Protein 9R21 (pdb70)

Radius of gyration: 30.68 Å; Cα contacts (8 Å, |Δi|>4): 1633; chains: 5; bounding box: 79×78×61 Å

Structure (mmCIF, N/CA/C/O backbone):
data_9R21
#
_entry.id   9R21
#
_cell.length_a   1.00
_cell.length_b   1.00
_cell.length_c   1.00
_cell.angle_alpha   90.00
_cell.angle_beta   90.00
_cell.angle_gamma   90.00
#
_symmetry.space_group_name_H-M   'P 1'
#
loop_
_entity.id
_entity.type
_entity.pdbx_description
1 polymer 'flotillin-associated rhodopsin'
2 non-polymer EICOSANE
3 water water
#
loop_
_atom_site.group_PDB
_atom_site.id
_atom_site.type_symbol
_atom_site.label_atom_id
_atom_site.label_alt_id
_atom_site.label_comp_id
_atom_site.label_asym_id
_atom_site.label_entity_id
_atom_site.label_seq_id
_atom_site.pdbx_PDB_ins_code
_atom_site.Cartn_x
_atom_site.Cartn_y
_atom_site.Cartn_z
_atom_site.occupancy
_atom_site.B_iso_or_equiv
_atom_site.auth_seq_id
_atom_site.auth_comp_id
_atom_site.auth_asym_id
_atom_site.auth_atom_id
_atom_site.pdbx_PDB_model_num
ATOM 1 N N . ASN A 1 2 ? 127.548 150.072 146.047 1.00 84.32 2 ASN A N 1
ATOM 2 C CA . ASN A 1 2 ? 128.800 150.705 145.528 1.00 83.67 2 ASN A CA 1
ATOM 3 C C . ASN A 1 2 ? 129.545 149.689 144.655 1.00 93.50 2 ASN A C 1
ATOM 4 O O . ASN A 1 2 ? 129.047 148.582 144.421 1.00 103.76 2 ASN A O 1
ATOM 9 N N . SER A 1 3 ? 130.737 150.067 144.164 1.00 105.90 3 SER A N 1
ATOM 10 C CA . SER A 1 3 ? 131.605 149.166 143.411 1.00 95.73 3 SER A CA 1
ATOM 11 C C . SER A 1 3 ? 132.641 148.567 144.354 1.00 73.07 3 SER A C 1
ATOM 12 O O . SER A 1 3 ? 133.325 149.311 145.059 1.00 82.04 3 SER A O 1
ATOM 15 N N . THR A 1 4 ? 132.746 147.239 144.364 1.00 54.95 4 THR A N 1
ATOM 16 C CA . THR A 1 4 ? 133.482 146.572 145.421 1.00 55.75 4 THR A CA 1
ATOM 17 C C . THR A 1 4 ? 134.892 147.143 145.462 1.00 52.26 4 THR A C 1
ATOM 18 O O . THR A 1 4 ? 135.419 147.591 144.443 1.00 58.82 4 THR A O 1
ATOM 22 N N . LEU A 1 5 ? 135.456 147.217 146.665 1.00 47.51 5 LEU A N 1
ATOM 23 C CA . LEU A 1 5 ? 136.865 147.508 146.773 1.00 51.47 5 LEU A CA 1
ATOM 24 C C . LEU A 1 5 ? 137.618 146.295 146.222 1.00 62.00 5 LEU A C 1
ATOM 25 O O . LEU A 1 5 ? 137.151 145.163 146.349 1.00 74.09 5 LEU A O 1
ATOM 30 N N . LEU A 1 6 ? 138.773 146.536 145.596 1.00 60.44 6 LEU A N 1
ATOM 31 C CA . LEU A 1 6 ? 139.606 145.456 145.097 1.00 61.79 6 LEU A CA 1
ATOM 32 C C . LEU A 1 6 ? 140.539 144.977 146.202 1.00 59.08 6 LEU A C 1
ATOM 33 O O . LEU A 1 6 ? 140.923 145.753 147.073 1.00 58.72 6 LEU A O 1
ATOM 38 N N . PRO A 1 7 ? 140.991 143.704 146.174 1.00 57.48 7 PRO A N 1
ATOM 39 C CA . PRO A 1 7 ? 141.819 143.186 147.260 1.00 51.52 7 PRO A CA 1
ATOM 40 C C . PRO A 1 7 ? 143.133 143.945 147.339 1.00 46.78 7 PRO A C 1
ATOM 41 O O . PRO A 1 7 ? 143.694 144.091 148.413 1.00 60.28 7 PRO A O 1
ATOM 45 N N . THR A 1 8 ? 143.571 144.488 146.214 1.00 46.86 8 THR A N 1
ATOM 46 C CA . THR A 1 8 ? 144.727 145.359 146.181 1.00 51.48 8 THR A CA 1
ATOM 47 C C . THR A 1 8 ? 144.522 146.597 147.067 1.00 60.10 8 THR A C 1
ATOM 48 O O . THR A 1 8 ? 145.472 147.081 147.695 1.00 63.71 8 THR A O 1
ATOM 52 N N . ASP A 1 9 ? 143.283 147.115 147.106 1.00 54.77 9 ASP A N 1
ATOM 53 C CA . ASP A 1 9 ? 142.934 148.282 147.908 1.00 43.98 9 ASP A CA 1
ATOM 54 C C . ASP A 1 9 ? 142.894 147.889 149.375 1.00 37.27 9 ASP A C 1
ATOM 55 O O . ASP A 1 9 ? 143.346 148.648 150.227 1.00 40.17 9 ASP A O 1
ATOM 60 N N . ILE A 1 10 ? 142.415 146.673 149.647 1.00 30.28 10 ILE A N 1
ATOM 61 C CA . ILE A 1 10 ? 142.380 146.165 151.001 1.00 30.51 10 ILE A CA 1
ATOM 62 C C . ILE A 1 10 ? 143.788 145.850 151.496 1.00 29.71 10 ILE A C 1
ATOM 63 O O . ILE A 1 10 ? 144.117 146.198 152.624 1.00 33.25 10 ILE A O 1
ATOM 68 N N . VAL A 1 11 ? 144.636 145.274 150.649 1.00 25.77 11 VAL A N 1
ATOM 69 C CA . VAL A 1 11 ? 145.994 144.964 151.049 1.00 25.92 11 VAL A CA 1
ATOM 70 C C . VAL A 1 11 ? 146.732 146.201 151.556 1.00 26.51 11 VAL A C 1
ATOM 71 O O . VAL A 1 11 ? 147.445 146.145 152.567 1.00 24.87 11 VAL A O 1
ATOM 75 N N . GLY A 1 12 ? 146.538 147.320 150.870 1.00 24.86 12 GLY A N 1
ATOM 76 C CA . GLY A 1 12 ? 147.313 148.501 151.159 1.00 24.74 12 GLY A CA 1
ATOM 77 C C . GLY A 1 12 ? 146.820 149.191 152.409 1.00 27.83 12 GLY A C 1
ATOM 78 O O . GLY A 1 12 ? 147.659 149.796 153.094 1.00 35.07 12 GLY A O 1
ATOM 79 N N . GLY A 1 13 ? 145.482 149.134 152.628 1.00 23.89 13 GLY A N 1
ATOM 80 C CA . GLY A 1 13 ? 144.821 149.809 153.737 1.00 22.16 13 GLY A CA 1
ATOM 81 C C . GLY A 1 13 ? 145.072 149.086 155.055 1.00 22.82 13 GLY A C 1
ATOM 82 O O . GLY A 1 13 ? 145.267 149.721 156.091 1.00 29.03 13 GLY A O 1
ATOM 83 N N . THR A 1 14 ? 145.084 147.758 154.986 1.00 19.76 14 THR A N 1
ATOM 84 C CA . THR A 1 14 ? 145.413 146.930 156.117 1.00 19.32 14 THR A CA 1
ATOM 85 C C . THR A 1 14 ? 146.886 147.087 156.494 1.00 19.45 14 THR A C 1
ATOM 86 O O . THR A 1 14 ? 147.215 146.925 157.655 1.00 23.15 14 THR A O 1
ATOM 90 N N . PHE A 1 15 ? 147.769 147.446 155.577 1.00 18.11 15 PHE A N 1
ATOM 91 C CA . PHE A 1 15 ? 149.116 147.752 156.006 1.00 20.72 15 PHE A CA 1
ATOM 92 C C . PHE A 1 15 ? 149.085 149.040 156.825 1.00 21.15 15 PHE A C 1
ATOM 93 O O . PHE A 1 15 ? 149.786 149.178 157.823 1.00 25.52 15 PHE A O 1
ATOM 101 N N . TRP A 1 16 ? 148.310 150.015 156.400 1.00 21.73 16 TRP A N 1
ATOM 102 C CA . TRP A 1 16 ? 148.225 151.241 157.174 1.00 25.34 16 TRP A CA 1
ATOM 103 C C . TRP A 1 16 ? 147.546 150.991 158.522 1.00 19.82 16 TRP A C 1
ATOM 104 O O . TRP A 1 16 ? 147.947 151.534 159.546 1.00 18.91 16 TRP A O 1
ATOM 115 N N . LEU A 1 17 ? 146.475 150.205 158.496 1.00 17.47 17 LEU A N 1
ATOM 116 C CA . LEU A 1 17 ? 145.743 149.902 159.701 1.00 17.80 17 LEU A CA 1
ATOM 117 C C . LEU A 1 17 ? 146.685 149.282 160.712 1.00 19.47 17 LEU A C 1
ATOM 118 O O . LEU A 1 17 ? 146.771 149.765 161.841 1.00 22.99 17 LEU A O 1
ATOM 123 N N . LEU A 1 18 ? 147.452 148.287 160.252 1.00 17.19 18 LEU A N 1
ATOM 124 C CA . LEU A 1 18 ? 148.351 147.569 161.126 1.00 15.98 18 LEU A CA 1
ATOM 125 C C . LEU A 1 18 ? 149.401 148.502 161.679 1.00 13.56 18 LEU A C 1
ATOM 126 O O . LEU A 1 18 ? 149.627 148.530 162.868 1.00 14.13 18 LEU A O 1
ATOM 131 N N . SER A 1 19 ? 149.958 149.290 160.813 1.00 15.67 19 SER A N 1
ATOM 132 C CA . SER A 1 19 ? 150.975 150.251 161.164 1.00 18.99 19 SER A CA 1
ATOM 133 C C . SER A 1 19 ? 150.493 151.141 162.311 1.00 21.66 19 SER A C 1
ATOM 134 O O . SER A 1 19 ? 151.212 151.327 163.304 1.00 21.86 19 SER A O 1
ATOM 137 N N . MET A 1 20 ? 149.277 151.693 162.150 1.00 20.03 20 MET A N 1
ATOM 138 C CA . MET A 1 20 ? 148.688 152.597 163.116 1.00 20.08 20 MET A CA 1
ATOM 139 C C . MET A 1 20 ? 148.389 151.886 164.442 1.00 19.06 20 MET A C 1
ATOM 140 O O . MET A 1 20 ? 148.723 152.358 165.528 1.00 17.08 20 MET A O 1
ATOM 145 N N . ALA A 1 21 ? 147.709 150.750 164.359 1.00 18.16 21 ALA A N 1
ATOM 146 C CA . ALA A 1 21 ? 147.339 150.039 165.558 1.00 17.51 21 ALA A CA 1
ATOM 147 C C . ALA A 1 21 ? 148.601 149.679 166.345 1.00 19.74 21 ALA A C 1
ATOM 148 O O . ALA A 1 21 ? 148.627 149.755 167.573 1.00 24.59 21 ALA A O 1
ATOM 150 N N . LEU A 1 22 ? 149.674 149.336 165.650 1.00 17.06 22 LEU A N 1
ATOM 151 C CA . LEU A 1 22 ? 150.827 148.802 166.333 1.00 18.11 22 LEU A CA 1
ATOM 152 C C . LEU A 1 22 ? 151.632 149.924 166.968 1.00 16.79 22 LEU A C 1
ATOM 153 O O . LEU A 1 22 ? 152.108 149.762 168.096 1.00 14.78 22 LEU A O 1
ATOM 158 N N . ILE A 1 23 ? 151.812 151.034 166.264 1.00 17.66 23 ILE A N 1
ATOM 159 C CA . ILE A 1 23 ? 152.475 152.163 166.911 1.00 21.09 23 ILE A CA 1
ATOM 160 C C . ILE A 1 23 ? 151.656 152.641 168.115 1.00 17.81 23 ILE A C 1
ATOM 161 O O . ILE A 1 23 ? 152.206 152.978 169.165 1.00 15.72 23 ILE A O 1
ATOM 166 N N . GLY A 1 24 ? 150.325 152.534 168.006 1.00 17.22 24 GLY A N 1
ATOM 167 C CA . GLY A 1 24 ? 149.431 152.840 169.103 1.00 16.51 24 GLY A CA 1
ATOM 168 C C . GLY A 1 24 ? 149.681 151.961 170.310 1.00 15.13 24 GLY A C 1
ATOM 169 O O . GLY A 1 24 ? 149.993 152.441 171.396 1.00 16.36 24 GLY A O 1
ATOM 170 N N . ALA A 1 25 ? 149.603 150.660 170.074 1.00 15.62 25 ALA A N 1
ATOM 171 C CA . ALA A 1 25 ? 149.832 149.661 171.116 1.00 15.22 25 ALA A CA 1
ATOM 172 C C . ALA A 1 25 ? 151.200 149.833 171.770 1.00 13.76 25 ALA A C 1
ATOM 173 O O . ALA A 1 25 ? 151.347 149.744 172.975 1.00 15.32 25 ALA A O 1
ATOM 175 N N . SER A 1 26 ? 152.191 150.119 170.962 1.00 15.02 26 SER A N 1
ATOM 176 C CA . SER A 1 26 ? 153.537 150.256 171.450 1.00 17.26 26 SER A CA 1
ATOM 177 C C . SER A 1 26 ? 153.610 151.364 172.494 1.00 18.22 26 SER A C 1
ATOM 178 O O . SER A 1 26 ? 154.017 151.088 173.633 1.00 16.49 26 SER A O 1
ATOM 181 N N . ILE A 1 27 ? 153.185 152.577 172.072 1.00 17.85 27 ILE A N 1
ATOM 182 C CA . ILE A 1 27 ? 153.252 153.778 172.884 1.00 19.66 27 ILE A CA 1
ATOM 183 C C . ILE A 1 27 ? 152.423 153.594 174.152 1.00 18.44 27 ILE A C 1
ATOM 184 O O . ILE A 1 27 ? 152.878 153.968 175.231 1.00 22.80 27 ILE A O 1
ATOM 189 N N . PHE A 1 28 ? 151.254 152.985 174.040 1.00 14.52 28 PHE A N 1
ATOM 190 C CA . PHE A 1 28 ? 150.473 152.701 175.214 1.00 15.12 28 PHE A CA 1
ATOM 191 C C . PHE A 1 28 ? 151.175 151.788 176.214 1.00 15.70 28 PHE A C 1
ATOM 192 O O . PHE A 1 28 ? 151.165 152.062 177.417 1.00 15.50 28 PHE A O 1
ATOM 200 N N . PHE A 1 29 ? 151.726 150.682 175.715 1.00 15.72 29 PHE A N 1
ATOM 201 C CA . PHE A 1 29 ? 152.441 149.757 176.558 1.00 17.58 29 PHE A CA 1
ATOM 202 C C . PHE A 1 29 ? 153.674 150.427 177.160 1.00 18.51 29 PHE A C 1
ATOM 203 O O . PHE A 1 29 ? 154.000 150.159 178.323 1.00 23.13 29 PHE A O 1
ATOM 211 N N . LEU A 1 30 ? 154.299 151.348 176.447 1.00 16.77 30 LEU A N 1
ATOM 212 C CA . LEU A 1 30 ? 155.513 151.928 176.976 1.00 19.40 30 LEU A CA 1
ATOM 213 C C . LEU A 1 30 ? 155.228 153.051 177.953 1.00 20.42 30 LEU A C 1
ATOM 214 O O . LEU A 1 30 ? 156.083 153.336 178.780 1.00 29.32 30 LEU A O 1
ATOM 219 N N . LEU A 1 31 ? 154.060 153.679 177.879 1.00 21.91 31 LEU A N 1
ATOM 220 C CA . LEU A 1 31 ? 153.728 154.721 178.833 1.00 21.60 31 LEU A CA 1
ATOM 221 C C . LEU A 1 31 ? 153.073 154.133 180.070 1.00 24.24 31 LEU A C 1
ATOM 222 O O . LEU A 1 31 ? 153.254 154.663 181.158 1.00 32.06 31 LEU A O 1
ATOM 227 N N . GLU A 1 32 ? 152.508 152.946 179.948 1.00 23.65 32 GLU A N 1
ATOM 228 C CA . GLU A 1 32 ? 151.879 152.283 181.069 1.00 26.19 32 GLU A CA 1
ATOM 229 C C . GLU A 1 32 ? 152.903 151.425 181.816 1.00 27.14 32 GLU A C 1
ATOM 230 O O . GLU A 1 32 ? 152.570 150.785 182.813 1.00 27.24 32 GLU A O 1
ATOM 236 N N . ARG A 1 33 ? 154.159 151.471 181.360 1.00 30.15 33 ARG A N 1
ATOM 237 C CA . ARG A 1 33 ? 155.271 150.749 181.962 1.00 30.95 33 ARG A CA 1
ATOM 238 C C . ARG A 1 33 ? 155.596 151.305 183.344 1.00 31.17 33 ARG A C 1
ATOM 239 O O . ARG A 1 33 ? 156.197 150.618 184.165 1.00 35.66 33 ARG A O 1
ATOM 247 N N . ASN A 1 34 ? 155.153 152.528 183.614 1.00 36.22 34 ASN A N 1
ATOM 248 C CA . ASN A 1 34 ? 155.587 153.225 184.806 1.00 43.74 34 ASN A CA 1
ATOM 249 C C . ASN A 1 34 ? 154.543 153.072 185.901 1.00 41.78 34 ASN A C 1
ATOM 250 O O . ASN A 1 34 ? 154.853 153.323 187.060 1.00 54.98 34 ASN A O 1
ATOM 255 N N . ARG A 1 35 ? 153.369 152.562 185.541 1.00 37.96 35 ARG A N 1
ATOM 256 C CA . ARG A 1 35 ? 152.284 152.446 186.487 1.00 39.37 35 ARG A CA 1
ATOM 257 C C . ARG A 1 35 ? 152.146 151.020 187.006 1.00 33.66 35 ARG A C 1
ATOM 258 O O . ARG A 1 35 ? 151.330 150.781 187.890 1.00 45.05 35 ARG A O 1
ATOM 266 N N . VAL A 1 36 ? 152.889 150.076 186.446 1.00 27.78 36 VAL A N 1
ATOM 267 C CA . VAL A 1 36 ? 152.898 148.713 186.957 1.00 26.11 36 VAL A CA 1
ATOM 268 C C . VAL A 1 36 ? 154.024 148.626 187.984 1.00 27.71 36 VAL A C 1
ATOM 269 O O . VAL A 1 36 ? 154.923 149.463 187.963 1.00 31.51 36 VAL A O 1
ATOM 273 N N . ASP A 1 37 ? 153.988 147.613 188.856 1.00 27.79 37 ASP A N 1
ATOM 274 C CA . ASP A 1 37 ? 155.105 147.326 189.731 1.00 32.23 37 ASP A CA 1
ATOM 275 C C . ASP A 1 37 ? 156.404 147.251 188.938 1.00 29.71 37 ASP A C 1
ATOM 276 O O . ASP A 1 37 ? 156.388 147.090 187.730 1.00 39.14 37 ASP A O 1
ATOM 281 N N . GLY A 1 38 ? 157.538 147.330 189.626 1.00 27.05 38 GLY A N 1
ATOM 282 C CA . GLY A 1 38 ? 158.809 147.285 188.942 1.00 23.99 38 GLY A CA 1
ATOM 283 C C . GLY A 1 38 ? 159.097 145.877 188.485 1.00 24.08 38 GLY A C 1
ATOM 284 O O . GLY A 1 38 ? 159.859 145.730 187.537 1.00 27.90 38 GLY A O 1
ATOM 285 N N . ARG A 1 39 ? 158.443 144.879 189.112 1.00 21.58 39 ARG A N 1
ATOM 286 C CA . ARG A 1 39 ? 158.637 143.487 188.736 1.00 20.06 39 ARG A CA 1
ATOM 287 C C . ARG A 1 39 ? 158.099 143.270 187.334 1.00 17.31 39 ARG A C 1
ATOM 288 O O . ARG A 1 39 ? 158.442 142.280 186.707 1.00 20.09 39 ARG A O 1
ATOM 296 N N . TRP A 1 40 ? 157.359 144.245 186.807 1.00 16.13 40 TRP A N 1
ATOM 297 C CA . TRP A 1 40 ? 156.660 144.066 185.551 1.00 15.78 40 TRP A CA 1
ATOM 298 C C . TRP A 1 40 ? 157.274 144.897 184.449 1.00 13.63 40 TRP A C 1
ATOM 299 O O . TRP A 1 40 ? 156.862 144.759 183.317 1.00 17.85 40 TRP A O 1
ATOM 310 N N . HIS A 1 41 ? 158.295 145.664 184.765 1.00 13.62 41 HIS A N 1
ATOM 311 C CA . HIS A 1 41 ? 158.867 146.658 183.875 1.00 16.68 41 HIS A CA 1
ATOM 312 C C . HIS A 1 41 ? 159.535 146.084 182.622 1.00 17.50 41 HIS A C 1
ATOM 313 O O . HIS A 1 41 ? 159.406 146.685 181.550 1.00 19.06 41 HIS A O 1
ATOM 320 N N . THR A 1 42 ? 160.257 144.961 182.750 1.00 18.08 42 THR A N 1
ATOM 321 C CA . THR A 1 42 ? 160.844 144.296 181.603 1.00 19.73 42 THR A CA 1
ATOM 322 C C . THR A 1 42 ? 159.778 143.710 180.704 1.00 19.09 42 THR A C 1
ATOM 323 O O . THR A 1 42 ? 159.896 143.835 179.486 1.00 24.38 42 THR A O 1
ATOM 327 N N . THR A 1 43 ? 158.729 143.156 181.302 1.00 15.16 43 THR A N 1
ATOM 328 C CA . THR A 1 43 ? 157.617 142.619 180.554 1.00 14.78 43 THR A CA 1
ATOM 329 C C . THR A 1 43 ? 156.997 143.707 179.705 1.00 15.84 43 THR A C 1
ATOM 330 O O . THR A 1 43 ? 156.717 143.471 178.528 1.00 21.90 43 THR A O 1
ATOM 334 N N . MET A 1 44 ? 156.876 144.898 180.257 1.00 14.24 44 MET A N 1
ATOM 335 C CA . MET A 1 44 ? 156.167 145.950 179.578 1.00 15.62 44 MET A CA 1
ATOM 336 C C . MET A 1 44 ? 157.047 146.576 178.511 1.00 16.14 44 MET A C 1
ATOM 337 O O . MET A 1 44 ? 156.544 147.058 177.509 1.00 21.05 44 MET A O 1
ATOM 342 N N . THR A 1 45 ? 158.351 146.612 178.748 1.00 17.44 45 THR A N 1
ATOM 343 C CA . THR A 1 45 ? 159.289 147.162 177.793 1.00 18.94 45 THR A CA 1
ATOM 344 C C . THR A 1 45 ? 159.394 146.217 176.597 1.00 15.90 45 THR A C 1
ATOM 345 O O . THR A 1 45 ? 159.396 146.663 175.450 1.00 16.11 45 THR A O 1
ATOM 349 N N . LEU A 1 46 ? 159.462 144.930 176.891 1.00 13.86 46 LEU A N 1
ATOM 350 C CA . LEU A 1 46 ? 159.537 143.925 175.864 1.00 16.43 46 LEU A CA 1
ATOM 351 C C . LEU A 1 46 ? 158.244 143.936 175.039 1.00 15.89 46 LEU A C 1
ATOM 352 O O . LEU A 1 46 ? 158.271 143.852 173.816 1.00 19.12 46 LEU A O 1
ATOM 357 N N . LEU A 1 47 ? 157.117 144.033 175.708 1.00 14.81 47 LEU A N 1
ATOM 358 C CA . LEU A 1 47 ? 155.859 144.142 175.017 1.00 16.14 47 LEU A CA 1
ATOM 359 C C . LEU A 1 47 ? 155.852 145.302 174.027 1.00 14.87 47 LEU A C 1
ATOM 360 O O . LEU A 1 47 ? 155.554 145.080 172.852 1.00 14.95 47 LEU A O 1
ATOM 365 N N . GLY A 1 48 ? 156.161 146.509 174.522 1.00 14.09 48 GLY A N 1
ATOM 366 C CA . GLY A 1 48 ? 156.047 147.720 173.754 1.00 14.89 48 GLY A CA 1
ATOM 367 C C . GLY A 1 48 ? 157.069 147.769 172.629 1.00 16.37 48 GLY A C 1
ATOM 368 O O . GLY A 1 48 ? 156.842 148.437 171.616 1.00 18.66 48 GLY A O 1
ATOM 369 N N . VAL A 1 49 ? 158.184 147.075 172.822 1.00 16.11 49 VAL A N 1
ATOM 370 C CA . VAL A 1 49 ? 159.222 147.085 171.817 1.00 18.95 49 VAL A CA 1
ATOM 371 C C . VAL A 1 49 ? 158.831 146.098 170.735 1.00 16.48 49 VAL A C 1
ATOM 372 O O . VAL A 1 49 ? 159.009 146.415 169.568 1.00 20.46 49 VAL A O 1
ATOM 376 N N . THR A 1 50 ? 158.259 144.970 171.125 1.00 14.61 50 THR A N 1
ATOM 377 C CA . THR A 1 50 ? 157.694 144.028 170.177 1.00 15.89 50 THR A CA 1
ATOM 378 C C . THR A 1 50 ? 156.710 144.743 169.254 1.00 17.00 50 THR A C 1
ATOM 379 O O . THR A 1 50 ? 156.799 144.564 168.038 1.00 19.48 50 THR A O 1
ATOM 383 N N . MET A 1 51 ? 155.801 145.557 169.808 1.00 16.85 51 MET A N 1
ATOM 384 C CA . MET A 1 51 ? 154.817 146.259 168.992 1.00 18.35 51 MET A CA 1
ATOM 385 C C . MET A 1 51 ? 155.496 147.245 168.033 1.00 16.14 51 MET A C 1
ATOM 386 O O . MET A 1 51 ? 155.047 147.429 166.898 1.00 14.84 51 MET A O 1
ATOM 391 N N . LEU A 1 52 ? 156.588 147.854 168.483 1.00 15.78 52 LEU A N 1
ATOM 392 C CA . LEU A 1 52 ? 157.283 148.853 167.707 1.00 17.42 52 LEU A CA 1
ATOM 393 C C . LEU A 1 52 ? 158.022 148.209 166.538 1.00 17.29 52 LEU A C 1
ATOM 394 O O . LEU A 1 52 ? 158.047 148.769 165.442 1.00 16.85 52 LEU A O 1
ATOM 399 N N . ILE A 1 53 ? 158.636 147.049 166.765 1.00 17.81 53 ILE A N 1
ATOM 400 C CA . ILE A 1 53 ? 159.380 146.402 165.699 1.00 20.96 53 ILE A CA 1
ATOM 401 C C . ILE A 1 53 ? 158.378 146.092 164.607 1.00 19.12 53 ILE A C 1
ATOM 402 O O . ILE A 1 53 ? 158.582 146.349 163.433 1.00 23.22 53 ILE A O 1
ATOM 407 N N . SER A 1 54 ? 157.252 145.594 165.061 1.00 19.55 54 SER A N 1
ATOM 408 C CA . SER A 1 54 ? 156.186 145.162 164.196 1.00 18.38 54 SER A CA 1
ATOM 409 C C . SER A 1 54 ? 155.705 146.340 163.364 1.00 17.52 54 SER A C 1
ATOM 410 O O . SER A 1 54 ? 155.483 146.223 162.172 1.00 19.90 54 SER A O 1
ATOM 413 N N . ALA A 1 55 ? 155.617 147.490 163.998 1.00 17.30 55 ALA A N 1
ATOM 414 C CA . ALA A 1 55 ? 155.099 148.670 163.353 1.00 18.66 55 ALA A CA 1
ATOM 415 C C . ALA A 1 55 ? 156.059 149.140 162.283 1.00 17.81 55 ALA A C 1
ATOM 416 O O . ALA A 1 55 ? 155.619 149.625 161.248 1.00 24.22 55 ALA A O 1
ATOM 418 N N . ILE A 1 56 ? 157.347 149.030 162.568 1.00 18.22 56 ILE A N 1
ATOM 419 C CA . ILE A 1 56 ? 158.388 149.450 161.647 1.00 20.04 56 ILE A CA 1
ATOM 420 C C . ILE A 1 56 ? 158.418 148.519 160.436 1.00 18.72 56 ILE A C 1
ATOM 421 O O . ILE A 1 56 ? 158.578 148.977 159.326 1.00 22.16 56 ILE A O 1
ATOM 426 N N . PHE A 1 57 ? 158.207 147.240 160.645 1.00 15.52 57 PHE A N 1
ATOM 427 C CA . PHE A 1 57 ? 157.965 146.364 159.540 1.00 18.00 57 PHE A CA 1
ATOM 428 C C . PHE A 1 57 ? 156.848 146.901 158.659 1.00 19.62 57 PHE A C 1
ATOM 429 O O . PHE A 1 57 ? 157.030 147.066 157.459 1.00 22.84 57 PHE A O 1
ATOM 437 N N . TYR A 1 58 ? 155.673 147.126 159.233 1.00 21.74 58 TYR A N 1
ATOM 438 C CA . TYR A 1 58 ? 154.508 147.472 158.441 1.00 23.62 58 TYR A CA 1
ATOM 439 C C . TYR A 1 58 ? 154.756 148.781 157.706 1.00 23.25 58 TYR A C 1
ATOM 440 O O . TYR A 1 58 ? 154.206 148.980 156.625 1.00 27.20 58 TYR A O 1
ATOM 449 N N . TYR A 1 59 ? 155.583 149.648 158.274 1.00 20.95 59 TYR A N 1
ATOM 450 C CA . TYR A 1 59 ? 155.960 150.863 157.588 1.00 23.04 59 TYR A CA 1
ATOM 451 C C . TYR A 1 59 ? 156.840 150.566 156.377 1.00 20.58 59 TYR A C 1
ATOM 452 O O . TYR A 1 59 ? 156.638 151.130 155.312 1.00 21.59 59 TYR A O 1
ATOM 461 N N . TYR A 1 60 ? 157.832 149.704 156.554 1.00 21.34 60 TYR A N 1
ATOM 462 C CA . TYR A 1 60 ? 158.679 149.264 155.468 1.00 24.97 60 TYR A CA 1
ATOM 463 C C . TYR A 1 60 ? 157.831 148.601 154.394 1.00 24.01 60 TYR A C 1
ATOM 464 O O . TYR A 1 60 ? 158.055 148.850 153.215 1.00 32.77 60 TYR A O 1
ATOM 473 N N . VAL A 1 61 ? 156.847 147.806 154.785 1.00 22.75 61 VAL A N 1
ATOM 474 C CA . VAL A 1 61 ? 156.106 147.050 153.798 1.00 24.43 61 VAL A CA 1
ATOM 475 C C . VAL A 1 61 ? 155.162 147.975 153.042 1.00 25.25 61 VAL A C 1
ATOM 476 O O . VAL A 1 61 ? 154.989 147.824 151.848 1.00 29.65 61 VAL A O 1
ATOM 480 N N . GLN A 1 62 ? 154.582 148.958 153.711 1.00 28.30 62 GLN A N 1
ATOM 481 C CA . GLN A 1 62 ? 153.575 149.762 153.045 1.00 31.91 62 GLN A CA 1
ATOM 482 C C . GLN A 1 62 ? 154.282 150.602 151.990 1.00 33.93 62 GLN A C 1
ATOM 483 O O . GLN A 1 62 ? 153.704 150.887 150.950 1.00 45.49 62 GLN A O 1
ATOM 489 N N . GLY A 1 63 ? 155.530 150.972 152.225 1.00 31.24 63 GLY A N 1
ATOM 490 C CA . GLY A 1 63 ? 156.229 151.782 151.249 1.00 33.62 63 GLY A CA 1
ATOM 491 C C . GLY A 1 63 ? 156.578 150.956 150.022 1.00 33.47 63 GLY A C 1
ATOM 492 O O . GLY A 1 63 ? 156.499 151.450 148.908 1.00 42.00 63 GLY A O 1
ATOM 493 N N . MET A 1 64 ? 156.949 149.700 150.251 1.00 31.56 64 MET A N 1
ATOM 494 C CA . MET A 1 64 ? 157.272 148.784 149.183 1.00 30.37 64 MET A CA 1
ATOM 495 C C . MET A 1 64 ? 156.041 148.631 148.302 1.00 30.97 64 MET A C 1
ATOM 496 O O . MET A 1 64 ? 156.155 148.558 147.096 1.00 40.38 64 MET A O 1
ATOM 501 N N . TRP A 1 65 ? 154.872 148.593 148.932 1.00 33.34 65 TRP A N 1
ATOM 502 C CA . TRP A 1 65 ? 153.606 148.307 148.284 1.00 32.47 65 TRP A CA 1
ATOM 503 C C . TRP A 1 65 ? 153.172 149.514 147.489 1.00 38.10 65 TRP A C 1
ATOM 504 O O . TRP A 1 65 ? 152.728 149.392 146.347 1.00 43.23 65 TRP A O 1
ATOM 515 N N . VAL A 1 66 ? 153.250 150.668 148.148 1.00 40.91 66 VAL A N 1
ATOM 516 C CA . VAL A 1 66 ? 152.887 151.910 147.502 1.00 49.48 66 VAL A CA 1
ATOM 517 C C . VAL A 1 66 ? 153.761 152.109 146.267 1.00 54.38 66 VAL A C 1
ATOM 518 O O . VAL A 1 66 ? 153.259 152.516 145.218 1.00 68.77 66 VAL A O 1
ATOM 522 N N . ASP A 1 67 ? 155.048 151.792 146.378 1.00 52.54 67 ASP A N 1
ATOM 523 C CA . ASP A 1 67 ? 155.966 152.002 145.274 1.00 60.61 67 ASP A CA 1
ATOM 524 C C . ASP A 1 67 ? 155.745 150.971 144.176 1.00 55.41 67 ASP A C 1
ATOM 525 O O . ASP A 1 67 ? 155.765 151.318 143.002 1.00 74.66 67 ASP A O 1
ATOM 530 N N . THR A 1 68 ? 155.516 149.717 144.543 1.00 50.92 68 THR A N 1
ATOM 531 C CA . THR A 1 68 ? 155.681 148.615 143.614 1.00 47.84 68 THR A CA 1
ATOM 532 C C . THR A 1 68 ? 154.384 147.843 143.388 1.00 49.11 68 THR A C 1
ATOM 533 O O . THR A 1 68 ? 154.227 147.209 142.347 1.00 62.38 68 THR A O 1
ATOM 537 N N . GLY A 1 69 ? 153.491 147.823 144.376 1.00 45.73 69 GLY A N 1
ATOM 538 C CA . GLY A 1 69 ? 152.285 147.033 144.270 1.00 42.98 69 GLY A CA 1
ATOM 539 C C . GLY A 1 69 ? 152.566 145.559 144.517 1.00 42.15 69 GLY A C 1
ATOM 540 O O . GLY A 1 69 ? 151.741 144.692 144.236 1.00 46.45 69 GLY A O 1
ATOM 541 N N . LYS A 1 70 ? 153.744 145.283 145.054 1.00 50.24 70 LYS A N 1
ATOM 542 C CA . LYS A 1 70 ? 154.113 143.934 145.423 1.00 53.21 70 LYS A CA 1
ATOM 543 C C . LYS A 1 70 ? 154.516 143.958 146.892 1.00 46.79 70 LYS A C 1
ATOM 544 O O . LYS A 1 70 ? 155.120 144.927 147.366 1.00 43.76 70 LYS A O 1
ATOM 550 N N . ALA A 1 71 ? 154.079 142.919 147.603 1.00 38.85 71 ALA A N 1
ATOM 551 C CA . ALA A 1 71 ? 154.432 142.695 148.989 1.00 34.87 71 ALA A CA 1
ATOM 552 C C . ALA A 1 71 ? 154.591 141.204 149.149 1.00 31.41 71 ALA A C 1
ATOM 553 O O . ALA A 1 71 ? 153.679 140.519 149.581 1.00 30.47 71 ALA A O 1
ATOM 555 N N . PRO A 1 72 ? 155.746 140.644 148.783 1.00 33.87 72 PRO A N 1
ATOM 556 C CA . PRO A 1 72 ? 155.925 139.196 148.885 1.00 37.71 72 PRO A CA 1
ATOM 557 C C . PRO A 1 72 ? 155.562 138.705 150.289 1.00 35.67 72 PRO A C 1
ATOM 558 O O . PRO A 1 72 ? 155.702 139.422 151.276 1.00 35.48 72 PRO A O 1
ATOM 562 N N . ILE A 1 73 ? 155.174 137.444 150.371 1.00 33.16 73 ILE A N 1
ATOM 563 C CA . ILE A 1 73 ? 154.913 136.811 151.644 1.00 32.05 73 ILE A CA 1
ATOM 564 C C . ILE A 1 73 ? 156.204 136.500 152.398 1.00 29.48 73 ILE A C 1
ATOM 565 O O . ILE A 1 73 ? 156.222 136.557 153.612 1.00 31.79 73 ILE A O 1
ATOM 570 N N . VAL A 1 74 ? 157.284 136.166 151.688 1.00 36.94 74 VAL A N 1
ATOM 571 C CA . VAL A 1 74 ? 158.572 135.829 152.279 1.00 31.48 74 VAL A CA 1
ATOM 572 C C . VAL A 1 74 ? 159.087 136.989 153.133 1.00 29.80 74 VAL A C 1
ATOM 573 O O . VAL A 1 74 ? 159.910 136.786 154.002 1.00 33.98 74 VAL A O 1
ATOM 577 N N . LEU A 1 75 ? 158.629 138.210 152.875 1.00 28.37 75 LEU A N 1
ATOM 578 C CA . LEU A 1 75 ? 159.017 139.347 153.680 1.00 26.13 75 LEU A CA 1
ATOM 579 C C . LEU A 1 75 ? 158.529 139.195 155.110 1.00 24.32 75 LEU A C 1
ATOM 580 O O . LEU A 1 75 ? 158.989 139.903 155.992 1.00 25.53 75 LEU A O 1
ATOM 585 N N . ARG A 1 76 ? 157.568 138.306 155.357 1.00 26.23 76 ARG A N 1
ATOM 586 C CA . ARG A 1 76 ? 156.961 138.217 156.677 1.00 25.19 76 ARG A CA 1
ATOM 587 C C . ARG A 1 76 ? 157.948 137.618 157.667 1.00 23.58 76 ARG A C 1
ATOM 588 O O . ARG A 1 76 ? 157.832 137.858 158.852 1.00 30.84 76 ARG A O 1
ATOM 596 N N . TYR A 1 77 ? 158.951 136.901 157.176 1.00 25.23 77 TYR A N 1
ATOM 597 C CA . TYR A 1 77 ? 159.922 136.245 158.038 1.00 25.79 77 TYR A CA 1
ATOM 598 C C . TYR A 1 77 ? 160.880 137.230 158.692 1.00 22.17 77 TYR A C 1
ATOM 599 O O . TYR A 1 77 ? 161.458 136.914 159.717 1.00 22.58 77 TYR A O 1
ATOM 608 N N . LEU A 1 78 ? 160.997 138.419 158.139 1.00 24.59 78 LEU A N 1
ATOM 609 C CA . LEU A 1 78 ? 161.770 139.460 158.779 1.00 29.98 78 LEU A CA 1
ATOM 610 C C . LEU A 1 78 ? 161.146 139.865 160.101 1.00 32.55 78 LEU A C 1
ATOM 611 O O . LEU A 1 78 ? 161.876 140.134 161.056 1.00 35.48 78 LEU A O 1
ATOM 616 N N . ASP A 1 79 ? 159.820 140.071 160.081 1.00 30.69 79 ASP A N 1
ATOM 617 C CA . ASP A 1 79 ? 159.040 140.405 161.257 1.00 27.68 79 A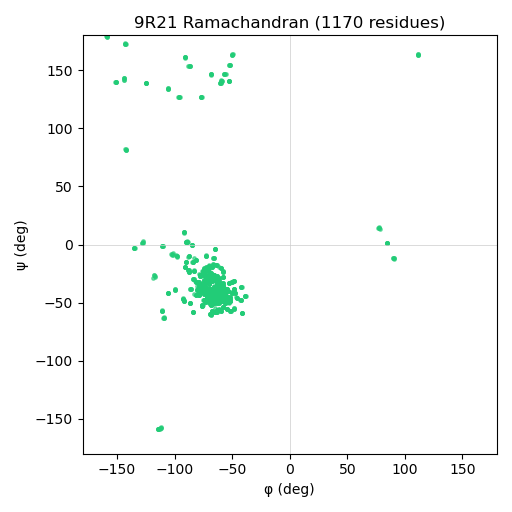SP A CA 1
ATOM 618 C C . ASP A 1 79 ? 159.099 139.212 162.212 1.00 22.21 79 ASP A C 1
ATOM 619 O O . ASP A 1 79 ? 159.552 139.339 163.335 1.00 24.51 79 ASP A O 1
ATOM 624 N N . TRP A 1 80 ? 158.670 138.046 161.756 1.00 19.04 80 TRP A N 1
ATOM 625 C CA . TRP A 1 80 ? 158.557 136.888 162.616 1.00 21.38 80 TRP A CA 1
ATOM 626 C C . TRP A 1 80 ? 159.874 136.418 163.222 1.00 21.28 80 TRP A C 1
ATOM 627 O O . TRP A 1 80 ? 159.877 135.874 164.319 1.00 20.38 80 TRP A O 1
ATOM 638 N N . ILE A 1 81 ? 161.002 136.600 162.536 1.00 21.65 81 ILE A N 1
ATOM 639 C CA . ILE A 1 81 ? 162.244 136.189 163.156 1.00 21.77 81 ILE A CA 1
ATOM 640 C C . ILE A 1 81 ? 162.447 136.989 164.448 1.00 20.69 81 ILE A C 1
ATOM 641 O O . ILE A 1 81 ? 162.897 136.457 165.468 1.00 18.24 81 ILE A O 1
ATOM 646 N N . LEU A 1 82 ? 162.070 138.264 164.420 1.00 20.26 82 LEU A N 1
ATOM 647 C CA . LEU A 1 82 ? 162.199 139.072 165.610 1.00 23.06 82 LEU A CA 1
ATOM 648 C C . LEU A 1 82 ? 161.011 138.904 166.544 1.00 23.43 82 LEU A C 1
ATOM 649 O O . LEU A 1 82 ? 161.203 138.537 167.696 1.00 32.65 82 LEU A O 1
ATOM 654 N N . THR A 1 83 ? 159.809 139.180 166.072 1.00 22.42 83 THR A N 1
ATOM 655 C CA . THR A 1 83 ? 158.669 139.314 166.966 1.00 24.80 83 THR A CA 1
ATOM 656 C C . THR A 1 83 ? 158.130 137.943 167.419 1.00 23.10 83 THR A C 1
ATOM 657 O O . THR A 1 83 ? 157.538 137.857 168.483 1.00 24.19 83 THR A O 1
ATOM 661 N N . HIS A 1 84 ? 158.301 136.856 166.680 1.00 21.07 84 HIS A N 1
ATOM 662 C CA . HIS A 1 84 ? 157.791 135.609 167.227 1.00 22.52 84 HIS A CA 1
ATOM 663 C C . HIS A 1 84 ? 158.673 135.090 168.347 1.00 22.49 84 HIS A C 1
ATOM 664 O O . HIS A 1 84 ? 158.192 134.353 169.203 1.00 23.21 84 HIS A O 1
ATOM 671 N N . SER A 1 85 ? 159.950 135.465 168.292 1.00 24.01 85 SER A N 1
ATOM 672 C CA . SER A 1 85 ? 160.944 135.138 169.301 1.00 24.44 85 SER A CA 1
ATOM 673 C C . SER A 1 85 ? 160.666 135.956 170.550 1.00 23.49 85 SER A C 1
ATOM 674 O O . SER A 1 85 ? 160.766 135.448 171.665 1.00 25.95 85 SER A O 1
ATOM 677 N N . MET A 1 86 ? 160.356 137.233 170.351 1.00 21.55 86 MET A N 1
ATOM 678 C CA . MET A 1 86 ? 160.044 138.087 171.475 1.00 22.92 86 MET A CA 1
ATOM 679 C C . MET A 1 86 ? 158.757 137.618 172.142 1.00 24.76 86 MET A C 1
ATOM 680 O O . MET A 1 86 ? 158.693 137.541 173.370 1.00 27.49 86 MET A O 1
ATOM 685 N N . GLN A 1 87 ? 157.787 137.143 171.369 1.00 24.02 87 GLN A N 1
ATOM 686 C CA . GLN A 1 87 ? 156.557 136.718 172.006 1.00 23.96 87 GLN A CA 1
ATOM 687 C C . GLN A 1 87 ? 156.725 135.406 172.740 1.00 21.97 87 GLN A C 1
ATOM 688 O O . GLN A 1 87 ? 155.954 135.176 173.649 1.00 28.79 87 GLN A O 1
ATOM 694 N N . VAL A 1 88 ? 157.655 134.536 172.354 1.00 22.40 88 VAL A N 1
ATOM 695 C CA . VAL A 1 88 ? 157.687 133.211 172.950 1.00 24.33 88 VAL A CA 1
ATOM 696 C C . VAL A 1 88 ? 158.415 133.350 174.274 1.00 20.87 88 VAL A C 1
ATOM 697 O O . VAL A 1 88 ? 158.132 132.707 175.270 1.00 23.01 88 VAL A O 1
ATOM 701 N N . VAL A 1 89 ? 159.338 134.266 174.286 1.00 24.57 89 VAL A N 1
ATOM 702 C CA . VAL A 1 89 ? 160.228 134.432 175.413 1.00 27.73 89 VAL A CA 1
ATOM 703 C C . VAL A 1 89 ? 159.503 135.240 176.480 1.00 25.97 89 VAL A C 1
ATOM 704 O O . VAL A 1 89 ? 159.970 135.342 177.594 1.00 39.33 89 VAL A O 1
ATOM 708 N N . MET A 1 90 ? 158.392 135.848 176.105 1.00 25.42 90 MET A N 1
ATOM 709 C CA . MET A 1 90 ? 157.516 136.523 177.036 1.00 27.14 90 MET A CA 1
ATOM 710 C C . MET A 1 90 ? 157.042 135.535 178.097 1.00 21.36 90 MET A C 1
ATOM 711 O O . MET A 1 90 ? 156.953 135.891 179.263 1.00 20.78 90 MET A O 1
ATOM 716 N N . PHE A 1 91 ? 156.800 134.294 177.723 1.00 20.84 91 PHE A N 1
ATOM 717 C CA . PHE A 1 91 ? 156.393 133.339 178.727 1.00 25.12 91 PHE A CA 1
ATOM 718 C C . PHE A 1 91 ? 157.426 133.336 179.842 1.00 23.84 91 PHE A C 1
ATOM 719 O O . PHE A 1 91 ? 157.104 133.465 181.009 1.00 34.12 91 PHE A O 1
ATOM 727 N N . TYR A 1 92 ? 158.690 133.263 179.494 1.00 25.61 92 TYR A N 1
ATOM 728 C CA . TYR A 1 92 ? 159.747 133.262 180.495 1.00 22.05 92 TYR A CA 1
ATOM 729 C C . TYR A 1 92 ? 159.755 134.579 181.260 1.00 18.95 92 TYR A C 1
ATOM 730 O O . TYR A 1 92 ? 159.741 134.563 182.486 1.00 19.44 92 TYR A O 1
ATOM 739 N N . VAL A 1 93 ? 159.743 135.713 180.554 1.00 16.71 93 VAL A N 1
ATOM 740 C CA . VAL A 1 93 ? 159.820 137.006 181.212 1.00 17.12 93 VAL A CA 1
ATOM 741 C C . VAL A 1 93 ? 158.733 137.175 182.283 1.00 19.64 93 VAL A C 1
ATOM 742 O O . VAL A 1 93 ? 159.027 137.542 183.413 1.00 22.41 93 VAL A O 1
ATOM 746 N N . ILE A 1 94 ? 157.492 136.819 181.965 1.00 20.66 94 ILE A N 1
ATOM 747 C CA . ILE A 1 94 ? 156.375 136.927 182.878 1.00 19.53 94 ILE A CA 1
ATOM 748 C C . ILE A 1 94 ? 156.556 135.984 184.057 1.00 21.79 94 ILE A C 1
ATOM 749 O O . ILE A 1 94 ? 156.034 136.254 185.136 1.00 26.48 94 ILE A O 1
ATOM 754 N N . LEU A 1 95 ? 157.222 134.844 183.863 1.00 23.69 95 LEU A N 1
ATOM 755 C CA . LEU A 1 95 ? 157.422 133.909 184.964 1.00 25.62 95 LEU A CA 1
ATOM 756 C C . LEU A 1 95 ? 158.538 134.428 185.868 1.00 25.91 95 LEU A C 1
ATOM 757 O O . LEU A 1 95 ? 158.503 134.350 187.090 1.00 23.85 95 LEU A O 1
ATOM 762 N N . THR A 1 96 ? 159.536 135.022 185.260 1.00 27.91 96 THR A N 1
ATOM 763 C CA . THR A 1 96 ? 160.579 135.544 186.093 1.00 30.88 96 THR A CA 1
ATOM 764 C C . THR A 1 96 ? 160.077 136.781 186.814 1.00 31.33 96 THR A C 1
ATOM 765 O O . THR A 1 96 ? 160.760 137.231 187.728 1.00 49.87 96 THR A O 1
ATOM 769 N N . ALA A 1 97 ? 158.909 137.313 186.465 1.00 28.16 97 ALA A N 1
ATOM 770 C CA . ALA A 1 97 ? 158.416 138.446 187.224 1.00 28.43 97 ALA A CA 1
ATOM 771 C C . ALA A 1 97 ? 157.884 137.991 188.575 1.00 31.97 97 ALA A C 1
ATOM 772 O O . ALA A 1 97 ? 157.866 138.798 189.494 1.00 43.17 97 ALA A O 1
ATOM 774 N N . VAL A 1 98 ? 157.489 136.725 188.729 1.00 34.50 98 VAL A N 1
ATOM 775 C CA . VAL A 1 98 ? 156.648 136.370 189.863 1.00 35.78 98 VAL A CA 1
ATOM 776 C C . VAL A 1 98 ? 157.089 135.104 190.570 1.00 39.96 98 VAL A C 1
ATOM 777 O O . VAL A 1 98 ? 156.429 134.711 191.528 1.00 49.80 98 VAL A O 1
ATOM 781 N N . THR A 1 99 ? 158.121 134.430 190.062 1.00 46.27 99 THR A N 1
ATOM 782 C CA . THR A 1 99 ? 158.506 133.122 190.568 1.00 47.80 99 THR A CA 1
ATOM 783 C C . THR A 1 99 ? 159.953 132.921 190.167 1.00 46.19 99 THR A C 1
ATOM 784 O O . THR A 1 99 ? 160.546 133.845 189.617 1.00 54.34 99 THR A O 1
ATOM 788 N N . LYS A 1 100 ? 160.538 131.780 190.547 1.00 54.07 100 LYS A N 1
ATOM 789 C CA . LYS A 1 100 ? 161.905 131.464 190.154 1.00 59.71 100 LYS A CA 1
ATOM 790 C C . LYS A 1 100 ? 161.839 130.389 189.072 1.00 62.33 100 LYS A C 1
ATOM 791 O O . LYS A 1 100 ? 161.083 129.404 189.192 1.00 54.09 100 LYS A O 1
ATOM 793 N N . VAL A 1 101 ? 162.612 130.604 187.998 1.00 50.78 101 VAL A N 1
ATOM 794 C CA . VAL A 1 101 ? 162.566 129.672 186.889 1.00 54.46 101 VAL A CA 1
ATOM 795 C C . VAL A 1 101 ? 163.966 129.522 186.293 1.00 60.22 101 VAL A C 1
ATOM 796 O O . VAL A 1 101 ? 164.739 130.483 186.251 1.00 68.59 101 VAL A O 1
ATOM 800 N N . SER A 1 102 ? 164.299 128.299 185.855 1.00 53.71 102 SER A N 1
ATOM 801 C CA . SER A 1 102 ? 165.614 128.035 185.290 1.00 54.36 102 SER A CA 1
ATOM 802 C C . SER A 1 102 ? 165.831 128.899 184.060 1.00 47.50 102 SER A C 1
ATOM 803 O O . SER A 1 102 ? 164.910 129.049 183.271 1.00 57.36 102 SER A O 1
ATOM 806 N N . SER A 1 103 ? 167.035 129.448 183.895 1.00 48.44 103 SER A N 1
ATOM 807 C CA . SER A 1 103 ? 167.323 130.308 182.759 1.00 50.31 103 SER A CA 1
ATOM 808 C C . SER A 1 103 ? 167.357 129.465 181.504 1.00 47.04 103 SER A C 1
ATOM 809 O O . SER A 1 103 ? 167.290 130.002 180.406 1.00 50.27 103 SER A O 1
ATOM 812 N N . ALA A 1 104 ? 167.511 128.145 181.691 1.00 43.35 104 ALA A N 1
ATOM 813 C CA . ALA A 1 104 ? 167.454 127.201 180.591 1.00 34.84 104 ALA A CA 1
ATOM 814 C C . ALA A 1 104 ? 166.166 127.389 179.822 1.00 32.12 104 ALA A C 1
ATOM 815 O O . ALA A 1 104 ? 166.154 127.312 178.608 1.00 47.32 104 ALA A O 1
ATOM 817 N N . LEU A 1 105 ? 165.086 127.625 180.541 1.00 28.68 105 LEU A N 1
ATOM 818 C CA . LEU A 1 105 ? 163.808 127.762 179.896 1.00 28.78 105 LEU A CA 1
ATOM 819 C C . LEU A 1 105 ? 163.883 128.878 178.855 1.00 26.22 105 LEU A C 1
ATOM 820 O O . LEU A 1 105 ? 163.468 128.689 177.720 1.00 31.95 105 LEU A O 1
ATOM 825 N N . PHE A 1 106 ? 164.492 130.000 179.176 1.00 22.67 106 PHE A N 1
ATOM 826 C CA . PHE A 1 106 ? 164.585 131.052 178.184 1.00 23.09 106 PHE A CA 1
ATOM 827 C C . PHE A 1 106 ? 165.082 130.545 176.840 1.00 24.06 106 PHE A C 1
ATOM 828 O O . PHE A 1 106 ? 164.740 131.127 175.818 1.00 26.72 106 PHE A O 1
ATOM 836 N N . TRP A 1 107 ? 165.933 129.516 176.850 1.00 27.31 107 TRP A N 1
ATOM 837 C CA . TRP A 1 107 ? 166.701 129.132 175.676 1.00 27.60 107 TRP A CA 1
ATOM 838 C C . TRP A 1 107 ? 165.924 128.074 174.932 1.00 27.20 107 TRP A C 1
ATOM 839 O O . TRP A 1 107 ? 165.825 128.130 173.725 1.00 37.41 107 TRP A O 1
ATOM 850 N N . ARG A 1 108 ? 165.422 127.087 175.661 1.00 25.66 108 ARG A N 1
ATOM 851 C CA . ARG A 1 108 ? 164.434 126.197 175.106 1.00 27.98 108 ARG A CA 1
ATOM 852 C C . ARG A 1 108 ? 163.435 127.016 174.275 1.00 29.41 108 ARG A C 1
ATOM 853 O O . ARG A 1 108 ? 163.266 126.819 173.065 1.00 27.72 108 ARG A O 1
ATOM 861 N N . LEU A 1 109 ? 162.790 127.962 174.940 1.00 24.05 109 LEU A N 1
ATOM 862 C CA . LEU A 1 109 ? 161.763 128.718 174.288 1.00 23.91 109 LEU A CA 1
ATOM 863 C C . LEU A 1 109 ? 162.296 129.408 173.049 1.00 24.87 109 LEU A C 1
ATOM 864 O O . LEU A 1 109 ? 161.595 129.418 172.045 1.00 35.74 109 LEU A O 1
ATOM 869 N N . LEU A 1 110 ? 163.449 130.054 173.120 1.00 24.62 110 LEU A N 1
ATOM 870 C CA . LEU A 1 110 ? 163.901 130.905 172.028 1.00 26.25 110 LEU A CA 1
ATOM 871 C C . LEU A 1 110 ? 164.345 130.046 170.848 1.00 27.36 110 LEU A C 1
ATOM 872 O O . LEU A 1 110 ? 164.143 130.428 169.704 1.00 34.79 110 LEU A O 1
ATOM 877 N N . ILE A 1 111 ? 164.884 128.866 171.124 1.00 26.91 111 ILE A N 1
ATOM 878 C CA . ILE A 1 111 ? 165.324 127.978 170.072 1.00 29.45 111 ILE A CA 1
ATOM 879 C C . ILE A 1 111 ? 164.096 127.501 169.319 1.00 26.63 111 ILE A C 1
ATOM 880 O O . ILE A 1 111 ? 164.047 127.561 168.095 1.00 33.52 111 ILE A O 1
ATOM 885 N N . GLY A 1 112 ? 163.087 127.039 170.031 1.00 27.70 112 GLY A N 1
ATOM 886 C CA . GLY A 1 112 ? 161.868 126.626 169.352 1.00 28.19 112 GLY A CA 1
ATOM 887 C C . GLY A 1 112 ? 161.374 127.736 168.425 1.00 27.87 112 GLY A C 1
ATOM 888 O O . GLY A 1 112 ? 161.064 127.489 167.263 1.00 32.45 112 GLY A O 1
ATOM 889 N N . ALA A 1 113 ? 161.307 128.961 168.928 1.00 23.22 113 ALA A N 1
ATOM 890 C CA . ALA A 1 113 ? 160.837 130.025 168.078 1.00 23.67 113 ALA A CA 1
ATOM 891 C C . ALA A 1 113 ? 161.728 130.127 166.848 1.00 29.00 113 ALA A C 1
ATOM 892 O O . ALA A 1 113 ? 161.198 130.179 165.731 1.00 34.00 113 ALA A O 1
ATOM 894 N N . LEU A 1 114 ? 163.065 130.152 167.023 1.00 27.49 114 LEU A N 1
ATOM 895 C CA . LEU A 1 114 ? 163.958 130.320 165.876 1.00 25.08 114 LEU A CA 1
ATOM 896 C C . LEU A 1 114 ? 163.851 129.139 164.912 1.00 27.59 114 LEU A C 1
ATOM 897 O O . LEU A 1 114 ? 163.835 129.326 163.705 1.00 33.55 114 LEU A O 1
ATOM 902 N N . VAL A 1 115 ? 163.736 127.924 165.421 1.00 27.14 115 VAL A N 1
ATOM 903 C CA . VAL A 1 115 ? 163.570 126.795 164.538 1.00 30.90 115 VAL A CA 1
ATOM 904 C C . VAL A 1 115 ? 162.297 126.951 163.724 1.00 35.55 115 VAL A C 1
ATOM 905 O O . VAL A 1 115 ? 162.267 126.640 162.542 1.00 47.64 115 VAL A O 1
ATOM 909 N N . MET A 1 116 ? 161.231 127.384 164.376 1.00 34.50 116 MET A N 1
ATOM 910 C CA . MET A 1 116 ? 159.941 127.443 163.734 1.00 34.01 116 MET A CA 1
ATOM 911 C C . MET A 1 116 ? 159.951 128.521 162.642 1.00 33.51 116 MET A C 1
ATOM 912 O O . MET A 1 116 ? 159.371 128.322 161.575 1.00 39.15 116 MET A O 1
ATOM 917 N N . VAL A 1 117 ? 160.597 129.664 162.874 1.00 28.13 117 VAL A N 1
ATOM 918 C CA . VAL A 1 117 ? 160.647 130.684 161.839 1.00 25.85 117 VAL A CA 1
ATOM 919 C C . VAL A 1 117 ? 161.686 130.358 160.780 1.00 27.68 117 VAL A C 1
ATOM 920 O O . VAL A 1 117 ? 161.436 130.596 159.607 1.00 33.47 117 VAL A O 1
ATOM 924 N N . ILE A 1 118 ? 162.869 129.904 161.177 1.00 32.20 118 ILE A N 1
ATOM 925 C CA . ILE A 1 118 ? 163.970 129.764 160.232 1.00 37.17 118 ILE A CA 1
ATOM 926 C C . ILE A 1 118 ? 163.720 128.574 159.322 1.00 31.69 118 ILE A C 1
ATOM 927 O O . ILE A 1 118 ? 164.106 128.619 158.165 1.00 38.58 118 ILE A O 1
ATOM 932 N N . GLY A 1 119 ? 163.059 127.547 159.828 1.00 30.89 119 GLY A N 1
ATOM 933 C CA . GLY A 1 119 ? 162.782 126.375 159.021 1.00 35.16 119 GLY A CA 1
ATOM 934 C C . GLY A 1 119 ? 161.782 126.714 157.922 1.00 34.15 119 GLY A C 1
ATOM 935 O O . GLY A 1 119 ? 161.981 126.387 156.762 1.00 40.15 119 GLY A O 1
ATOM 936 N N . GLU A 1 120 ? 160.731 127.421 158.293 1.00 36.91 120 GLU A N 1
ATOM 937 C CA . GLU A 1 120 ? 159.700 127.801 157.344 1.00 40.64 120 GLU A CA 1
ATOM 938 C C . GLU A 1 120 ? 160.252 128.834 156.352 1.00 34.06 120 GLU A C 1
ATOM 939 O O . GLU A 1 120 ? 159.891 128.778 155.185 1.00 38.05 120 GLU A O 1
ATOM 945 N N . PHE A 1 121 ? 161.223 129.659 156.761 1.00 31.09 121 PHE A N 1
ATOM 946 C CA . PHE A 1 121 ? 161.896 130.592 155.864 1.00 27.01 121 PHE A CA 1
ATOM 947 C C . PHE A 1 121 ? 162.796 129.880 154.864 1.00 27.13 121 PHE A C 1
ATOM 948 O O . PHE A 1 121 ? 162.916 130.318 153.733 1.00 34.28 121 PHE A O 1
ATOM 956 N N . LEU A 1 122 ? 163.417 128.780 155.233 1.00 28.14 122 LEU A N 1
ATOM 957 C CA . LEU A 1 122 ? 164.219 128.069 154.256 1.00 32.42 122 LEU A CA 1
ATOM 958 C C . LEU A 1 122 ? 163.334 127.448 153.168 1.00 33.65 122 LEU A C 1
ATOM 959 O O . LEU A 1 122 ? 163.570 127.673 151.984 1.00 38.92 122 LEU A O 1
ATOM 964 N N . GLY A 1 123 ? 162.279 126.721 153.538 1.00 31.41 123 GLY A N 1
ATOM 965 C CA . GLY A 1 123 ? 161.343 126.222 152.543 1.00 31.14 123 GLY A CA 1
ATOM 966 C C . GLY A 1 123 ? 160.693 127.330 151.694 1.00 30.51 123 GLY A C 1
ATOM 967 O O . GLY A 1 123 ? 160.351 127.117 150.534 1.00 33.37 123 GLY A O 1
ATOM 968 N N . ALA A 1 124 ? 160.458 128.495 152.277 1.00 25.57 124 ALA A N 1
ATOM 969 C CA . ALA A 1 124 ? 159.773 129.539 151.552 1.00 30.96 124 ALA A CA 1
ATOM 970 C C . ALA A 1 124 ? 160.674 130.181 150.504 1.00 37.27 124 ALA A C 1
ATOM 971 O O . ALA A 1 124 ? 160.208 130.547 149.423 1.00 50.18 124 ALA A O 1
ATOM 973 N N . ALA A 1 125 ? 161.947 130.361 150.854 1.00 35.38 125 ALA A N 1
ATOM 974 C CA . ALA A 1 125 ? 162.916 131.038 150.016 1.00 33.83 125 ALA A CA 1
ATOM 975 C C . ALA A 1 125 ? 163.673 130.052 149.119 1.00 32.53 125 ALA A C 1
ATOM 976 O O . ALA A 1 125 ? 164.691 130.410 148.560 1.00 36.54 125 ALA A O 1
ATOM 978 N N . GLY A 1 126 ? 163.251 128.793 149.023 1.00 31.52 126 GLY A N 1
ATOM 979 C CA . GLY A 1 126 ? 163.835 127.904 148.045 1.00 33.04 126 GLY A CA 1
ATOM 980 C C . GLY A 1 126 ? 165.131 127.217 148.490 1.00 38.39 126 GLY A C 1
ATOM 981 O O . GLY A 1 126 ? 165.674 126.426 147.727 1.00 56.73 126 GLY A O 1
ATOM 982 N N . TYR A 1 127 ? 165.611 127.437 149.712 1.00 37.04 127 TYR A N 1
ATOM 983 C CA . TYR A 1 127 ? 166.867 126.829 150.126 1.00 35.65 127 TYR A CA 1
ATOM 984 C C . TYR A 1 127 ? 166.687 125.361 150.483 1.00 41.10 127 TYR A C 1
ATOM 985 O O . TYR A 1 127 ? 167.644 124.613 150.374 1.00 58.11 127 TYR A O 1
ATOM 994 N N . MET A 1 128 ? 165.503 124.927 150.917 1.00 45.58 128 MET A N 1
ATOM 995 C CA . MET A 1 128 ? 165.275 123.503 151.121 1.00 46.52 128 MET A CA 1
ATOM 996 C C . MET A 1 128 ? 163.849 123.185 150.711 1.00 39.39 128 MET A C 1
ATOM 997 O O . MET A 1 128 ? 163.112 124.097 150.359 1.00 45.31 128 MET A O 1
ATOM 1002 N N . SER A 1 129 ? 163.488 121.904 150.688 1.00 35.78 129 SER A N 1
ATOM 1003 C CA . SER A 1 129 ? 162.193 121.533 150.162 1.00 37.07 129 SER A CA 1
ATOM 1004 C C . SER A 1 129 ? 161.145 122.247 150.989 1.00 43.44 129 SER A C 1
ATOM 1005 O O . SER A 1 129 ? 161.317 122.335 152.205 1.00 51.11 129 SER A O 1
ATOM 1008 N N . ALA A 1 130 ? 160.086 122.739 150.326 1.00 36.83 130 ALA A N 1
ATOM 1009 C CA . ALA A 1 130 ? 158.954 123.314 151.017 1.00 33.15 130 ALA A CA 1
ATOM 1010 C C . ALA A 1 130 ? 158.349 122.286 151.967 1.00 35.49 130 ALA A C 1
ATOM 1011 O O . ALA A 1 130 ? 157.944 122.624 153.082 1.00 37.92 130 ALA A O 1
ATOM 1013 N N . THR A 1 131 ? 158.345 121.015 151.576 1.00 29.92 131 THR A N 1
ATOM 1014 C CA . THR A 1 131 ? 157.860 120.038 152.520 1.00 31.05 131 THR A CA 1
ATOM 1015 C C . THR A 1 131 ? 158.643 120.107 153.804 1.00 35.86 131 THR A C 1
ATOM 1016 O O . THR A 1 131 ? 158.064 119.926 154.864 1.00 51.19 131 THR A O 1
ATOM 1020 N N . LEU A 1 132 ? 159.957 120.261 153.705 1.00 38.65 132 LEU A N 1
ATOM 1021 C CA . LEU A 1 132 ? 160.783 120.021 154.869 1.00 41.65 132 LEU A CA 1
ATOM 1022 C C . LEU A 1 132 ? 160.693 121.247 155.764 1.00 37.66 132 LEU A C 1
ATOM 1023 O O . LEU A 1 132 ? 160.605 121.134 156.984 1.00 46.98 132 LEU A O 1
ATOM 1028 N N . GLY A 1 133 ? 160.601 122.408 155.150 1.00 31.91 133 GLY A N 1
ATOM 1029 C CA . GLY A 1 133 ? 160.464 123.615 155.931 1.00 33.32 133 GLY A CA 1
ATOM 1030 C C . GLY A 1 133 ? 159.141 123.671 156.684 1.00 32.31 133 GLY A C 1
ATOM 1031 O O . GLY A 1 133 ? 159.042 124.411 157.654 1.00 41.36 133 GLY A O 1
ATOM 1032 N N . PHE A 1 134 ? 158.114 122.987 156.177 1.00 31.38 134 PHE A N 1
ATOM 1033 C CA . PHE A 1 134 ? 156.837 122.875 156.866 1.00 31.94 134 PHE A CA 1
ATOM 1034 C C . PHE A 1 134 ? 157.010 122.017 158.117 1.00 31.96 134 PHE A C 1
ATOM 1035 O O . PHE A 1 134 ? 156.821 122.469 159.233 1.00 34.34 134 PHE A O 1
ATOM 1043 N N . ILE A 1 135 ? 157.430 120.777 157.907 1.00 30.30 135 ILE A N 1
ATOM 1044 C CA . ILE A 1 135 ? 157.728 119.873 158.983 1.00 29.93 135 ILE A CA 1
ATOM 1045 C C . ILE A 1 135 ? 158.575 120.530 160.066 1.00 32.86 135 ILE A C 1
ATOM 1046 O O . ILE A 1 135 ? 158.358 120.256 161.244 1.00 36.56 135 ILE A O 1
ATOM 1051 N N . ILE A 1 136 ? 159.623 121.255 159.688 1.00 30.40 136 ILE A N 1
ATOM 1052 C CA . ILE A 1 136 ? 160.490 121.833 160.697 1.00 30.30 136 ILE A CA 1
ATOM 1053 C C . ILE A 1 136 ? 159.728 122.952 161.393 1.00 26.80 136 ILE A C 1
ATOM 1054 O O . ILE A 1 136 ? 159.742 123.039 162.609 1.00 38.68 136 ILE A O 1
ATOM 1059 N N . GLY A 1 137 ? 159.045 123.793 160.650 1.00 24.23 137 GLY A N 1
ATOM 1060 C CA . GLY A 1 137 ? 158.281 124.864 161.265 1.00 27.49 137 GLY A CA 1
ATOM 1061 C C . GLY A 1 137 ? 157.214 124.345 162.233 1.00 28.03 137 GLY A C 1
ATOM 1062 O O . GLY A 1 137 ? 156.962 124.960 163.261 1.00 31.77 137 GLY A O 1
ATOM 1063 N N . VAL A 1 138 ? 156.552 123.251 161.855 1.00 28.13 138 VAL A N 1
ATOM 1064 C CA . VAL A 1 138 ? 155.524 122.623 162.653 1.00 27.87 138 VAL A CA 1
ATOM 1065 C C . VAL A 1 138 ? 156.170 121.938 163.850 1.00 33.39 138 VAL A C 1
ATOM 1066 O O . VAL A 1 138 ? 155.517 121.674 164.845 1.00 43.42 138 VAL A O 1
ATOM 1070 N N . VAL A 1 139 ? 157.438 121.569 163.750 1.00 37.06 139 VAL A N 1
ATOM 1071 C CA . VAL A 1 139 ? 158.055 120.878 164.862 1.00 37.11 139 VAL A CA 1
ATOM 1072 C C . VAL A 1 139 ? 158.467 121.923 165.874 1.00 34.12 139 VAL A C 1
ATOM 1073 O O . VAL A 1 139 ? 158.280 121.760 167.071 1.00 39.49 139 VAL A O 1
ATOM 1077 N N . GLY A 1 140 ? 159.039 122.991 165.367 1.00 31.13 140 GLY A N 1
ATOM 1078 C CA . GLY A 1 140 ? 159.434 124.078 166.231 1.00 31.64 140 GLY A CA 1
ATOM 1079 C C . GLY A 1 140 ? 158.259 124.671 166.990 1.00 28.63 140 GLY A C 1
ATOM 1080 O O . GLY A 1 140 ? 158.502 125.331 167.978 1.00 31.54 140 GLY A O 1
ATOM 1081 N N . TRP A 1 141 ? 157.023 124.454 166.517 1.00 29.63 141 TRP A N 1
ATOM 1082 C CA . TRP A 1 141 ? 155.818 125.028 167.112 1.00 31.00 141 TRP A CA 1
ATOM 1083 C C . TRP A 1 141 ? 155.220 124.069 168.146 1.00 29.42 141 TRP A C 1
ATOM 1084 O O . TRP A 1 141 ? 154.993 124.451 169.278 1.00 29.05 141 TRP A O 1
ATOM 1095 N N . LEU A 1 142 ? 155.065 122.800 167.777 1.00 29.00 142 LEU A N 1
ATOM 1096 C CA . LEU A 1 142 ? 154.671 121.769 168.712 1.00 30.89 142 LEU A CA 1
ATOM 1097 C C . LEU A 1 142 ? 155.645 121.670 169.873 1.00 32.51 142 LEU A C 1
ATOM 1098 O O . LEU A 1 142 ? 155.254 121.230 170.952 1.00 42.98 142 LEU A O 1
ATOM 1103 N N . TYR A 1 143 ? 156.905 122.031 169.678 1.00 28.93 143 TYR A N 1
ATOM 1104 C CA . TYR A 1 143 ? 157.818 122.045 170.798 1.00 26.48 143 TYR A CA 1
ATOM 1105 C C . TYR A 1 143 ? 157.385 123.149 171.751 1.00 25.12 143 TYR A C 1
ATOM 1106 O O . TYR A 1 143 ? 157.033 122.883 172.906 1.00 24.43 143 TYR A O 1
ATOM 1115 N N . ILE A 1 144 ? 157.314 124.377 171.241 1.00 22.68 144 ILE A N 1
ATOM 1116 C CA . ILE A 1 144 ? 156.869 125.476 172.080 1.00 25.39 144 ILE A CA 1
ATOM 1117 C C . ILE A 1 144 ? 155.578 125.147 172.838 1.00 22.96 144 ILE A C 1
ATOM 1118 O O . ILE A 1 144 ? 155.428 125.577 173.975 1.00 23.00 144 ILE A O 1
ATOM 1123 N N . LEU A 1 145 ? 154.646 124.433 172.206 1.00 21.09 145 LEU A N 1
ATOM 1124 C CA . LEU A 1 145 ? 153.401 124.054 172.838 1.00 19.45 145 LEU A CA 1
ATOM 1125 C C . LEU A 1 145 ? 153.692 123.053 173.925 1.00 21.05 145 LEU A C 1
ATOM 1126 O O . LEU A 1 145 ? 153.118 123.133 174.988 1.00 26.86 145 LEU A O 1
ATOM 1131 N N . GLY A 1 146 ? 154.536 122.080 173.674 1.00 25.16 146 GLY A N 1
ATOM 1132 C CA . GLY A 1 146 ? 154.854 121.159 174.747 1.00 28.18 146 GLY A CA 1
ATOM 1133 C C . GLY A 1 146 ? 155.511 121.880 175.921 1.00 27.44 146 GLY A C 1
ATOM 1134 O O . GLY A 1 146 ? 155.244 121.566 177.080 1.00 27.82 146 GLY A O 1
ATOM 1135 N N . GLU A 1 147 ? 156.331 122.887 175.634 1.00 28.65 147 GLU A N 1
ATOM 1136 C CA . GLU A 1 147 ? 156.908 123.627 176.741 1.00 32.83 147 GLU A CA 1
ATOM 1137 C C . GLU A 1 147 ? 155.805 124.159 177.630 1.00 28.28 147 GLU A C 1
ATOM 1138 O O . GLU A 1 147 ? 155.865 123.941 178.832 1.00 31.03 147 GLU A O 1
ATOM 1144 N N . ILE A 1 148 ? 154.817 124.824 177.019 1.00 27.58 148 ILE A N 1
ATOM 1145 C CA . ILE A 1 148 ? 153.876 125.657 177.749 1.00 27.42 148 ILE A CA 1
ATOM 1146 C C . ILE A 1 148 ? 152.663 124.869 178.204 1.00 26.62 148 ILE A C 1
ATOM 1147 O O . ILE A 1 148 ? 151.977 125.317 179.107 1.00 35.51 148 ILE A O 1
ATOM 1152 N N . TYR A 1 149 ? 152.435 123.688 177.665 1.00 30.16 149 TYR A N 1
ATOM 1153 C CA . TYR A 1 149 ? 151.321 122.886 178.128 1.00 33.78 149 TYR A CA 1
ATOM 1154 C C . TYR A 1 149 ? 151.818 121.833 179.096 1.00 36.17 149 TYR A C 1
ATOM 1155 O O . TYR A 1 149 ? 151.107 121.525 180.042 1.00 45.28 149 TYR A O 1
ATOM 1164 N N . MET A 1 150 ? 152.987 121.240 178.843 1.00 44.30 150 MET A N 1
ATOM 1165 C CA . MET A 1 150 ? 153.367 120.064 179.611 1.00 50.50 150 MET A CA 1
ATOM 1166 C C . MET A 1 150 ? 154.753 120.173 180.231 1.00 45.57 150 MET A C 1
ATOM 1167 O O . MET A 1 150 ? 155.152 119.241 180.914 1.00 57.56 150 MET A O 1
ATOM 1172 N N . GLY A 1 151 ? 155.448 121.299 180.051 1.00 47.88 151 GLY A N 1
ATOM 1173 C CA . GLY A 1 151 ? 156.866 121.394 180.381 1.00 45.25 151 GLY A CA 1
ATOM 1174 C C . GLY A 1 151 ? 157.098 122.318 181.565 1.00 45.94 151 GLY A C 1
ATOM 1175 O O . GLY A 1 151 ? 156.184 122.564 182.332 1.00 56.45 151 GLY A O 1
ATOM 1176 N N . GLU A 1 152 ? 158.310 122.848 181.702 1.00 47.55 152 GLU A N 1
ATOM 1177 C CA . GLU A 1 152 ? 158.664 123.598 182.898 1.00 47.09 152 GLU A CA 1
ATOM 1178 C C . GLU A 1 152 ? 157.788 124.836 183.005 1.00 44.57 152 GLU A C 1
ATOM 1179 O O . GLU A 1 152 ? 157.069 124.975 183.983 1.00 49.49 152 GLU A O 1
ATOM 1185 N N . ALA A 1 153 ? 157.812 125.706 181.989 1.00 40.49 153 ALA A N 1
ATOM 1186 C CA . ALA A 1 153 ? 156.907 126.850 181.963 1.00 39.14 153 ALA A CA 1
ATOM 1187 C C . ALA A 1 153 ? 155.509 126.496 182.493 1.00 32.43 153 ALA A C 1
ATOM 1188 O O . ALA A 1 153 ? 154.919 127.264 183.228 1.00 32.10 153 ALA A O 1
ATOM 1190 N N . SER A 1 154 ? 154.940 125.361 182.095 1.00 30.40 154 SER A N 1
ATOM 1191 C CA . SER A 1 154 ? 153.634 124.991 182.611 1.00 32.14 154 SER A CA 1
ATOM 1192 C C . SER A 1 154 ? 153.684 124.817 184.121 1.00 32.39 154 SER A C 1
ATOM 1193 O O . SER A 1 154 ? 152.814 125.320 184.804 1.00 39.50 154 SER A O 1
ATOM 1196 N N . ARG A 1 155 ? 154.653 124.049 184.625 1.00 37.49 155 ARG A N 1
ATOM 1197 C CA . ARG A 1 155 ? 154.742 123.732 186.036 1.00 42.02 155 ARG A CA 1
ATOM 1198 C C . ARG A 1 155 ? 154.965 125.016 186.828 1.00 42.07 155 ARG A C 1
ATOM 1199 O O . ARG A 1 155 ? 154.172 125.339 187.698 1.00 45.86 155 ARG A O 1
ATOM 1207 N N . CYS A 1 156 ? 156.027 125.763 186.493 1.00 48.17 156 CYS A N 1
ATOM 1208 C CA . CYS A 1 156 ? 156.319 127.071 187.067 1.00 48.96 156 CYS A CA 1
ATOM 1209 C C . CYS A 1 156 ? 155.061 127.917 187.193 1.00 47.72 156 CYS A C 1
ATOM 1210 O O . CYS A 1 156 ? 154.903 128.663 188.143 1.00 58.70 156 CYS A O 1
ATOM 1213 N N . ASN A 1 157 ? 154.171 127.786 186.224 1.00 47.07 157 ASN A N 1
ATOM 1214 C CA . ASN A 1 157 ? 152.980 128.590 186.179 1.00 46.59 157 ASN A CA 1
ATOM 1215 C C . ASN A 1 157 ? 152.056 128.087 187.276 1.00 50.40 157 ASN A C 1
ATOM 1216 O O . ASN A 1 157 ? 151.538 128.875 188.047 1.00 64.17 157 ASN A O 1
ATOM 1221 N N . ILE A 1 158 ? 151.859 126.775 187.348 1.00 56.16 158 ILE A N 1
ATOM 1222 C CA . ILE A 1 158 ? 150.961 126.190 188.330 1.00 58.32 158 ILE A CA 1
ATOM 1223 C C . ILE A 1 158 ? 151.476 126.454 189.743 1.00 66.05 158 ILE A C 1
ATOM 1224 O O . ILE A 1 158 ? 150.692 126.695 190.657 1.00 77.76 158 ILE A O 1
ATOM 1229 N N . GLU A 1 159 ? 152.800 126.413 189.909 1.00 69.56 159 GLU A N 1
ATOM 1230 C CA . GLU A 1 159 ? 153.428 126.560 191.208 1.00 71.50 159 GLU A CA 1
ATOM 1231 C C . GLU A 1 159 ? 153.752 128.010 191.538 1.00 70.96 159 GLU A C 1
ATOM 1232 O O . GLU A 1 159 ? 154.343 128.255 192.581 1.00 82.96 159 GLU A O 1
ATOM 1238 N N . SER A 1 160 ? 153.400 128.960 190.667 1.00 71.27 160 SER A N 1
ATOM 1239 C CA . SER A 1 160 ? 153.677 130.365 190.951 1.00 66.41 160 SER A CA 1
ATOM 1240 C C . SER A 1 160 ? 152.778 130.822 192.090 1.00 83.88 160 SER A C 1
ATOM 1241 O O . SER A 1 160 ? 153.250 131.443 193.043 1.00 95.60 160 SER A O 1
ATOM 1244 N N . GLY A 1 161 ? 151.480 130.513 191.955 1.00 78.63 161 GLY A N 1
ATOM 1245 C CA . GLY A 1 161 ? 150.476 130.968 192.900 1.00 73.60 161 GLY A CA 1
ATOM 1246 C C . GLY A 1 161 ? 149.882 132.314 192.492 1.00 74.61 161 GLY A C 1
ATOM 1247 O O . GLY A 1 161 ? 148.870 132.727 193.061 1.00 96.79 161 GLY A O 1
ATOM 1248 N N . ASN A 1 162 ? 150.495 132.990 191.508 1.00 53.74 162 ASN A N 1
ATOM 1249 C CA . ASN A 1 162 ? 150.030 134.295 191.066 1.00 44.73 162 ASN A CA 1
ATOM 1250 C C . ASN A 1 162 ? 148.801 134.079 190.194 1.00 45.58 162 ASN A C 1
ATOM 1251 O O . ASN A 1 162 ? 148.833 133.276 189.274 1.00 63.12 162 ASN A O 1
ATOM 1256 N N . GLU A 1 163 ? 147.703 134.751 190.510 1.00 41.90 163 GLU A N 1
ATOM 1257 C CA . GLU A 1 163 ? 146.479 134.556 189.764 1.00 43.83 163 GLU A CA 1
ATOM 1258 C C . GLU A 1 163 ? 146.459 135.419 188.499 1.00 44.72 163 GLU A C 1
ATOM 1259 O O . GLU A 1 163 ? 145.623 135.210 187.624 1.00 62.94 163 GLU A O 1
ATOM 1261 N N . ALA A 1 164 ? 147.338 136.406 188.404 1.00 39.02 164 ALA A N 1
ATOM 1262 C CA . ALA A 1 164 ? 147.441 137.220 187.210 1.00 37.59 164 ALA A CA 1
ATOM 1263 C C . ALA A 1 164 ? 148.163 136.436 186.144 1.00 40.16 164 ALA A C 1
ATOM 1264 O O . ALA A 1 164 ? 147.894 136.575 184.958 1.00 58.63 164 ALA A O 1
ATOM 1266 N N . THR A 1 165 ? 149.132 135.669 186.595 1.00 40.26 165 THR A N 1
ATOM 1267 C CA . THR A 1 165 ? 149.947 134.894 185.701 1.00 41.67 165 THR A CA 1
ATOM 1268 C C . THR A 1 165 ? 149.147 133.665 185.298 1.00 42.19 165 THR A C 1
ATOM 1269 O O . THR A 1 165 ? 149.256 133.226 184.160 1.00 49.50 165 THR A O 1
ATOM 1273 N N . HIS A 1 166 ? 148.320 133.127 186.200 1.00 42.59 166 HIS A N 1
ATOM 1274 C CA . HIS A 1 166 ? 147.490 132.011 185.794 1.00 45.32 166 HIS A CA 1
ATOM 1275 C C . HIS A 1 166 ? 146.713 132.442 184.558 1.00 43.31 166 HIS A C 1
ATOM 1276 O O . HIS A 1 166 ? 146.706 131.725 183.563 1.00 52.14 166 HIS A O 1
ATOM 1283 N N . MET A 1 167 ? 146.160 133.648 184.591 1.00 40.30 167 MET A N 1
ATOM 1284 C CA . MET A 1 167 ? 145.325 134.106 183.505 1.00 42.02 167 MET A CA 1
ATOM 1285 C C . MET A 1 167 ? 146.137 134.446 182.262 1.00 36.08 167 MET A C 1
ATOM 1286 O O . MET A 1 167 ? 145.718 134.085 181.171 1.00 43.43 167 MET A O 1
ATOM 1291 N N . ALA A 1 168 ? 147.283 135.106 182.399 1.00 30.10 168 ALA A N 1
ATOM 1292 C CA . ALA A 1 168 ? 148.099 135.402 181.227 1.00 31.74 168 ALA A CA 1
ATOM 1293 C C . ALA A 1 168 ? 148.526 134.119 180.523 1.00 30.15 168 ALA A C 1
ATOM 1294 O O . ALA A 1 168 ? 148.392 133.994 179.308 1.00 32.76 168 ALA A O 1
ATOM 1296 N N . PHE A 1 169 ? 149.039 133.174 181.293 1.00 28.78 169 PHE A N 1
ATOM 1297 C CA . PHE A 1 169 ? 149.575 131.967 180.713 1.00 30.04 169 PHE A CA 1
ATOM 1298 C C . PHE A 1 169 ? 148.515 131.290 179.878 1.00 27.43 169 PHE A C 1
ATOM 1299 O O . PHE A 1 169 ? 148.809 130.900 178.760 1.00 34.04 169 PHE A O 1
ATOM 1307 N N . ASN A 1 170 ? 147.307 131.197 180.416 1.00 29.35 170 ASN A N 1
ATOM 1308 C CA . ASN A 1 170 ? 146.220 130.519 179.739 1.00 37.38 170 ASN A CA 1
ATOM 1309 C C . ASN A 1 170 ? 145.841 131.243 178.464 1.00 32.54 170 ASN A C 1
ATOM 1310 O O . ASN A 1 170 ? 145.546 130.605 177.469 1.00 47.82 170 ASN A O 1
ATOM 1315 N N . GLY A 1 171 ? 145.847 132.563 178.502 1.00 28.01 171 GLY A N 1
ATOM 1316 C CA . GLY A 1 171 ? 145.369 133.342 177.385 1.00 24.65 171 GLY A CA 1
ATOM 1317 C C . GLY A 1 171 ? 146.399 133.399 176.287 1.00 23.56 171 GLY A C 1
ATOM 1318 O O . GLY A 1 171 ? 146.057 133.403 175.116 1.00 29.10 171 GLY A O 1
ATOM 1319 N N . LEU A 1 172 ? 147.660 133.491 176.685 1.00 23.80 172 LEU A N 1
ATOM 1320 C CA . LEU A 1 172 ? 148.765 133.552 175.748 1.00 21.70 172 LEU A CA 1
ATOM 1321 C C . LEU A 1 172 ? 148.933 132.183 175.117 1.00 21.75 172 LEU A C 1
ATOM 1322 O O . LEU A 1 172 ? 149.287 132.066 173.959 1.00 26.35 172 LEU A O 1
ATOM 1327 N N . ARG A 1 173 ? 148.600 131.159 175.871 1.00 21.48 173 ARG A N 1
ATOM 1328 C CA . ARG A 1 173 ? 148.756 129.815 175.408 1.00 23.63 173 ARG A CA 1
ATOM 1329 C C . ARG A 1 173 ? 147.702 129.506 174.379 1.00 24.08 173 ARG A C 1
ATOM 1330 O O . ARG A 1 173 ? 147.960 128.768 173.433 1.00 31.59 173 ARG A O 1
ATOM 1338 N N . LEU A 1 174 ? 146.518 130.042 174.592 1.00 26.08 174 LEU A N 1
ATOM 1339 C CA . LEU A 1 174 ? 145.412 129.799 173.685 1.00 29.70 174 LEU A CA 1
ATOM 1340 C C . LEU A 1 174 ? 145.618 130.541 172.368 1.00 25.19 174 LEU A C 1
ATOM 1341 O O . LEU A 1 174 ? 145.201 130.067 171.330 1.00 25.41 174 LEU A O 1
ATOM 1346 N N . ILE A 1 175 ? 146.305 131.673 172.411 1.00 24.03 175 ILE A N 1
ATOM 1347 C CA . ILE A 1 175 ? 146.591 132.429 171.217 1.00 23.51 175 ILE A CA 1
ATOM 1348 C C . ILE A 1 175 ? 147.652 131.688 170.437 1.00 27.63 175 ILE A C 1
ATOM 1349 O O . ILE A 1 175 ? 147.571 131.642 169.218 1.00 37.89 175 ILE A O 1
ATOM 1354 N N . LEU A 1 176 ? 148.663 131.156 171.118 1.00 28.02 176 LEU A N 1
ATOM 1355 C CA . LEU A 1 176 ? 149.688 130.395 170.426 1.00 27.44 176 LEU A CA 1
ATOM 1356 C C . LEU A 1 176 ? 149.107 129.091 169.879 1.00 25.51 176 LEU A C 1
ATOM 1357 O O . LEU A 1 176 ? 149.302 128.762 168.734 1.00 31.21 176 LEU A O 1
ATOM 1362 N N . THR A 1 177 ? 148.289 128.398 170.643 1.00 28.36 177 THR A N 1
ATOM 1363 C CA . THR A 1 177 ? 147.627 127.204 170.151 1.00 29.76 177 THR A CA 1
ATOM 1364 C C . THR A 1 177 ? 146.712 127.471 168.959 1.00 31.31 177 THR A C 1
ATOM 1365 O O . THR A 1 177 ? 146.627 126.618 168.081 1.00 37.49 177 THR A O 1
ATOM 1369 N N . ILE A 1 178 ? 145.955 128.574 168.967 1.00 32.32 178 ILE A N 1
ATOM 1370 C CA . ILE A 1 178 ? 144.916 128.771 167.962 1.00 34.52 178 ILE A CA 1
ATOM 1371 C C . ILE A 1 178 ? 145.335 129.874 167.012 1.00 29.61 178 ILE A C 1
ATOM 1372 O O . ILE A 1 178 ? 145.528 129.634 165.835 1.00 37.91 178 ILE A O 1
ATOM 1377 N N . GLY A 1 179 ? 145.489 131.079 167.523 1.00 26.87 179 GLY A N 1
ATOM 1378 C CA . GLY A 1 179 ? 146.010 132.190 166.745 1.00 23.35 179 GLY A CA 1
ATOM 1379 C C . GLY A 1 179 ? 147.186 131.803 165.867 1.00 22.99 179 GLY A C 1
ATOM 1380 O O . GLY A 1 179 ? 147.229 132.149 164.706 1.00 26.49 179 GLY A O 1
ATOM 1381 N N . TRP A 1 180 ? 148.172 131.104 166.405 1.00 27.52 180 TRP A N 1
ATOM 1382 C CA . TRP A 1 180 ? 149.407 130.919 165.661 1.00 26.99 180 TRP A CA 1
ATOM 1383 C C . TRP A 1 180 ? 149.293 129.734 164.726 1.00 27.50 180 TRP A C 1
ATOM 1384 O O . TRP A 1 180 ? 150.270 129.431 164.062 1.00 35.14 180 TRP A O 1
ATOM 1395 N N . ALA A 1 181 ? 148.145 129.053 164.717 1.00 26.73 181 ALA A N 1
ATOM 1396 C CA . ALA A 1 181 ? 147.922 127.989 163.761 1.00 26.94 181 ALA A CA 1
ATOM 1397 C C . ALA A 1 181 ? 147.877 128.577 162.365 1.00 27.91 181 ALA A C 1
ATOM 1398 O O . ALA A 1 181 ? 148.274 127.939 161.405 1.00 31.41 181 ALA A O 1
ATOM 1400 N N . ILE A 1 182 ? 147.507 129.843 162.283 1.00 31.59 182 ILE A N 1
ATOM 1401 C CA . ILE A 1 182 ? 147.445 130.507 161.006 1.00 34.03 182 ILE A CA 1
ATOM 1402 C C . ILE A 1 182 ? 148.769 130.347 160.270 1.00 35.74 182 ILE A C 1
ATOM 1403 O O . ILE A 1 182 ? 148.733 130.298 159.048 1.00 55.62 182 ILE A O 1
ATOM 1408 N N . TYR A 1 183 ? 149.920 130.295 160.961 1.00 29.33 183 TYR A N 1
ATOM 1409 C CA . TYR A 1 183 ? 151.197 130.425 160.280 1.00 26.92 183 TYR A CA 1
ATOM 1410 C C . TYR A 1 183 ? 151.535 129.123 159.551 1.00 28.64 183 TYR A C 1
ATOM 1411 O O . TYR A 1 183 ? 151.813 129.134 158.356 1.00 27.32 183 TYR A O 1
ATOM 1420 N N . PRO A 1 184 ? 151.526 127.952 160.220 1.00 29.42 184 PRO A N 1
ATOM 1421 C CA . PRO A 1 184 ? 151.601 126.666 159.525 1.00 32.36 184 PRO A CA 1
ATOM 1422 C C . PRO A 1 184 ? 150.599 126.505 158.383 1.00 30.14 184 PRO A C 1
ATOM 1423 O O . PRO A 1 184 ? 150.857 125.856 157.385 1.00 32.26 184 PRO A O 1
ATOM 1427 N N . LEU A 1 185 ? 149.443 127.106 158.504 1.00 30.49 185 LEU A N 1
ATOM 1428 C CA . LEU A 1 185 ? 148.433 126.849 157.509 1.00 34.89 185 LEU A CA 1
ATOM 1429 C C . LEU A 1 185 ? 148.605 127.790 156.328 1.00 27.23 185 LEU A C 1
ATOM 1430 O O . LEU A 1 185 ? 148.434 127.401 155.188 1.00 27.80 185 LEU A O 1
ATOM 1435 N N . GLY A 1 186 ? 148.961 129.032 156.602 1.00 26.96 186 GLY A N 1
ATOM 1436 C CA . GLY A 1 186 ? 149.409 129.930 155.554 1.00 26.74 186 GLY A CA 1
ATOM 1437 C C . GLY A 1 186 ? 150.460 129.254 154.692 1.00 26.29 186 GLY A C 1
ATOM 1438 O O . GLY A 1 186 ? 150.268 129.122 153.493 1.00 36.03 186 GLY A O 1
ATOM 1439 N N . TYR A 1 187 ? 151.512 128.770 155.357 1.00 23.65 187 TYR A N 1
ATOM 1440 C CA . TYR A 1 187 ? 152.624 128.091 154.735 1.00 21.70 187 TYR A CA 1
ATOM 1441 C C . TYR A 1 187 ? 152.123 126.880 153.963 1.00 19.57 187 TYR A C 1
ATOM 1442 O O . TYR A 1 187 ? 152.423 126.711 152.808 1.00 21.44 187 TYR A O 1
ATOM 1451 N N . PHE A 1 188 ? 151.387 126.006 154.608 1.00 21.18 188 PHE A N 1
ATOM 1452 C CA . PHE A 1 188 ? 150.943 124.825 153.927 1.00 27.19 188 PHE A CA 1
ATOM 1453 C C . PHE A 1 188 ? 150.263 125.178 152.611 1.00 34.47 188 PHE A C 1
ATOM 1454 O O . PHE A 1 188 ? 150.548 124.573 151.584 1.00 42.50 188 PHE A O 1
ATOM 1462 N N . ILE A 1 189 ? 149.379 126.171 152.618 1.00 39.91 189 ILE A N 1
ATOM 1463 C CA . ILE A 1 189 ? 148.585 126.446 151.435 1.00 44.81 189 ILE A CA 1
ATOM 1464 C C . ILE A 1 189 ? 149.457 127.160 150.421 1.00 41.89 189 ILE A C 1
ATOM 1465 O O . ILE A 1 189 ? 149.537 126.745 149.268 1.00 46.51 189 ILE A O 1
ATOM 1470 N N . ASN A 1 190 ? 150.100 128.235 150.857 1.00 34.59 190 ASN A N 1
ATOM 1471 C CA . ASN A 1 190 ? 150.894 129.016 149.943 1.00 33.51 190 ASN A CA 1
ATOM 1472 C C . ASN A 1 190 ? 151.916 128.126 149.227 1.00 41.43 190 ASN A C 1
ATOM 1473 O O . ASN A 1 190 ? 152.130 128.311 148.030 1.00 56.36 190 ASN A O 1
ATOM 1478 N N . ASN A 1 191 ? 152.519 127.147 149.917 1.00 36.67 191 ASN A N 1
ATOM 1479 C CA . ASN A 1 191 ? 153.677 126.444 149.375 1.00 37.96 191 ASN A CA 1
ATOM 1480 C C . ASN A 1 191 ? 153.325 125.001 149.033 1.00 41.56 191 ASN A C 1
ATOM 1481 O O . ASN A 1 191 ? 153.498 124.547 147.910 1.00 55.66 191 ASN A O 1
ATOM 1486 N N . LEU A 1 192 ? 152.854 124.257 150.008 1.00 43.32 192 LEU A N 1
ATOM 1487 C CA . LEU A 1 192 ? 152.768 122.822 149.836 1.00 51.82 192 LEU A CA 1
ATOM 1488 C C . LEU A 1 192 ? 151.439 122.432 149.196 1.00 49.03 192 LEU A C 1
ATOM 1489 O O . LEU A 1 192 ? 151.207 121.281 148.828 1.00 54.02 192 LEU A O 1
ATOM 1494 N N . GLY A 1 193 ? 150.546 123.393 149.104 1.00 54.19 193 GLY A N 1
ATOM 1495 C CA . GLY A 1 193 ? 149.179 123.077 148.745 1.00 69.45 193 GLY A CA 1
ATOM 1496 C C . GLY A 1 193 ? 148.844 123.689 147.396 1.00 83.18 193 GLY A C 1
ATOM 1497 O O . GLY A 1 193 ? 149.732 124.011 146.605 1.00 90.59 193 GLY A O 1
ATOM 1498 N N . GLY A 1 194 ? 147.549 123.858 147.158 1.00 97.56 194 GLY A N 1
ATOM 1499 C CA . GLY A 1 194 ? 147.098 124.433 145.905 1.00 118.66 194 GLY A CA 1
ATOM 1500 C C . GLY A 1 194 ? 147.878 125.700 145.560 1.00 115.14 194 GLY A C 1
ATOM 1501 O O . GLY A 1 194 ? 148.267 125.900 144.411 1.00 127.79 194 GLY A O 1
ATOM 1502 N N . GLY A 1 195 ? 148.118 126.532 146.578 1.00 101.70 195 GLY A N 1
ATOM 1503 C CA . GLY A 1 195 ? 148.568 127.895 146.370 1.00 96.83 195 GLY A CA 1
ATOM 1504 C C . GLY A 1 195 ? 147.459 128.861 146.776 1.00 80.48 195 GLY A C 1
ATOM 1505 O O . GLY A 1 195 ? 146.313 128.445 146.957 1.00 80.96 195 GLY A O 1
ATOM 1506 N N . VAL A 1 196 ? 147.831 130.131 146.967 1.00 66.23 196 VAL A N 1
ATOM 1507 C CA . VAL A 1 196 ? 146.908 131.144 147.453 1.00 61.71 196 VAL A CA 1
ATOM 1508 C C . VAL A 1 196 ? 147.377 132.471 146.890 1.00 57.30 196 VAL A C 1
ATOM 1509 O O . VAL A 1 196 ? 148.574 132.739 146.861 1.00 70.68 196 VAL A O 1
ATOM 1513 N N . ASP A 1 197 ? 146.417 133.293 146.471 1.00 57.39 197 ASP A N 1
ATOM 1514 C CA . ASP A 1 197 ? 146.709 134.645 146.026 1.00 63.64 197 ASP A CA 1
ATOM 1515 C C . ASP A 1 197 ? 147.514 135.353 147.11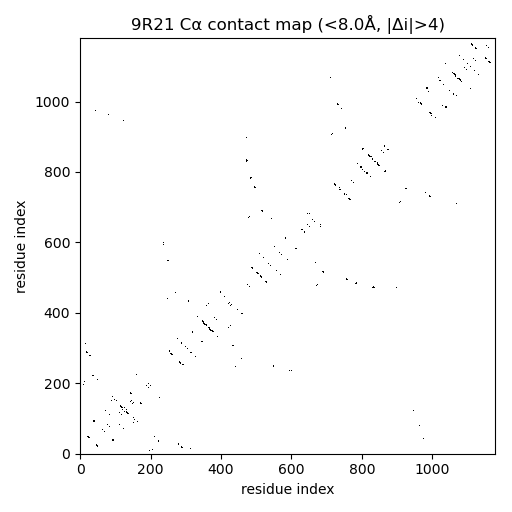7 1.00 52.91 197 ASP A C 1
ATOM 1516 O O . ASP A 1 197 ? 147.253 135.175 148.301 1.00 62.15 197 ASP A O 1
ATOM 1521 N N . ALA A 1 198 ? 148.500 136.148 146.728 1.00 44.07 198 ALA A N 1
ATOM 1522 C CA . ALA A 1 198 ? 149.324 136.802 147.722 1.00 47.24 198 ALA A CA 1
ATOM 1523 C C . ALA A 1 198 ? 148.555 137.941 148.364 1.00 44.49 198 ALA A C 1
ATOM 1524 O O . ALA A 1 198 ? 148.831 138.284 149.509 1.00 49.22 198 ALA A O 1
ATOM 1526 N N . ASN A 1 199 ? 147.658 138.553 147.589 1.00 42.50 199 ASN A N 1
ATOM 1527 C CA . ASN A 1 199 ? 146.806 139.608 148.107 1.00 47.69 199 ASN A CA 1
ATOM 1528 C C . ASN A 1 199 ? 145.955 139.040 149.225 1.00 42.08 199 ASN A C 1
ATOM 1529 O O . ASN A 1 199 ? 145.869 139.646 150.292 1.00 44.10 199 ASN A O 1
ATOM 1534 N N . SER A 1 200 ? 145.365 137.875 148.966 1.00 33.45 200 SER A N 1
ATOM 1535 C CA . SER A 1 200 ? 144.492 137.284 149.951 1.00 35.17 200 SER A CA 1
ATOM 1536 C C . SER A 1 200 ? 145.287 137.019 151.218 1.00 35.91 200 SER A C 1
ATOM 1537 O O . SER A 1 200 ? 144.816 137.308 152.314 1.00 41.16 200 SER A O 1
ATOM 1540 N N . LEU A 1 201 ? 146.483 136.450 151.049 1.00 33.50 201 LEU A N 1
ATOM 1541 C CA . LEU A 1 201 ? 147.284 136.010 152.172 1.00 30.74 201 LEU A CA 1
ATOM 1542 C C . LEU A 1 201 ? 147.868 137.216 152.903 1.00 25.24 201 LEU A C 1
ATOM 1543 O O . LEU A 1 201 ? 148.040 137.162 154.104 1.00 28.10 201 LEU A O 1
ATOM 1548 N N . ASN A 1 202 ? 148.100 138.328 152.225 1.00 21.00 202 ASN A N 1
ATOM 1549 C CA . ASN A 1 202 ? 148.567 139.484 152.948 1.00 23.52 202 ASN A CA 1
ATOM 1550 C C . ASN A 1 202 ? 147.446 140.002 153.841 1.00 26.50 202 ASN A C 1
ATOM 1551 O O . ASN A 1 202 ? 147.699 140.511 154.941 1.00 27.89 202 ASN A O 1
ATOM 1556 N N . ILE A 1 203 ? 146.220 139.956 153.326 1.00 24.96 203 ILE A N 1
ATOM 1557 C CA . ILE A 1 203 ? 145.065 140.415 154.071 1.00 23.81 203 ILE A CA 1
ATOM 1558 C C . ILE A 1 203 ? 144.930 139.554 155.317 1.00 20.82 203 ILE A C 1
ATOM 1559 O O . ILE A 1 203 ? 144.923 140.085 156.432 1.00 19.88 203 ILE A O 1
ATOM 1564 N N . ILE A 1 204 ? 144.974 138.238 155.122 1.00 19.74 204 ILE A N 1
ATOM 1565 C CA . ILE A 1 204 ? 144.860 137.301 156.226 1.00 22.32 204 ILE A CA 1
ATOM 1566 C C . ILE A 1 204 ? 145.947 137.492 157.283 1.00 20.77 204 ILE A C 1
ATOM 1567 O O . ILE A 1 204 ? 145.698 137.410 158.468 1.00 20.95 204 ILE A O 1
ATOM 1572 N N . TYR A 1 205 ? 147.181 137.685 156.864 1.00 21.96 205 TYR A N 1
ATOM 1573 C CA . TYR A 1 205 ? 148.258 137.834 157.814 1.00 20.59 205 TYR A CA 1
ATOM 1574 C C . TYR A 1 205 ? 148.181 139.167 158.516 1.00 19.14 205 TYR A C 1
ATOM 1575 O O . TYR A 1 205 ? 148.570 139.262 159.658 1.00 21.08 205 TYR A O 1
ATOM 1584 N N . ASN A 1 206 ? 147.677 140.193 157.840 1.00 23.66 206 ASN A N 1
ATOM 1585 C CA . ASN A 1 206 ? 147.481 141.503 158.445 1.00 21.40 206 ASN A CA 1
ATOM 1586 C C . ASN A 1 206 ? 146.383 141.455 159.494 1.00 21.47 206 ASN A C 1
ATOM 1587 O O . ASN A 1 206 ? 146.590 141.799 160.655 1.00 22.10 206 ASN A O 1
ATOM 1592 N N . LEU A 1 207 ? 145.235 140.936 159.102 1.00 22.56 207 LEU A N 1
ATOM 1593 C CA . LEU A 1 207 ? 144.140 140.836 160.042 1.00 26.55 207 LEU A CA 1
ATOM 1594 C C . LEU A 1 207 ? 144.400 139.859 161.179 1.00 29.10 207 LEU A C 1
ATOM 1595 O O . LEU A 1 207 ? 143.723 139.957 162.188 1.00 40.53 207 LEU A O 1
ATOM 1600 N N . THR A 1 208 ? 145.362 138.947 161.094 1.00 29.34 208 THR A N 1
ATOM 1601 C CA . THR A 1 208 ? 145.549 138.059 162.229 1.00 30.45 208 THR A CA 1
ATOM 1602 C C . THR A 1 208 ? 146.565 138.632 163.211 1.00 29.26 208 THR A C 1
ATOM 1603 O O . THR A 1 208 ? 146.532 138.227 164.362 1.00 36.48 208 THR A O 1
ATOM 1607 N N . ASP A 1 209 ? 147.411 139.576 162.792 1.00 29.00 209 ASP A N 1
ATOM 1608 C CA . ASP A 1 209 ? 148.259 140.341 163.700 1.00 31.52 209 ASP A CA 1
ATOM 1609 C C . ASP A 1 209 ? 147.452 141.230 164.654 1.00 32.81 209 ASP A C 1
ATOM 1610 O O . ASP A 1 209 ? 147.996 141.895 165.509 1.00 40.04 209 ASP A O 1
ATOM 1615 N N . PHE A 1 210 ? 146.138 141.282 164.515 1.00 38.79 210 PHE A N 1
ATOM 1616 C CA . PHE A 1 210 ? 145.306 141.873 165.540 1.00 36.93 210 PHE A CA 1
ATOM 1617 C C . PHE A 1 210 ? 145.246 140.929 166.733 1.00 32.51 210 PHE A C 1
ATOM 1618 O O . PHE A 1 210 ? 145.379 141.340 167.879 1.00 40.28 210 PHE A O 1
ATOM 1626 N N . LEU A 1 211 ? 144.967 139.671 166.459 1.00 29.04 211 LEU A N 1
ATOM 1627 C CA . LEU A 1 211 ? 145.005 138.685 167.507 1.00 30.58 211 LEU A CA 1
ATOM 1628 C C . LEU A 1 211 ? 146.423 138.439 167.991 1.00 26.59 211 LEU A C 1
ATOM 1629 O O . LEU A 1 211 ? 146.746 138.521 169.179 1.00 30.14 211 LEU A O 1
ATOM 1634 N N . ASN A 1 212 ? 147.228 138.012 167.048 1.00 23.95 212 ASN A N 1
ATOM 1635 C CA . ASN A 1 212 ? 148.459 137.364 167.391 1.00 24.91 212 ASN A CA 1
ATOM 1636 C C . ASN A 1 212 ? 149.383 138.406 168.016 1.00 28.81 212 ASN A C 1
ATOM 1637 O O . ASN A 1 212 ? 150.182 138.031 168.884 1.00 35.17 212 ASN A O 1
ATOM 1642 N N . LYS A 1 213 ? 149.267 139.692 167.654 1.00 25.05 213 LYS A N 1
ATOM 1643 C CA . LYS A 1 213 ? 150.117 140.667 168.319 1.00 27.04 213 LYS A CA 1
ATOM 1644 C C . LYS A 1 213 ? 149.367 141.532 169.330 1.00 26.93 213 LYS A C 1
ATOM 1645 O O . LYS A 1 213 ? 149.858 141.805 170.416 1.00 32.69 213 LYS A O 1
ATOM 1651 N N . ILE A 1 214 ? 148.183 141.982 169.010 1.00 27.68 214 ILE A N 1
ATOM 1652 C CA . ILE A 1 214 ? 147.617 143.022 169.833 1.00 31.87 214 ILE A CA 1
ATOM 1653 C C . ILE A 1 214 ? 146.871 142.414 171.023 1.00 25.63 214 ILE A C 1
ATOM 1654 O O . ILE A 1 214 ? 147.083 142.803 172.159 1.00 30.43 214 ILE A O 1
ATOM 1659 N N . ILE A 1 215 ? 146.000 141.467 170.786 1.00 21.68 215 ILE A N 1
ATOM 1660 C CA . ILE A 1 215 ? 145.339 140.816 171.890 1.00 23.03 215 ILE A CA 1
ATOM 1661 C C . ILE A 1 215 ? 146.380 140.107 172.763 1.00 20.10 215 ILE A C 1
ATOM 1662 O O . ILE A 1 215 ? 146.233 139.961 173.970 1.00 19.17 215 ILE A O 1
ATOM 1667 N N . PHE A 1 216 ? 147.445 139.641 172.149 1.00 20.24 216 PHE A N 1
ATOM 1668 C CA . PHE A 1 216 ? 148.520 139.050 172.924 1.00 20.55 216 PHE A CA 1
ATOM 1669 C C . PHE A 1 216 ? 149.094 140.068 173.895 1.00 16.48 216 PHE A C 1
ATOM 1670 O O . PHE A 1 216 ? 149.384 139.762 175.028 1.00 17.72 216 PHE A O 1
ATOM 1678 N N . GLY A 1 217 ? 149.236 141.289 173.424 1.00 16.27 217 GLY A N 1
ATOM 1679 C CA . GLY A 1 217 ? 149.765 142.373 174.212 1.00 16.27 217 GLY A CA 1
ATOM 1680 C C . GLY A 1 217 ? 148.856 142.718 175.362 1.00 17.62 217 GLY A C 1
ATOM 1681 O O . GLY A 1 217 ? 149.344 142.857 176.463 1.00 23.73 217 GLY A O 1
ATOM 1682 N N . PHE A 1 218 ? 147.566 142.876 175.073 1.00 18.75 218 PHE A N 1
ATOM 1683 C CA . PHE A 1 218 ? 146.592 143.311 176.049 1.00 19.12 218 PHE A CA 1
ATOM 1684 C C . PHE A 1 218 ? 146.475 142.282 177.146 1.00 18.40 218 PHE A C 1
ATOM 1685 O O . PHE A 1 218 ? 146.138 142.645 178.253 1.00 22.91 218 PHE A O 1
ATOM 1693 N N . VAL A 1 219 ? 146.702 141.020 176.823 1.00 17.71 219 VAL A N 1
ATOM 1694 C CA . VAL A 1 219 ? 146.637 139.982 177.816 1.00 18.31 219 VAL A CA 1
ATOM 1695 C C . VAL A 1 219 ? 147.788 140.164 178.803 1.00 17.00 219 VAL A C 1
ATOM 1696 O O . VAL A 1 219 ? 147.577 139.999 180.007 1.00 19.01 219 VAL A O 1
ATOM 1700 N N . VAL A 1 220 ? 148.952 140.561 178.300 1.00 15.81 220 VAL A N 1
ATOM 1701 C CA . VAL A 1 220 ? 150.147 140.706 179.107 1.00 17.01 220 VAL A CA 1
ATOM 1702 C C . VAL A 1 220 ? 149.915 141.936 179.961 1.00 17.36 220 VAL A C 1
ATOM 1703 O O . VAL A 1 220 ? 150.075 141.906 181.167 1.00 22.01 220 VAL A O 1
ATOM 1707 N N . TYR A 1 221 ? 149.401 142.981 179.345 1.00 17.29 221 TYR A N 1
ATOM 1708 C CA . TYR A 1 221 ? 149.148 144.230 180.017 1.00 17.95 221 TYR A CA 1
ATOM 1709 C C . TYR A 1 221 ? 148.148 144.040 181.157 1.00 18.92 221 TYR A C 1
ATOM 1710 O O . TYR A 1 221 ? 148.290 144.635 182.209 1.00 22.64 221 TYR A O 1
ATOM 1719 N N . ARG A 1 222 ? 147.106 143.268 180.957 1.00 19.22 222 ARG A N 1
ATOM 1720 C CA . ARG A 1 222 ? 146.161 143.096 182.028 1.00 23.25 222 ARG A CA 1
ATOM 1721 C C . ARG A 1 222 ? 146.772 142.308 183.178 1.00 22.98 222 ARG A C 1
ATOM 1722 O O . ARG A 1 222 ? 146.284 142.414 184.302 1.00 21.84 222 ARG A O 1
ATOM 1730 N N . ALA A 1 223 ? 147.756 141.452 182.899 1.00 19.97 223 ALA A N 1
ATOM 1731 C CA . ALA A 1 223 ? 148.339 140.677 183.974 1.00 20.62 223 ALA A CA 1
ATOM 1732 C C . ALA A 1 223 ? 149.172 141.604 184.845 1.00 20.84 223 ALA A C 1
ATOM 1733 O O . ALA A 1 223 ? 149.149 141.553 186.071 1.00 25.78 223 ALA A O 1
ATOM 1735 N N . ALA A 1 224 ? 149.956 142.428 184.182 1.00 17.41 224 ALA A N 1
ATOM 1736 C CA . ALA A 1 224 ? 150.823 143.322 184.895 1.00 15.88 224 ALA A CA 1
ATOM 1737 C C . ALA A 1 224 ? 149.972 144.271 185.717 1.00 16.11 224 ALA A C 1
ATOM 1738 O O . ALA A 1 224 ? 150.281 144.553 186.865 1.00 17.94 224 ALA A O 1
ATOM 1740 N N . MET A 1 225 ? 148.878 144.744 185.136 1.00 19.68 225 MET A N 1
ATOM 1741 C CA . MET A 1 225 ? 147.968 145.650 185.818 1.00 21.15 225 MET A CA 1
ATOM 1742 C C . MET A 1 225 ? 147.255 144.901 186.935 1.00 18.91 225 MET A C 1
ATOM 1743 O O . MET A 1 225 ? 147.282 145.270 188.097 1.00 20.09 225 MET A O 1
ATOM 1748 N N . ASN A 1 226 ? 146.696 143.779 186.612 1.00 18.08 226 ASN A N 1
ATOM 1749 C CA . ASN A 1 226 ? 146.019 143.081 187.654 1.00 22.52 226 ASN A CA 1
ATOM 1750 C C . ASN A 1 226 ? 146.883 142.884 188.878 1.00 24.94 226 ASN A C 1
ATOM 1751 O O . ASN A 1 226 ? 146.388 143.023 189.991 1.00 30.15 226 ASN A O 1
ATOM 1756 N N . ASP A 1 227 ? 148.105 142.420 188.655 1.00 28.98 227 ASP A N 1
ATOM 1757 C CA . ASP A 1 227 ? 148.999 142.032 189.722 1.00 28.47 227 ASP A CA 1
ATOM 1758 C C . ASP A 1 227 ? 149.404 143.263 190.502 1.00 24.81 227 ASP A C 1
ATOM 1759 O O . ASP A 1 227 ? 149.295 143.259 191.714 1.00 27.72 227 ASP A O 1
ATOM 1764 N N . THR A 1 228 ? 149.778 144.327 189.795 1.00 22.85 228 THR A N 1
ATOM 1765 C CA . THR A 1 228 ? 150.236 145.532 190.452 1.00 23.46 228 THR A CA 1
ATOM 1766 C C . THR A 1 228 ? 149.229 145.933 191.510 1.00 27.10 228 THR A C 1
ATOM 1767 O O . THR A 1 228 ? 149.640 146.259 192.616 1.00 31.31 228 THR A O 1
ATOM 1771 N N . GLN A 1 229 ? 147.951 145.807 191.152 1.00 31.05 229 GLN A N 1
ATOM 1772 C CA . GLN A 1 229 ? 146.823 146.207 191.959 1.00 38.35 229 GLN A CA 1
ATOM 1773 C C . GLN A 1 229 ? 146.560 145.241 193.097 1.00 34.84 229 GLN A C 1
ATOM 1774 O O . GLN A 1 229 ? 146.107 145.662 194.145 1.00 51.28 229 GLN A O 1
ATOM 1780 N N . ALA A 1 230 ? 146.786 143.961 192.877 1.00 35.36 230 ALA A N 1
ATOM 1781 C CA . ALA A 1 230 ? 146.524 142.959 193.887 1.00 41.58 230 ALA A CA 1
ATOM 1782 C C . ALA A 1 230 ? 147.510 143.116 195.027 1.00 49.16 230 ALA A C 1
ATOM 1783 O O . ALA A 1 230 ? 147.259 142.654 196.136 1.00 64.25 230 ALA A O 1
ATOM 1785 N N . ARG A 1 231 ? 148.649 143.709 194.698 1.00 50.30 231 ARG A N 1
ATOM 1786 C CA . ARG A 1 231 ? 149.728 143.884 195.638 1.00 55.59 231 ARG A CA 1
ATOM 1787 C C . ARG A 1 231 ? 149.444 145.143 196.439 1.00 57.34 231 ARG A C 1
ATOM 1788 O O . ARG A 1 231 ? 149.850 145.238 197.586 1.00 77.78 231 ARG A O 1
ATOM 1796 N N . LEU A 1 232 ? 148.747 146.094 195.824 1.00 56.43 232 LEU A N 1
ATOM 1797 C CA . LEU A 1 232 ? 148.358 147.320 196.490 1.00 60.19 232 LEU A CA 1
ATOM 1798 C C . LEU A 1 232 ? 147.196 147.022 197.423 1.00 66.70 232 LEU A C 1
ATOM 1799 O O . LEU A 1 232 ? 147.154 147.537 198.533 1.00 85.61 232 LEU A O 1
ATOM 1804 N N . ASP A 1 233 ? 146.264 146.198 196.953 1.00 67.65 233 ASP A N 1
ATOM 1805 C CA . ASP A 1 233 ? 145.102 145.821 197.732 1.00 77.66 233 ASP A CA 1
ATOM 1806 C C . ASP A 1 233 ? 145.510 144.982 198.943 1.00 89.29 233 ASP A C 1
ATOM 1807 O O . ASP A 1 233 ? 144.799 144.997 199.943 1.00 98.24 233 ASP A O 1
ATOM 1812 N N . GLU A 1 234 ? 146.632 144.257 198.871 1.00 81.42 234 GLU A N 1
ATOM 1813 C CA . GLU A 1 234 ? 147.053 143.450 200.006 1.00 96.93 234 GLU A CA 1
ATOM 1814 C C . GLU A 1 234 ? 147.903 144.290 200.961 1.00 108.95 234 GLU A C 1
ATOM 1815 O O . GLU A 1 234 ? 148.022 143.941 202.133 1.00 124.70 234 GLU A O 1
ATOM 1821 N N . ILE A 1 235 ? 148.522 145.367 200.458 1.00 111.54 235 ILE A N 1
ATOM 1822 C CA . ILE A 1 235 ? 149.273 146.283 201.307 1.00 112.07 235 ILE A CA 1
ATOM 1823 C C . ILE A 1 235 ? 148.294 147.022 202.214 1.00 125.22 235 ILE A C 1
ATOM 1824 O O . ILE A 1 235 ? 148.590 147.235 203.390 1.00 146.01 235 ILE A O 1
ATOM 1829 N N . LYS A 1 236 ? 147.128 147.390 201.670 1.00 130.44 236 LYS A N 1
ATOM 1830 C CA . LYS A 1 236 ? 146.093 148.052 202.453 1.00 150.60 236 LYS A CA 1
ATOM 1831 C C . LYS A 1 236 ? 145.677 147.190 203.650 1.00 157.75 236 LYS A C 1
ATOM 1832 O O . LYS A 1 236 ? 145.399 147.725 204.722 1.00 159.79 236 LYS A O 1
ATOM 1838 N N . LYS A 1 237 ? 145.615 145.861 203.469 1.00 162.21 237 LYS A N 1
ATOM 1839 C CA . LYS A 1 237 ? 145.331 144.957 204.576 1.00 174.15 237 LYS A CA 1
ATOM 1840 C C . LYS A 1 237 ? 146.642 144.665 205.329 1.00 169.68 237 LYS A C 1
ATOM 1841 O O . LYS A 1 237 ? 146.961 145.441 206.258 1.00 165.24 237 LYS A O 1
ATOM 1847 N N . ASN B 1 2 ? 140.343 188.620 146.013 1.00 84.54 2 ASN B N 1
ATOM 1848 C CA . ASN B 1 2 ? 141.361 187.649 145.505 1.00 83.37 2 ASN B CA 1
ATOM 1849 C C . ASN B 1 2 ? 140.660 186.612 144.620 1.00 93.70 2 ASN B C 1
ATOM 1850 O O . ASN B 1 2 ? 139.457 186.726 144.362 1.00 103.45 2 ASN B O 1
ATOM 1855 N N . SER B 1 3 ? 141.414 185.606 144.145 1.00 107.02 3 SER B N 1
ATOM 1856 C CA . SER B 1 3 ? 140.854 184.486 143.394 1.00 96.39 3 SER B CA 1
ATOM 1857 C C . SER B 1 3 ? 140.598 183.322 144.345 1.00 73.44 3 SER B C 1
ATOM 1858 O O . SER B 1 3 ? 141.509 182.910 145.065 1.00 83.83 3 SER B O 1
ATOM 1861 N N . THR B 1 4 ? 139.368 182.805 144.346 1.00 54.24 4 THR B N 1
ATOM 1862 C CA . THR B 1 4 ? 138.948 181.924 145.419 1.00 55.33 4 THR B CA 1
ATOM 1863 C C . THR B 1 4 ? 139.919 180.752 145.466 1.00 51.64 4 THR B C 1
ATOM 1864 O O . THR B 1 4 ? 140.504 180.378 144.449 1.00 57.28 4 THR B O 1
ATOM 1868 N N . LEU B 1 5 ? 140.161 180.243 146.672 1.00 46.91 5 LEU B N 1
ATOM 1869 C CA . LEU B 1 5 ? 140.864 178.990 146.787 1.00 51.93 5 LEU B CA 1
ATOM 1870 C C . LEU B 1 5 ? 139.932 177.902 146.251 1.00 62.75 5 LEU B C 1
ATOM 1871 O O . LEU B 1 5 ? 138.714 178.006 146.384 1.00 72.67 5 LEU B O 1
ATOM 1876 N N . LEU B 1 6 ? 140.506 176.873 145.618 1.00 61.67 6 LEU B N 1
ATOM 1877 C CA . LEU B 1 6 ? 139.721 175.760 145.112 1.00 62.20 6 LEU B CA 1
ATOM 1878 C C . LEU B 1 6 ? 139.572 174.710 146.205 1.00 58.62 6 LEU B C 1
ATOM 1879 O O . LEU B 1 6 ? 140.439 174.577 147.062 1.00 58.27 6 LEU B O 1
ATOM 1884 N N . PRO B 1 7 ? 138.503 173.885 146.185 1.00 57.54 7 PRO B N 1
ATOM 1885 C CA . PRO B 1 7 ? 138.280 172.926 147.262 1.00 51.65 7 PRO B CA 1
ATOM 1886 C C . PRO B 1 7 ? 139.410 171.917 147.328 1.00 47.64 7 PRO B C 1
ATOM 1887 O O . PRO B 1 7 ? 139.721 171.430 148.404 1.00 60.76 7 PRO B O 1
ATOM 1891 N N . THR B 1 8 ? 140.060 171.674 146.198 1.00 47.46 8 THR B N 1
ATOM 1892 C CA . THR B 1 8 ? 141.248 170.845 146.168 1.00 52.04 8 THR B CA 1
ATOM 1893 C C . THR B 1 8 ? 142.356 171.418 147.065 1.00 60.01 8 THR B C 1
ATOM 1894 O O . THR B 1 8 ? 143.106 170.664 147.697 1.00 63.33 8 THR B O 1
ATOM 1898 N N . ASP B 1 9 ? 142.467 172.756 147.103 1.00 55.12 9 ASP B N 1
ATOM 1899 C CA . ASP B 1 9 ? 143.462 173.454 147.907 1.00 45.63 9 ASP B CA 1
ATOM 1900 C C . ASP B 1 9 ? 143.071 173.368 149.373 1.00 38.03 9 ASP B C 1
ATOM 1901 O O . ASP B 1 9 ? 143.929 173.172 150.228 1.00 42.07 9 ASP B O 1
ATOM 1906 N N . ILE B 1 10 ? 141.767 173.450 149.640 1.00 30.39 10 ILE B N 1
ATOM 1907 C CA . ILE B 1 10 ? 141.267 173.325 150.992 1.00 30.37 10 ILE B CA 1
ATOM 1908 C C . ILE B 1 10 ? 141.398 171.888 151.491 1.00 29.49 10 ILE B C 1
ATOM 1909 O O . ILE B 1 10 ? 141.824 171.681 152.621 1.00 33.13 10 ILE B O 1
ATOM 1914 N N . VAL B 1 11 ? 141.116 170.905 150.642 1.00 26.06 11 VAL B N 1
ATOM 1915 C CA . VAL B 1 11 ? 141.233 169.516 151.042 1.00 26.09 11 VAL B CA 1
ATOM 1916 C C . VAL B 1 11 ? 142.637 169.195 151.553 1.00 26.82 11 VAL B C 1
ATOM 1917 O O . VAL B 1 11 ? 142.804 168.497 152.562 1.00 25.41 11 VAL B O 1
ATOM 1921 N N . GLY B 1 12 ? 143.642 169.729 150.873 1.00 25.40 12 GLY B N 1
ATOM 1922 C CA . GLY B 1 12 ? 145.003 169.353 151.159 1.00 24.93 12 GLY B CA 1
ATOM 1923 C C . GLY B 1 12 ? 145.511 170.035 152.408 1.00 27.76 12 GLY B C 1
ATOM 1924 O O . GLY B 1 12 ? 146.348 169.426 153.094 1.00 35.39 12 GLY B O 1
ATOM 1925 N N . GLY B 1 13 ? 145.045 171.288 152.630 1.00 23.64 13 GLY B N 1
ATOM 1926 C CA . GLY B 1 13 ? 145.486 172.121 153.740 1.00 22.21 13 GLY B CA 1
ATOM 1927 C C . GLY B 1 13 ? 144.871 171.662 155.056 1.00 22.78 13 GLY B C 1
ATOM 1928 O O . GLY B 1 13 ? 145.533 171.677 156.094 1.00 28.76 13 GLY B O 1
ATOM 1929 N N . THR B 1 14 ? 143.610 171.243 154.987 1.00 19.52 14 THR B N 1
ATOM 1930 C CA . THR B 1 14 ? 142.925 170.672 156.117 1.00 19.10 14 THR B CA 1
ATOM 1931 C C . THR B 1 14 ? 143.532 169.321 156.495 1.00 19.21 14 THR B C 1
ATOM 1932 O O . THR B 1 14 ? 143.477 168.957 157.657 1.00 22.89 14 THR B O 1
ATOM 1936 N N . PHE B 1 15 ? 144.147 168.593 155.576 1.00 18.07 15 PHE B N 1
ATOM 1937 C CA . PHE B 1 15 ? 144.855 167.407 156.003 1.00 20.62 15 PHE B CA 1
ATOM 1938 C C . PHE B 1 15 ? 146.068 167.837 156.825 1.00 21.08 15 PHE B C 1
ATOM 1939 O O . PHE B 1 15 ? 146.415 167.214 157.824 1.00 25.56 15 PHE B O 1
ATOM 1947 N N . TRP B 1 16 ? 146.755 168.877 156.404 1.00 21.67 16 TRP B N 1
ATOM 1948 C CA . TRP B 1 16 ? 147.891 169.340 157.183 1.00 25.21 16 TRP B CA 1
ATOM 1949 C C . TRP B 1 16 ? 147.440 169.908 158.528 1.00 19.66 16 TRP B C 1
ATOM 1950 O O . TRP B 1 16 ? 148.080 169.693 159.551 1.00 18.84 16 TRP B O 1
ATOM 1961 N N . LEU B 1 17 ? 146.360 170.684 158.501 1.00 17.29 17 LEU B N 1
ATOM 1962 C CA . LEU B 1 17 ? 145.843 171.287 159.704 1.00 17.70 17 LEU B CA 1
ATOM 1963 C C . LEU B 1 17 ? 145.551 170.197 160.714 1.00 19.38 17 LEU B C 1
ATOM 1964 O O . LEU B 1 17 ? 146.042 170.261 161.843 1.00 22.92 17 LEU B O 1
ATOM 1969 N N . LEU B 1 18 ? 144.842 169.159 160.253 1.00 17.22 18 LEU B N 1
ATOM 1970 C CA . LEU B 1 18 ? 144.438 168.080 161.125 1.00 15.97 18 LEU B CA 1
ATOM 1971 C C . LEU B 1 18 ? 145.652 167.371 161.680 1.00 13.54 18 LEU B C 1
ATOM 1972 O O . LEU B 1 18 ? 145.749 167.166 162.870 1.00 14.12 18 LEU B O 1
ATOM 1977 N N . SER B 1 19 ? 146.574 167.085 160.817 1.00 15.60 19 SER B N 1
ATOM 1978 C CA . SER B 1 19 ? 147.802 166.413 161.167 1.00 18.94 19 SER B CA 1
ATOM 1979 C C . SER B 1 19 ? 148.501 167.144 162.313 1.00 21.62 19 SER B C 1
ATOM 1980 O O . SER B 1 19 ? 148.903 166.517 163.306 1.00 21.84 19 SER B O 1
ATOM 1983 N N . MET B 1 20 ? 148.651 168.473 162.152 1.00 20.01 20 MET B N 1
ATOM 1984 C CA . MET B 1 20 ? 149.332 169.310 163.116 1.00 19.63 20 MET B CA 1
ATOM 1985 C C . MET B 1 20 ? 148.565 169.373 164.442 1.00 18.77 20 MET B C 1
ATOM 1986 O O . MET B 1 20 ? 149.118 169.200 165.530 1.00 17.19 20 MET B O 1
ATOM 1991 N N . ALA B 1 21 ? 147.274 169.672 164.3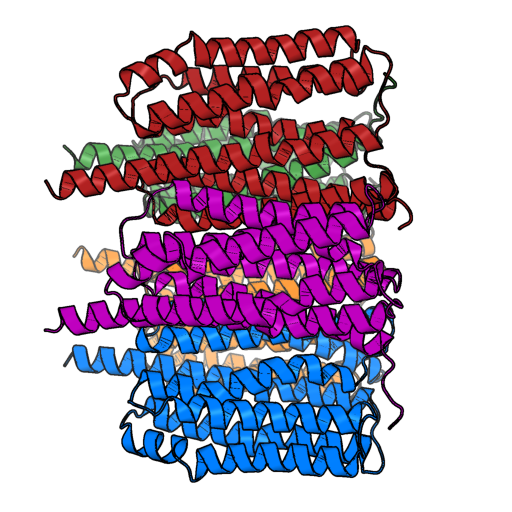61 1.00 18.04 21 ALA B N 1
ATOM 1992 C CA . ALA B 1 21 ? 146.485 169.805 165.562 1.00 17.49 21 ALA B CA 1
ATOM 1993 C C . ALA B 1 21 ? 146.533 168.493 166.350 1.00 19.70 21 ALA B C 1
ATOM 1994 O O . ALA B 1 21 ? 146.616 168.493 167.578 1.00 24.87 21 ALA B O 1
ATOM 1996 N N . LEU B 1 22 ? 146.537 167.366 165.653 1.00 16.89 22 LEU B N 1
ATOM 1997 C CA . LEU B 1 22 ? 146.386 166.106 166.337 1.00 17.94 22 LEU B CA 1
ATOM 1998 C C . LEU B 1 22 ? 147.701 165.685 166.973 1.00 16.45 22 LEU B C 1
ATOM 1999 O O . LEU B 1 22 ? 147.692 165.181 168.103 1.00 14.76 22 LEU B O 1
ATOM 2004 N N . ILE B 1 23 ? 148.812 165.856 166.268 1.00 17.19 23 ILE B N 1
ATOM 2005 C CA . ILE B 1 23 ? 150.090 165.574 166.914 1.00 20.54 23 ILE B CA 1
ATOM 2006 C C . ILE B 1 23 ? 150.293 166.498 168.120 1.00 17.24 23 ILE B C 1
ATOM 2007 O O . ILE B 1 23 ? 150.778 166.074 169.171 1.00 15.37 23 ILE B O 1
ATOM 2012 N N . GLY B 1 24 ? 149.782 167.732 168.010 1.00 16.68 24 GLY B N 1
ATOM 2013 C CA . GLY B 1 24 ? 149.798 168.674 169.109 1.00 16.19 24 GLY B CA 1
ATOM 2014 C C . GLY B 1 24 ? 149.037 168.166 170.316 1.00 15.14 24 GLY B C 1
ATOM 2015 O O . GLY B 1 24 ? 149.589 168.020 171.400 1.00 16.71 24 GLY B O 1
ATOM 2016 N N . ALA B 1 25 ? 147.775 167.839 170.085 1.00 15.62 25 ALA B N 1
ATOM 2017 C CA . ALA B 1 25 ? 146.896 167.312 171.127 1.00 15.36 25 ALA B CA 1
ATOM 2018 C C . ALA B 1 25 ? 147.478 166.064 171.783 1.00 13.97 25 ALA B C 1
ATOM 2019 O O . ALA B 1 25 ? 147.433 165.904 172.987 1.00 15.99 25 ALA B O 1
ATOM 2021 N N . SER B 1 26 ? 148.058 165.207 170.982 1.00 14.81 26 SER B N 1
ATOM 2022 C CA . SER B 1 26 ? 148.602 163.969 171.471 1.00 17.65 26 SER B CA 1
ATOM 2023 C C . SER B 1 26 ? 149.678 164.242 172.513 1.00 18.48 26 SER B C 1
ATOM 2024 O O . SER B 1 26 ? 149.543 163.771 173.651 1.00 17.33 26 SER B O 1
ATOM 2027 N N . ILE B 1 27 ? 150.697 165.020 172.087 1.00 17.84 27 ILE B N 1
ATOM 2028 C CA . ILE B 1 27 ? 151.861 165.334 172.895 1.00 20.15 27 ILE B CA 1
ATOM 2029 C C . ILE B 1 27 ? 151.430 166.071 174.159 1.00 19.07 27 ILE B C 1
ATOM 2030 O O . ILE B 1 27 ? 151.929 165.759 175.238 1.00 23.72 27 ILE B O 1
ATOM 2035 N N . PHE B 1 28 ? 150.488 166.995 174.046 1.00 14.86 28 PHE B N 1
ATOM 2036 C CA . PHE B 1 28 ? 149.977 167.652 175.218 1.00 15.24 28 PHE B CA 1
ATOM 2037 C C . PHE B 1 28 ? 149.328 166.702 176.218 1.00 15.64 28 PHE B C 1
ATOM 2038 O O . PHE B 1 28 ? 149.590 166.797 177.420 1.00 15.73 28 PHE B O 1
ATOM 2046 N N . PHE B 1 29 ? 148.447 165.835 175.721 1.00 15.60 29 PHE B N 1
ATOM 2047 C CA . PHE B 1 29 ? 147.787 164.872 176.565 1.00 17.55 29 PHE B CA 1
ATOM 2048 C C . PHE B 1 29 ? 148.803 163.905 177.168 1.00 18.56 29 PHE B C 1
ATOM 2049 O O . PHE B 1 29 ? 148.649 163.509 178.328 1.00 23.62 29 PHE B O 1
ATOM 2057 N N . LEU B 1 30 ? 149.875 163.599 176.459 1.00 16.87 30 LEU B N 1
ATOM 2058 C CA . LEU B 1 30 ? 150.802 162.626 176.989 1.00 19.19 30 LEU B CA 1
ATOM 2059 C C . LEU B 1 30 ? 151.785 163.246 177.958 1.00 20.56 30 LEU B C 1
ATOM 2060 O O . LEU B 1 30 ? 152.321 162.520 178.786 1.00 28.96 30 LEU B O 1
ATOM 2065 N N . LEU B 1 31 ? 152.024 164.551 177.884 1.00 21.93 31 LEU B N 1
ATOM 2066 C CA . LEU B 1 31 ? 152.917 165.185 178.836 1.00 21.49 31 LEU B CA 1
ATOM 2067 C C . LEU B 1 31 ? 152.156 165.618 180.076 1.00 24.50 31 LEU B C 1
ATOM 2068 O O . LEU B 1 31 ? 152.716 165.594 181.167 1.00 33.08 31 LEU B O 1
ATOM 2073 N N . GLU B 1 32 ? 150.851 165.796 179.951 1.00 23.72 32 GLU B N 1
ATOM 2074 C CA . GLU B 1 32 ? 150.027 166.188 181.071 1.00 25.80 32 GLU B CA 1
ATOM 2075 C C . GLU B 1 32 ? 149.528 164.949 181.818 1.00 26.74 32 GLU B C 1
ATOM 2076 O O . GLU B 1 32 ? 148.805 165.054 182.808 1.00 27.52 32 GLU B O 1
ATOM 2082 N N . ARG B 1 33 ? 149.954 163.769 181.361 1.00 30.14 33 ARG B N 1
ATOM 2083 C CA . ARG B 1 33 ? 149.609 162.486 181.959 1.00 30.83 33 ARG B CA 1
ATOM 2084 C C . ARG B 1 33 ? 150.235 162.338 183.338 1.00 30.98 33 ARG B C 1
ATOM 2085 O O . ARG B 1 33 ? 149.759 161.552 184.156 1.00 35.22 33 ARG B O 1
ATOM 2093 N N . ASN B 1 34 ? 151.265 163.133 183.615 1.00 36.28 34 ASN B N 1
ATOM 2094 C CA . ASN B 1 34 ? 152.054 162.924 184.812 1.00 43.86 34 ASN B CA 1
ATOM 2095 C C . ASN B 1 34 ? 151.586 163.872 185.904 1.00 41.38 34 ASN B C 1
ATOM 2096 O O . ASN B 1 34 ? 151.936 163.691 187.061 1.00 54.67 34 ASN B O 1
ATOM 2101 N N . ARG B 1 35 ? 150.727 164.817 185.547 1.00 37.04 35 ARG B N 1
ATOM 2102 C CA . ARG B 1 35 ? 150.287 165.830 186.477 1.00 38.05 35 ARG B CA 1
ATOM 2103 C C . ARG B 1 35 ? 148.891 165.525 187.005 1.00 32.73 35 ARG B C 1
ATOM 2104 O O . ARG B 1 35 ? 148.413 166.226 187.893 1.00 42.78 35 ARG B O 1
ATOM 2112 N N . VAL B 1 36 ? 148.217 164.527 186.447 1.00 26.97 36 VAL B N 1
ATOM 2113 C CA . VAL B 1 36 ? 146.927 164.099 186.965 1.00 25.78 36 VAL B CA 1
ATOM 2114 C C . VAL B 1 36 ? 147.196 163.001 187.993 1.00 27.30 36 VAL B C 1
ATOM 2115 O O . VAL B 1 36 ? 148.272 162.405 187.968 1.00 30.78 36 VAL B O 1
ATOM 2119 N N . ASP B 1 37 ? 146.224 162.726 188.871 1.00 27.15 37 ASP B N 1
ATOM 2120 C CA . ASP B 1 37 ? 146.297 161.577 189.747 1.00 32.59 37 ASP B CA 1
ATOM 2121 C C . ASP B 1 37 ? 146.627 160.318 188.955 1.00 30.08 37 ASP B C 1
ATOM 2122 O O . ASP B 1 37 ? 146.465 160.282 187.747 1.00 38.49 37 ASP B O 1
ATOM 2127 N N . GLY B 1 38 ? 147.058 159.266 189.641 1.00 27.44 38 GLY B N 1
ATOM 2128 C CA . GLY B 1 38 ? 147.407 158.046 188.953 1.00 24.67 38 GLY B CA 1
ATOM 2129 C C . GLY B 1 38 ? 146.156 157.333 188.504 1.00 24.48 38 GLY B C 1
ATOM 2130 O O . GLY B 1 38 ? 146.256 156.560 187.557 1.00 28.28 38 GLY B O 1
ATOM 2131 N N . ARG B 1 39 ? 145.003 157.648 189.133 1.00 21.53 39 ARG B N 1
ATOM 2132 C CA . ARG B 1 39 ? 143.740 157.033 188.760 1.00 19.93 39 ARG B CA 1
ATOM 2133 C C . ARG B 1 39 ? 143.371 157.473 187.354 1.00 17.09 39 ARG B C 1
ATOM 2134 O O . ARG B 1 39 ? 142.537 156.840 186.726 1.00 19.88 39 ARG B O 1
ATOM 2142 N N . TRP B 1 40 ? 144.071 158.470 186.823 1.00 15.94 40 TRP B N 1
ATOM 2143 C CA . TRP B 1 40 ? 143.690 159.074 185.562 1.00 15.53 40 TRP B CA 1
ATOM 2144 C C . TRP B 1 40 ? 144.677 158.750 184.466 1.00 13.37 40 TRP B C 1
ATOM 2145 O O . TRP B 1 40 ? 144.418 159.103 183.335 1.00 16.65 40 TRP B O 1
ATOM 2156 N N . HIS B 1 41 ? 145.725 158.019 184.785 1.00 13.78 41 HIS B N 1
ATOM 2157 C CA . HIS B 1 41 ? 146.851 157.793 183.898 1.00 16.69 41 HIS B CA 1
ATOM 2158 C C . HIS B 1 41 ? 146.503 156.990 182.640 1.00 17.41 41 HIS B C 1
ATOM 2159 O O . HIS B 1 41 ? 147.027 157.300 181.566 1.00 19.05 41 HIS B O 1
ATOM 2166 N N . THR B 1 42 ? 145.663 155.952 182.770 1.00 18.24 42 THR B N 1
ATOM 2167 C CA . THR B 1 42 ? 145.210 155.186 181.627 1.00 19.87 42 THR B CA 1
ATOM 2168 C C . THR B 1 42 ? 144.315 156.010 180.729 1.00 19.12 42 THR B C 1
ATOM 2169 O O . THR B 1 42 ? 144.465 155.934 179.512 1.00 24.01 42 THR B O 1
ATOM 2173 N N . THR B 1 43 ? 143.463 156.835 181.326 1.00 15.51 43 THR B N 1
ATOM 2174 C CA . THR B 1 43 ? 142.601 157.720 180.579 1.00 14.83 43 THR B CA 1
ATOM 2175 C C . THR B 1 43 ? 143.437 158.649 179.727 1.00 15.89 43 THR B C 1
ATOM 2176 O O . THR B 1 43 ? 143.125 158.840 178.551 1.00 21.44 43 THR B O 1
ATOM 2180 N N . MET B 1 44 ? 144.530 159.139 180.277 1.00 14.42 44 MET B N 1
ATOM 2181 C CA . MET B 1 44 ? 145.305 160.144 179.598 1.00 15.68 44 MET B CA 1
ATOM 2182 C C . MET B 1 44 ? 146.175 159.505 178.531 1.00 16.29 44 MET B C 1
ATOM 2183 O O . MET B 1 44 ? 146.478 160.133 177.531 1.00 20.55 44 MET B O 1
ATOM 2188 N N . THR B 1 45 ? 146.617 158.279 178.768 1.00 17.82 45 THR B N 1
ATOM 2189 C CA . THR B 1 45 ? 147.435 157.559 177.816 1.00 19.09 45 THR B CA 1
ATOM 2190 C C . THR B 1 45 ? 146.570 157.161 176.621 1.00 16.04 45 THR B C 1
ATOM 2191 O O . THR B 1 45 ? 146.993 157.296 175.477 1.00 15.58 45 THR B O 1
ATOM 2195 N N . LEU B 1 46 ? 145.369 156.692 176.914 1.00 14.13 46 LEU B N 1
ATOM 2196 C CA . LEU B 1 46 ? 144.442 156.307 175.884 1.00 16.59 46 LEU B CA 1
ATOM 2197 C C . LEU B 1 46 ? 144.045 157.539 175.063 1.00 15.99 46 LEU B C 1
ATOM 2198 O O . LEU B 1 46 ? 143.971 157.490 173.841 1.00 18.59 46 LEU B O 1
ATOM 2203 N N . LEU B 1 47 ? 143.781 158.638 175.734 1.00 15.23 47 LEU B N 1
ATOM 2204 C CA . LEU B 1 47 ? 143.482 159.867 175.046 1.00 16.51 47 LEU B CA 1
ATOM 2205 C C . LEU B 1 47 ? 144.583 160.230 174.056 1.00 14.99 47 LEU B C 1
ATOM 2206 O O . LEU B 1 47 ? 144.294 160.452 172.879 1.00 14.63 47 LEU B O 1
ATOM 2211 N N . GLY B 1 48 ? 145.818 160.315 174.560 1.00 14.75 48 GLY B N 1
ATOM 2212 C CA . GLY B 1 48 ? 146.945 160.800 173.806 1.00 14.73 48 GLY B CA 1
ATOM 2213 C C . GLY B 1 48 ? 147.305 159.851 172.670 1.00 16.06 48 GLY B C 1
ATOM 2214 O O . GLY B 1 48 ? 147.862 160.276 171.651 1.00 17.08 48 GLY B O 1
ATOM 2215 N N . VAL B 1 49 ? 147.007 158.572 172.862 1.00 16.17 49 VAL B N 1
ATOM 2216 C CA . VAL B 1 49 ? 147.342 157.595 171.852 1.00 18.17 49 VAL B CA 1
ATOM 2217 C C . VAL B 1 49 ? 146.283 157.664 170.768 1.00 15.56 49 VAL B C 1
ATOM 2218 O O . VAL B 1 49 ? 146.637 157.598 169.596 1.00 18.29 49 VAL B O 1
ATOM 2222 N N . THR B 1 50 ? 145.028 157.839 171.162 1.00 14.54 50 THR B N 1
ATOM 2223 C CA . THR B 1 50 ? 143.960 158.089 170.214 1.00 15.21 50 THR B CA 1
ATOM 2224 C C . THR B 1 50 ? 144.345 159.242 169.287 1.00 16.22 50 THR B C 1
ATOM 2225 O O . THR B 1 50 ? 144.206 159.100 168.066 1.00 18.30 50 THR B O 1
ATOM 2229 N N . MET B 1 51 ? 144.829 160.365 169.838 1.00 16.62 51 MET B N 1
ATOM 2230 C CA . MET B 1 51 ? 145.193 161.510 169.011 1.00 17.64 51 MET B CA 1
ATOM 2231 C C . MET B 1 51 ? 146.344 161.167 168.052 1.00 15.55 51 MET B C 1
ATOM 2232 O O . MET B 1 51 ? 146.380 161.647 166.912 1.00 14.05 51 MET B O 1
ATOM 2237 N N . LEU B 1 52 ? 147.266 160.321 168.506 1.00 15.45 52 LEU B N 1
ATOM 2238 C CA . LEU B 1 52 ? 148.429 159.966 167.727 1.00 16.67 52 LEU B CA 1
ATOM 2239 C C . LEU B 1 52 ? 148.042 159.072 166.551 1.00 16.79 52 LEU B C 1
ATOM 2240 O O . LEU B 1 52 ? 148.582 159.224 165.452 1.00 16.29 52 LEU B O 1
ATOM 2245 N N . ILE B 1 53 ? 147.123 158.131 166.775 1.00 17.68 53 ILE B N 1
ATOM 2246 C CA . ILE B 1 53 ? 146.741 157.227 165.706 1.00 21.05 53 ILE B CA 1
ATOM 2247 C C . ILE B 1 53 ? 146.140 158.087 164.613 1.00 19.33 53 ILE B C 1
ATOM 2248 O O . ILE B 1 53 ? 146.448 157.974 163.438 1.00 23.95 53 ILE B O 1
ATOM 2253 N N . SER B 1 54 ? 145.319 159.005 165.069 1.00 19.48 54 SER B N 1
ATOM 2254 C CA . SER B 1 54 ? 144.577 159.885 164.204 1.00 18.13 54 SER B CA 1
ATOM 2255 C C . SER B 1 54 ? 145.549 160.705 163.369 1.00 17.23 54 SER B C 1
ATOM 2256 O O . SER B 1 54 ? 145.368 160.882 162.176 1.00 19.57 54 SER B O 1
ATOM 2259 N N . ALA B 1 55 ? 146.616 161.146 164.005 1.00 17.22 55 ALA B N 1
ATOM 2260 C CA . ALA B 1 55 ? 147.577 162.004 163.361 1.00 18.62 55 ALA B CA 1
ATOM 2261 C C . ALA B 1 55 ? 148.317 161.237 162.286 1.00 17.71 55 ALA B C 1
ATOM 2262 O O . ALA B 1 55 ? 148.645 161.807 161.252 1.00 24.46 55 ALA B O 1
ATOM 2264 N N . ILE B 1 56 ? 148.611 159.977 162.570 1.00 17.97 56 ILE B N 1
ATOM 2265 C CA . ILE B 1 56 ? 149.333 159.120 161.647 1.00 19.54 56 ILE B CA 1
ATOM 2266 C C . ILE B 1 56 ? 148.458 158.808 160.435 1.00 18.50 56 ILE B C 1
ATOM 2267 O O . ILE B 1 56 ? 148.942 158.801 159.324 1.00 21.55 56 ILE B O 1
ATOM 2272 N N . PHE B 1 57 ? 147.177 158.608 160.644 1.00 15.99 57 PHE B N 1
ATOM 2273 C CA . PHE B 1 57 ? 146.267 158.569 159.540 1.00 18.60 57 PHE B CA 1
ATOM 2274 C C . PHE B 1 57 ? 146.433 159.799 158.659 1.00 19.64 57 PHE B C 1
ATOM 2275 O O . PHE B 1 57 ? 146.644 159.678 157.460 1.00 22.65 57 PHE B O 1
ATOM 2283 N N . TYR B 1 58 ? 146.287 160.983 159.234 1.00 21.74 58 TYR B N 1
ATOM 2284 C CA . TYR B 1 58 ? 146.258 162.198 158.441 1.00 23.67 58 TYR B CA 1
ATOM 2285 C C . TYR B 1 58 ? 147.581 162.367 157.707 1.00 23.14 58 TYR B C 1
ATOM 2286 O O . TYR B 1 58 ? 147.599 162.949 156.625 1.00 26.86 58 TYR B O 1
ATOM 2295 N N . TYR B 1 59 ? 148.662 161.854 158.279 1.00 20.67 59 TYR B N 1
ATOM 2296 C CA . TYR B 1 59 ? 149.936 161.870 157.594 1.00 22.92 59 TYR B CA 1
ATOM 2297 C C . TYR B 1 59 ? 149.919 160.943 156.379 1.00 20.60 59 TYR B C 1
ATOM 2298 O O . TYR B 1 59 ? 150.392 161.307 155.312 1.00 21.57 59 TYR B O 1
ATOM 2307 N N . TYR B 1 60 ? 149.406 159.734 156.555 1.00 21.37 60 TYR B N 1
ATOM 2308 C CA . TYR B 1 60 ? 149.247 158.795 155.468 1.00 24.95 60 TYR B CA 1
ATOM 2309 C C . TYR B 1 60 ? 148.350 159.393 154.397 1.00 24.07 60 TYR B C 1
ATOM 2310 O O . TYR B 1 60 ? 148.653 159.252 153.221 1.00 32.71 60 TYR B O 1
ATOM 2319 N N . VAL B 1 61 ? 147.290 160.084 154.787 1.00 22.82 61 VAL B N 1
ATOM 2320 C CA . VAL B 1 61 ? 146.343 160.555 153.800 1.00 24.19 61 VAL B CA 1
ATOM 2321 C C . VAL B 1 61 ? 146.933 161.738 153.046 1.00 25.18 61 VAL B C 1
ATOM 2322 O O . VAL B 1 61 ? 146.738 161.852 151.852 1.00 29.27 61 VAL B O 1
ATOM 2326 N N . GLN B 1 62 ? 147.688 162.595 153.717 1.00 28.25 62 GLN B N 1
ATOM 2327 C CA . GLN B 1 62 ? 148.144 163.800 153.051 1.00 32.04 62 GLN B CA 1
ATOM 2328 C C . GLN B 1 62 ? 149.157 163.381 151.991 1.00 34.22 62 GLN B C 1
ATOM 2329 O O . GLN B 1 62 ? 149.246 164.016 150.949 1.00 46.34 62 GLN B O 1
ATOM 2335 N N . GLY B 1 63 ? 149.891 162.306 152.225 1.00 31.23 63 GLY B N 1
ATOM 2336 C CA . GLY B 1 63 ? 150.877 161.893 151.249 1.00 33.71 63 GLY B CA 1
ATOM 2337 C C . GLY B 1 63 ? 150.201 161.299 150.023 1.00 33.56 63 GLY B C 1
ATOM 2338 O O . GLY B 1 63 ? 150.646 161.523 148.908 1.00 41.30 63 GLY B O 1
ATOM 2339 N N . MET B 1 64 ? 149.121 160.559 150.256 1.00 31.79 64 MET B N 1
ATOM 2340 C CA . MET B 1 64 ? 148.351 159.961 149.192 1.00 30.88 64 MET B CA 1
ATOM 2341 C C . MET B 1 64 ? 147.822 161.079 148.308 1.00 31.25 64 MET B C 1
ATOM 2342 O O . MET B 1 64 ? 147.786 160.942 147.101 1.00 37.91 64 MET B O 1
ATOM 2347 N N . TRP B 1 65 ? 147.422 162.181 148.936 1.00 34.03 65 TRP B N 1
ATOM 2348 C CA . TRP B 1 65 ? 146.756 163.294 148.285 1.00 33.41 65 TRP B CA 1
ATOM 2349 C C . TRP B 1 65 ? 147.767 164.075 147.485 1.00 38.85 65 TRP B C 1
ATOM 2350 O O . TRP B 1 65 ? 147.510 164.450 146.340 1.00 45.21 65 TRP B O 1
ATOM 2361 N N . VAL B 1 66 ? 148.887 164.362 148.142 1.00 41.30 66 VAL B N 1
ATOM 2362 C CA . VAL B 1 66 ? 149.951 165.096 147.490 1.00 49.56 66 VAL B CA 1
ATOM 2363 C C . VAL B 1 66 ? 150.411 164.323 146.256 1.00 54.02 66 VAL B C 1
ATOM 2364 O O . VAL B 1 66 ? 150.643 164.920 145.207 1.00 68.77 66 VAL B O 1
ATOM 2368 N N . ASP B 1 67 ? 150.507 163.003 146.368 1.00 51.99 67 ASP B N 1
ATOM 2369 C CA . ASP B 1 67 ? 150.990 162.192 145.266 1.00 59.99 67 ASP B CA 1
ATOM 2370 C C . ASP B 1 67 ? 149.938 162.064 144.173 1.00 54.85 67 ASP B C 1
ATOM 2371 O O . ASP B 1 67 ? 150.272 162.171 142.998 1.00 73.80 67 ASP B O 1
ATOM 2376 N N . THR B 1 68 ? 148.680 161.859 144.546 1.00 47.39 68 THR B N 1
ATOM 2377 C CA . THR B 1 68 ? 147.692 161.368 143.599 1.00 44.71 68 THR B CA 1
ATOM 2378 C C . THR B 1 68 ? 146.563 162.367 143.375 1.00 47.27 68 THR B C 1
ATOM 2379 O O . THR B 1 68 ? 145.911 162.338 142.330 1.00 62.34 68 THR B O 1
ATOM 2383 N N . GLY B 1 69 ? 146.281 163.212 144.362 1.00 43.80 69 GLY B N 1
ATOM 2384 C CA . GLY B 1 69 ? 145.168 164.132 144.255 1.00 41.44 69 GLY B CA 1
ATOM 2385 C C . GLY B 1 69 ? 143.850 163.427 144.523 1.00 41.67 69 GLY B C 1
ATOM 2386 O O . GLY B 1 69 ? 142.774 163.953 144.238 1.00 45.78 69 GLY B O 1
ATOM 2387 N N . LYS B 1 70 ? 143.945 162.220 145.064 1.00 48.73 70 LYS B N 1
ATOM 2388 C CA . LYS B 1 70 ? 142.767 161.466 145.436 1.00 52.42 70 LYS B CA 1
ATOM 2389 C C . LYS B 1 70 ? 142.910 161.096 146.905 1.00 46.31 70 LYS B C 1
ATOM 2390 O O . LYS B 1 70 ? 144.015 160.813 147.380 1.00 41.37 70 LYS B O 1
ATOM 2396 N N . ALA B 1 71 ? 141.785 161.198 147.616 1.00 38.75 71 ALA B N 1
ATOM 2397 C CA . ALA B 1 71 ? 141.676 160.795 149.002 1.00 34.46 71 ALA B CA 1
ATOM 2398 C C . ALA B 1 71 ? 140.306 160.186 149.158 1.00 31.29 71 ALA B C 1
ATOM 2399 O O . ALA B 1 71 ? 139.372 160.837 149.589 1.00 31.29 71 ALA B O 1
ATOM 2401 N N . PRO B 1 72 ? 140.132 158.915 148.789 1.00 33.91 72 PRO B N 1
ATOM 2402 C CA . PRO B 1 72 ? 138.813 158.292 148.890 1.00 37.80 72 PRO B CA 1
ATOM 2403 C C . PRO B 1 72 ? 138.235 158.481 150.294 1.00 35.42 72 PRO B C 1
ATOM 2404 O O . PRO B 1 72 ? 138.960 158.567 151.282 1.00 35.03 72 PRO B O 1
ATOM 2408 N N . ILE B 1 73 ? 136.915 158.456 150.375 1.00 32.89 73 ILE B N 1
ATOM 2409 C CA . ILE B 1 73 ? 136.234 158.508 151.650 1.00 31.65 73 ILE B CA 1
ATOM 2410 C C . ILE B 1 73 ? 136.338 157.184 152.403 1.00 29.13 73 ILE B C 1
ATOM 2411 O O . ILE B 1 73 ? 136.397 157.184 153.617 1.00 30.99 73 ILE B O 1
ATOM 2416 N N . VAL B 1 74 ? 136.352 156.054 151.691 1.00 36.49 74 VAL B N 1
ATOM 2417 C CA . VAL B 1 74 ? 136.432 154.723 152.280 1.00 31.20 74 VAL B CA 1
ATOM 2418 C C . VAL B 1 74 ? 137.693 154.594 153.137 1.00 29.87 74 VAL B C 1
ATOM 2419 O O . VAL B 1 74 ? 137.755 153.750 154.006 1.00 34.29 74 VAL B O 1
ATOM 2423 N N . LEU B 1 75 ? 138.712 155.407 152.879 1.00 28.60 75 LEU B N 1
ATOM 2424 C CA . LEU B 1 75 ? 139.913 155.389 153.684 1.00 26.21 75 LEU B CA 1
ATOM 2425 C C . LEU B 1 75 ? 139.621 155.807 155.112 1.00 24.24 75 LEU B C 1
ATOM 2426 O O . LEU B 1 75 ? 140.438 155.588 155.993 1.00 25.32 75 LEU B O 1
ATOM 2431 N N . ARG B 1 76 ? 138.480 156.449 155.359 1.00 26.11 76 ARG B N 1
ATOM 2432 C CA . ARG B 1 76 ? 138.211 156.997 156.680 1.00 24.92 76 ARG B CA 1
ATOM 2433 C C . ARG B 1 76 ? 137.943 155.873 157.668 1.00 23.35 76 ARG B C 1
ATOM 2434 O O . ARG B 1 76 ? 138.136 156.058 158.854 1.00 30.16 76 ARG B O 1
ATOM 2442 N N . TYR B 1 77 ? 137.570 154.696 157.178 1.00 25.16 77 TYR B N 1
ATOM 2443 C CA . TYR B 1 77 ? 137.244 153.571 158.039 1.00 25.94 77 TYR B CA 1
ATOM 2444 C C . TYR B 1 77 ? 138.476 152.964 158.694 1.00 22.19 77 TYR B C 1
ATOM 2445 O O . TYR B 1 77 ? 138.356 152.318 159.721 1.00 23.18 77 TYR B O 1
ATOM 2454 N N . LEU B 1 78 ? 139.644 153.218 158.141 1.00 24.43 78 LEU B N 1
ATOM 2455 C CA . LEU B 1 78 ? 140.871 152.804 158.781 1.00 29.99 78 LEU B CA 1
ATOM 2456 C C . LEU B 1 78 ? 141.067 153.527 160.102 1.00 33.71 78 LEU B C 1
ATOM 2457 O O . LEU B 1 78 ? 141.549 152.919 161.058 1.00 37.99 78 LEU B O 1
ATOM 2462 N N . ASP B 1 79 ? 140.854 154.852 160.082 1.00 31.36 79 ASP B N 1
ATOM 2463 C CA . ASP B 1 79 ? 140.935 155.696 161.259 1.00 27.93 79 ASP B CA 1
ATOM 2464 C C . ASP B 1 79 ? 139.816 155.273 162.213 1.00 22.78 79 ASP B C 1
ATOM 2465 O O . ASP B 1 79 ? 140.076 154.882 163.337 1.00 25.58 79 ASP B O 1
ATOM 2470 N N . TRP B 1 80 ? 138.574 155.322 161.757 1.00 19.00 80 TRP B N 1
ATOM 2471 C CA . TRP B 1 80 ? 137.438 155.072 162.617 1.00 21.36 80 TRP B CA 1
ATOM 2472 C C . TRP B 1 80 ? 137.398 153.675 163.225 1.00 21.24 80 TRP B C 1
ATOM 2473 O O . TRP B 1 80 ? 136.882 153.505 164.321 1.00 20.28 80 TRP B O 1
ATOM 2484 N N . ILE B 1 81 ? 137.919 152.657 162.539 1.00 21.49 81 ILE B N 1
ATOM 2485 C CA . ILE B 1 81 ? 137.912 151.349 163.160 1.00 21.69 81 ILE B CA 1
ATOM 2486 C C . ILE B 1 81 ? 138.735 151.405 164.454 1.00 20.62 81 ILE B C 1
ATOM 2487 O O . ILE B 1 81 ? 138.368 150.813 165.474 1.00 18.31 81 ILE B O 1
ATOM 2492 N N . LEU B 1 82 ? 139.831 152.159 164.426 1.00 20.01 82 LEU B N 1
ATOM 2493 C CA . LEU B 1 82 ? 140.638 152.285 165.617 1.00 22.52 82 LEU B CA 1
ATOM 2494 C C . LEU B 1 82 ? 140.114 153.364 166.549 1.00 23.03 82 LEU B C 1
ATOM 2495 O O . LEU B 1 82 ? 139.822 153.069 167.701 1.00 32.55 82 LEU B O 1
ATOM 2500 N N . THR B 1 83 ? 140.005 154.592 166.075 1.00 21.92 83 THR B N 1
ATOM 2501 C CA . THR B 1 83 ? 139.779 155.718 166.968 1.00 24.44 83 THR B CA 1
ATOM 2502 C C . THR B 1 83 ? 138.308 155.807 167.421 1.00 22.95 83 THR B C 1
ATOM 2503 O O . THR B 1 83 ? 138.044 156.343 168.485 1.00 23.97 83 THR B O 1
ATOM 2507 N N . HIS B 1 84 ? 137.327 155.308 166.681 1.00 20.99 84 HIS B N 1
ATOM 2508 C CA . HIS B 1 84 ? 135.984 155.408 167.227 1.00 22.56 84 HIS B CA 1
ATOM 2509 C C . HIS B 1 84 ? 135.762 154.408 168.348 1.00 22.58 84 HIS B C 1
ATOM 2510 O O . HIS B 1 84 ? 134.912 154.638 169.203 1.00 23.48 84 HIS B O 1
ATOM 2517 N N . SER B 1 85 ? 136.514 153.310 168.293 1.00 24.21 85 SER B N 1
ATOM 2518 C CA . SER B 1 85 ? 136.509 152.265 169.303 1.00 24.79 85 SER B CA 1
ATOM 2519 C C . SER B 1 85 ? 137.201 152.782 170.552 1.00 23.85 85 SER B C 1
ATOM 2520 O O . SER B 1 85 ? 136.748 152.531 171.667 1.00 26.27 85 SER B O 1
ATOM 2523 N N . MET B 1 86 ? 138.320 153.472 170.353 1.00 21.55 86 MET B N 1
ATOM 2524 C CA . MET B 1 86 ? 139.034 154.032 171.478 1.00 22.97 86 MET B CA 1
ATOM 2525 C C . MET B 1 86 ? 138.191 155.112 172.145 1.00 24.92 86 MET B C 1
ATOM 2526 O O . MET B 1 86 ? 138.099 155.148 173.373 1.00 27.58 86 MET B O 1
ATOM 2531 N N . GLN B 1 87 ? 137.439 155.887 171.371 1.00 24.14 87 GLN B N 1
ATOM 2532 C CA . GLN B 1 87 ? 136.656 156.925 172.007 1.00 23.98 87 GLN B CA 1
ATOM 2533 C C . GLN B 1 87 ? 135.459 156.359 172.742 1.00 22.06 87 GLN B C 1
ATOM 2534 O O . GLN B 1 87 ? 135.002 157.021 173.652 1.00 28.95 87 GLN B O 1
ATOM 2540 N N . VAL B 1 88 ? 134.919 155.206 172.355 1.00 22.35 88 VAL B N 1
ATOM 2541 C CA . VAL B 1 88 ? 133.669 154.767 172.951 1.00 24.39 88 VAL B CA 1
ATOM 2542 C C . VAL B 1 88 ? 134.026 154.117 174.275 1.00 20.85 88 VAL B C 1
ATOM 2543 O O . VAL B 1 88 ? 133.328 154.186 175.271 1.00 23.03 88 VAL B O 1
ATOM 2547 N N . VAL B 1 89 ? 135.183 153.523 174.287 1.00 24.44 89 VAL B N 1
ATOM 2548 C CA . VAL B 1 89 ? 135.615 152.727 175.414 1.00 27.46 89 VAL B CA 1
ATOM 2549 C C . VAL B 1 89 ? 136.161 153.665 176.480 1.00 25.70 89 VAL B C 1
ATOM 2550 O O . VAL B 1 89 ? 136.404 153.252 177.594 1.00 38.81 89 VAL B O 1
ATOM 2554 N N . MET B 1 90 ? 136.397 154.910 176.106 1.00 25.21 90 MET B N 1
ATOM 2555 C CA . MET B 1 90 ? 136.767 155.951 177.038 1.00 26.83 90 MET B CA 1
ATOM 2556 C C . MET B 1 90 ? 135.681 156.096 178.099 1.00 21.28 90 MET B C 1
ATOM 2557 O O . MET B 1 90 ? 135.992 156.289 179.265 1.00 20.64 90 MET B O 1
ATOM 2562 N N . PHE B 1 91 ? 134.426 155.943 177.725 1.00 20.75 91 PHE B N 1
ATOM 2563 C CA . PHE B 1 91 ? 133.392 156.033 178.729 1.00 25.13 91 PHE B CA 1
ATOM 2564 C C . PHE B 1 91 ? 133.710 155.050 179.844 1.00 23.76 91 PHE B C 1
ATOM 2565 O O . PHE B 1 91 ? 133.733 155.396 181.010 1.00 33.89 91 PHE B O 1
ATOM 2573 N N . TYR B 1 92 ? 134.031 153.826 179.495 1.00 25.61 92 TYR B N 1
ATOM 2574 C CA . TYR B 1 92 ? 134.358 152.819 180.494 1.00 22.20 92 TYR B CA 1
ATOM 2575 C C . TYR B 1 92 ? 135.612 153.219 181.260 1.00 19.04 92 TYR B C 1
ATOM 2576 O O . TYR B 1 92 ? 135.590 153.227 182.486 1.00 19.54 92 TYR B O 1
ATOM 2585 N N . VAL B 1 93 ? 136.686 153.581 180.553 1.00 16.82 93 VAL B N 1
ATOM 2586 C CA . VAL B 1 93 ? 137.940 153.906 181.211 1.00 17.34 93 VAL B CA 1
ATOM 2587 C C . VAL B 1 93 ? 137.764 154.991 182.283 1.00 19.79 93 VAL B C 1
ATOM 2588 O O . VAL B 1 93 ? 138.202 154.823 183.413 1.00 22.55 93 VAL B O 1
ATOM 2592 N N . ILE B 1 94 ? 137.044 156.061 181.966 1.00 20.65 94 ILE B N 1
ATOM 2593 C CA . ILE B 1 94 ? 136.802 157.157 182.880 1.00 19.49 94 ILE B CA 1
ATOM 2594 C C . ILE B 1 94 ? 135.960 156.694 184.058 1.00 21.72 94 ILE B C 1
ATOM 2595 O O . ILE B 1 94 ? 136.057 157.274 185.136 1.00 26.36 94 ILE B O 1
ATOM 2600 N N . LEU B 1 95 ? 135.080 155.709 183.864 1.00 23.67 95 LEU B N 1
ATOM 2601 C CA . LEU B 1 95 ? 134.252 155.230 184.964 1.00 25.66 95 LEU B CA 1
ATOM 2602 C C . LEU B 1 95 ? 135.090 154.328 185.867 1.00 25.96 95 LEU B C 1
ATOM 2603 O O . LEU B 1 95 ? 135.005 154.335 187.089 1.00 24.01 95 LEU B O 1
ATOM 2608 N N . THR B 1 96 ? 135.963 153.562 185.259 1.00 27.89 96 THR B N 1
ATOM 2609 C CA . THR B 1 96 ? 136.782 152.731 186.091 1.00 30.87 96 THR B CA 1
ATOM 2610 C C . THR B 1 96 ? 137.803 153.588 186.813 1.00 31.28 96 THR B C 1
ATOM 2611 O O . THR B 1 96 ? 138.443 153.077 187.726 1.00 49.63 96 THR B O 1
ATOM 2615 N N . ALA B 1 97 ? 137.950 154.864 186.464 1.00 28.09 97 ALA B N 1
ATOM 2616 C CA . ALA B 1 97 ? 138.876 155.682 187.223 1.00 27.98 97 ALA B CA 1
ATOM 2617 C C . ALA B 1 97 ? 138.274 156.049 188.570 1.00 31.50 97 ALA B C 1
ATOM 2618 O O . ALA B 1 97 ? 139.034 156.313 189.487 1.00 43.09 97 ALA B O 1
ATOM 2620 N N . VAL B 1 98 ? 136.950 156.034 188.726 1.00 34.40 98 VAL B N 1
ATOM 2621 C CA . VAL B 1 98 ? 136.352 156.727 189.859 1.00 35.86 98 VAL B CA 1
ATOM 2622 C C . VAL B 1 98 ? 135.282 155.918 190.567 1.00 39.82 98 VAL B C 1
ATOM 2623 O O . VAL B 1 98 ? 134.702 156.426 191.523 1.00 49.86 98 VAL B O 1
ATOM 2627 N N . THR B 1 99 ? 134.962 154.729 190.061 1.00 45.81 99 THR B N 1
ATOM 2628 C CA . THR B 1 99 ? 133.838 153.957 190.569 1.00 47.85 99 THR B CA 1
ATOM 2629 C C . THR B 1 99 ? 134.095 152.519 190.169 1.00 46.46 99 THR B C 1
ATOM 2630 O O . THR B 1 99 ? 135.158 152.240 189.619 1.00 54.83 99 THR B O 1
ATOM 2634 N N . LYS B 1 100 ? 133.191 151.611 190.550 1.00 54.33 100 LYS B N 1
ATOM 2635 C CA . LYS B 1 100 ? 133.312 150.212 190.156 1.00 60.04 100 LYS B CA 1
ATOM 2636 C C . LYS B 1 100 ? 132.270 149.944 189.074 1.00 62.33 100 LYS B C 1
ATOM 2637 O O . LYS B 1 100 ? 131.098 150.356 189.197 1.00 54.51 100 LYS B O 1
ATOM 2639 N N . VAL B 1 101 ? 132.711 149.276 188.000 1.00 51.02 101 VAL B N 1
ATOM 2640 C CA . VAL B 1 101 ? 131.810 149.034 186.891 1.00 54.50 101 VAL B CA 1
ATOM 2641 C C . VAL B 1 101 ? 132.099 147.656 186.295 1.00 59.65 101 VAL B C 1
ATOM 2642 O O . VAL B 1 101 ? 133.253 147.217 186.254 1.00 66.96 101 VAL B O 1
ATOM 2646 N N . SER B 1 102 ? 131.039 146.961 185.857 1.00 53.70 102 SER B N 1
ATOM 2647 C CA . SER B 1 102 ? 131.196 145.629 185.292 1.00 54.39 102 SER B CA 1
ATOM 2648 C C . SER B 1 102 ? 132.084 145.689 184.062 1.00 47.33 102 SER B C 1
ATOM 2649 O O . SER B 1 102 ? 131.942 146.612 183.273 1.00 56.84 102 SER B O 1
ATOM 2652 N N . SER B 1 103 ? 132.979 144.721 183.897 1.00 47.89 103 SER B N 1
ATOM 2653 C CA . SER B 1 103 ? 133.887 144.714 182.761 1.00 49.93 103 SER B CA 1
ATOM 2654 C C . SER B 1 103 ? 133.096 144.409 181.507 1.00 46.15 103 SER B C 1
ATOM 2655 O O . SER B 1 103 ? 133.588 144.638 180.410 1.00 49.51 103 SER B O 1
ATOM 2658 N N . ALA B 1 104 ? 131.889 143.854 181.696 1.00 42.48 104 ALA B N 1
ATOM 2659 C CA . ALA B 1 104 ? 130.974 143.617 180.595 1.00 34.85 104 ALA B CA 1
ATOM 2660 C C . ALA B 1 104 ? 130.755 144.900 179.824 1.00 31.95 104 ALA B C 1
ATOM 2661 O O . ALA B 1 104 ? 130.678 144.888 178.611 1.00 46.32 104 ALA B O 1
ATOM 2663 N N . LEU B 1 105 ? 130.644 146.001 180.543 1.00 28.50 105 LEU B N 1
ATOM 2664 C CA . LEU B 1 105 ? 130.382 147.257 179.897 1.00 28.81 105 LEU B CA 1
ATOM 2665 C C . LEU B 1 105 ? 131.467 147.531 178.857 1.00 26.16 105 LEU B C 1
ATOM 2666 O O . LEU B 1 105 ? 131.159 147.868 177.722 1.00 32.07 105 LEU B O 1
ATOM 2671 N N . PHE B 1 106 ? 132.722 147.298 179.178 1.00 22.58 106 PHE B N 1
ATOM 2672 C CA . PHE B 1 106 ? 133.752 147.535 178.186 1.00 23.04 106 PHE B CA 1
ATOM 2673 C C . PHE B 1 106 ? 133.422 146.905 176.842 1.00 24.00 106 PHE B C 1
ATOM 2674 O O . PHE B 1 106 ? 133.870 147.410 175.820 1.00 26.71 106 PHE B O 1
ATOM 2682 N N . TRP B 1 107 ? 132.706 145.779 176.852 1.00 27.21 107 TRP B N 1
ATOM 2683 C CA . TRP B 1 107 ? 132.578 144.929 175.679 1.00 27.56 107 TRP B CA 1
ATOM 2684 C C . TRP B 1 107 ? 131.332 145.342 174.936 1.00 27.19 107 TRP B C 1
ATOM 2685 O O . TRP B 1 107 ? 131.355 145.454 173.729 1.00 37.11 107 TRP B O 1
ATOM 2696 N N . ARG B 1 108 ? 130.238 145.515 175.664 1.00 25.65 108 ARG B N 1
ATOM 2697 C CA . ARG B 1 108 ? 129.087 146.180 175.107 1.00 28.04 108 ARG B CA 1
ATOM 2698 C C . ARG B 1 108 ? 129.558 147.383 174.277 1.00 29.48 108 ARG B C 1
ATOM 2699 O O . ARG B 1 108 ? 129.318 147.482 173.066 1.00 27.88 108 ARG B O 1
ATOM 2707 N N . LEU B 1 109 ? 130.258 148.289 174.942 1.00 24.05 109 LEU B N 1
ATOM 2708 C CA . LEU B 1 109 ? 130.661 149.498 174.289 1.00 23.89 109 LEU B CA 1
ATOM 2709 C C . LEU B 1 109 ? 131.482 149.203 173.049 1.00 24.82 109 LEU B C 1
ATOM 2710 O O . LEU B 1 109 ? 131.275 149.871 172.045 1.00 35.39 109 LEU B O 1
ATOM 2715 N N . LEU B 1 110 ? 132.452 148.306 173.120 1.00 24.62 110 LEU B N 1
ATOM 2716 C CA . LEU B 1 110 ? 133.401 148.138 172.028 1.00 26.21 110 LEU B CA 1
ATOM 2717 C C . LEU B 1 110 ? 132.722 147.448 170.850 1.00 27.18 110 LEU B C 1
ATOM 2718 O O . LEU B 1 110 ? 133.023 147.759 169.704 1.00 34.52 110 LEU B O 1
ATOM 2723 N N . ILE B 1 111 ? 131.765 146.570 171.127 1.00 26.90 111 ILE B N 1
ATOM 2724 C CA . ILE B 1 111 ? 131.057 145.877 170.076 1.00 29.55 111 ILE B CA 1
ATOM 2725 C C . ILE B 1 111 ? 130.227 146.900 169.319 1.00 26.94 111 ILE B C 1
ATOM 2726 O O . ILE B 1 111 ? 130.271 146.965 168.094 1.00 33.63 111 ILE B O 1
ATOM 2731 N N . GLY B 1 112 ? 129.475 147.717 170.032 1.00 27.93 112 GLY B N 1
ATOM 2732 C CA . GLY B 1 112 ? 128.706 148.748 169.353 1.00 28.30 112 GLY B CA 1
ATOM 2733 C C . GLY B 1 112 ? 129.608 149.560 168.425 1.00 28.00 112 GLY B C 1
ATOM 2734 O O . GLY B 1 112 ? 129.277 149.776 167.263 1.00 32.97 112 GLY B O 1
ATOM 2735 N N . ALA B 1 113 ? 130.752 150.003 168.928 1.00 23.31 113 ALA B N 1
ATOM 2736 C CA . ALA B 1 113 ? 131.618 150.780 168.079 1.00 23.69 113 ALA B CA 1
ATOM 2737 C C . ALA B 1 113 ? 131.992 149.964 166.848 1.00 29.35 113 ALA B C 1
ATOM 2738 O O . ALA B 1 113 ? 131.878 150.484 165.731 1.00 34.42 113 ALA B O 1
ATOM 2740 N N . LEU B 1 114 ? 132.430 148.701 167.024 1.00 27.60 114 LEU B N 1
ATOM 2741 C CA . LEU B 1 114 ? 132.869 147.907 165.876 1.00 25.14 114 LEU B CA 1
ATOM 2742 C C . LEU B 1 114 ? 131.715 147.641 164.910 1.00 27.72 114 LEU B C 1
ATOM 2743 O O . LEU B 1 114 ? 131.886 147.714 163.701 1.00 33.27 114 LEU B O 1
ATOM 2748 N N . VAL B 1 115 ? 130.524 147.372 165.420 1.00 27.29 115 VAL B N 1
ATOM 2749 C CA . VAL B 1 115 ? 129.399 147.176 164.537 1.00 30.90 115 VAL B CA 1
ATOM 2750 C C . VAL B 1 115 ? 129.152 148.435 163.724 1.00 35.45 115 VAL B C 1
ATOM 2751 O O . VAL B 1 115 ? 128.844 148.368 162.543 1.00 48.31 115 VAL B O 1
ATOM 2755 N N . MET B 1 116 ? 129.233 149.582 164.376 1.00 34.57 116 MET B N 1
ATOM 2756 C CA . MET B 1 116 ? 128.888 150.827 163.735 1.00 34.04 116 MET B CA 1
ATOM 2757 C C . MET B 1 116 ? 129.915 151.153 162.644 1.00 33.71 116 MET B C 1
ATOM 2758 O O . MET B 1 116 ? 129.547 151.646 161.583 1.00 37.93 116 MET B O 1
ATOM 2763 N N . VAL B 1 117 ? 131.202 150.895 162.872 1.00 28.38 117 VAL B N 1
ATOM 2764 C CA . VAL B 1 117 ? 132.185 151.167 161.837 1.00 26.27 117 VAL B CA 1
ATOM 2765 C C . VAL B 1 117 ? 132.197 150.081 160.774 1.00 28.14 117 VAL B C 1
ATOM 2766 O O . VAL B 1 117 ? 132.348 150.392 159.602 1.00 33.20 117 VAL B O 1
ATOM 2770 N N . ILE B 1 118 ? 132.133 148.815 161.171 1.00 33.21 118 ILE B N 1
ATOM 2771 C CA . ILE B 1 118 ? 132.337 147.728 160.223 1.00 38.02 118 ILE B CA 1
ATOM 2772 C C . ILE B 1 118 ? 131.126 147.598 159.314 1.00 32.40 118 ILE B C 1
ATOM 2773 O O . ILE B 1 118 ? 131.282 147.248 158.157 1.00 39.55 118 ILE B O 1
ATOM 2778 N N . GLY B 1 119 ? 129.948 147.911 159.822 1.00 31.23 119 GLY B N 1
ATOM 2779 C CA . GLY B 1 119 ? 128.743 147.833 159.022 1.00 35.17 119 GLY B CA 1
ATOM 2780 C C . GLY B 1 119 ? 128.766 148.881 157.917 1.00 34.02 119 GLY B C 1
ATOM 2781 O O . GLY B 1 119 ? 128.514 148.590 156.757 1.00 39.80 119 GLY B O 1
ATOM 2782 N N . GLU B 1 120 ? 129.112 150.102 158.285 1.00 37.44 120 GLU B N 1
ATOM 2783 C CA . GLU B 1 120 ? 129.169 151.202 157.344 1.00 40.97 120 GLU B CA 1
ATOM 2784 C C . GLU B 1 120 ? 130.302 150.974 156.336 1.00 34.13 120 GLU B C 1
ATOM 2785 O O . GLU B 1 120 ? 130.137 151.301 155.165 1.00 38.42 120 GLU B O 1
ATOM 2791 N N . PHE B 1 121 ? 131.390 150.304 156.748 1.00 30.33 121 PHE B N 1
ATOM 2792 C CA . PHE B 1 121 ? 132.485 149.954 155.855 1.00 26.97 121 PHE B CA 1
ATOM 2793 C C . PHE B 1 121 ? 132.084 148.880 154.852 1.00 27.23 121 PHE B C 1
ATOM 2794 O O . PHE B 1 121 ? 132.538 148.899 153.721 1.00 34.73 121 PHE B O 1
ATOM 2802 N N . LEU B 1 122 ? 131.227 147.952 155.219 1.00 28.12 122 LEU B N 1
ATOM 2803 C CA . LEU B 1 122 ? 130.800 146.969 154.244 1.00 32.46 122 LEU B CA 1
ATOM 2804 C C . LEU B 1 122 ? 129.931 147.615 153.156 1.00 33.88 122 LEU B C 1
ATOM 2805 O O . LEU B 1 122 ? 130.215 147.448 151.975 1.00 40.30 122 LEU B O 1
ATOM 2810 N N . GLY B 1 123 ? 128.917 148.399 153.520 1.00 31.32 123 GLY B N 1
ATOM 2811 C CA . GLY B 1 123 ? 128.152 149.129 152.523 1.00 31.56 123 GLY B CA 1
ATOM 2812 C C . GLY B 1 123 ? 129.000 150.090 151.674 1.00 31.04 123 GLY B C 1
ATOM 2813 O O . GLY B 1 123 ? 128.685 150.352 150.517 1.00 34.51 123 GLY B O 1
ATOM 2814 N N . ALA B 1 124 ? 130.035 150.674 152.254 1.00 25.46 124 ALA B N 1
ATOM 2815 C CA . ALA B 1 124 ? 130.823 151.642 151.528 1.00 31.17 124 ALA B CA 1
ATOM 2816 C C . ALA B 1 124 ? 131.713 150.978 150.482 1.00 37.81 124 ALA B C 1
ATOM 2817 O O . ALA B 1 124 ? 131.918 151.533 149.403 1.00 50.49 124 ALA B O 1
ATOM 2819 N N . ALA B 1 125 ? 132.273 149.823 150.833 1.00 35.28 125 ALA B N 1
ATOM 2820 C CA . ALA B 1 125 ? 133.215 149.101 149.999 1.00 33.47 125 ALA B CA 1
ATOM 2821 C C . ALA B 1 125 ? 132.509 148.079 149.101 1.00 32.28 125 ALA B C 1
ATOM 2822 O O . ALA B 1 125 ? 133.165 147.223 148.543 1.00 37.35 125 ALA B O 1
ATOM 2824 N N . GLY B 1 126 ? 131.181 148.091 149.007 1.00 30.96 126 GLY B N 1
ATOM 2825 C CA . GLY B 1 126 ? 130.516 147.255 148.032 1.00 33.26 126 GLY B CA 1
ATOM 2826 C C . GLY B 1 126 ? 130.257 145.815 148.484 1.00 38.73 126 GLY B C 1
ATOM 2827 O O . GLY B 1 126 ? 129.671 145.053 147.724 1.00 57.21 126 GLY B O 1
ATOM 2828 N N . TYR B 1 127 ? 130.611 145.432 149.709 1.00 36.77 127 TYR B N 1
ATOM 2829 C CA . TYR B 1 127 ? 130.417 144.050 150.128 1.00 35.58 127 TYR B CA 1
ATOM 2830 C C . TYR B 1 127 ? 128.965 143.773 150.488 1.00 41.17 127 TYR B C 1
ATOM 2831 O O . TYR B 1 127 ? 128.542 142.634 150.384 1.00 58.30 127 TYR B O 1
ATOM 2840 N N . MET B 1 128 ? 128.197 144.771 150.922 1.00 45.43 128 MET B N 1
ATOM 2841 C CA . MET B 1 128 ? 126.774 144.560 151.144 1.00 46.34 128 MET B CA 1
ATOM 2842 C C . MET B 1 128 ? 126.039 145.818 150.719 1.00 39.78 128 MET B C 1
ATOM 2843 O O . MET B 1 128 ? 126.678 146.788 150.344 1.00 45.59 128 MET B O 1
ATOM 2848 N N . SER B 1 129 ? 124.711 145.773 150.707 1.00 35.69 129 SER B N 1
ATOM 2849 C CA . SER B 1 129 ? 123.957 146.891 150.181 1.00 37.20 129 SER B CA 1
ATOM 2850 C C . SER B 1 129 ? 124.316 148.108 151.010 1.00 44.03 129 SER B C 1
ATOM 2851 O O . SER B 1 129 ? 124.462 147.969 152.223 1.00 52.74 129 SER B O 1
ATOM 2854 N N . ALA B 1 130 ? 124.443 149.269 150.352 1.00 36.69 130 ALA B N 1
ATOM 2855 C CA . ALA B 1 130 ? 124.633 150.523 151.045 1.00 33.20 130 ALA B CA 1
ATOM 2856 C C . ALA B 1 130 ? 123.469 150.773 152.000 1.00 36.39 130 ALA B C 1
ATOM 2857 O O . ALA B 1 130 ? 123.665 151.265 153.109 1.00 40.44 130 ALA B O 1
ATOM 2859 N N . THR B 1 131 ? 122.261 150.380 151.613 1.00 30.19 131 THR B N 1
ATOM 2860 C CA . THR B 1 131 ? 121.176 150.539 152.551 1.00 31.95 131 THR B CA 1
ATOM 2861 C C . THR B 1 131 ? 121.475 149.802 153.829 1.00 37.11 131 THR B C 1
ATOM 2862 O O . THR B 1 131 ? 121.120 150.293 154.885 1.00 54.48 131 THR B O 1
ATOM 2866 N N . LEU B 1 132 ? 122.054 148.613 153.733 1.00 39.16 132 LEU B N 1
ATOM 2867 C CA . LEU B 1 132 ? 122.095 147.750 154.894 1.00 42.01 132 LEU B CA 1
ATOM 2868 C C . LEU B 1 132 ? 123.232 148.213 155.787 1.00 38.39 132 LEU B C 1
ATOM 2869 O O . LEU B 1 132 ? 123.095 148.255 157.005 1.00 48.85 132 LEU B O 1
ATOM 2874 N N . GLY B 1 133 ? 124.304 148.671 155.179 1.00 32.26 133 GLY B N 1
ATOM 2875 C CA . GLY B 1 133 ? 125.410 149.171 155.963 1.00 33.48 133 GLY B CA 1
ATOM 2876 C C . GLY B 1 133 ? 125.057 150.451 156.707 1.00 32.96 133 GLY B C 1
ATOM 2877 O O . GLY B 1 133 ? 125.734 150.778 157.672 1.00 44.42 133 GLY B O 1
ATOM 2878 N N . PHE B 1 134 ? 124.085 151.210 156.203 1.00 31.29 134 PHE B N 1
ATOM 2879 C CA . PHE B 1 134 ? 123.581 152.391 156.890 1.00 32.38 134 PHE B CA 1
ATOM 2880 C C . PHE B 1 134 ? 122.817 151.960 158.137 1.00 32.16 134 PHE B C 1
ATOM 2881 O O . PHE B 1 134 ? 123.187 152.285 159.251 1.00 35.30 134 PHE B O 1
ATOM 2889 N N . ILE B 1 135 ? 121.776 151.173 157.925 1.00 30.01 135 ILE B N 1
ATOM 2890 C CA . ILE B 1 135 ? 120.999 150.609 158.997 1.00 30.31 135 ILE B CA 1
ATOM 2891 C C . ILE B 1 135 ? 121.879 150.004 160.082 1.00 33.30 135 ILE B C 1
ATOM 2892 O O . ILE B 1 135 ? 121.551 150.133 161.257 1.00 37.93 135 ILE B O 1
ATOM 2897 N N . ILE B 1 136 ? 122.899 149.240 159.708 1.00 30.47 136 ILE B N 1
ATOM 2898 C CA . ILE B 1 136 ? 123.724 148.593 160.714 1.00 30.78 136 ILE B CA 1
ATOM 2899 C C . ILE B 1 136 ? 124.558 149.659 161.408 1.00 27.22 136 ILE B C 1
ATOM 2900 O O . ILE B 1 136 ? 124.642 149.668 162.624 1.00 40.28 136 ILE B O 1
ATOM 2905 N N . GLY B 1 137 ? 125.142 150.571 160.667 1.00 24.20 137 GLY B N 1
ATOM 2906 C CA . GLY B 1 137 ? 125.927 151.627 161.283 1.00 27.52 137 GLY B CA 1
ATOM 2907 C C . GLY B 1 137 ? 125.112 152.486 162.246 1.00 27.82 137 GLY B C 1
ATOM 2908 O O . GLY B 1 137 ? 125.620 152.919 163.268 1.00 32.46 137 GLY B O 1
ATOM 2909 N N . VAL B 1 138 ? 123.868 152.772 161.872 1.00 27.6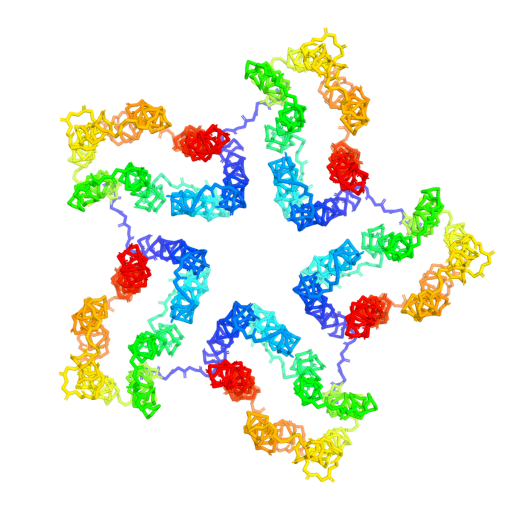2 138 VAL B N 1
ATOM 2910 C CA . VAL B 1 138 ? 122.953 153.568 162.662 1.00 28.35 138 VAL B CA 1
ATOM 2911 C C . VAL B 1 138 ? 122.471 152.749 163.847 1.00 33.63 138 VAL B C 1
ATOM 2912 O O . VAL B 1 138 ? 122.009 153.297 164.821 1.00 47.60 138 VAL B O 1
ATOM 2916 N N . VAL B 1 139 ? 122.529 151.432 163.765 1.00 36.68 139 VAL B N 1
ATOM 2917 C CA . VAL B 1 139 ? 122.053 150.627 164.873 1.00 37.15 139 VAL B CA 1
ATOM 2918 C C . VAL B 1 139 ? 123.172 150.535 165.882 1.00 34.00 139 VAL B C 1
ATOM 2919 O O . VAL B 1 139 ? 122.956 150.638 167.077 1.00 39.76 139 VAL B O 1
ATOM 2923 N N . GLY B 1 140 ? 124.366 150.337 165.381 1.00 31.07 140 GLY B N 1
ATOM 2924 C CA . GLY B 1 140 ? 125.520 150.280 166.249 1.00 31.69 140 GLY B CA 1
ATOM 2925 C C . GLY B 1 140 ? 125.734 151.578 167.003 1.00 28.77 140 GLY B C 1
ATOM 2926 O O . GLY B 1 140 ? 126.431 151.545 167.993 1.00 32.87 140 GLY B O 1
ATOM 2927 N N . TRP B 1 141 ? 125.158 152.690 166.525 1.00 29.49 141 TRP B N 1
ATOM 2928 C CA . TRP B 1 141 ? 125.332 154.013 167.126 1.00 31.32 141 TRP B CA 1
ATOM 2929 C C . TRP B 1 141 ? 124.232 154.287 168.152 1.00 29.65 141 TRP B C 1
ATOM 2930 O O . TRP B 1 141 ? 124.517 154.627 169.280 1.00 29.41 141 TRP B O 1
ATOM 2941 N N . LEU B 1 142 ? 122.983 154.036 167.779 1.00 29.88 142 LEU B N 1
ATOM 2942 C CA . LEU B 1 142 ? 121.869 154.097 168.700 1.00 30.81 142 LEU B CA 1
ATOM 2943 C C . LEU B 1 142 ? 122.068 153.139 169.867 1.00 32.60 142 LEU B C 1
ATOM 2944 O O . LEU B 1 142 ? 121.516 153.375 170.935 1.00 42.24 142 LEU B O 1
ATOM 2949 N N . TYR B 1 143 ? 122.803 152.053 169.677 1.00 29.03 143 TYR B N 1
ATOM 2950 C CA . TYR B 1 143 ? 123.095 151.190 170.797 1.00 26.66 143 TYR B CA 1
ATOM 2951 C C . TYR B 1 143 ? 124.009 151.941 171.750 1.00 25.41 143 TYR B C 1
ATOM 2952 O O . TYR B 1 143 ? 123.645 152.194 172.904 1.00 24.92 143 TYR B O 1
ATOM 2961 N N . ILE B 1 144 ? 125.156 152.387 171.244 1.00 22.95 144 ILE B N 1
ATOM 2962 C CA . ILE B 1 144 ? 126.064 153.150 172.083 1.00 25.54 144 ILE B CA 1
ATOM 2963 C C . ILE B 1 144 ? 125.352 154.277 172.839 1.00 23.03 144 ILE B C 1
ATOM 2964 O O . ILE B 1 144 ? 125.713 154.554 173.974 1.00 23.02 144 ILE B O 1
ATOM 2969 N N . LEU B 1 145 ? 124.386 154.943 172.208 1.00 20.98 145 LEU B N 1
ATOM 2970 C CA . LEU B 1 145 ? 123.640 156.010 172.839 1.00 18.87 145 LEU B CA 1
ATOM 2971 C C . LEU B 1 145 ? 122.775 155.425 173.921 1.00 20.57 145 LEU B C 1
ATOM 2972 O O . LEU B 1 145 ? 122.673 155.996 174.985 1.00 26.92 145 LEU B O 1
ATOM 2977 N N . GLY B 1 146 ? 122.111 154.322 173.669 1.00 24.98 146 GLY B N 1
ATOM 2978 C CA . GLY B 1 146 ? 121.330 153.734 174.741 1.00 28.12 146 GLY B CA 1
ATOM 2979 C C . GLY B 1 146 ? 122.219 153.334 175.917 1.00 28.01 146 GLY B C 1
ATOM 2980 O O . GLY B 1 146 ? 121.838 153.492 177.076 1.00 28.07 146 GLY B O 1
ATOM 2981 N N . GLU B 1 147 ? 123.432 152.863 175.632 1.00 28.85 147 GLU B N 1
ATOM 2982 C CA . GLU B 1 147 ? 124.313 152.542 176.738 1.00 32.89 147 GLU B CA 1
ATOM 2983 C C . GLU B 1 147 ? 124.479 153.755 177.626 1.00 28.51 147 GLU B C 1
ATOM 2984 O O . GLU B 1 147 ? 124.288 153.631 178.829 1.00 31.32 147 GLU B O 1
ATOM 2990 N N . ILE B 1 148 ? 124.808 154.901 177.016 1.00 27.66 148 ILE B N 1
ATOM 2991 C CA . ILE B 1 148 ? 125.309 156.051 177.747 1.00 27.36 148 ILE B CA 1
ATOM 2992 C C . ILE B 1 148 ? 124.185 156.959 178.203 1.00 26.70 148 ILE B C 1
ATOM 2993 O O . ILE B 1 148 ? 124.400 157.758 179.100 1.00 35.71 148 ILE B O 1
ATOM 2998 N N . TYR B 1 149 ? 122.993 156.814 177.664 1.00 30.94 149 TYR B N 1
ATOM 2999 C CA . TYR B 1 149 ? 121.888 157.627 178.127 1.00 35.34 149 TYR B CA 1
ATOM 3000 C C . TYR B 1 149 ? 121.039 156.834 179.096 1.00 37.11 149 TYR B C 1
ATOM 3001 O O . TYR B 1 149 ? 120.530 157.419 180.044 1.00 46.44 149 TYR B O 1
ATOM 3010 N N . MET B 1 150 ? 120.823 155.542 178.834 1.00 44.38 150 MET B N 1
ATOM 3011 C CA . MET B 1 150 ? 119.826 154.815 179.608 1.00 50.46 150 MET B CA 1
ATOM 3012 C C . MET B 1 150 ? 120.357 153.528 180.215 1.00 45.39 150 MET B C 1
ATOM 3013 O O . MET B 1 150 ? 119.589 152.848 180.877 1.00 56.68 150 MET B O 1
ATOM 3018 N N . GLY B 1 151 ? 121.647 153.220 180.048 1.00 48.11 151 GLY B N 1
ATOM 3019 C CA . GLY B 1 151 ? 122.173 151.899 180.376 1.00 45.38 151 GLY B CA 1
ATOM 3020 C C . GLY B 1 151 ? 123.116 151.956 181.566 1.00 45.72 151 GLY B C 1
ATOM 3021 O O . GLY B 1 151 ? 123.073 152.906 182.330 1.00 56.76 151 GLY B O 1
ATOM 3022 N N . GLU B 1 152 ? 124.002 150.971 181.693 1.00 47.53 152 GLU B N 1
ATOM 3023 C CA . GLU B 1 152 ? 124.823 150.859 182.889 1.00 46.51 152 GLU B CA 1
ATOM 3024 C C . GLU B 1 152 ? 125.730 152.075 182.999 1.00 44.51 152 GLU B C 1
ATOM 3025 O O . GLU B 1 152 ? 125.640 152.803 183.978 1.00 49.20 152 GLU B O 1
ATOM 3031 N N . ALA B 1 153 ? 126.567 152.321 181.984 1.00 40.70 153 ALA B N 1
ATOM 3032 C CA . ALA B 1 153 ? 127.380 153.533 181.961 1.00 38.78 153 ALA B CA 1
ATOM 3033 C C . ALA B 1 153 ? 126.612 154.755 182.490 1.00 32.16 153 ALA B C 1
ATOM 3034 O O . ALA B 1 153 ? 127.160 155.552 183.228 1.00 31.56 153 ALA B O 1
ATOM 3036 N N . SER B 1 154 ? 125.356 154.947 182.090 1.00 30.15 154 SER B N 1
ATOM 3037 C CA . SER B 1 154 ? 124.604 156.077 182.602 1.00 31.89 154 SER B CA 1
ATOM 3038 C C . SER B 1 154 ? 124.454 155.979 184.112 1.00 32.20 154 SER B C 1
ATOM 3039 O O . SER B 1 154 ? 124.663 156.962 184.796 1.00 38.78 154 SER B O 1
ATOM 3042 N N . ARG B 1 155 ? 124.019 154.821 184.615 1.00 37.90 155 ARG B N 1
ATOM 3043 C CA . ARG B 1 155 ? 123.737 154.661 186.026 1.00 42.68 155 ARG B CA 1
ATOM 3044 C C . ARG B 1 155 ? 125.024 154.811 186.823 1.00 41.29 155 ARG B C 1
ATOM 3045 O O . ARG B 1 155 ? 125.084 155.661 187.696 1.00 45.40 155 ARG B O 1
ATOM 3053 N N . CYS B 1 156 ? 126.055 154.030 186.489 1.00 48.10 156 CYS B N 1
ATOM 3054 C CA . CYS B 1 156 ? 127.393 154.156 187.064 1.00 48.96 156 CYS B CA 1
ATOM 3055 C C . CYS B 1 156 ? 127.814 155.614 187.196 1.00 47.35 156 CYS B C 1
ATOM 3056 O O . CYS B 1 156 ? 128.473 155.993 188.149 1.00 58.01 156 CYS B O 1
ATOM 3059 N N . ASN B 1 157 ? 127.420 156.420 186.227 1.00 47.01 157 ASN B N 1
ATOM 3060 C CA . ASN B 1 157 ? 127.818 157.800 186.185 1.00 46.46 157 ASN B CA 1
ATOM 3061 C C . ASN B 1 157 ? 127.051 158.524 187.280 1.00 50.69 157 ASN B C 1
ATOM 3062 O O . ASN B 1 157 ? 127.641 159.260 188.053 1.00 64.01 157 ASN B O 1
ATOM 3067 N N . ILE B 1 158 ? 125.742 158.308 187.348 1.00 56.59 158 ILE B N 1
ATOM 3068 C CA . ILE B 1 158 ? 124.905 158.979 188.329 1.00 58.70 158 ILE B CA 1
ATOM 3069 C C . ILE B 1 158 ? 125.314 158.570 189.743 1.00 66.34 158 ILE B C 1
ATOM 3070 O O . ILE B 1 158 ? 125.301 159.392 190.657 1.00 77.27 158 ILE B O 1
ATOM 3075 N N . GLU B 1 159 ? 125.684 157.298 189.909 1.00 69.85 159 GLU B N 1
ATOM 3076 C CA . GLU B 1 159 ? 126.017 156.747 191.208 1.00 71.82 159 GLU B CA 1
ATOM 3077 C C . GLU B 1 159 ? 127.494 156.891 191.543 1.00 70.91 159 GLU B C 1
ATOM 3078 O O . GLU B 1 159 ? 127.910 156.403 192.587 1.00 83.09 159 GLU B O 1
ATOM 3084 N N . SER B 1 160 ? 128.289 157.524 190.677 1.00 71.59 160 SER B N 1
ATOM 3085 C CA . SER B 1 160 ? 129.709 157.693 190.965 1.00 66.57 160 SER B CA 1
ATOM 3086 C C . SER B 1 160 ? 129.866 158.692 192.102 1.00 84.20 160 SER B C 1
ATOM 3087 O O . SER B 1 160 ? 130.599 158.434 193.058 1.00 95.70 160 SER B O 1
ATOM 3090 N N . GLY B 1 161 ? 129.178 159.834 191.965 1.00 79.01 161 GLY B N 1
ATOM 3091 C CA . GLY B 1 161 ? 129.308 160.932 192.906 1.00 73.91 161 GLY B CA 1
ATOM 3092 C C . GLY B 1 161 ? 130.411 161.904 192.496 1.00 74.62 161 GLY B C 1
ATOM 3093 O O . GLY B 1 161 ? 130.497 162.994 193.065 1.00 96.41 161 GLY B O 1
ATOM 3094 N N . ASN B 1 162 ? 131.243 161.522 191.515 1.00 53.79 162 ASN B N 1
ATOM 3095 C CA . ASN B 1 162 ? 132.343 162.365 191.070 1.00 44.74 162 ASN B CA 1
ATOM 3096 C C . ASN B 1 162 ? 131.758 163.468 190.198 1.00 45.66 162 ASN B C 1
ATOM 3097 O O . ASN B 1 162 ? 131.003 163.190 189.278 1.00 62.58 162 ASN B O 1
ATOM 3102 N N . GLU B 1 163 ? 132.062 164.719 190.514 1.00 42.32 163 GLU B N 1
ATOM 3103 C CA . GLU B 1 163 ? 131.492 165.822 189.772 1.00 43.53 163 GLU B CA 1
ATOM 3104 C C . GLU B 1 163 ? 132.306 166.115 188.508 1.00 44.80 163 GLU B C 1
ATOM 3105 O O . GLU B 1 163 ? 131.847 166.846 187.637 1.00 62.21 163 GLU B O 1
ATOM 3107 N N . ALA B 1 164 ? 133.514 165.584 188.409 1.00 38.90 164 ALA B N 1
ATOM 3108 C CA . ALA B 1 164 ? 134.321 165.742 187.215 1.00 37.07 164 ALA B CA 1
ATOM 3109 C C . ALA B 1 164 ? 133.798 164.816 186.147 1.00 40.10 164 ALA B C 1
ATOM 3110 O O . ALA B 1 164 ? 133.841 165.123 184.963 1.00 59.20 164 ALA B O 1
ATOM 3112 N N . THR B 1 165 ? 133.375 163.654 186.597 1.00 40.24 165 THR B N 1
ATOM 3113 C CA . THR B 1 165 ? 132.894 162.640 185.701 1.00 41.83 165 THR B CA 1
ATOM 3114 C C . THR B 1 165 ? 131.476 163.018 185.299 1.00 42.32 165 THR B C 1
ATOM 3115 O O . THR B 1 165 ? 131.091 162.781 184.161 1.00 49.05 165 THR B O 1
ATOM 3119 N N . HIS B 1 166 ? 130.708 163.632 186.205 1.00 42.93 166 HIS B N 1
ATOM 3120 C CA . HIS B 1 166 ? 129.388 164.073 185.801 1.00 45.74 166 HIS B CA 1
ATOM 3121 C C . HIS B 1 166 ? 129.549 164.945 184.565 1.00 43.57 166 HIS B C 1
ATOM 3122 O O . HIS B 1 166 ? 128.861 164.735 183.571 1.00 52.00 166 HIS B O 1
ATOM 3129 N N . MET B 1 167 ? 130.521 165.849 184.600 1.00 40.83 167 MET B N 1
ATOM 3130 C CA . MET B 1 167 ? 130.684 166.793 183.518 1.00 42.52 167 MET B CA 1
ATOM 3131 C C . MET B 1 167 ? 131.265 166.137 182.273 1.00 36.29 167 MET B C 1
ATOM 3132 O O . MET B 1 167 ? 130.794 166.423 181.182 1.00 43.07 167 MET B O 1
ATOM 3137 N N . ALA B 1 168 ? 132.250 165.256 182.408 1.00 30.41 168 ALA B N 1
ATOM 3138 C CA . ALA B 1 168 ? 132.788 164.576 181.235 1.00 32.01 168 ALA B CA 1
ATOM 3139 C C . ALA B 1 168 ? 131.706 163.769 180.530 1.00 30.76 168 ALA B C 1
ATOM 3140 O O . ALA B 1 168 ? 131.549 163.857 179.315 1.00 33.99 168 ALA B O 1
ATOM 3142 N N . PHE B 1 169 ? 130.969 162.981 181.295 1.00 29.50 169 PHE B N 1
ATOM 3143 C CA . PHE B 1 169 ? 129.985 162.099 180.716 1.00 29.97 169 PHE B CA 1
ATOM 3144 C C . PHE B 1 169 ? 129.015 162.902 179.888 1.00 27.19 169 PHE B C 1
ATOM 3145 O O . PHE B 1 169 ? 128.743 162.501 178.767 1.00 36.96 169 PHE B O 1
ATOM 3153 N N . ASN B 1 170 ? 128.543 164.018 180.425 1.00 29.93 170 ASN B N 1
ATOM 3154 C CA . ASN B 1 170 ? 127.565 164.842 179.744 1.00 37.51 170 ASN B CA 1
ATOM 3155 C C . ASN B 1 170 ? 128.140 165.419 178.467 1.00 33.03 170 ASN B C 1
ATOM 3156 O O . ASN B 1 170 ? 127.445 165.492 177.469 1.00 49.29 170 ASN B O 1
ATOM 3161 N N . GLY B 1 171 ? 129.397 165.825 178.505 1.00 28.75 171 GLY B N 1
ATOM 3162 C CA . GLY B 1 171 ? 129.990 166.520 177.388 1.00 24.57 171 GLY B CA 1
ATOM 3163 C C . GLY B 1 171 ? 130.374 165.558 176.294 1.00 23.66 171 GLY B C 1
ATOM 3164 O O . GLY B 1 171 ? 130.267 165.886 175.122 1.00 27.16 171 GLY B O 1
ATOM 3165 N N . LEU B 1 172 ? 130.855 164.385 176.695 1.00 24.07 172 LEU B N 1
ATOM 3166 C CA . LEU B 1 172 ? 131.269 163.355 175.763 1.00 21.73 172 LEU B CA 1
ATOM 3167 C C . LEU B 1 172 ? 130.028 162.777 175.116 1.00 21.12 172 LEU B C 1
ATOM 3168 O O . LEU B 1 172 ? 130.022 162.405 173.958 1.00 25.63 172 LEU B O 1
ATOM 3173 N N . ARG B 1 173 ? 128.946 162.783 175.862 1.00 21.95 173 ARG B N 1
ATOM 3174 C CA . ARG B 1 173 ? 127.724 162.201 175.390 1.00 24.34 173 ARG B CA 1
ATOM 3175 C C . ARG B 1 173 ? 127.081 163.114 174.386 1.00 24.09 173 ARG B C 1
ATOM 3176 O O . ARG B 1 173 ? 126.455 162.641 173.453 1.00 31.98 173 ARG B O 1
ATOM 3184 N N . LEU B 1 174 ? 127.224 164.401 174.597 1.00 27.03 174 LEU B N 1
ATOM 3185 C CA . LEU B 1 174 ? 126.646 165.383 173.691 1.00 29.68 174 LEU B CA 1
ATOM 3186 C C . LEU B 1 174 ? 127.413 165.418 172.373 1.00 25.13 174 LEU B C 1
ATOM 3187 O O . LEU B 1 174 ? 126.829 165.662 171.336 1.00 25.43 174 LEU B O 1
ATOM 3192 N N . ILE B 1 175 ? 128.704 165.122 172.414 1.00 24.34 175 ILE B N 1
ATOM 3193 C CA . ILE B 1 175 ? 129.511 165.084 171.219 1.00 23.71 175 ILE B CA 1
ATOM 3194 C C . ILE B 1 175 ? 129.132 163.845 170.440 1.00 27.77 175 ILE B C 1
ATOM 3195 O O . ILE B 1 175 ? 129.062 163.907 169.221 1.00 38.21 175 ILE B O 1
ATOM 3200 N N . LEU B 1 176 ? 128.939 162.719 171.123 1.00 28.26 176 LEU B N 1
ATOM 3201 C CA . LEU B 1 176 ? 128.531 161.509 170.432 1.00 27.64 176 LEU B CA 1
ATOM 3202 C C . LEU B 1 176 ? 127.110 161.657 169.887 1.00 25.71 176 LEU B C 1
ATOM 3203 O O . LEU B 1 176 ? 126.859 161.373 168.743 1.00 30.67 176 LEU B O 1
ATOM 3208 N N . THR B 1 177 ? 126.200 162.219 170.652 1.00 28.65 177 THR B N 1
ATOM 3209 C CA . THR B 1 177 ? 124.856 162.473 170.163 1.00 29.56 177 THR B CA 1
ATOM 3210 C C . THR B 1 177 ? 124.822 163.425 168.970 1.00 31.41 177 THR B C 1
ATOM 3211 O O . THR B 1 177 ? 123.985 163.241 168.092 1.00 37.23 177 THR B O 1
ATOM 3215 N N . ILE B 1 178 ? 125.634 164.489 168.977 1.00 32.32 178 ILE B N 1
ATOM 3216 C CA . ILE B 1 178 ? 125.496 165.538 167.972 1.00 34.61 178 ILE B CA 1
ATOM 3217 C C . ILE B 1 178 ? 126.673 165.482 167.019 1.00 29.67 178 ILE B C 1
ATOM 3218 O O . ILE B 1 178 ? 126.504 165.230 165.841 1.00 38.33 178 ILE B O 1
ATOM 3223 N N . GLY B 1 179 ? 127.867 165.706 167.529 1.00 27.01 179 GLY B N 1
ATOM 3224 C CA . GLY B 1 179 ? 129.085 165.563 166.747 1.00 23.43 179 GLY B CA 1
ATOM 3225 C C . GLY B 1 179 ? 129.084 164.323 165.870 1.00 23.06 179 GLY B C 1
ATOM 3226 O O . GLY B 1 179 ? 129.430 164.388 164.709 1.00 26.71 179 GLY B O 1
ATOM 3227 N N . TRP B 1 180 ? 128.727 163.167 166.406 1.00 27.75 180 TRP B N 1
ATOM 3228 C CA . TRP B 1 180 ? 128.933 161.937 165.660 1.00 27.18 180 TRP B CA 1
ATOM 3229 C C . TRP B 1 180 ? 127.770 161.678 164.725 1.00 27.95 180 TRP B C 1
ATOM 3230 O O . TRP B 1 180 ? 127.781 160.653 164.060 1.00 36.08 180 TRP B O 1
ATOM 3241 N N . ALA B 1 181 ? 126.770 162.562 164.713 1.00 27.34 181 ALA B N 1
ATOM 3242 C CA . ALA B 1 181 ? 125.688 162.442 163.758 1.00 27.34 181 ALA B CA 1
ATOM 3243 C C . ALA B 1 181 ? 126.234 162.666 162.361 1.00 28.27 181 ALA B C 1
ATOM 3244 O O . ALA B 1 181 ? 125.749 162.096 161.399 1.00 32.04 181 ALA B O 1
ATOM 3246 N N . ILE B 1 182 ? 127.324 163.409 162.281 1.00 31.73 182 ILE B N 1
ATOM 3247 C CA . ILE B 1 182 ? 127.939 163.673 161.005 1.00 34.17 182 ILE B CA 1
ATOM 3248 C C . ILE B 1 182 ? 128.193 162.363 160.267 1.00 35.84 182 ILE B C 1
ATOM 3249 O O . ILE B 1 182 ? 128.139 162.384 159.044 1.00 56.21 182 ILE B O 1
ATOM 3254 N N . TYR B 1 183 ? 128.496 161.252 160.959 1.00 29.22 183 TYR B N 1
ATOM 3255 C CA . TYR B 1 183 ? 129.012 160.076 160.278 1.00 26.62 183 TYR B CA 1
ATOM 3256 C C . TYR B 1 183 ? 127.878 159.356 159.545 1.00 28.57 183 TYR B C 1
ATOM 3257 O O . TYR B 1 183 ? 127.978 159.098 158.348 1.00 27.66 183 TYR B O 1
ATOM 3266 N N . PRO B 1 184 ? 126.758 159.004 160.207 1.00 28.84 184 PRO B N 1
ATOM 3267 C CA . PRO B 1 184 ? 125.561 158.541 159.503 1.00 31.72 184 PRO B CA 1
ATOM 3268 C C . PRO B 1 184 ? 125.108 159.450 158.363 1.00 29.54 184 PRO B C 1
ATOM 3269 O O . PRO B 1 184 ? 124.578 159.006 157.358 1.00 31.15 184 PRO B O 1
ATOM 3273 N N . LEU B 1 185 ? 125.320 160.733 158.494 1.00 30.14 185 LEU B N 1
ATOM 3274 C CA . LEU B 1 185 ? 124.768 161.618 157.497 1.00 34.64 185 LEU B CA 1
ATOM 3275 C C . LEU B 1 185 ? 125.717 161.737 156.317 1.00 26.94 185 LEU B C 1
ATOM 3276 O O . LEU B 1 185 ? 125.293 161.778 155.177 1.00 27.55 185 LEU B O 1
ATOM 3281 N N . GLY B 1 186 ? 127.009 161.778 156.593 1.00 26.93 186 GLY B N 1
ATOM 3282 C CA . GLY B 1 186 ? 128.001 161.624 155.546 1.00 26.85 186 GLY B CA 1
ATOM 3283 C C . GLY B 1 186 ? 127.677 160.418 154.684 1.00 26.19 186 GLY B C 1
ATOM 3284 O O . GLY B 1 186 ? 127.492 160.560 153.485 1.00 36.28 186 GLY B O 1
ATOM 3285 N N . TYR B 1 187 ? 127.539 159.269 155.347 1.00 23.34 187 TYR B N 1
ATOM 3286 C CA . TYR B 1 187 ? 127.234 158.002 154.724 1.00 21.39 187 TYR B CA 1
ATOM 3287 C C . TYR B 1 187 ? 125.926 158.105 153.953 1.00 19.36 187 TYR B C 1
ATOM 3288 O O . TYR B 1 187 ? 125.857 157.767 152.799 1.00 21.38 187 TYR B O 1
ATOM 3297 N N . PHE B 1 188 ? 124.870 158.536 154.597 1.00 20.79 188 PHE B N 1
ATOM 3298 C CA . PHE B 1 188 ? 123.609 158.597 153.915 1.00 27.03 188 PHE B CA 1
ATOM 3299 C C . PHE B 1 188 ? 123.737 159.358 152.600 1.00 34.43 188 PHE B C 1
ATOM 3300 O O . PHE B 1 188 ? 123.251 158.906 151.571 1.00 41.83 188 PHE B O 1
ATOM 3308 N N . ILE B 1 189 ? 124.410 160.503 152.609 1.00 39.84 189 ILE B N 1
ATOM 3309 C CA . ILE B 1 189 ? 124.430 161.344 151.426 1.00 44.83 189 ILE B CA 1
ATOM 3310 C C . ILE B 1 189 ? 125.380 160.733 150.412 1.00 42.12 189 ILE B C 1
ATOM 3311 O O . ILE B 1 189 ? 125.011 160.531 149.257 1.00 46.96 189 ILE B O 1
ATOM 3316 N N . ASN B 1 190 ? 126.599 160.448 150.850 1.00 34.74 190 ASN B N 1
ATOM 3317 C CA . ASN B 1 190 ? 127.586 159.932 149.937 1.00 33.67 190 ASN B CA 1
ATOM 3318 C C . ASN B 1 190 ? 127.055 158.688 149.220 1.00 41.55 190 ASN B C 1
ATOM 3319 O O . ASN B 1 190 ? 127.299 158.539 148.024 1.00 56.65 190 ASN B O 1
ATOM 3324 N N . ASN B 1 191 ? 126.307 157.814 149.907 1.00 36.96 191 ASN B N 1
ATOM 3325 C CA . ASN B 1 191 ? 125.991 156.497 149.364 1.00 38.29 191 ASN B CA 1
ATOM 3326 C C . ASN B 1 191 ? 124.510 156.390 149.019 1.00 42.09 191 ASN B C 1
ATOM 3327 O O . ASN B 1 191 ? 124.132 156.083 147.898 1.00 56.84 191 ASN B O 1
ATOM 3332 N N . LEU B 1 192 ? 123.658 156.625 149.988 1.00 43.05 192 LEU B N 1
ATOM 3333 C CA . LEU B 1 192 ? 122.269 156.262 149.823 1.00 51.16 192 LEU B CA 1
ATOM 3334 C C . LEU B 1 192 ? 121.490 157.404 149.179 1.00 48.30 192 LEU B C 1
ATOM 3335 O O . LEU B 1 192 ? 120.326 157.267 148.814 1.00 52.97 192 LEU B O 1
ATOM 3340 N N . GLY B 1 193 ? 122.128 158.555 149.086 1.00 54.00 193 GLY B N 1
ATOM 3341 C CA . GLY B 1 193 ? 121.414 159.760 148.718 1.00 68.71 193 GLY B CA 1
ATOM 3342 C C . GLY B 1 193 ? 121.900 160.252 147.362 1.00 83.10 193 GLY B C 1
ATOM 3343 O O . GLY B 1 193 ? 122.484 159.499 146.582 1.00 88.95 193 GLY B O 1
ATOM 3344 N N . GLY B 1 194 ? 121.669 161.533 147.102 1.00 98.64 194 GLY B N 1
ATOM 3345 C CA . GLY B 1 194 ? 122.093 162.121 145.844 1.00 118.46 194 GLY B CA 1
ATOM 3346 C C . GLY B 1 194 ? 123.543 161.766 145.525 1.00 115.51 194 GLY B C 1
ATOM 3347 O O . GLY B 1 194 ? 123.869 161.446 144.385 1.00 128.66 194 GLY B O 1
ATOM 3348 N N . GLY B 1 195 ? 124.394 161.802 146.555 1.00 101.40 195 GLY B N 1
ATOM 3349 C CA . GLY B 1 195 ? 125.831 161.800 146.362 1.00 96.71 195 GLY B CA 1
ATOM 3350 C C . GLY B 1 195 ? 126.397 163.154 146.771 1.00 80.75 195 GLY B C 1
ATOM 3351 O O . GLY B 1 195 ? 125.644 164.112 146.949 1.00 81.26 195 GLY B O 1
ATOM 3352 N N . VAL B 1 196 ? 127.718 163.195 146.966 1.00 66.55 196 VAL B N 1
ATOM 3353 C CA . VAL B 1 196 ? 128.394 164.387 147.449 1.00 62.11 196 VAL B CA 1
ATOM 3354 C C . VAL B 1 196 ? 129.801 164.346 146.886 1.00 57.41 196 VAL B C 1
ATOM 3355 O O . VAL B 1 196 ? 130.425 163.289 146.860 1.00 70.99 196 VAL B O 1
ATOM 3359 N N . ASP B 1 197 ? 130.288 165.512 146.464 1.00 57.49 197 ASP B N 1
ATOM 3360 C CA . ASP B 1 197 ? 131.663 165.650 146.018 1.00 63.72 197 ASP B CA 1
ATOM 3361 C C . ASP B 1 197 ? 132.583 165.102 147.110 1.00 52.89 197 ASP B C 1
ATOM 3362 O O . ASP B 1 197 ? 132.332 165.296 148.294 1.00 61.88 197 ASP B O 1
ATOM 3367 N N . ALA B 1 198 ? 133.645 164.408 146.723 1.00 44.39 198 ALA B N 1
ATOM 3368 C CA . ALA B 1 198 ? 134.519 163.827 147.719 1.00 47.46 198 ALA B CA 1
ATOM 3369 C C . ALA B 1 198 ? 135.360 164.912 148.364 1.00 44.65 198 ALA B C 1
ATOM 3370 O O . ALA B 1 198 ? 135.768 164.755 149.510 1.00 49.42 198 ALA B O 1
ATOM 3372 N N . ASN B 1 199 ? 135.667 165.954 147.589 1.00 42.52 199 ASN B N 1
ATOM 3373 C CA . ASN B 1 199 ? 136.405 167.091 148.107 1.00 47.76 199 ASN B CA 1
ATOM 3374 C C . ASN B 1 199 ? 135.600 167.723 149.224 1.00 42.07 199 ASN B C 1
ATOM 3375 O O . ASN B 1 199 ? 136.148 167.991 150.293 1.00 44.12 199 ASN B O 1
ATOM 3380 N N . SER B 1 200 ? 134.311 167.925 148.964 1.00 33.40 200 SER B N 1
ATOM 3381 C CA . SER B 1 200 ? 133.476 168.572 149.948 1.00 34.98 200 SER B CA 1
ATOM 3382 C C . SER B 1 200 ? 133.467 167.735 151.215 1.00 35.73 200 SER B C 1
ATOM 3383 O O . SER B 1 200 ? 133.595 168.271 152.312 1.00 41.01 200 SER B O 1
ATOM 3386 N N . LEU B 1 201 ? 133.296 166.422 151.046 1.00 33.49 201 LEU B N 1
ATOM 3387 C CA . LEU B 1 201 ? 133.122 165.524 152.169 1.00 30.70 201 LEU B CA 1
ATOM 3388 C C . LEU B 1 201 ? 134.448 165.339 152.902 1.00 25.17 201 LEU B C 1
ATOM 3389 O O . LEU B 1 201 ? 134.449 165.160 154.103 1.00 28.13 201 LEU B O 1
ATOM 3394 N N . ASN B 1 202 ? 135.577 165.462 152.226 1.00 20.94 202 ASN B N 1
ATOM 3395 C CA . ASN B 1 202 ? 136.820 165.374 152.951 1.00 23.53 202 ASN B CA 1
ATOM 3396 C C . ASN B 1 202 ? 136.967 166.599 153.843 1.00 26.57 202 ASN B C 1
ATOM 3397 O O . ASN B 1 202 ? 137.530 166.516 154.942 1.00 28.32 202 ASN B O 1
ATOM 3402 N N . ILE B 1 203 ? 136.547 167.752 153.327 1.00 25.08 203 ILE B N 1
ATOM 3403 C CA . ILE B 1 203 ? 136.627 168.993 154.072 1.00 23.74 203 ILE B CA 1
ATOM 3404 C C . ILE B 1 203 ? 135.765 168.856 155.318 1.00 20.71 203 ILE B C 1
ATOM 3405 O O . ILE B 1 203 ? 136.268 169.025 156.433 1.00 19.84 203 ILE B O 1
ATOM 3410 N N . ILE B 1 204 ? 134.528 168.409 155.121 1.00 19.73 204 ILE B N 1
ATOM 3411 C CA . ILE B 1 204 ? 133.601 168.227 156.226 1.00 22.42 204 ILE B CA 1
ATOM 3412 C C . ILE B 1 204 ? 134.118 167.252 157.283 1.00 20.94 204 ILE B C 1
ATOM 3413 O O . ILE B 1 204 ? 133.963 167.464 158.469 1.00 21.15 204 ILE B O 1
ATOM 3418 N N . TYR B 1 205 ? 134.681 166.137 156.865 1.00 22.13 205 TYR B N 1
ATOM 3419 C CA . TYR B 1 205 ? 135.155 165.158 157.814 1.00 20.62 205 TYR B CA 1
ATOM 3420 C C . TYR B 1 205 ? 136.400 165.643 158.517 1.00 19.11 205 TYR B C 1
ATOM 3421 O O . TYR B 1 205 ? 136.611 165.301 159.659 1.00 21.05 205 TYR B O 1
ATOM 3430 N N . ASN B 1 206 ? 137.220 166.440 157.841 1.00 23.54 206 ASN B N 1
ATOM 3431 C CA . ASN B 1 206 ? 138.405 167.031 158.447 1.00 21.32 206 ASN B CA 1
ATOM 3432 C C . ASN B 1 206 ? 138.020 168.061 159.496 1.00 21.45 206 ASN B C 1
ATOM 3433 O O . ASN B 1 206 ? 138.411 167.970 160.656 1.00 22.18 206 ASN B O 1
ATOM 3438 N N . LEU B 1 207 ? 137.170 168.991 159.108 1.00 22.58 207 LEU B N 1
ATOM 3439 C CA . LEU B 1 207 ? 136.735 170.003 160.047 1.00 26.46 207 LEU B CA 1
ATOM 3440 C C . LEU B 1 207 ? 135.886 169.453 161.183 1.00 29.15 207 LEU B C 1
ATOM 3441 O O . LEU B 1 207 ? 135.765 170.130 162.190 1.00 41.19 207 LEU B O 1
ATOM 3446 N N . THR B 1 208 ? 135.320 168.254 161.097 1.00 29.47 208 THR B N 1
ATOM 3447 C CA . THR B 1 208 ? 134.534 167.801 162.231 1.00 30.68 208 THR B CA 1
ATOM 3448 C C . THR B 1 208 ? 135.394 167.013 163.213 1.00 29.56 208 THR B C 1
ATOM 3449 O O . THR B 1 208 ? 134.999 166.920 164.364 1.00 37.00 208 THR B O 1
ATOM 3453 N N . ASP B 1 209 ? 136.553 166.500 162.793 1.00 28.91 209 ASP B N 1
ATOM 3454 C CA . ASP B 1 209 ? 137.543 165.931 163.701 1.00 31.44 209 ASP B CA 1
ATOM 3455 C C . ASP B 1 209 ? 138.140 166.972 164.654 1.00 32.71 209 ASP B C 1
ATOM 3456 O O . ASP B 1 209 ? 138.942 166.660 165.510 1.00 40.01 209 ASP B O 1
ATOM 3461 N N . PHE B 1 210 ? 137.784 168.238 164.515 1.00 38.87 210 PHE B N 1
ATOM 3462 C CA . PHE B 1 210 ? 138.089 169.212 165.539 1.00 36.90 210 PHE B CA 1
ATOM 3463 C C . PHE B 1 210 ? 137.175 168.977 166.734 1.00 32.44 210 PHE B C 1
ATOM 3464 O O . PHE B 1 210 ? 137.606 168.979 167.880 1.00 40.48 210 PHE B O 1
ATOM 3472 N N . LEU B 1 211 ? 135.892 168.855 166.459 1.00 29.18 211 LEU B N 1
ATOM 3473 C CA . LEU B 1 211 ? 134.968 168.516 167.508 1.00 30.58 211 LEU B CA 1
ATOM 3474 C C . LEU B 1 211 ? 135.168 167.091 167.991 1.00 26.58 211 LEU B C 1
ATOM 3475 O O . LEU B 1 211 ? 135.345 166.810 169.180 1.00 30.21 211 LEU B O 1
ATOM 3480 N N . ASN B 1 212 ? 135.009 166.193 167.049 1.00 23.84 212 ASN B N 1
ATOM 3481 C CA . ASN B 1 212 ? 134.773 164.822 167.391 1.00 24.83 212 ASN B CA 1
ATOM 3482 C C . ASN B 1 212 ? 136.049 164.265 168.016 1.00 28.70 212 ASN B C 1
ATOM 3483 O O . ASN B 1 212 ? 135.938 163.391 168.885 1.00 35.12 212 ASN B O 1
ATOM 3488 N N . LYS B 1 213 ? 137.237 164.772 167.655 1.00 24.98 213 LYS B N 1
ATOM 3489 C CA . LYS B 1 213 ? 138.426 164.265 168.320 1.00 27.08 213 LYS B CA 1
ATOM 3490 C C . LYS B 1 213 ? 139.017 165.245 169.332 1.00 27.11 213 LYS B C 1
ATOM 3491 O O . LYS B 1 213 ? 139.430 164.863 170.419 1.00 32.99 213 LYS B O 1
ATOM 3497 N N . ILE B 1 214 ? 139.080 166.510 169.013 1.00 27.72 214 ILE B N 1
ATOM 3498 C CA . ILE B 1 214 ? 139.894 167.371 169.835 1.00 31.96 214 ILE B CA 1
ATOM 3499 C C . ILE B 1 214 ? 139.086 167.892 171.025 1.00 25.59 214 ILE B C 1
ATOM 3500 O O . ILE B 1 214 ? 139.522 167.812 172.162 1.00 30.34 214 ILE B O 1
ATOM 3505 N N . ILE B 1 215 ? 137.917 168.428 170.788 1.00 21.73 215 ILE B N 1
ATOM 3506 C CA . ILE B 1 215 ? 137.093 168.858 171.892 1.00 23.24 215 ILE B CA 1
ATOM 3507 C C . ILE B 1 215 ? 136.741 167.649 172.766 1.00 20.34 215 ILE B C 1
ATOM 3508 O O . ILE B 1 215 ? 136.556 167.744 173.974 1.00 19.12 215 ILE B O 1
ATOM 3513 N N . PHE B 1 216 ? 136.626 166.491 172.152 1.00 20.32 216 PHE B N 1
ATOM 3514 C CA . PHE B 1 216 ? 136.397 165.287 172.927 1.00 20.51 216 PHE B CA 1
ATOM 3515 C C . PHE B 1 216 ? 137.544 165.055 173.898 1.00 16.42 216 PHE B C 1
ATOM 3516 O O . PHE B 1 216 ? 137.343 164.683 175.031 1.00 17.60 216 PHE B O 1
ATOM 3524 N N . GLY B 1 217 ? 138.748 165.297 173.426 1.00 16.31 217 GLY B N 1
ATOM 3525 C CA . GLY B 1 217 ? 139.942 165.128 174.215 1.00 16.23 217 GLY B CA 1
ATOM 3526 C C . GLY B 1 217 ? 139.989 166.099 175.365 1.00 17.62 217 GLY B C 1
ATOM 3527 O O . GLY B 1 217 ? 140.271 165.677 176.466 1.00 23.98 217 GLY B O 1
ATOM 3528 N N . PHE B 1 218 ? 139.741 167.375 175.076 1.00 18.83 218 PHE B N 1
ATOM 3529 C CA . PHE B 1 218 ? 139.855 168.435 176.053 1.00 19.37 218 PHE B CA 1
ATOM 3530 C C . PHE B 1 218 ? 138.841 168.228 177.151 1.00 18.83 218 PHE B C 1
ATOM 3531 O O . PHE B 1 218 ? 139.081 168.659 178.257 1.00 23.25 218 PHE B O 1
ATOM 3539 N N . VAL B 1 219 ? 137.710 167.622 176.827 1.00 18.33 219 VAL B N 1
ATOM 3540 C CA . VAL B 1 219 ? 136.703 167.362 177.820 1.00 18.87 219 VAL B CA 1
ATOM 3541 C C . VAL B 1 219 ? 137.231 166.326 178.809 1.00 17.30 219 VAL B C 1
ATOM 3542 O O . VAL B 1 219 ? 137.012 166.481 180.015 1.00 19.26 219 VAL B O 1
ATOM 3546 N N . VAL B 1 220 ? 137.968 165.340 178.306 1.00 16.04 220 VAL B N 1
ATOM 3547 C CA . VAL B 1 220 ? 138.475 164.250 179.115 1.00 17.24 220 VAL B CA 1
ATOM 3548 C C . VAL B 1 220 ? 139.574 164.853 179.968 1.00 17.61 220 VAL B C 1
ATOM 3549 O O . VAL B 1 220 ? 139.594 164.694 181.176 1.00 22.48 220 VAL B O 1
ATOM 3553 N N . TYR B 1 221 ? 140.409 165.663 179.351 1.00 17.43 221 TYR B N 1
ATOM 3554 C CA . TYR B 1 221 ? 141.520 166.289 180.020 1.00 18.10 221 TYR B CA 1
ATOM 3555 C C . TYR B 1 221 ? 141.037 167.180 181.163 1.00 19.03 221 TYR B C 1
ATOM 3556 O O . TYR B 1 221 ? 141.650 167.228 182.215 1.00 23.20 221 TYR B O 1
ATOM 3565 N N . ARG B 1 222 ? 139.981 167.933 180.964 1.00 19.40 222 ARG B N 1
ATOM 3566 C CA . ARG B 1 222 ? 139.532 168.789 182.031 1.00 23.28 222 ARG B CA 1
ATOM 3567 C C . ARG B 1 222 ? 138.972 167.965 183.186 1.00 22.71 222 ARG B C 1
ATOM 3568 O O . ARG B 1 222 ? 138.938 168.465 184.312 1.00 21.96 222 ARG B O 1
ATOM 3576 N N . ALA B 1 223 ? 138.455 166.765 182.908 1.00 19.59 223 ALA B N 1
ATOM 3577 C CA . ALA B 1 223 ? 137.895 165.975 183.983 1.00 20.25 223 ALA B CA 1
ATOM 3578 C C . ALA B 1 223 ? 139.033 165.463 184.853 1.00 20.46 223 ALA B C 1
ATOM 3579 O O . ALA B 1 223 ? 138.976 165.470 186.080 1.00 25.47 223 ALA B O 1
ATOM 3581 N N . ALA B 1 224 ? 140.056 164.967 184.196 1.00 17.09 224 ALA B N 1
ATOM 3582 C CA . ALA B 1 224 ? 141.173 164.418 184.908 1.00 16.20 224 ALA B CA 1
ATOM 3583 C C . ALA B 1 224 ? 141.822 165.516 185.728 1.00 16.49 224 ALA B C 1
ATOM 3584 O O . ALA B 1 224 ? 142.189 165.301 186.874 1.00 18.78 224 ALA B O 1
ATOM 3586 N N . MET B 1 225 ? 141.934 166.704 185.150 1.00 19.60 225 MET B N 1
ATOM 3587 C CA . MET B 1 225 ? 142.539 167.843 185.825 1.00 21.83 225 MET B CA 1
ATOM 3588 C C . MET B 1 225 ? 141.610 168.291 186.952 1.00 19.42 225 MET B C 1
ATOM 3589 O O . MET B 1 225 ? 141.978 168.403 188.108 1.00 22.22 225 MET B O 1
ATOM 3594 N N . ASN B 1 226 ? 140.368 168.471 186.642 1.00 17.50 226 ASN B N 1
ATOM 3595 C CA . ASN B 1 226 ? 139.494 168.910 187.677 1.00 22.90 226 ASN B CA 1
ATOM 3596 C C . ASN B 1 226 ? 139.540 168.023 188.897 1.00 25.71 226 ASN B C 1
ATOM 3597 O O . ASN B 1 226 ? 139.489 168.535 190.008 1.00 32.58 226 ASN B O 1
ATOM 3602 N N . ASP B 1 227 ? 139.493 166.722 188.669 1.00 29.90 227 ASP B N 1
ATOM 3603 C CA . ASP B 1 227 ? 139.387 165.748 189.734 1.00 28.58 227 ASP B CA 1
ATOM 3604 C C . ASP B 1 227 ? 140.683 165.734 190.515 1.00 24.93 227 ASP B C 1
ATOM 3605 O O . ASP B 1 227 ? 140.644 165.832 191.730 1.00 27.45 227 ASP B O 1
ATOM 3610 N N . THR B 1 228 ? 141.811 165.706 189.805 1.00 23.08 228 THR B N 1
ATOM 3611 C CA . THR B 1 228 ? 143.099 165.641 190.461 1.00 23.53 228 THR B CA 1
ATOM 3612 C C . THR B 1 228 ? 143.167 166.714 191.528 1.00 27.07 228 THR B C 1
ATOM 3613 O O . THR B 1 228 ? 143.603 166.424 192.636 1.00 31.54 228 THR B O 1
ATOM 3617 N N . GLN B 1 229 ? 142.651 167.889 191.173 1.00 31.35 229 GLN B N 1
ATOM 3618 C CA . GLN B 1 229 ? 142.680 169.084 191.981 1.00 38.40 229 GLN B CA 1
ATOM 3619 C C . GLN B 1 229 ? 141.669 169.043 193.109 1.00 35.00 229 GLN B C 1
ATOM 3620 O O . GLN B 1 229 ? 141.924 169.614 194.151 1.00 51.39 229 GLN B O 1
ATOM 3626 N N . ALA B 1 230 ? 140.524 168.427 192.892 1.00 35.24 230 ALA B N 1
ATOM 3627 C CA . ALA B 1 230 ? 139.490 168.371 193.903 1.00 41.46 230 ALA B CA 1
ATOM 3628 C C . ALA B 1 230 ? 139.946 167.484 195.045 1.00 49.62 230 ALA B C 1
ATOM 3629 O O . ALA B 1 230 ? 139.425 167.579 196.153 1.00 64.40 230 ALA B O 1
ATOM 3631 N N . ARG B 1 231 ? 140.867 166.586 194.718 1.00 50.59 231 ARG B N 1
ATOM 3632 C CA . ARG B 1 231 ? 141.371 165.617 195.659 1.00 56.30 231 ARG B CA 1
ATOM 3633 C C . ARG B 1 231 ? 142.477 166.288 196.460 1.00 58.20 231 ARG B C 1
ATOM 3634 O O . ARG B 1 231 ? 142.704 165.939 197.609 1.00 79.71 231 ARG B O 1
ATOM 3642 N N . LEU B 1 232 ? 143.160 167.247 195.843 1.00 56.52 232 LEU B N 1
ATOM 3643 C CA . LEU B 1 232 ? 144.200 168.005 196.508 1.00 60.39 232 LEU B CA 1
ATOM 3644 C C . LEU B 1 232 ? 143.556 169.026 197.433 1.00 67.17 232 LEU B C 1
ATOM 3645 O O . LEU B 1 232 ? 144.031 169.247 198.542 1.00 86.53 232 LEU B O 1
ATOM 3650 N N . ASP B 1 233 ? 142.484 169.649 196.956 1.00 68.23 233 ASP B N 1
ATOM 3651 C CA . ASP B 1 233 ? 141.757 170.638 197.728 1.00 77.79 233 ASP B CA 1
ATOM 3652 C C . ASP B 1 233 ? 141.088 169.996 198.945 1.00 89.14 233 ASP B C 1
ATOM 3653 O O . ASP B 1 233 ? 140.875 170.677 199.945 1.00 98.97 233 ASP B O 1
ATOM 3658 N N . GLU B 1 234 ? 140.758 168.701 198.880 1.00 81.43 234 GLU B N 1
ATOM 3659 C CA . GLU B 1 234 ? 140.130 168.051 200.020 1.00 96.49 234 GLU B CA 1
ATOM 3660 C C . GLU B 1 234 ? 141.197 167.515 200.977 1.00 109.00 234 GLU B C 1
ATOM 3661 O O . GLU B 1 234 ? 140.903 167.294 202.150 1.00 125.33 234 GLU B O 1
ATOM 3667 N N . ILE B 1 235 ? 142.414 167.267 200.475 1.00 110.96 235 ILE B N 1
ATOM 3668 C CA . ILE B 1 235 ? 143.525 166.861 201.326 1.00 111.27 235 ILE B CA 1
ATOM 3669 C C . ILE B 1 235 ? 143.902 168.029 202.233 1.00 125.18 235 ILE B C 1
ATOM 3670 O O . ILE B 1 235 ? 144.211 167.819 203.405 1.00 145.59 235 ILE B O 1
ATOM 3675 N N . LYS B 1 236 ? 143.867 169.252 201.691 1.00 130.17 236 LYS B N 1
ATOM 3676 C CA . LYS B 1 236 ? 144.145 170.447 202.475 1.00 149.85 236 LYS B CA 1
ATOM 3677 C C . LYS B 1 236 ? 143.198 170.552 203.677 1.00 156.02 236 LYS B C 1
ATOM 3678 O O . LYS B 1 236 ? 143.623 170.993 204.745 1.00 158.08 236 LYS B O 1
ATOM 3684 N N . LYS B 1 237 ? 141.927 170.162 203.511 1.00 159.45 237 LYS B N 1
ATOM 3685 C CA . LYS B 1 237 ? 141.003 170.109 204.640 1.00 171.57 237 LYS B CA 1
ATOM 3686 C C . LYS B 1 237 ? 141.179 168.769 205.379 1.00 167.92 237 LYS B C 1
ATOM 3687 O O . LYS B 1 237 ? 142.034 168.729 206.296 1.00 163.79 237 LYS B O 1
ATOM 3693 N N . ASN C 1 2 ? 181.019 188.345 146.167 1.00 85.44 2 ASN C N 1
ATOM 3694 C CA . ASN C 1 2 ? 180.461 187.076 145.605 1.00 84.26 2 ASN C CA 1
ATOM 3695 C C . ASN C 1 2 ? 179.271 187.408 144.698 1.00 92.89 2 ASN C C 1
ATOM 3696 O O . ASN C 1 2 ? 179.015 188.583 144.428 1.00 102.77 2 ASN C O 1
ATOM 3701 N N . SER C 1 3 ? 178.551 186.379 144.220 1.00 107.95 3 SER C N 1
ATOM 3702 C CA . SER C 1 3 ? 177.328 186.561 143.444 1.00 97.98 3 SER C CA 1
ATOM 3703 C C . SER C 1 3 ? 176.122 186.453 144.370 1.00 76.02 3 SER C C 1
ATOM 3704 O O . SER C 1 3 ? 175.993 185.467 145.096 1.00 86.40 3 SER C O 1
ATOM 3707 N N . THR C 1 4 ? 175.250 187.464 144.342 1.00 55.18 4 THR C N 1
ATOM 3708 C CA . THR C 1 4 ? 174.260 187.605 145.393 1.00 55.58 4 THR C CA 1
ATOM 3709 C C . THR C 1 4 ? 173.440 186.323 145.443 1.00 51.61 4 THR C C 1
ATOM 3710 O O . THR C 1 4 ? 173.278 185.641 144.432 1.00 58.01 4 THR C O 1
ATOM 3714 N N . LEU C 1 5 ? 173.011 185.953 146.647 1.00 46.45 5 LEU C N 1
ATOM 3715 C CA . LEU C 1 5 ? 172.033 184.900 146.764 1.00 50.80 5 LEU C CA 1
ATOM 3716 C C . LEU C 1 5 ? 170.720 185.439 146.197 1.00 61.56 5 LEU C C 1
ATOM 3717 O O . LEU C 1 5 ? 170.443 186.633 146.306 1.00 71.60 5 LEU C O 1
ATOM 3722 N N . LEU C 1 6 ? 169.923 184.562 145.579 1.00 61.61 6 LEU C N 1
ATOM 3723 C CA . LEU C 1 6 ? 168.614 184.947 145.082 1.00 62.11 6 LEU C CA 1
ATOM 3724 C C . LEU C 1 6 ? 167.579 184.806 146.191 1.00 59.09 6 LEU C C 1
ATOM 3725 O O . LEU C 1 6 ? 167.715 183.958 147.067 1.00 59.36 6 LEU C O 1
ATOM 3730 N N . PRO C 1 7 ? 166.471 185.577 146.156 1.00 58.20 7 PRO C N 1
ATOM 3731 C CA . PRO C 1 7 ? 165.489 185.525 147.237 1.00 51.94 7 PRO C CA 1
ATOM 3732 C C . PRO C 1 7 ? 164.864 184.142 147.327 1.00 46.36 7 PRO C C 1
ATOM 3733 O O . PRO C 1 7 ? 164.491 183.699 148.402 1.00 58.25 7 PRO C O 1
ATOM 3737 N N . THR C 1 8 ? 164.822 183.438 146.206 1.00 46.57 8 THR C N 1
ATOM 3738 C CA . THR C 1 8 ? 164.391 182.056 146.182 1.00 51.26 8 THR C CA 1
ATOM 3739 C C . THR C 1 8 ? 165.283 181.174 147.066 1.00 60.05 8 THR C C 1
ATOM 3740 O O . THR C 1 8 ? 164.792 180.228 147.695 1.00 62.43 8 THR C O 1
ATOM 3744 N N . ASP C 1 9 ? 166.594 181.477 147.104 1.00 55.16 9 ASP C N 1
ATOM 3745 C CA . ASP C 1 9 ? 167.557 180.741 147.913 1.00 44.66 9 ASP C CA 1
ATOM 3746 C C . ASP C 1 9 ? 167.352 181.086 149.379 1.00 37.58 9 ASP C C 1
ATOM 3747 O O . ASP C 1 9 ? 167.425 180.208 150.232 1.00 40.45 9 ASP C O 1
ATOM 3752 N N . ILE C 1 10 ? 167.029 182.354 149.646 1.00 30.12 10 ILE C N 1
ATOM 3753 C CA . ILE C 1 10 ? 166.754 182.790 150.997 1.00 30.24 10 ILE C CA 1
ATOM 3754 C C . ILE C 1 10 ? 165.427 182.219 151.491 1.00 29.54 10 ILE C C 1
ATOM 3755 O O . ILE C 1 10 ? 165.363 181.745 152.619 1.00 32.72 10 ILE C O 1
ATOM 3760 N N . VAL C 1 11 ? 164.405 182.187 150.640 1.00 25.93 11 VAL C N 1
ATOM 3761 C CA . VAL C 1 11 ? 163.121 181.645 151.039 1.00 25.90 11 VAL C CA 1
ATOM 3762 C C . VAL C 1 11 ? 163.247 180.210 151.554 1.00 26.60 11 VAL C C 1
ATOM 3763 O O . VAL C 1 11 ? 162.637 179.837 152.566 1.00 24.65 11 VAL C O 1
ATOM 3767 N N . GLY C 1 12 ? 164.060 179.415 150.869 1.00 24.93 12 GLY C N 1
ATOM 3768 C CA . GLY C 1 12 ? 164.117 178.005 151.156 1.00 24.48 12 GLY C CA 1
ATOM 3769 C C . GLY C 1 12 ? 164.923 177.728 152.404 1.00 27.45 12 GLY C C 1
ATOM 3770 O O . GLY C 1 12 ? 164.603 176.741 153.090 1.00 34.74 12 GLY C O 1
ATOM 3771 N N . GLY C 1 13 ? 165.975 178.558 152.623 1.00 23.65 13 GLY C N 1
ATOM 3772 C CA . GLY C 1 13 ? 166.906 178.391 153.730 1.00 21.90 13 GLY C CA 1
ATOM 3773 C C . GLY C 1 13 ? 166.288 178.839 155.049 1.00 22.52 13 GLY C C 1
ATOM 3774 O O . GLY C 1 13 ? 166.504 178.213 156.087 1.00 28.41 13 GLY C O 1
ATOM 3775 N N . THR C 1 14 ? 165.500 179.908 154.981 1.00 19.87 14 THR C N 1
ATOM 3776 C CA . THR C 1 14 ? 164.755 180.391 156.114 1.00 19.28 14 THR C CA 1
ATOM 3777 C C . THR C 1 14 ? 163.654 179.401 156.497 1.00 19.52 14 THR C C 1
ATOM 3778 O O . THR C 1 14 ? 163.292 179.343 157.660 1.00 23.22 14 THR C O 1
ATOM 3782 N N . PHE C 1 15 ? 163.145 178.592 155.581 1.00 18.37 15 PHE C N 1
ATOM 3783 C CA . PHE C 1 15 ? 162.232 177.557 156.011 1.00 21.05 15 PHE C CA 1
ATOM 3784 C C . PHE C 1 15 ? 163.011 176.529 156.828 1.00 21.49 15 PHE C C 1
ATOM 3785 O O . PHE C 1 15 ? 162.527 176.000 157.824 1.00 26.22 15 PHE C O 1
ATOM 3793 N N . TRP C 1 16 ? 164.210 176.196 156.404 1.00 22.18 16 TRP C N 1
ATOM 3794 C CA . TRP C 1 16 ? 164.998 175.253 157.177 1.00 25.58 16 TRP C CA 1
ATOM 3795 C C . TRP C 1 16 ? 165.407 175.851 158.524 1.00 20.55 16 TRP C C 1
ATOM 3796 O O . TRP C 1 16 ? 165.406 175.176 159.545 1.00 19.88 16 TRP C O 1
ATOM 3807 N N . LEU C 1 17 ? 165.815 177.116 158.498 1.00 18.17 17 LEU C N 1
ATOM 3808 C CA . LEU C 1 17 ? 166.229 177.788 159.705 1.00 18.28 17 LEU C CA 1
ATOM 3809 C C . LEU C 1 17 ? 165.100 177.732 160.713 1.00 20.11 17 LEU C C 1
ATOM 3810 O O . LEU C 1 17 ? 165.313 177.285 161.841 1.00 23.27 17 LEU C O 1
ATOM 3815 N N . LEU C 1 18 ? 163.895 178.093 160.254 1.00 17.59 18 LEU C N 1
ATOM 3816 C CA . LEU C 1 18 ? 162.744 178.143 161.124 1.00 16.23 18 LEU C CA 1
ATOM 3817 C C . LEU C 1 18 ? 162.443 176.769 161.679 1.00 13.71 18 LEU C C 1
ATOM 3818 O O . LEU C 1 18 ? 162.277 176.612 162.869 1.00 14.14 18 LEU C O 1
ATOM 3823 N N . SER C 1 19 ? 162.456 175.804 160.814 1.00 15.78 19 SER C N 1
ATOM 3824 C CA . SER C 1 19 ? 162.201 174.428 161.164 1.00 19.04 19 SER C CA 1
ATOM 3825 C C . SER C 1 19 ? 163.108 173.989 162.313 1.00 21.44 19 SER C C 1
ATOM 3826 O O . SER C 1 19 ? 162.637 173.414 163.305 1.00 22.02 19 SER C O 1
ATOM 3829 N N . MET C 1 20 ? 164.410 174.261 162.156 1.00 20.13 20 MET C N 1
ATOM 3830 C CA . MET C 1 20 ? 165.424 173.874 163.117 1.00 19.88 20 MET C CA 1
ATOM 3831 C C . MET C 1 20 ? 165.249 174.622 164.445 1.00 18.60 20 MET C C 1
ATOM 3832 O O . MET C 1 20 ? 165.258 174.043 165.530 1.00 16.77 20 MET C O 1
ATOM 3837 N N . ALA C 1 21 ? 165.135 175.939 164.361 1.00 17.71 21 ALA C N 1
ATOM 3838 C CA . ALA C 1 21 ? 165.015 176.733 165.559 1.00 17.10 21 ALA C CA 1
ATOM 3839 C C . ALA C 1 21 ? 163.782 176.280 166.347 1.00 19.37 21 ALA C C 1
ATOM 3840 O O . ALA C 1 21 ? 163.810 176.202 167.577 1.00 25.30 21 ALA C O 1
ATOM 3842 N N . LEU C 1 22 ? 162.714 175.927 165.652 1.00 16.79 22 LEU C N 1
ATOM 3843 C CA . LEU C 1 22 ? 161.469 175.680 166.337 1.00 18.03 22 LEU C CA 1
ATOM 3844 C C . LEU C 1 22 ? 161.476 174.300 166.974 1.00 16.52 22 LEU C C 1
ATOM 3845 O O . LEU C 1 22 ? 160.994 174.152 168.103 1.00 14.63 22 LEU C O 1
ATOM 3850 N N . ILE C 1 23 ? 161.982 173.297 166.268 1.00 17.35 23 ILE C N 1
ATOM 3851 C CA . ILE C 1 23 ? 162.109 171.993 166.913 1.00 20.84 23 ILE C CA 1
ATOM 3852 C C . ILE C 1 23 ? 163.052 172.088 168.119 1.00 17.61 23 ILE C C 1
ATOM 3853 O O . ILE C 1 23 ? 162.799 171.493 169.170 1.00 15.70 23 ILE C O 1
ATOM 3858 N N . GLY C 1 24 ? 164.067 172.956 168.009 1.00 16.73 24 GLY C N 1
ATOM 3859 C CA . GLY C 1 24 ? 164.969 173.230 169.108 1.00 16.21 24 GLY C CA 1
ATOM 3860 C C . GLY C 1 24 ? 164.250 173.796 170.316 1.00 14.99 24 GLY C C 1
ATOM 3861 O O . GLY C 1 24 ? 164.283 173.227 171.402 1.00 16.06 24 GLY C O 1
ATOM 3862 N N . ALA C 1 25 ? 163.551 174.896 170.083 1.00 15.72 25 ALA C N 1
ATOM 3863 C CA . ALA C 1 25 ? 162.780 175.572 171.124 1.00 15.64 25 ALA C CA 1
ATOM 3864 C C . ALA C 1 25 ? 161.775 174.632 171.783 1.00 14.18 25 ALA C C 1
ATOM 3865 O O . ALA C 1 25 ? 161.608 174.623 172.987 1.00 16.45 25 ALA C O 1
ATOM 3867 N N . SER C 1 26 ? 161.139 173.817 170.983 1.00 14.89 26 SER C N 1
ATOM 3868 C CA . SER C 1 26 ? 160.128 172.920 171.472 1.00 17.63 26 SER C CA 1
ATOM 3869 C C . SER C 1 26 ? 160.715 171.977 172.512 1.00 18.60 26 SER C C 1
ATOM 3870 O O . SER C 1 26 ? 160.223 171.958 173.648 1.00 17.46 26 SER C O 1
ATOM 3873 N N . ILE C 1 27 ? 161.770 171.248 172.088 1.00 18.18 27 ILE C N 1
ATOM 3874 C CA . ILE C 1 27 ? 162.424 170.235 172.895 1.00 20.48 27 ILE C CA 1
ATOM 3875 C C . ILE C 1 27 ? 162.993 170.870 174.160 1.00 18.97 27 ILE C C 1
ATOM 3876 O O . ILE C 1 27 ? 162.848 170.298 175.239 1.00 23.46 27 ILE C O 1
ATOM 3881 N N . PHE C 1 28 ? 163.582 172.050 174.049 1.00 14.62 28 PHE C N 1
ATOM 3882 C CA . PHE C 1 28 ? 164.045 172.739 175.224 1.00 15.09 28 PHE C CA 1
ATOM 3883 C C . PHE C 1 28 ? 162.939 173.066 176.220 1.00 15.57 28 PHE C C 1
ATOM 3884 O O . PHE C 1 28 ? 163.107 172.845 177.422 1.00 15.72 28 PHE C O 1
ATOM 3892 N N . PHE C 1 29 ? 161.843 173.638 175.720 1.00 15.65 29 PHE C N 1
ATOM 3893 C CA . PHE C 1 29 ? 160.721 173.972 176.560 1.00 17.55 29 PHE C CA 1
ATOM 3894 C C . PHE C 1 29 ? 160.121 172.705 177.168 1.00 18.56 29 PHE C C 1
ATOM 3895 O O . PHE C 1 29 ? 159.698 172.725 178.329 1.00 23.52 29 PHE C O 1
ATOM 3903 N N . LEU C 1 30 ? 160.159 171.592 176.458 1.00 16.74 30 LEU C N 1
ATOM 3904 C CA . LEU C 1 30 ? 159.520 170.410 176.988 1.00 19.15 30 LEU C CA 1
ATOM 3905 C C . LEU C 1 30 ? 160.412 169.662 177.955 1.00 20.49 30 LEU C C 1
ATOM 3906 O O . LEU C 1 30 ? 159.884 168.923 178.781 1.00 28.86 30 LEU C O 1
ATOM 3911 N N . LEU C 1 31 ? 161.728 169.832 177.879 1.00 21.97 31 LEU C N 1
ATOM 3912 C CA . LEU C 1 31 ? 162.604 169.171 178.829 1.00 21.17 31 LEU C CA 1
ATOM 3913 C C . LEU C 1 31 ? 162.785 170.029 180.070 1.00 24.70 31 LEU C C 1
ATOM 3914 O O . LEU C 1 31 ? 162.937 169.489 181.160 1.00 33.92 31 LEU C O 1
ATOM 3919 N N . GLU C 1 32 ? 162.544 171.324 179.951 1.00 23.85 32 GLU C N 1
ATOM 3920 C CA . GLU C 1 32 ? 162.661 172.227 181.074 1.00 25.80 32 GLU C CA 1
ATOM 3921 C C . GLU C 1 32 ? 161.323 172.318 181.816 1.00 27.01 32 GLU C C 1
ATOM 3922 O O . GLU C 1 32 ? 161.201 173.040 182.805 1.00 27.77 32 GLU C O 1
ATOM 3928 N N . ARG C 1 33 ? 160.332 171.547 181.358 1.00 30.38 33 ARG C N 1
ATOM 3929 C CA . ARG C 1 33 ? 159.003 171.482 181.952 1.00 30.65 33 ARG C CA 1
ATOM 3930 C C . ARG C 1 33 ? 159.055 170.844 183.335 1.00 31.01 33 ARG C C 1
ATOM 3931 O O . ARG C 1 33 ? 158.163 171.061 184.155 1.00 35.50 33 ARG C O 1
ATOM 3939 N N . ASN C 1 34 ? 160.130 170.111 183.612 1.00 36.36 34 ASN C N 1
ATOM 3940 C CA . ASN C 1 34 ? 160.178 169.296 184.807 1.00 44.60 34 ASN C CA 1
ATOM 3941 C C . ASN C 1 34 ? 160.926 170.037 185.904 1.00 42.23 34 ASN C C 1
ATOM 3942 O O . ASN C 1 34 ? 160.858 169.650 187.060 1.00 56.26 34 ASN C O 1
ATOM 3947 N N . ARG C 1 35 ? 161.562 171.144 185.547 1.00 37.57 35 ARG C N 1
ATOM 3948 C CA . ARG C 1 35 ? 162.395 171.870 186.478 1.00 37.97 35 ARG C CA 1
ATOM 3949 C C . ARG C 1 35 ? 161.682 173.112 186.999 1.00 32.47 35 ARG C C 1
ATOM 3950 O O . ARG C 1 35 ? 162.203 173.785 187.887 1.00 42.24 35 ARG C O 1
ATOM 3958 N N . VAL C 1 36 ? 160.527 173.451 186.438 1.00 26.96 36 VAL C N 1
ATOM 3959 C CA . VAL C 1 36 ? 159.727 174.551 186.955 1.00 25.75 36 VAL C CA 1
ATOM 3960 C C . VAL C 1 36 ? 158.767 173.957 187.986 1.00 27.46 36 VAL C C 1
ATOM 3961 O O . VAL C 1 36 ? 158.531 172.750 187.965 1.00 30.94 36 VAL C O 1
ATOM 3965 N N . ASP C 1 37 ? 158.205 174.797 188.861 1.00 27.68 37 ASP C N 1
ATOM 3966 C CA . ASP C 1 37 ? 157.132 174.373 189.736 1.00 32.21 37 ASP C CA 1
ATOM 3967 C C . ASP C 1 37 ? 156.039 173.666 188.944 1.00 29.86 37 ASP C C 1
ATOM 3968 O O . ASP C 1 37 ? 155.955 173.808 187.735 1.00 39.20 37 ASP C O 1
ATOM 3973 N N . GLY C 1 38 ? 155.170 172.935 189.632 1.00 27.21 38 GLY C N 1
ATOM 3974 C CA . GLY C 1 38 ? 154.118 172.222 188.945 1.00 23.91 38 GLY C CA 1
ATOM 3975 C C . GLY C 1 38 ? 153.053 173.190 188.491 1.00 24.22 38 GLY C C 1
ATOM 3976 O O . GLY C 1 38 ? 152.351 172.858 187.543 1.00 28.19 38 GLY C O 1
ATOM 3977 N N . ARG C 1 39 ? 152.997 174.385 189.116 1.00 21.63 39 ARG C N 1
ATOM 3978 C CA . ARG C 1 39 ? 152.018 175.392 188.740 1.00 19.98 39 ARG C CA 1
ATOM 3979 C C . ARG C 1 39 ? 152.326 175.884 187.336 1.00 17.27 39 ARG C C 1
ATOM 3980 O O . ARG C 1 39 ? 151.465 176.481 186.707 1.00 19.95 39 ARG C O 1
ATOM 3988 N N . TRP C 1 40 ? 153.495 175.527 186.808 1.00 16.10 40 TRP C N 1
ATOM 3989 C CA . TRP C 1 40 ? 153.953 176.081 185.550 1.00 15.82 40 TRP C CA 1
ATOM 3990 C C . TRP C 1 40 ? 153.946 175.043 184.452 1.00 13.57 40 TRP C C 1
ATOM 3991 O O . TRP C 1 40 ? 154.204 175.398 183.321 1.00 17.57 40 TRP C O 1
ATOM 4002 N N . HIS C 1 41 ? 153.576 173.820 184.771 1.00 13.62 41 HIS C N 1
ATOM 4003 C CA . HIS C 1 41 ? 153.700 172.679 183.882 1.00 16.72 41 HIS C CA 1
ATOM 4004 C C . HIS C 1 41 ? 152.827 172.757 182.626 1.00 17.40 41 HIS C C 1
ATOM 4005 O O . HIS C 1 41 ? 153.288 172.351 181.555 1.00 19.10 41 HIS C O 1
ATOM 4012 N N . THR C 1 42 ? 151.583 173.239 182.752 1.00 18.01 42 THR C N 1
ATOM 4013 C CA . THR C 1 42 ? 150.719 173.439 181.605 1.00 19.60 42 THR C CA 1
ATOM 4014 C C . THR C 1 42 ? 151.237 174.541 180.709 1.00 18.97 42 THR C C 1
ATOM 4015 O O . THR C 1 42 ? 151.214 174.372 179.492 1.00 24.46 42 THR C O 1
ATOM 4019 N N . THR C 1 43 ? 151.758 175.606 181.306 1.00 15.11 43 THR C N 1
ATOM 4020 C CA . THR C 1 43 ? 152.336 176.697 180.558 1.00 14.67 43 THR C CA 1
ATOM 4021 C C . THR C 1 43 ? 153.479 176.181 179.711 1.00 15.80 43 THR C C 1
ATOM 4022 O O . THR C 1 43 ? 153.569 176.533 178.534 1.00 21.29 43 THR C O 1
ATOM 4026 N N . MET C 1 44 ? 154.280 175.290 180.265 1.00 14.07 44 MET C N 1
ATOM 4027 C CA . MET C 1 44 ? 155.474 174.857 179.589 1.00 15.69 44 MET C CA 1
ATOM 4028 C C . MET C 1 44 ? 155.135 173.835 178.520 1.00 16.01 44 MET C C 1
ATOM 4029 O O . MET C 1 44 ? 155.824 173.743 177.518 1.00 20.81 44 MET C O 1
ATOM 4034 N N . THR C 1 45 ? 154.104 173.040 178.755 1.00 17.26 45 THR C N 1
ATOM 4035 C CA . THR C 1 45 ? 153.669 172.042 177.802 1.00 18.79 45 THR C CA 1
ATOM 4036 C C . THR C 1 45 ? 153.022 172.738 176.607 1.00 15.93 45 THR C C 1
ATOM 4037 O O . THR C 1 45 ? 153.280 172.376 175.462 1.00 16.10 45 THR C O 1
ATOM 4041 N N . LEU C 1 46 ? 152.208 173.737 176.898 1.00 13.94 46 LEU C N 1
ATOM 4042 C CA . LEU C 1 46 ? 151.559 174.502 175.869 1.00 16.43 46 LEU C CA 1
ATOM 4043 C C . LEU C 1 46 ? 152.609 175.261 175.051 1.00 15.99 46 LEU C C 1
ATOM 4044 O O . LEU C 1 46 ? 152.536 175.314 173.830 1.00 18.93 46 LEU C O 1
ATOM 4049 N N . LEU C 1 47 ? 153.576 175.847 175.720 1.00 15.02 47 LEU C N 1
ATOM 4050 C CA . LEU C 1 47 ? 154.653 176.505 175.031 1.00 16.54 47 LEU C CA 1
ATOM 4051 C C . LEU C 1 47 ? 155.335 175.569 174.039 1.00 15.01 47 LEU C C 1
ATOM 4052 O O . LEU C 1 47 ? 155.448 175.920 172.865 1.00 14.93 47 LEU C O 1
ATOM 4057 N N . GLY C 1 48 ? 155.797 174.415 174.535 1.00 14.22 48 GLY C N 1
ATOM 4058 C CA . GLY C 1 48 ? 156.604 173.500 173.771 1.00 14.82 48 GLY C CA 1
ATOM 4059 C C . GLY C 1 48 ? 155.808 172.855 172.648 1.00 16.31 48 GLY C C 1
ATOM 4060 O O . GLY C 1 48 ? 156.384 172.447 171.635 1.00 17.83 48 GLY C O 1
ATOM 4061 N N . VAL C 1 49 ? 154.500 172.751 172.843 1.00 15.80 49 VAL C N 1
ATOM 4062 C CA . VAL C 1 49 ? 153.665 172.132 171.837 1.00 18.01 49 VAL C CA 1
ATOM 4063 C C . VAL C 1 49 ? 153.402 173.165 170.760 1.00 15.67 49 VAL C C 1
ATOM 4064 O O . VAL C 1 49 ? 153.443 172.810 169.591 1.00 18.14 49 VAL C O 1
ATOM 4068 N N . THR C 1 50 ? 153.187 174.411 171.156 1.00 14.56 50 THR C N 1
ATOM 4069 C CA . THR C 1 50 ? 153.095 175.507 170.209 1.00 15.36 50 THR C CA 1
ATOM 4070 C C . THR C 1 50 ? 154.312 175.498 169.284 1.00 16.60 50 THR C C 1
ATOM 4071 O O . THR C 1 50 ? 154.135 175.587 168.068 1.00 18.48 50 THR C O 1
ATOM 4075 N N . MET C 1 51 ? 155.529 175.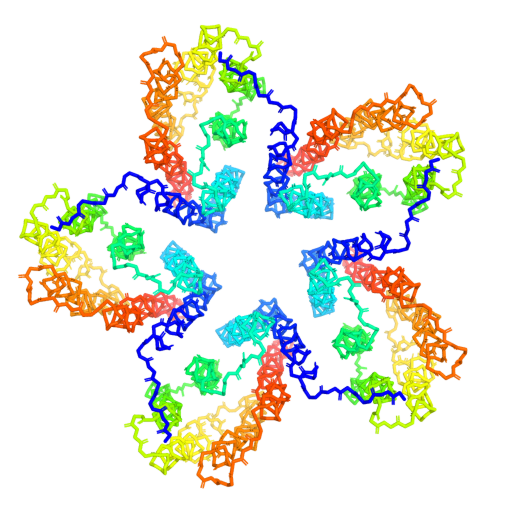385 169.834 1.00 16.84 51 MET C N 1
ATOM 4076 C CA . MET C 1 51 ? 156.731 175.393 169.008 1.00 17.90 51 MET C CA 1
ATOM 4077 C C . MET C 1 51 ? 156.759 174.191 168.053 1.00 15.63 51 MET C C 1
ATOM 4078 O O . MET C 1 51 ? 157.229 174.304 166.916 1.00 13.71 51 MET C O 1
ATOM 4083 N N . LEU C 1 52 ? 156.244 173.053 168.512 1.00 15.46 52 LEU C N 1
ATOM 4084 C CA . LEU C 1 52 ? 156.272 171.836 167.740 1.00 16.02 52 LEU C CA 1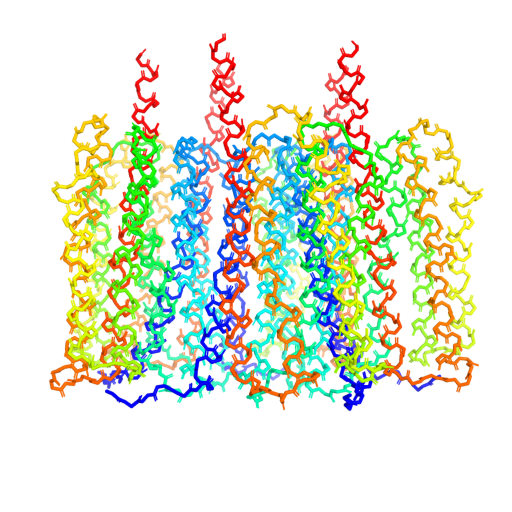
ATOM 4085 C C . LEU C 1 52 ? 155.301 171.927 166.567 1.00 15.83 52 LEU C C 1
ATOM 4086 O O . LEU C 1 52 ? 155.606 171.466 165.464 1.00 14.48 52 LEU C O 1
ATOM 4091 N N . ILE C 1 53 ? 154.121 172.501 166.796 1.00 17.00 53 ILE C N 1
ATOM 4092 C CA . ILE C 1 53 ? 153.143 172.591 165.729 1.00 19.89 53 ILE C CA 1
ATOM 4093 C C . ILE C 1 53 ? 153.772 173.434 164.640 1.00 18.44 53 ILE C C 1
ATOM 4094 O O . ILE C 1 53 ? 153.763 173.109 163.465 1.00 20.90 53 ILE C O 1
ATOM 4099 N N . SER C 1 54 ? 154.381 174.504 165.100 1.00 19.17 54 SER C N 1
ATOM 4100 C CA . SER C 1 54 ? 154.985 175.481 164.232 1.00 17.69 54 SER C CA 1
ATOM 4101 C C . SER C 1 54 ? 156.061 174.809 163.392 1.00 16.93 54 SER C C 1
ATOM 4102 O O . SER C 1 54 ? 156.171 175.027 162.197 1.00 18.50 54 SER C O 1
ATOM 4105 N N . ALA C 1 55 ? 156.812 173.933 164.029 1.00 17.43 55 ALA C N 1
ATOM 4106 C CA . ALA C 1 55 ? 157.926 173.288 163.382 1.00 18.64 55 ALA C CA 1
ATOM 4107 C C . ALA C 1 55 ? 157.426 172.348 162.308 1.00 17.54 55 ALA C C 1
ATOM 4108 O O . ALA C 1 55 ? 158.067 172.210 161.273 1.00 23.00 55 ALA C O 1
ATOM 4110 N N . ILE C 1 56 ? 156.323 171.674 162.594 1.00 18.10 56 ILE C N 1
ATOM 4111 C CA . ILE C 1 56 ? 155.738 170.721 161.669 1.00 19.18 56 ILE C CA 1
ATOM 4112 C C . ILE C 1 56 ? 155.166 171.455 160.461 1.00 18.10 56 ILE C C 1
ATOM 4113 O O . ILE C 1 56 ? 155.308 170.996 159.348 1.00 19.98 56 ILE C O 1
ATOM 4118 N N . PHE C 1 57 ? 154.569 172.605 160.674 1.00 15.98 57 PHE C N 1
ATOM 4119 C CA . PHE C 1 57 ? 154.246 173.455 159.568 1.00 18.33 57 PHE C CA 1
ATOM 4120 C C . PHE C 1 57 ? 155.471 173.672 158.687 1.00 19.21 57 PHE C C 1
ATOM 4121 O O . PHE C 1 57 ? 155.429 173.433 157.487 1.00 21.44 57 PHE C O 1
ATOM 4129 N N . TYR C 1 58 ? 156.549 174.184 159.262 1.00 21.92 58 TYR C N 1
ATOM 4130 C CA . TYR C 1 58 ? 157.694 174.581 158.464 1.00 23.28 58 TYR C CA 1
ATOM 4131 C C . TYR C 1 58 ? 158.264 173.371 157.733 1.00 22.74 58 TYR C C 1
ATOM 4132 O O . TYR C 1 58 ? 158.821 173.529 156.649 1.00 25.71 58 TYR C O 1
ATOM 4141 N N . TYR C 1 59 ? 158.115 172.185 158.309 1.00 20.92 59 TYR C N 1
ATOM 4142 C CA . TYR C 1 59 ? 158.522 170.981 157.622 1.00 22.64 59 TYR C CA 1
ATOM 4143 C C . TYR C 1 59 ? 157.634 170.718 156.404 1.00 20.28 59 TYR C C 1
ATOM 4144 O O . TYR C 1 59 ? 158.123 170.389 155.332 1.00 20.48 59 TYR C O 1
ATOM 4153 N N . TYR C 1 60 ? 156.325 170.830 156.583 1.00 21.64 60 TYR C N 1
ATOM 4154 C CA . TYR C 1 60 ? 155.384 170.698 155.494 1.00 24.76 60 TYR C CA 1
ATOM 4155 C C . TYR C 1 60 ? 155.688 171.733 154.421 1.00 23.74 60 TYR C C 1
ATOM 4156 O O . TYR C 1 60 ? 155.651 171.403 153.242 1.00 30.90 60 TYR C O 1
ATOM 4165 N N . VAL C 1 61 ? 156.021 172.954 154.812 1.00 22.64 61 VAL C N 1
ATOM 4166 C CA . VAL C 1 61 ? 156.176 173.990 153.816 1.00 23.54 61 VAL C CA 1
ATOM 4167 C C . VAL C 1 61 ? 157.484 173.783 153.064 1.00 24.28 61 VAL C C 1
ATOM 4168 O O . VAL C 1 61 ? 157.538 173.982 151.864 1.00 26.00 61 VAL C O 1
ATOM 4172 N N . GLN C 1 62 ? 158.537 173.354 153.745 1.00 27.77 62 GLN C N 1
ATOM 4173 C CA . GLN C 1 62 ? 159.823 173.288 153.077 1.00 31.26 62 GLN C CA 1
ATOM 4174 C C . GLN C 1 62 ? 159.732 172.199 152.011 1.00 33.27 62 GLN C C 1
ATOM 4175 O O . GLN C 1 62 ? 160.363 172.307 150.967 1.00 44.28 62 GLN C O 1
ATOM 4181 N N . GLY C 1 63 ? 158.931 171.171 152.245 1.00 30.63 63 GLY C N 1
ATOM 4182 C CA . GLY C 1 63 ? 158.835 170.114 151.262 1.00 33.05 63 GLY C CA 1
ATOM 4183 C C . GLY C 1 63 ? 158.064 170.583 150.036 1.00 33.09 63 GLY C C 1
ATOM 4184 O O . GLY C 1 63 ? 158.406 170.234 148.917 1.00 39.76 63 GLY C O 1
ATOM 4185 N N . MET C 1 64 ? 157.029 171.380 150.276 1.00 31.48 64 MET C N 1
ATOM 4186 C CA . MET C 1 64 ? 156.221 171.935 149.215 1.00 30.11 64 MET C CA 1
ATOM 4187 C C . MET C 1 64 ? 157.127 172.777 148.326 1.00 30.79 64 MET C C 1
ATOM 4188 O O . MET C 1 64 ? 156.978 172.776 147.115 1.00 36.55 64 MET C O 1
ATOM 4193 N N . TRP C 1 65 ? 158.063 173.488 148.956 1.00 33.75 65 TRP C N 1
ATOM 4194 C CA . TRP C 1 65 ? 158.917 174.462 148.305 1.00 33.19 65 TRP C CA 1
ATOM 4195 C C . TRP C 1 65 ? 159.960 173.738 147.493 1.00 38.68 65 TRP C C 1
ATOM 4196 O O . TRP C 1 65 ? 160.233 174.098 146.345 1.00 44.74 65 TRP C O 1
ATOM 4207 N N . VAL C 1 66 ? 160.576 172.754 148.147 1.00 40.93 66 VAL C N 1
ATOM 4208 C CA . VAL C 1 66 ? 161.589 171.960 147.489 1.00 48.87 66 VAL C CA 1
ATOM 4209 C C . VAL C 1 66 ? 160.988 171.293 146.254 1.00 53.24 66 VAL C C 1
ATOM 4210 O O . VAL C 1 66 ? 161.627 171.253 145.205 1.00 67.10 66 VAL C O 1
ATOM 4214 N N . ASP C 1 67 ? 159.756 170.805 146.366 1.00 51.97 67 ASP C N 1
ATOM 4215 C CA . ASP C 1 67 ? 159.128 170.104 145.263 1.00 58.92 67 ASP C CA 1
ATOM 4216 C C . ASP C 1 67 ? 158.696 171.073 144.170 1.00 54.43 67 ASP C C 1
ATOM 4217 O O . ASP C 1 67 ? 158.903 170.790 142.993 1.00 73.07 67 ASP C O 1
ATOM 4222 N N . THR C 1 68 ? 158.121 172.212 144.547 1.00 46.99 68 THR C N 1
ATOM 4223 C CA . THR C 1 68 ? 157.348 172.998 143.602 1.00 44.29 68 THR C CA 1
ATOM 4224 C C . THR C 1 68 ? 157.950 174.382 143.383 1.00 47.59 68 THR C C 1
ATOM 4225 O O . THR C 1 68 ? 157.719 174.997 142.342 1.00 63.07 68 THR C O 1
ATOM 4229 N N . GLY C 1 69 ? 158.676 174.901 144.370 1.00 43.68 69 GLY C N 1
ATOM 4230 C CA . GLY C 1 69 ? 159.200 176.247 144.272 1.00 41.08 69 GLY C CA 1
ATOM 4231 C C . GLY C 1 69 ? 158.116 177.281 144.534 1.00 41.54 69 GLY C C 1
ATOM 4232 O O . GLY C 1 69 ? 158.276 178.469 144.252 1.00 45.46 69 GLY C O 1
ATOM 4233 N N . LYS C 1 70 ? 157.001 176.811 145.079 1.00 48.03 70 LYS C N 1
ATOM 4234 C CA . LYS C 1 70 ? 155.916 177.693 145.448 1.00 51.93 70 LYS C CA 1
ATOM 4235 C C . LYS C 1 70 ? 155.620 177.443 146.920 1.00 45.90 70 LYS C C 1
ATOM 4236 O O . LYS C 1 70 ? 155.698 176.306 147.399 1.00 41.71 70 LYS C O 1
ATOM 4242 N N . ALA C 1 71 ? 155.368 178.548 147.627 1.00 38.21 71 ALA C N 1
ATOM 4243 C CA . ALA C 1 71 ? 154.952 178.528 149.011 1.00 33.80 71 ALA C CA 1
ATOM 4244 C C . ALA C 1 71 ? 153.949 179.643 149.163 1.00 31.24 71 ALA C C 1
ATOM 4245 O O . ALA C 1 71 ? 154.281 180.732 149.597 1.00 32.06 71 ALA C O 1
ATOM 4247 N N . PRO C 1 72 ? 152.688 179.420 148.790 1.00 33.55 72 PRO C N 1
ATOM 4248 C CA . PRO C 1 72 ? 151.695 180.490 148.886 1.00 37.00 72 PRO C CA 1
ATOM 4249 C C . PRO C 1 72 ? 151.692 181.083 150.299 1.00 34.52 72 PRO C C 1
ATOM 4250 O O . PRO C 1 72 ? 151.993 180.414 151.286 1.00 35.00 72 PRO C O 1
ATOM 4254 N N . ILE C 1 73 ? 151.260 182.328 150.386 1.00 31.23 73 ILE C N 1
ATOM 4255 C CA . ILE C 1 73 ? 151.099 182.991 151.658 1.00 31.10 73 ILE C CA 1
ATOM 4256 C C . ILE C 1 73 ? 149.873 182.479 152.413 1.00 28.95 73 ILE C C 1
ATOM 4257 O O . ILE C 1 73 ? 149.893 182.419 153.627 1.00 31.24 73 ILE C O 1
ATOM 4262 N N . VAL C 1 74 ? 148.804 182.112 151.703 1.00 36.15 74 VAL C N 1
ATOM 4263 C CA . VAL C 1 74 ? 147.565 181.622 152.289 1.00 30.86 74 VAL C CA 1
ATOM 4264 C C . VAL C 1 74 ? 147.835 180.381 153.143 1.00 29.69 74 VAL C C 1
ATOM 4265 O O . VAL C 1 74 ? 147.050 180.060 154.010 1.00 35.09 74 VAL C O 1
ATOM 4269 N N . LEU C 1 75 ? 148.925 179.665 152.886 1.00 28.22 75 LEU C N 1
ATOM 4270 C CA . LEU C 1 75 ? 149.281 178.517 153.690 1.00 26.10 75 LEU C CA 1
ATOM 4271 C C . LEU C 1 75 ? 149.585 178.923 155.120 1.00 24.38 75 LEU C C 1
ATOM 4272 O O . LEU C 1 75 ? 149.628 178.079 156.001 1.00 25.79 75 LEU C O 1
ATOM 4277 N N . ARG C 1 76 ? 149.841 180.208 155.366 1.00 26.19 76 ARG C N 1
ATOM 4278 C CA . ARG C 1 76 ? 150.280 180.635 156.686 1.00 25.19 76 ARG C CA 1
ATOM 4279 C C . ARG C 1 76 ? 149.128 180.542 157.674 1.00 23.42 76 ARG C C 1
ATOM 4280 O O . ARG C 1 76 ? 149.364 180.411 158.862 1.00 30.74 76 ARG C O 1
ATOM 4288 N N . TYR C 1 77 ? 147.894 180.536 157.183 1.00 25.17 77 TYR C N 1
ATOM 4289 C CA . TYR C 1 77 ? 146.723 180.498 158.044 1.00 26.02 77 TYR C CA 1
ATOM 4290 C C . TYR C 1 77 ? 146.526 179.141 158.704 1.00 22.34 77 TYR C C 1
ATOM 4291 O O . TYR C 1 77 ? 145.873 179.055 159.731 1.00 23.80 77 TYR C O 1
ATOM 4300 N N . LEU C 1 78 ? 147.127 178.110 158.150 1.00 24.30 78 LEU C N 1
ATOM 4301 C CA . LEU C 1 78 ? 147.108 176.814 158.786 1.00 29.97 78 LEU C CA 1
ATOM 4302 C C . LEU C 1 78 ? 147.855 176.846 160.109 1.00 34.08 78 LEU C C 1
ATOM 4303 O O . LEU C 1 78 ? 147.425 176.196 161.064 1.00 38.06 78 LEU C O 1
ATOM 4308 N N . ASP C 1 79 ? 149.050 177.455 160.093 1.00 31.41 79 ASP C N 1
ATOM 4309 C CA . ASP C 1 79 ? 149.871 177.638 161.274 1.00 28.32 79 ASP C CA 1
ATOM 4310 C C . ASP C 1 79 ? 149.124 178.569 162.230 1.00 23.01 79 ASP C C 1
ATOM 4311 O O . ASP C 1 79 ? 148.833 178.195 163.351 1.00 27.07 79 ASP C O 1
ATOM 4316 N N . TRP C 1 80 ? 148.792 179.767 161.780 1.00 18.82 80 TRP C N 1
ATOM 4317 C CA . TRP C 1 80 ? 148.202 180.772 162.636 1.00 21.50 80 TRP C CA 1
ATOM 4318 C C . TRP C 1 80 ? 146.858 180.381 163.243 1.00 21.52 80 TRP C C 1
ATOM 4319 O O . TRP C 1 80 ? 146.534 180.823 164.335 1.00 21.52 80 TRP C O 1
ATOM 4330 N N . ILE C 1 81 ? 146.056 179.564 162.562 1.00 21.51 81 ILE C N 1
ATOM 4331 C CA . ILE C 1 81 ? 144.808 179.162 163.178 1.00 21.70 81 ILE C CA 1
ATOM 4332 C C . ILE C 1 81 ? 145.114 178.398 164.471 1.00 20.85 81 ILE C C 1
ATOM 4333 O O . ILE C 1 81 ? 144.434 178.564 165.487 1.00 18.92 81 ILE C O 1
ATOM 4338 N N . LEU C 1 82 ? 146.170 177.589 164.445 1.00 20.31 82 LEU C N 1
ATOM 4339 C CA . LEU C 1 82 ? 146.538 176.855 165.634 1.00 23.22 82 LEU C CA 1
ATOM 4340 C C . LEU C 1 82 ? 147.400 177.690 166.566 1.00 23.29 82 LEU C C 1
ATOM 4341 O O . LEU C 1 82 ? 147.026 177.881 167.715 1.00 32.62 82 LEU C O 1
ATOM 4346 N N . THR C 1 83 ? 148.531 178.178 166.095 1.00 21.83 83 THR C N 1
ATOM 4347 C CA . THR C 1 83 ? 149.536 178.736 166.989 1.00 24.72 83 THR C CA 1
ATOM 4348 C C . THR C 1 83 ? 149.181 180.167 167.439 1.00 23.18 83 THR C C 1
ATOM 4349 O O . THR C 1 83 ? 149.612 180.582 168.501 1.00 25.01 83 THR C O 1
ATOM 4353 N N . HIS C 1 84 ? 148.402 180.943 166.704 1.00 20.85 84 HIS C N 1
ATOM 4354 C CA . HIS C 1 84 ? 148.084 182.258 167.241 1.00 22.66 84 HIS C CA 1
ATOM 4355 C C . HIS C 1 84 ? 147.061 182.168 168.359 1.00 22.59 84 HIS C C 1
ATOM 4356 O O . HIS C 1 84 ? 147.017 183.046 169.214 1.00 23.91 84 HIS C O 1
ATOM 4363 N N . SER C 1 85 ? 146.249 181.116 168.309 1.00 24.14 85 SER C N 1
ATOM 4364 C CA . SER C 1 85 ? 145.249 180.800 169.316 1.00 24.94 85 SER C CA 1
ATOM 4365 C C . SER C 1 85 ? 145.946 180.296 170.567 1.00 23.70 85 SER C C 1
ATOM 4366 O O . SER C 1 85 ? 145.566 180.655 171.681 1.00 26.99 85 SER C O 1
ATOM 4369 N N . MET C 1 86 ? 146.946 179.444 170.372 1.00 21.20 86 MET C N 1
ATOM 4370 C CA . MET C 1 86 ? 147.699 178.932 171.494 1.00 23.07 86 MET C CA 1
ATOM 4371 C C . MET C 1 86 ? 148.473 180.062 172.166 1.00 25.00 86 MET C C 1
ATOM 4372 O O . MET C 1 86 ? 148.490 180.155 173.394 1.00 29.59 86 MET C O 1
ATOM 4377 N N . GLN C 1 87 ? 148.971 181.022 171.396 1.00 24.21 87 GLN C N 1
ATOM 4378 C CA . GLN C 1 87 ? 149.723 182.086 172.029 1.00 24.54 87 GLN C CA 1
ATOM 4379 C C . GLN C 1 87 ? 148.822 183.061 172.755 1.00 22.65 87 GLN C C 1
ATOM 4380 O O . GLN C 1 87 ? 149.319 183.714 173.651 1.00 30.93 87 GLN C O 1
ATOM 4386 N N . VAL C 1 88 ? 147.555 183.209 172.379 1.00 22.50 88 VAL C N 1
ATOM 4387 C CA . VAL C 1 88 ? 146.750 184.268 172.966 1.00 24.87 88 VAL C CA 1
ATOM 4388 C C . VAL C 1 88 ? 146.239 183.739 174.295 1.00 21.30 88 VAL C C 1
ATOM 4389 O O . VAL C 1 88 ? 146.091 184.431 175.282 1.00 24.38 88 VAL C O 1
ATOM 4393 N N . VAL C 1 89 ? 146.041 182.457 174.319 1.00 24.50 89 VAL C N 1
ATOM 4394 C CA . VAL C 1 89 ? 145.415 181.802 175.447 1.00 28.24 89 VAL C CA 1
ATOM 4395 C C . VAL C 1 89 ? 146.479 181.557 176.508 1.00 26.61 89 VAL C C 1
ATOM 4396 O O . VAL C 1 89 ? 146.162 181.187 177.617 1.00 42.12 89 VAL C O 1
ATOM 4400 N N . MET C 1 90 ? 147.732 181.735 176.138 1.00 25.57 90 MET C N 1
ATOM 4401 C CA . MET C 1 90 ? 148.840 181.694 177.067 1.00 27.51 90 MET C CA 1
ATOM 4402 C C . MET C 1 90 ? 148.647 182.767 178.133 1.00 21.68 90 MET C C 1
ATOM 4403 O O . MET C 1 90 ? 148.928 182.528 179.296 1.00 22.10 90 MET C O 1
ATOM 4408 N N . PHE C 1 91 ? 148.114 183.913 177.761 1.00 20.48 91 PHE C N 1
ATOM 4409 C CA . PHE C 1 91 ? 147.878 184.927 178.761 1.00 25.85 91 PHE C CA 1
ATOM 4410 C C . PHE C 1 91 ? 147.038 184.321 179.872 1.00 24.25 91 PHE C C 1
ATOM 4411 O O . PHE C 1 91 ? 147.377 184.405 181.034 1.00 35.90 91 PHE C O 1
ATOM 4419 N N . TYR C 1 92 ? 145.974 183.639 179.524 1.00 25.38 92 TYR C N 1
ATOM 4420 C CA . TYR C 1 92 ? 145.116 183.008 180.519 1.00 22.52 92 TYR C CA 1
ATOM 4421 C C . TYR C 1 92 ? 145.882 181.940 181.287 1.00 19.43 92 TYR C C 1
ATOM 4422 O O . TYR C 1 92 ? 145.877 181.967 182.509 1.00 20.72 92 TYR C O 1
ATOM 4431 N N . VAL C 1 93 ? 146.562 181.033 180.586 1.00 16.74 93 VAL C N 1
ATOM 4432 C CA . VAL C 1 93 ? 147.265 179.944 181.244 1.00 17.25 93 VAL C CA 1
ATOM 4433 C C . VAL C 1 93 ? 148.244 180.446 182.315 1.00 20.11 93 VAL C C 1
ATOM 4434 O O . VAL C 1 93 ? 148.216 179.970 183.440 1.00 23.91 93 VAL C O 1
ATOM 4438 N N . ILE C 1 94 ? 149.035 181.467 182.005 1.00 20.56 94 ILE C N 1
ATOM 4439 C CA . ILE C 1 94 ? 150.000 182.043 182.918 1.00 19.73 94 ILE C CA 1
ATOM 4440 C C . ILE C 1 94 ? 149.295 182.703 184.092 1.00 22.16 94 ILE C C 1
ATOM 4441 O O . ILE C 1 94 ? 149.873 182.790 185.170 1.00 26.97 94 ILE C O 1
ATOM 4446 N N . LEU C 1 95 ? 148.085 183.225 183.894 1.00 23.41 95 LEU C N 1
ATOM 4447 C CA . LEU C 1 95 ? 147.364 183.870 184.987 1.00 25.89 95 LEU C CA 1
ATOM 4448 C C . LEU C 1 95 ? 146.769 182.794 185.890 1.00 25.46 95 LEU C C 1
ATOM 4449 O O . LEU C 1 95 ? 146.741 182.876 187.108 1.00 24.12 95 LEU C O 1
ATOM 4454 N N . THR C 1 96 ? 146.312 181.728 185.287 1.00 26.93 96 THR C N 1
ATOM 4455 C CA . THR C 1 96 ? 145.765 180.690 186.112 1.00 30.81 96 THR C CA 1
ATOM 4456 C C . THR C 1 96 ? 146.892 179.976 186.833 1.00 32.09 96 THR C C 1
ATOM 4457 O O . THR C 1 96 ? 146.599 179.206 187.741 1.00 51.67 96 THR C O 1
ATOM 4461 N N . ALA C 1 97 ? 148.152 180.236 186.497 1.00 28.03 97 ALA C N 1
ATOM 4462 C CA . ALA C 1 97 ? 149.217 179.605 187.256 1.00 28.25 97 ALA C CA 1
ATOM 4463 C C . ALA C 1 97 ? 149.379 180.290 188.604 1.00 32.17 97 ALA C C 1
ATOM 4464 O O . ALA C 1 97 ? 149.873 179.654 189.517 1.00 44.72 97 ALA C O 1
ATOM 4466 N N . VAL C 1 98 ? 148.954 181.545 188.760 1.00 34.09 98 VAL C N 1
ATOM 4467 C CA . VAL C 1 98 ? 149.429 182.342 189.884 1.00 35.81 98 VAL C CA 1
ATOM 4468 C C . VAL C 1 98 ? 148.326 183.116 190.579 1.00 40.20 98 VAL C C 1
ATOM 4469 O O . VAL C 1 98 ? 148.631 183.838 191.525 1.00 51.42 98 VAL C O 1
ATOM 4473 N N . THR C 1 99 ? 147.094 183.040 190.082 1.00 45.65 99 THR C N 1
ATOM 4474 C CA . THR C 1 99 ? 146.012 183.881 190.572 1.00 48.69 99 THR C CA 1
ATOM 4475 C C . THR C 1 99 ? 144.726 183.181 190.179 1.00 47.72 99 THR C C 1
ATOM 4476 O O . THR C 1 99 ? 144.791 182.079 189.636 1.00 54.60 99 THR C O 1
ATOM 4480 N N . LYS C 1 100 ? 143.580 183.766 190.544 1.00 55.37 100 LYS C N 1
ATOM 4481 C CA . LYS C 1 100 ? 142.290 183.221 190.145 1.00 59.65 100 LYS C CA 1
ATOM 4482 C C . LYS C 1 100 ? 141.726 184.121 189.048 1.00 61.62 100 LYS C C 1
ATOM 4483 O O . LYS C 1 100 ? 141.758 185.362 189.151 1.00 51.88 100 LYS C O 1
ATOM 4485 N N . VAL C 1 101 ? 141.213 183.482 187.993 1.00 51.75 101 VAL C N 1
ATOM 4486 C CA . VAL C 1 101 ? 140.728 184.244 186.854 1.00 57.03 101 VAL C CA 1
ATOM 4487 C C . VAL C 1 101 ? 139.492 183.544 186.287 1.00 62.50 101 VAL C C 1
ATOM 4488 O O . VAL C 1 101 ? 139.434 182.314 186.243 1.00 70.37 101 VAL C O 1
ATOM 4492 N N . SER C 1 102 ? 138.499 184.340 185.860 1.00 53.90 102 SER C N 1
ATOM 4493 C CA . SER C 1 102 ? 137.284 183.785 185.287 1.00 53.34 102 SER C CA 1
ATOM 4494 C C . SER C 1 102 ? 137.619 182.962 184.057 1.00 46.13 102 SER C C 1
ATOM 4495 O O . SER C 1 102 ? 138.451 183.383 183.268 1.00 52.53 102 SER C O 1
ATOM 4498 N N . SER C 1 103 ? 136.966 181.810 183.890 1.00 48.09 103 SER C N 1
ATOM 4499 C CA . SER C 1 103 ? 137.239 180.946 182.753 1.00 49.75 103 SER C CA 1
ATOM 4500 C C . SER C 1 103 ? 136.716 181.610 181.499 1.00 46.71 103 SER C C 1
ATOM 4501 O O . SER C 1 103 ? 137.088 181.215 180.401 1.00 49.55 103 SER C O 1
ATOM 4504 N N . ALA C 1 104 ? 135.816 182.588 181.686 1.00 42.57 104 ALA C N 1
ATOM 4505 C CA . ALA C 1 104 ? 135.310 183.388 180.586 1.00 34.22 104 ALA C CA 1
ATOM 4506 C C . ALA C 1 104 ? 136.464 183.991 179.818 1.00 31.55 104 ALA C C 1
ATOM 4507 O O . ALA C 1 104 ? 136.430 184.062 178.605 1.00 46.23 104 ALA C O 1
ATOM 4509 N N . LEU C 1 105 ? 137.477 184.434 180.539 1.00 28.77 105 LEU C N 1
ATOM 4510 C CA . LEU C 1 105 ? 138.594 185.072 179.897 1.00 29.11 105 LEU C CA 1
ATOM 4511 C C . LEU C 1 105 ? 139.186 184.127 178.853 1.00 26.24 105 LEU C C 1
ATOM 4512 O O . LEU C 1 105 ? 139.412 184.525 177.719 1.00 31.46 105 LEU C O 1
ATOM 4517 N N . PHE C 1 106 ? 139.352 182.861 179.174 1.00 22.56 106 PHE C N 1
ATOM 4518 C CA . PHE C 1 106 ? 139.897 181.956 178.182 1.00 22.78 106 PHE C CA 1
ATOM 4519 C C . PHE C 1 106 ? 139.196 182.075 176.839 1.00 23.99 106 PHE C C 1
ATOM 4520 O O . PHE C 1 106 ? 139.814 181.805 175.818 1.00 26.46 106 PHE C O 1
ATOM 4528 N N . TRP C 1 107 ? 137.904 182.408 176.848 1.00 27.37 107 TRP C N 1
ATOM 4529 C CA . TRP C 1 107 ? 137.057 182.268 175.674 1.00 27.53 107 TRP C CA 1
ATOM 4530 C C . TRP C 1 107 ? 137.065 183.581 174.930 1.00 27.15 107 TRP C C 1
ATOM 4531 O O . TRP C 1 107 ? 137.180 183.593 173.723 1.00 37.64 107 TRP C O 1
ATOM 4542 N N . ARG C 1 108 ? 136.891 184.674 175.658 1.00 25.50 108 ARG C N 1
ATOM 4543 C CA . ARG C 1 108 ? 137.171 185.974 175.103 1.00 28.01 108 ARG C CA 1
ATOM 4544 C C . ARG C 1 108 ? 138.462 185.897 174.274 1.00 29.27 108 ARG C C 1
ATOM 4545 O O . ARG C 1 108 ? 138.483 186.156 173.063 1.00 27.70 108 ARG C O 1
ATOM 4553 N N . LEU C 1 109 ? 139.538 185.510 174.939 1.00 23.95 109 LEU C N 1
ATOM 4554 C CA . LEU C 1 109 ? 140.814 185.500 174.288 1.00 24.08 109 LEU C CA 1
ATOM 4555 C C . LEU C 1 109 ? 140.788 184.628 173.048 1.00 24.99 109 LEU C C 1
ATOM 4556 O O . LEU C 1 109 ? 141.360 185.033 172.043 1.00 35.70 109 LEU C O 1
ATOM 4561 N N . LEU C 1 110 ? 140.233 183.429 173.119 1.00 24.63 110 LEU C N 1
ATOM 4562 C CA . LEU C 1 110 ? 140.366 182.475 172.027 1.00 26.35 110 LEU C CA 1
ATOM 4563 C C . LEU C 1 110 ? 139.503 182.909 170.847 1.00 27.33 110 LEU C C 1
ATOM 4564 O O . LEU C 1 110 ? 139.890 182.719 169.702 1.00 34.81 110 LEU C O 1
ATOM 4569 N N . ILE C 1 111 ? 138.373 183.547 171.123 1.00 26.89 111 ILE C N 1
ATOM 4570 C CA . ILE C 1 111 ? 137.496 184.008 170.072 1.00 29.38 111 ILE C CA 1
ATOM 4571 C C . ILE C 1 111 ? 138.209 185.115 169.318 1.00 26.74 111 ILE C C 1
ATOM 4572 O O . ILE C 1 111 ? 138.282 185.095 168.094 1.00 33.68 111 ILE C O 1
ATOM 4577 N N . GLY C 1 112 ? 138.755 186.081 170.031 1.00 27.85 112 GLY C N 1
ATOM 4578 C CA . GLY C 1 112 ? 139.497 187.131 169.351 1.00 28.35 112 GLY C CA 1
ATOM 4579 C C . GLY C 1 112 ? 140.547 186.523 168.423 1.00 27.92 112 GLY C C 1
ATOM 4580 O O . GLY C 1 112 ? 140.651 186.906 167.260 1.00 32.93 112 GLY C O 1
ATOM 4581 N N . ALA C 1 113 ? 141.322 185.573 168.924 1.00 23.21 113 ALA C N 1
ATOM 4582 C CA . ALA C 1 113 ? 142.326 184.988 168.074 1.00 23.74 113 ALA C CA 1
ATOM 4583 C C . ALA C 1 113 ? 141.664 184.379 166.845 1.00 29.17 113 ALA C C 1
ATOM 4584 O O . ALA C 1 113 ? 142.122 184.648 165.729 1.00 34.37 113 ALA C O 1
ATOM 4586 N N . LEU C 1 114 ? 140.596 183.577 167.020 1.00 27.41 114 LEU C N 1
ATOM 4587 C CA . LEU C 1 114 ? 139.972 182.915 165.873 1.00 25.01 114 LEU C CA 1
ATOM 4588 C C . LEU C 1 114 ? 139.363 183.932 164.909 1.00 27.55 114 LEU C C 1
ATOM 4589 O O . LEU C 1 114 ? 139.486 183.790 163.700 1.00 33.39 114 LEU C O 1
ATOM 4594 N N . VAL C 1 115 ? 138.742 184.982 165.419 1.00 27.13 115 VAL C N 1
ATOM 4595 C CA . VAL C 1 115 ? 138.211 185.992 164.537 1.00 30.79 115 VAL C CA 1
ATOM 4596 C C . VAL C 1 115 ? 139.333 186.613 163.722 1.00 35.40 115 VAL C C 1
ATOM 4597 O O . VAL C 1 115 ? 139.176 186.883 162.541 1.00 47.77 115 VAL C O 1
ATOM 4601 N N . MET C 1 116 ? 140.450 186.889 164.374 1.00 34.43 116 MET C N 1
ATOM 4602 C CA . MET C 1 116 ? 141.529 187.600 163.732 1.00 34.11 116 MET C CA 1
ATOM 4603 C C . MET C 1 116 ? 142.156 186.721 162.642 1.00 33.60 116 MET C C 1
ATOM 4604 O O . MET C 1 116 ? 142.510 187.223 161.581 1.00 37.93 116 MET C O 1
ATOM 4609 N N . VAL C 1 117 ? 142.306 185.417 162.872 1.00 28.34 117 VAL C N 1
ATOM 4610 C CA . VAL C 1 117 ? 142.869 184.564 161.838 1.00 26.14 117 VAL C CA 1
ATOM 4611 C C . VAL C 1 117 ? 141.839 184.217 160.777 1.00 27.95 117 VAL C C 1
ATOM 4612 O O . VAL C 1 117 ? 142.180 184.169 159.606 1.00 32.95 117 VAL C O 1
ATOM 4616 N N . ILE C 1 118 ? 140.614 183.888 161.174 1.00 33.18 118 ILE C N 1
ATOM 4617 C CA . ILE C 1 118 ? 139.642 183.357 160.226 1.00 37.90 118 ILE C CA 1
ATOM 4618 C C . ILE C 1 118 ? 139.144 184.469 159.318 1.00 32.24 118 ILE C C 1
ATOM 4619 O O . ILE C 1 118 ? 138.859 184.211 158.161 1.00 39.66 118 ILE C O 1
ATOM 4624 N N . GLY C 1 119 ? 139.078 185.686 159.824 1.00 31.02 119 GLY C N 1
ATOM 4625 C CA . GLY C 1 119 ? 138.624 186.803 159.018 1.00 35.22 119 GLY C CA 1
ATOM 4626 C C . GLY C 1 119 ? 139.630 187.112 157.918 1.00 34.46 119 GLY C C 1
ATOM 4627 O O . GLY C 1 119 ? 139.279 187.261 156.760 1.00 40.40 119 GLY C O 1
ATOM 4628 N N . GLU C 1 120 ? 140.898 187.160 158.289 1.00 37.77 120 GLU C N 1
ATOM 4629 C CA . GLU C 1 120 ? 141.964 187.445 157.349 1.00 41.41 120 GLU C CA 1
ATOM 4630 C C . GLU C 1 120 ? 142.101 186.296 156.344 1.00 34.58 120 GLU C C 1
ATOM 4631 O O . GLU C 1 120 ? 142.363 186.553 155.175 1.00 38.75 120 GLU C O 1
ATOM 4637 N N . PHE C 1 121 ? 141.801 185.054 156.754 1.00 30.58 121 PHE C N 1
ATOM 4638 C CA . PHE C 1 121 ? 141.808 183.905 155.861 1.00 26.95 121 PHE C CA 1
ATOM 4639 C C . PHE C 1 121 ? 140.661 183.953 154.859 1.00 27.17 121 PHE C C 1
ATOM 4640 O O . PHE C 1 121 ? 140.821 183.528 153.728 1.00 34.44 121 PHE C O 1
ATOM 4648 N N . LEU C 1 122 ? 139.513 184.478 155.228 1.00 27.83 122 LEU C N 1
ATOM 4649 C CA . LEU C 1 122 ? 138.447 184.581 154.253 1.00 32.12 122 LEU C CA 1
ATOM 4650 C C . LEU C 1 122 ? 138.796 185.606 153.165 1.00 33.49 122 LEU C C 1
ATOM 4651 O O . LEU C 1 122 ? 138.736 185.286 151.982 1.00 38.76 122 LEU C O 1
ATOM 4656 N N . GLY C 1 123 ? 139.221 186.814 153.533 1.00 31.19 123 GLY C N 1
ATOM 4657 C CA . GLY C 1 123 ? 139.686 187.766 152.538 1.00 31.08 123 GLY C CA 1
ATOM 4658 C C . GLY C 1 123 ? 140.864 187.252 151.689 1.00 30.49 123 GLY C C 1
ATOM 4659 O O . GLY C 1 123 ? 141.015 187.625 150.530 1.00 33.46 123 GLY C O 1
ATOM 4660 N N . ALA C 1 124 ? 141.739 186.447 152.271 1.00 25.40 124 ALA C N 1
ATOM 4661 C CA . ALA C 1 124 ? 142.906 186.003 151.546 1.00 30.90 124 ALA C CA 1
ATOM 4662 C C . ALA C 1 124 ? 142.553 184.954 150.498 1.00 37.48 124 ALA C C 1
ATOM 4663 O O . ALA C 1 124 ? 143.145 184.932 149.418 1.00 50.51 124 ALA C O 1
ATOM 4665 N N . ALA C 1 125 ? 141.627 184.062 150.849 1.00 35.19 125 ALA C N 1
ATOM 4666 C CA . ALA C 1 125 ? 141.238 182.945 150.011 1.00 33.39 125 ALA C CA 1
ATOM 4667 C C . ALA C 1 125 ? 140.046 183.300 149.115 1.00 32.29 125 ALA C C 1
ATOM 4668 O O . ALA C 1 125 ? 139.431 182.412 148.559 1.00 36.46 125 ALA C O 1
ATOM 4670 N N . GLY C 1 126 ? 139.648 184.567 149.020 1.00 31.26 126 GLY C N 1
ATOM 4671 C CA . GLY C 1 126 ? 138.649 184.941 148.044 1.00 32.99 126 GLY C CA 1
ATOM 4672 C C . GLY C 1 126 ? 137.198 184.738 148.493 1.00 38.21 126 GLY C C 1
ATOM 4673 O O . GLY C 1 126 ? 136.293 185.060 147.731 1.00 56.72 126 GLY C O 1
ATOM 4674 N N . TYR C 1 127 ? 136.940 184.278 149.715 1.00 36.71 127 TYR C N 1
ATOM 4675 C CA . TYR C 1 127 ? 135.567 184.034 150.132 1.00 35.45 127 TYR C CA 1
ATOM 4676 C C . TYR C 1 127 ? 134.851 185.329 150.488 1.00 41.05 127 TYR C C 1
ATOM 4677 O O . TYR C 1 127 ? 133.637 185.373 150.379 1.00 58.20 127 TYR C O 1
ATOM 4686 N N . MET C 1 128 ? 135.555 186.374 150.921 1.00 45.62 128 MET C N 1
ATOM 4687 C CA . MET C 1 128 ? 134.904 187.661 151.126 1.00 46.40 128 MET C CA 1
ATOM 4688 C C . MET C 1 128 ? 135.872 188.754 150.713 1.00 39.42 128 MET C C 1
ATOM 4689 O O . MET C 1 128 ? 137.003 188.448 150.359 1.00 45.19 128 MET C O 1
ATOM 4694 N N . SER C 1 129 ? 135.412 190.003 150.690 1.00 35.84 129 SER C N 1
ATOM 4695 C CA . SER C 1 129 ? 136.243 191.062 150.160 1.00 36.96 129 SER C CA 1
ATOM 4696 C C . SER C 1 129 ? 137.511 191.101 150.987 1.00 43.29 129 SER C C 1
ATOM 4697 O O . SER C 1 129 ? 137.423 190.928 152.201 1.00 51.10 129 SER C O 1
ATOM 4700 N N . ALA C 1 130 ? 138.656 191.323 150.324 1.00 36.66 130 ALA C N 1
ATOM 4701 C CA . ALA C 1 130 ? 139.910 191.524 151.016 1.00 32.98 130 ALA C CA 1
ATOM 4702 C C . ALA C 1 130 ? 139.795 192.713 151.965 1.00 35.58 130 ALA C C 1
ATOM 4703 O O . ALA C 1 130 ? 140.321 192.680 153.080 1.00 37.91 130 ALA C O 1
ATOM 4705 N N . THR C 1 131 ? 139.052 193.743 151.572 1.00 30.03 131 THR C N 1
ATOM 4706 C CA . THR C 1 131 ? 138.867 194.818 152.516 1.00 30.92 131 THR C CA 1
ATOM 4707 C C . THR C 1 131 ? 138.273 194.302 153.800 1.00 35.57 131 THR C C 1
ATOM 4708 O O . THR C 1 131 ? 138.633 194.790 154.860 1.00 50.58 131 THR C O 1
ATOM 4712 N N . LEU C 1 132 ? 137.302 193.405 153.701 1.00 38.63 132 LEU C N 1
ATOM 4713 C CA . LEU C 1 132 ? 136.491 193.112 154.864 1.00 41.59 132 LEU C CA 1
ATOM 4714 C C . LEU C 1 132 ? 137.285 192.175 155.760 1.00 37.74 132 LEU C C 1
ATOM 4715 O O . LEU C 1 132 ? 137.287 192.318 156.980 1.00 47.49 132 LEU C O 1
ATOM 4720 N N . GLY C 1 133 ? 138.045 191.290 155.147 1.00 32.20 133 GLY C N 1
ATOM 4721 C CA . GLY C 1 133 ? 138.864 190.394 155.929 1.00 33.43 133 GLY C CA 1
ATOM 4722 C C . GLY C 1 133 ? 139.965 191.128 156.682 1.00 32.54 133 GLY C C 1
ATOM 4723 O O . GLY C 1 133 ? 140.484 190.586 157.651 1.00 42.93 133 GLY C O 1
ATOM 4724 N N . PHE C 1 134 ? 140.394 192.284 156.174 1.00 31.57 134 PHE C N 1
ATOM 4725 C CA . PHE C 1 134 ? 141.362 193.126 156.863 1.00 31.90 134 PHE C CA 1
ATOM 4726 C C . PHE C 1 134 ? 140.717 193.717 158.114 1.00 31.79 134 PHE C C 1
ATOM 4727 O O . PHE C 1 134 ? 141.136 193.461 159.231 1.00 33.64 134 PHE C O 1
ATOM 4735 N N . ILE C 1 135 ? 139.648 194.473 157.903 1.00 30.43 135 ILE C N 1
ATOM 4736 C CA . ILE C 1 135 ? 138.875 195.028 158.979 1.00 30.11 135 ILE C CA 1
ATOM 4737 C C . ILE C 1 135 ? 138.576 194.001 160.062 1.00 32.86 135 ILE C C 1
ATOM 4738 O O . ILE C 1 135 ? 138.594 194.352 161.240 1.00 36.43 135 ILE C O 1
ATOM 4743 N N . ILE C 1 136 ? 138.153 192.798 159.684 1.00 30.59 136 ILE C N 1
ATOM 4744 C CA . ILE C 1 136 ? 137.790 191.821 160.694 1.00 30.46 136 ILE C CA 1
ATOM 4745 C C . ILE C 1 136 ? 139.064 191.363 161.391 1.00 26.74 136 ILE C C 1
ATOM 4746 O O . ILE C 1 136 ? 139.103 191.286 162.608 1.00 38.46 136 ILE C O 1
ATOM 4751 N N . GLY C 1 137 ? 140.111 191.084 160.649 1.00 23.88 137 GLY C N 1
ATOM 4752 C CA . GLY C 1 137 ? 141.356 190.664 161.266 1.00 27.15 137 GLY C CA 1
ATOM 4753 C C . GLY C 1 137 ? 141.918 191.711 162.231 1.00 27.50 137 GLY C C 1
ATOM 4754 O O . GLY C 1 137 ? 142.483 191.360 163.259 1.00 31.23 137 GLY C O 1
ATOM 4755 N N . VAL C 1 138 ? 141.814 192.985 161.852 1.00 27.96 138 VAL C N 1
ATOM 4756 C CA . VAL C 1 138 ? 142.278 194.096 162.649 1.00 27.91 138 VAL C CA 1
ATOM 4757 C C . VAL C 1 138 ? 141.354 194.271 163.848 1.00 33.54 138 VAL C C 1
ATOM 4758 O O . VAL C 1 138 ? 141.729 194.868 164.842 1.00 43.86 138 VAL C O 1
ATOM 4762 N N . VAL C 1 139 ? 140.110 193.828 163.748 1.00 37.32 139 VAL C N 1
ATOM 4763 C CA . VAL C 1 139 ? 139.206 194.026 164.859 1.00 37.25 139 VAL C CA 1
ATOM 4764 C C . VAL C 1 139 ? 139.484 192.938 165.872 1.00 33.91 139 VAL C C 1
ATOM 4765 O O . VAL C 1 139 ? 139.540 193.179 167.069 1.00 39.57 139 VAL C O 1
ATOM 4769 N N . GLY C 1 140 ? 139.647 191.738 165.366 1.00 30.83 140 GLY C N 1
ATOM 4770 C CA . GLY C 1 140 ? 139.965 190.627 166.232 1.00 31.29 140 GLY C CA 1
ATOM 4771 C C . GLY C 1 140 ? 141.265 190.835 166.989 1.00 28.19 140 GLY C C 1
ATOM 4772 O O . GLY C 1 140 ? 141.457 190.157 167.977 1.00 31.09 140 GLY C O 1
ATOM 4773 N N . TRP C 1 141 ? 142.139 191.734 166.515 1.00 29.44 141 TRP C N 1
ATOM 4774 C CA . TRP C 1 141 ? 143.453 191.977 167.112 1.00 30.83 141 TRP C CA 1
ATOM 4775 C C . TRP C 1 141 ? 143.373 193.106 168.145 1.00 29.20 141 TRP C C 1
ATOM 4776 O O . TRP C 1 141 ? 143.781 192.931 169.277 1.00 28.69 141 TRP C O 1
ATOM 4787 N N . LEU C 1 142 ? 142.754 194.223 167.776 1.00 28.76 142 LEU C N 1
ATOM 4788 C CA . LEU C 1 142 ? 142.466 195.290 168.708 1.00 30.78 142 LEU C CA 1
ATOM 4789 C C . LEU C 1 142 ? 141.621 194.799 169.871 1.00 32.55 142 LEU C C 1
ATOM 4790 O O . LEU C 1 142 ? 141.680 195.385 170.950 1.00 43.38 142 LEU C O 1
ATOM 4795 N N . TYR C 1 143 ? 140.814 193.766 169.677 1.00 28.87 143 TYR C N 1
ATOM 4796 C CA . TYR C 1 143 ? 140.084 193.219 170.798 1.00 26.59 143 TYR C CA 1
ATOM 4797 C C . TYR C 1 143 ? 141.082 192.579 171.751 1.00 25.25 143 TYR C C 1
ATOM 4798 O O . TYR C 1 143 ? 141.211 193.001 172.906 1.00 24.85 143 TYR C O 1
ATOM 4807 N N . ILE C 1 144 ? 141.861 191.628 171.242 1.00 22.77 144 ILE C N 1
ATOM 4808 C CA . ILE C 1 144 ? 142.868 191.000 172.080 1.00 25.38 144 ILE C CA 1
ATOM 4809 C C . ILE C 1 144 ? 143.720 192.024 172.837 1.00 22.92 144 ILE C C 1
ATOM 4810 O O . ILE C 1 144 ? 144.095 191.765 173.973 1.00 22.88 144 ILE C O 1
ATOM 4815 N N . LEU C 1 145 ? 144.054 193.150 172.205 1.00 21.14 145 LEU C N 1
ATOM 4816 C CA . LEU C 1 145 ? 144.839 194.189 172.837 1.00 19.39 145 LEU C CA 1
ATOM 4817 C C . LEU C 1 145 ? 144.016 194.828 173.923 1.00 20.55 145 LEU C C 1
ATOM 4818 O O . LEU C 1 145 ? 144.528 195.099 174.986 1.00 25.95 145 LEU C O 1
ATOM 4823 N N . GLY C 1 146 ? 142.761 195.119 173.672 1.00 24.64 146 GLY C N 1
ATOM 4824 C CA . GLY C 1 146 ? 141.962 195.676 174.747 1.00 28.15 146 GLY C CA 1
ATOM 4825 C C . GLY C 1 146 ? 141.855 194.706 175.919 1.00 27.71 146 GLY C C 1
ATOM 4826 O O . GLY C 1 146 ? 141.887 195.115 177.077 1.00 28.31 146 GLY C O 1
ATOM 4827 N N . GLU C 1 147 ? 141.783 193.409 175.633 1.00 28.82 147 GLU C N 1
ATOM 4828 C CA . GLU C 1 147 ? 141.754 192.471 176.740 1.00 33.05 147 GLU C CA 1
ATOM 4829 C C . GLU C 1 147 ? 142.959 192.690 177.628 1.00 28.56 147 GLU C C 1
ATOM 4830 O O . GLU C 1 147 ? 142.782 192.833 178.830 1.00 31.41 147 GLU C O 1
ATOM 4836 N N . ILE C 1 148 ? 144.149 192.734 177.018 1.00 27.66 148 ILE C N 1
ATOM 4837 C CA . ILE C 1 148 ? 145.400 192.615 177.748 1.00 27.36 148 ILE C CA 1
ATOM 4838 C C . ILE C 1 148 ? 145.918 193.966 178.203 1.00 26.57 148 ILE C C 1
ATOM 4839 O O . ILE C 1 148 ? 146.741 194.007 179.105 1.00 35.92 148 ILE C O 1
ATOM 4844 N N . TYR C 1 149 ? 145.406 195.053 177.664 1.00 30.37 149 TYR C N 1
ATOM 4845 C CA . TYR C 1 149 ? 145.835 196.357 178.125 1.00 34.49 149 TYR C CA 1
ATOM 4846 C C . TYR C 1 149 ? 144.819 196.915 179.098 1.00 36.69 149 TYR C C 1
ATOM 4847 O O . TYR C 1 149 ? 145.216 197.579 180.048 1.00 46.15 149 TYR C O 1
ATOM 4856 N N . MET C 1 150 ? 143.523 196.718 178.836 1.00 44.69 150 MET C N 1
ATOM 4857 C CA . MET C 1 150 ? 142.521 197.444 179.601 1.00 51.03 150 MET C CA 1
ATOM 4858 C C . MET C 1 150 ? 141.467 196.540 180.219 1.00 45.76 150 MET C C 1
ATOM 4859 O O . MET C 1 150 ? 140.592 197.059 180.890 1.00 57.71 150 MET C O 1
ATOM 4864 N N . GLY C 1 151 ? 141.570 195.217 180.049 1.00 48.15 151 GLY C N 1
ATOM 4865 C CA . GLY C 1 151 ? 140.477 194.308 180.380 1.00 45.25 151 GLY C CA 1
ATOM 4866 C C . GLY C 1 151 ? 140.823 193.428 181.571 1.00 45.67 151 GLY C C 1
ATOM 4867 O O . GLY C 1 151 ? 141.722 193.758 182.317 1.00 57.50 151 GLY C O 1
ATOM 4868 N N . GLU C 1 152 ? 140.164 192.279 181.698 1.00 46.96 152 GLU C N 1
ATOM 4869 C CA . GLU C 1 152 ? 140.316 191.463 182.894 1.00 46.83 152 GLU C CA 1
ATOM 4870 C C . GLU C 1 152 ? 141.751 190.976 182.999 1.00 44.48 152 GLU C C 1
ATOM 4871 O O . GLU C 1 152 ? 142.417 191.281 183.975 1.00 50.32 152 GLU C O 1
ATOM 4877 N N . ALA C 1 153 ? 142.243 190.257 181.984 1.00 40.43 153 ALA C N 1
ATOM 4878 C CA . ALA C 1 153 ? 143.648 189.863 181.956 1.00 39.29 153 ALA C CA 1
ATOM 4879 C C . ALA C 1 153 ? 144.572 190.970 182.491 1.00 32.83 153 ALA C C 1
ATOM 4880 O O . ALA C 1 153 ? 145.499 190.694 183.229 1.00 33.07 153 ALA C O 1
ATOM 4882 N N . SER C 1 154 ? 144.365 192.224 182.093 1.00 30.21 154 SER C N 1
ATOM 4883 C CA . SER C 1 154 ? 145.206 193.289 182.606 1.00 31.81 154 SER C CA 1
ATOM 4884 C C . SER C 1 154 ? 145.068 193.399 184.114 1.00 31.60 154 SER C C 1
ATOM 4885 O O . SER C 1 154 ? 146.061 193.508 184.801 1.00 38.76 154 SER C O 1
ATOM 4888 N N . ARG C 1 155 ? 143.833 193.455 184.619 1.00 37.38 155 ARG C N 1
ATOM 4889 C CA . ARG C 1 155 ? 143.571 193.664 186.030 1.00 41.48 155 ARG C CA 1
ATOM 4890 C C . ARG C 1 155 ? 144.133 192.495 186.827 1.00 40.66 155 ARG C C 1
ATOM 4891 O O . ARG C 1 155 ? 144.955 192.706 187.701 1.00 44.64 155 ARG C O 1
ATOM 4899 N N . CYS C 1 156 ? 143.711 191.268 186.491 1.00 48.54 156 CYS C N 1
ATOM 4900 C CA . CYS C 1 156 ? 144.244 190.039 187.068 1.00 49.54 156 CYS C CA 1
ATOM 4901 C C . CYS C 1 156 ? 145.761 190.093 187.197 1.00 47.89 156 CYS C C 1
ATOM 4902 O O . CYS C 1 156 ? 146.328 189.584 188.149 1.00 58.59 156 CYS C O 1
ATOM 4905 N N . ASN C 1 157 ? 146.405 190.719 186.228 1.00 47.20 157 ASN C N 1
ATOM 4906 C CA . ASN C 1 157 ? 147.841 190.769 186.184 1.00 46.52 157 ASN C CA 1
ATOM 4907 C C . ASN C 1 157 ? 148.293 191.720 187.278 1.00 50.67 157 ASN C C 1
ATOM 4908 O O . ASN C 1 157 ? 149.178 191.387 188.049 1.00 64.37 157 ASN C O 1
ATOM 4913 N N . ILE C 1 158 ? 147.680 192.896 187.348 1.00 55.55 158 ILE C N 1
ATOM 4914 C CA . ILE C 1 158 ? 148.063 193.900 188.328 1.00 57.61 158 ILE C CA 1
ATOM 4915 C C . ILE C 1 158 ? 147.806 193.384 189.741 1.00 65.04 158 ILE C C 1
ATOM 4916 O O . ILE C 1 158 ? 148.577 193.653 190.656 1.00 77.29 158 ILE C O 1
ATOM 4921 N N . GLU C 1 159 ? 146.715 192.636 189.907 1.00 68.86 159 GLU C N 1
ATOM 4922 C CA . GLU C 1 159 ? 146.283 192.159 191.207 1.00 71.58 159 GLU C CA 1
ATOM 4923 C C . GLU C 1 159 ? 146.878 190.796 191.543 1.00 71.31 159 GLU C C 1
ATOM 4924 O O . GLU C 1 159 ? 146.555 190.253 192.596 1.00 83.29 159 GLU C O 1
ATOM 4930 N N . SER C 1 160 ? 147.723 190.228 190.672 1.00 72.01 160 SER C N 1
ATOM 4931 C CA . SER C 1 160 ? 148.324 188.930 190.960 1.00 66.89 160 SER C CA 1
ATOM 4932 C C . SER C 1 160 ? 149.323 189.093 192.095 1.00 84.11 160 SER C C 1
ATOM 4933 O O . SER C 1 160 ? 149.309 188.316 193.051 1.00 95.72 160 SER C O 1
ATOM 4936 N N . GLY C 1 161 ? 150.193 190.104 191.956 1.00 79.02 161 GLY C N 1
ATOM 4937 C CA . GLY C 1 161 ? 151.273 190.329 192.898 1.00 73.64 161 GLY C CA 1
ATOM 4938 C C . GLY C 1 161 ? 152.545 189.588 192.491 1.00 74.41 161 GLY C C 1
ATOM 4939 O O . GLY C 1 161 ? 153.607 189.849 193.058 1.00 96.68 161 GLY C O 1
ATOM 4940 N N . ASN C 1 162 ? 152.445 188.680 191.508 1.00 53.32 162 ASN C N 1
ATOM 4941 C CA . ASN C 1 162 ? 153.588 187.894 191.069 1.00 44.62 162 ASN C CA 1
ATOM 4942 C C . ASN C 1 162 ? 154.457 188.786 190.194 1.00 45.31 162 ASN C C 1
ATOM 4943 O O . ASN C 1 162 ? 153.957 189.416 189.272 1.00 62.20 162 ASN C O 1
ATOM 4948 N N . GLU C 1 163 ? 155.741 188.882 190.507 1.00 41.87 163 GLU C N 1
ATOM 4949 C CA . GLU C 1 163 ? 156.617 189.755 189.756 1.00 43.90 163 GLU C CA 1
ATOM 4950 C C . GLU C 1 163 ? 157.131 189.064 188.489 1.00 44.60 163 GLU C C 1
ATOM 4951 O O . GLU C 1 163 ? 157.682 189.723 187.613 1.00 62.48 163 GLU C O 1
ATOM 4953 N N . ALA C 1 164 ? 156.996 187.750 188.397 1.00 38.40 164 ALA C N 1
ATOM 4954 C CA . ALA C 1 164 ? 157.384 187.026 187.204 1.00 37.04 164 ALA C CA 1
ATOM 4955 C C . ALA C 1 164 ? 156.339 187.242 186.139 1.00 39.44 164 ALA C C 1
ATOM 4956 O O . ALA C 1 164 ? 156.641 187.295 184.953 1.00 57.21 164 ALA C O 1
ATOM 4958 N N . THR C 1 165 ? 155.104 187.289 186.593 1.00 40.13 165 THR C N 1
ATOM 4959 C CA . THR C 1 165 ? 153.989 187.437 185.700 1.00 42.03 165 THR C CA 1
ATOM 4960 C C . THR C 1 165 ? 153.917 188.901 185.292 1.00 42.68 165 THR C C 1
ATOM 4961 O O . THR C 1 165 ? 153.572 189.194 184.153 1.00 50.13 165 THR C O 1
ATOM 4965 N N . HIS C 1 166 ? 154.272 189.822 186.195 1.00 43.23 166 HIS C N 1
ATOM 4966 C CA . HIS C 1 166 ? 154.288 191.213 185.790 1.00 45.83 166 HIS C CA 1
ATOM 4967 C C . HIS C 1 166 ? 155.167 191.325 184.554 1.00 43.73 166 HIS C C 1
ATOM 4968 O O . HIS C 1 166 ? 154.762 191.920 183.561 1.00 52.64 166 HIS C O 1
ATOM 4975 N N . MET C 1 167 ? 156.321 190.671 184.583 1.00 40.72 167 MET C N 1
ATOM 4976 C CA . MET C 1 167 ? 157.269 190.802 183.501 1.00 42.41 167 MET C CA 1
ATOM 4977 C C . MET C 1 167 ? 156.823 190.046 182.259 1.00 36.15 167 MET C C 1
ATOM 4978 O O . MET C 1 167 ? 156.954 190.583 181.168 1.00 43.67 167 MET C O 1
ATOM 4983 N N . ALA C 1 168 ? 156.282 188.840 182.396 1.00 30.32 168 ALA C N 1
ATOM 4984 C CA . ALA C 1 168 ? 155.793 188.122 181.224 1.00 32.02 168 ALA C CA 1
ATOM 4985 C C . ALA C 1 168 ? 154.698 188.916 180.518 1.00 30.64 168 ALA C C 1
ATOM 4986 O O . ALA C 1 168 ? 154.734 189.094 179.306 1.00 33.84 168 ALA C O 1
ATOM 4988 N N . PHE C 1 169 ? 153.731 189.384 181.284 1.00 28.99 169 PHE C N 1
ATOM 4989 C CA . PHE C 1 169 ? 152.593 190.058 180.706 1.00 29.93 169 PHE C CA 1
ATOM 4990 C C . PHE C 1 169 ? 153.058 191.230 179.878 1.00 27.72 169 PHE C C 1
ATOM 4991 O O . PHE C 1 169 ? 152.589 191.365 178.757 1.00 35.21 169 PHE C O 1
ATOM 4999 N N . ASN C 1 170 ? 153.986 192.014 180.415 1.00 29.70 170 ASN C N 1
ATOM 5000 C CA . ASN C 1 170 ? 154.475 193.195 179.735 1.00 37.46 170 ASN C CA 1
ATOM 5001 C C . ASN C 1 170 ? 155.194 192.820 178.455 1.00 32.87 170 ASN C C 1
ATOM 5002 O O . ASN C 1 170 ? 155.055 193.505 177.455 1.00 47.85 170 ASN C O 1
ATOM 5007 N N . GLY C 1 171 ? 155.961 191.743 178.494 1.00 27.88 171 GLY C N 1
ATOM 5008 C CA . GLY C 1 171 ? 156.802 191.391 177.377 1.00 24.55 171 GLY C CA 1
ATOM 5009 C C . GLY C 1 171 ? 155.999 190.734 176.284 1.00 23.41 171 GLY C C 1
ATOM 5010 O O . GLY C 1 171 ? 156.274 190.937 175.111 1.00 28.31 171 GLY C O 1
ATOM 5011 N N . LEU C 1 172 ? 155.033 189.919 176.689 1.00 23.69 172 LEU C N 1
ATOM 5012 C CA . LEU C 1 172 ? 154.175 189.211 175.759 1.00 21.72 172 LEU C CA 1
ATOM 5013 C C . LEU C 1 172 ? 153.238 190.217 175.119 1.00 21.54 172 LEU C C 1
ATOM 5014 O O . LEU C 1 172 ? 152.886 190.105 173.960 1.00 25.96 172 LEU C O 1
ATOM 5019 N N . ARG C 1 173 ? 152.911 191.246 175.868 1.00 21.76 173 ARG C N 1
ATOM 5020 C CA . ARG C 1 173 ? 151.990 192.238 175.403 1.00 23.80 173 ARG C CA 1
ATOM 5021 C C . ARG C 1 173 ? 152.659 193.116 174.379 1.00 24.33 173 ARG C C 1
ATOM 5022 O O . ARG C 1 173 ? 152.015 193.564 173.438 1.00 32.17 173 ARG C O 1
ATOM 5030 N N . LEU C 1 174 ? 153.931 193.374 174.586 1.00 26.47 174 LEU C N 1
ATOM 5031 C CA . LEU C 1 174 ? 154.678 194.225 173.679 1.00 29.54 174 LEU C CA 1
ATOM 5032 C C . LEU C 1 174 ? 154.951 193.505 172.363 1.00 25.00 174 LEU C C 1
ATOM 5033 O O . LEU C 1 174 ? 155.005 194.134 171.325 1.00 24.82 174 LEU C O 1
ATOM 5038 N N . ILE C 1 175 ? 155.066 192.183 172.408 1.00 24.02 175 ILE C N 1
ATOM 5039 C CA . ILE C 1 175 ? 155.276 191.403 171.213 1.00 23.49 175 ILE C CA 1
ATOM 5040 C C . ILE C 1 175 ? 153.980 191.383 170.436 1.00 27.66 175 ILE C C 1
ATOM 5041 O O . ILE C 1 175 ? 154.017 191.469 169.217 1.00 37.95 175 ILE C O 1
ATOM 5046 N N . LEU C 1 176 ? 152.850 191.221 171.119 1.00 28.04 176 LEU C N 1
ATOM 5047 C CA . LEU C 1 176 ? 151.572 191.233 170.429 1.00 27.51 176 LEU C CA 1
ATOM 5048 C C . LEU C 1 176 ? 151.274 192.629 169.882 1.00 25.57 176 LEU C C 1
ATOM 5049 O O . LEU C 1 176 ? 150.921 192.782 168.736 1.00 31.15 176 LEU C O 1
ATOM 5054 N N . THR C 1 177 ? 151.527 193.670 170.646 1.00 28.37 177 THR C N 1
ATOM 5055 C CA . THR C 1 177 ? 151.358 195.026 170.155 1.00 29.71 177 THR C CA 1
ATOM 5056 C C . THR C 1 177 ? 152.253 195.350 168.962 1.00 31.35 177 THR C C 1
ATOM 5057 O O . THR C 1 177 ? 151.821 196.090 168.084 1.00 37.18 177 THR C O 1
ATOM 5061 N N . ILE C 1 178 ? 153.514 194.902 168.967 1.00 32.37 178 ILE C N 1
ATOM 5062 C CA . ILE C 1 178 ? 154.469 195.357 167.963 1.00 34.45 178 ILE C CA 1
ATOM 5063 C C . ILE C 1 178 ? 154.782 194.218 167.013 1.00 29.56 178 ILE C C 1
ATOM 5064 O O . ILE C 1 178 ? 154.485 194.301 165.836 1.00 38.39 178 ILE C O 1
ATOM 5069 N N . GLY C 1 179 ? 155.366 193.153 167.523 1.00 26.57 179 GLY C N 1
ATOM 5070 C CA . GLY C 1 179 ? 155.600 191.951 166.743 1.00 23.26 179 GLY C CA 1
ATOM 5071 C C . GLY C 1 179 ? 154.419 191.570 165.867 1.00 23.09 179 GLY C C 1
ATOM 5072 O O . GLY C 1 179 ? 154.586 191.264 164.707 1.00 26.58 179 GLY C O 1
ATOM 5073 N N . TRP C 1 180 ? 153.210 191.555 166.406 1.00 27.67 180 TRP C N 1
ATOM 5074 C CA . TRP C 1 180 ? 152.103 190.978 165.662 1.00 27.05 180 TRP C CA 1
ATOM 5075 C C . TRP C 1 180 ? 151.498 192.004 164.728 1.00 27.65 180 TRP C C 1
ATOM 5076 O O . TRP C 1 180 ? 150.529 191.675 164.064 1.00 35.02 180 TRP C O 1
ATOM 5087 N N . ALA C 1 181 ? 152.026 193.231 164.719 1.00 26.99 181 ALA C N 1
ATOM 5088 C CA . ALA C 1 181 ? 151.580 194.223 163.764 1.00 27.08 181 ALA C CA 1
ATOM 5089 C C . ALA C 1 181 ? 151.961 193.774 162.368 1.00 27.93 181 ALA C C 1
ATOM 5090 O O . ALA C 1 181 ? 151.265 194.056 161.408 1.00 31.66 181 ALA C O 1
ATOM 5092 N N . ILE C 1 182 ? 153.004 192.968 162.285 1.00 31.64 182 ILE C N 1
ATOM 5093 C CA . ILE C 1 182 ? 153.447 192.469 161.008 1.00 34.13 182 ILE C CA 1
ATOM 5094 C C . ILE C 1 182 ? 152.281 191.819 160.272 1.00 35.89 182 ILE C C 1
ATOM 5095 O O . ILE C 1 182 ? 152.282 191.879 159.050 1.00 55.97 182 ILE C O 1
ATOM 5100 N N . TYR C 1 183 ? 151.321 191.184 160.963 1.00 29.35 183 TYR C N 1
ATOM 5101 C CA . TYR C 1 183 ? 150.364 190.326 160.282 1.00 26.65 183 TYR C CA 1
ATOM 5102 C C . TYR C 1 183 ? 149.326 191.181 159.553 1.00 28.49 183 TYR C C 1
ATOM 5103 O O . TYR C 1 183 ? 149.109 191.010 158.356 1.00 27.34 183 TYR C O 1
ATOM 5112 N N . PRO C 1 184 ? 148.643 192.134 160.222 1.00 28.87 184 PRO C N 1
ATOM 5113 C CA . PRO C 1 184 ? 147.825 193.127 159.527 1.00 31.59 184 PRO C CA 1
ATOM 5114 C C . PRO C 1 184 ? 148.540 193.846 158.384 1.00 29.48 184 PRO C C 1
ATOM 5115 O O . PRO C 1 184 ? 147.950 194.219 157.385 1.00 31.44 184 PRO C O 1
ATOM 5119 N N . LEU C 1 185 ? 149.827 194.043 158.509 1.00 30.18 185 LEU C N 1
ATOM 5120 C CA . LEU C 1 185 ? 150.494 194.847 157.515 1.00 34.74 185 LEU C CA 1
ATOM 5121 C C . LEU C 1 185 ? 150.908 193.982 156.338 1.00 27.14 185 LEU C C 1
ATOM 5122 O O . LEU C 1 185 ? 150.823 194.400 155.197 1.00 28.03 185 LEU C O 1
ATOM 5127 N N . GLY C 1 186 ? 151.353 192.770 156.607 1.00 27.23 186 GLY C N 1
ATOM 5128 C CA . GLY C 1 186 ? 151.521 191.784 155.555 1.00 26.97 186 GLY C CA 1
ATOM 5129 C C . GLY C 1 186 ? 150.274 191.713 154.694 1.00 26.31 186 GLY C C 1
ATOM 5130 O O . GLY C 1 186 ? 150.353 191.932 153.495 1.00 35.63 186 GLY C O 1
ATOM 5131 N N . TYR C 1 187 ? 149.137 191.485 155.356 1.00 23.57 187 TYR C N 1
ATOM 5132 C CA . TYR C 1 187 ? 147.840 191.382 154.731 1.00 21.46 187 TYR C CA 1
ATOM 5133 C C . TYR C 1 187 ? 147.535 192.659 153.960 1.00 19.47 187 TYR C C 1
ATOM 5134 O O . TYR C 1 187 ? 147.193 192.621 152.807 1.00 21.26 187 TYR C O 1
ATOM 5143 N N . PHE C 1 188 ? 147.615 193.796 154.606 1.00 21.17 188 PHE C N 1
ATOM 5144 C CA . PHE C 1 188 ? 147.286 195.013 153.923 1.00 27.33 188 PHE C CA 1
ATOM 5145 C C . PHE C 1 188 ? 148.057 195.132 152.612 1.00 35.05 188 PHE C C 1
ATOM 5146 O O . PHE C 1 188 ? 147.461 195.449 151.584 1.00 42.26 188 PHE C O 1
ATOM 5154 N N . ILE C 1 189 ? 149.357 194.849 152.623 1.00 39.99 189 ILE C N 1
ATOM 5155 C CA . ILE C 1 189 ? 150.155 195.089 151.437 1.00 44.31 189 ILE C CA 1
ATOM 5156 C C . ILE C 1 189 ? 149.858 193.997 150.420 1.00 41.95 189 ILE C C 1
ATOM 5157 O O . ILE C 1 189 ? 149.547 194.283 149.265 1.00 46.45 189 ILE C O 1
ATOM 5162 N N . ASN C 1 190 ? 149.967 192.747 150.857 1.00 34.49 190 ASN C N 1
ATOM 5163 C CA . ASN C 1 190 ? 149.782 191.651 149.943 1.00 33.57 190 ASN C CA 1
ATOM 5164 C C . ASN C 1 190 ? 148.432 191.771 149.227 1.00 41.39 190 ASN C C 1
ATOM 5165 O O . ASN C 1 190 ? 148.366 191.494 148.030 1.00 56.52 190 ASN C O 1
ATOM 5170 N N . ASN C 1 191 ? 147.369 192.209 149.917 1.00 36.80 191 ASN C N 1
ATOM 5171 C CA . ASN C 1 191 ? 146.019 192.096 149.376 1.00 38.01 191 ASN C CA 1
ATOM 5172 C C . ASN C 1 191 ? 145.455 193.472 149.036 1.00 41.78 191 ASN C C 1
ATOM 5173 O O . ASN C 1 191 ? 145.047 193.738 147.913 1.00 56.29 191 ASN C O 1
ATOM 5178 N N . LEU C 1 192 ? 145.399 194.350 150.013 1.00 43.50 192 LEU C N 1
ATOM 5179 C CA . LEU C 1 192 ? 144.627 195.561 149.842 1.00 52.08 192 LEU C CA 1
ATOM 5180 C C . LEU C 1 192 ? 145.474 196.657 149.200 1.00 49.04 192 LEU C C 1
ATOM 5181 O O . LEU C 1 192 ? 144.986 197.725 148.832 1.00 54.36 192 LEU C O 1
ATOM 5186 N N . GLY C 1 193 ? 146.762 196.404 149.107 1.00 53.52 193 GLY C N 1
ATOM 5187 C CA . GLY C 1 193 ? 147.682 197.464 148.746 1.00 68.47 193 GLY C CA 1
ATOM 5188 C C . GLY C 1 193 ? 148.312 197.165 147.397 1.00 82.21 193 GLY C C 1
ATOM 5189 O O . GLY C 1 193 ? 147.781 196.384 146.606 1.00 89.85 193 GLY C O 1
ATOM 5190 N N . GLY C 1 194 ? 149.460 197.787 147.157 1.00 96.77 194 GLY C N 1
ATOM 5191 C CA . GLY C 1 194 ? 150.163 197.584 145.904 1.00 117.69 194 GLY C CA 1
ATOM 5192 C C . GLY C 1 194 ? 150.270 196.102 145.557 1.00 114.64 194 GLY C C 1
ATOM 5193 O O . GLY C 1 194 ? 150.068 195.713 144.407 1.00 127.59 194 GLY C O 1
ATOM 5194 N N . GLY C 1 195 ? 150.565 195.286 146.574 1.00 101.23 195 GLY C N 1
ATOM 5195 C CA . GLY C 1 195 ? 151.000 193.918 146.364 1.00 96.82 195 GLY C CA 1
ATOM 5196 C C . GLY C 1 195 ? 152.466 193.786 146.764 1.00 80.75 195 GLY C C 1
ATOM 5197 O O . GLY C 1 195 ? 153.152 194.796 146.939 1.00 81.36 195 GLY C O 1
ATOM 5198 N N . VAL C 1 196 ? 152.913 192.540 146.952 1.00 66.44 196 VAL C N 1
ATOM 5199 C CA . VAL C 1 196 ? 154.255 192.264 147.437 1.00 62.12 196 VAL C CA 1
ATOM 5200 C C . VAL C 1 196 ? 154.656 190.914 146.877 1.00 57.47 196 VAL C C 1
ATOM 5201 O O . VAL C 1 196 ? 153.846 189.994 146.854 1.00 70.30 196 VAL C O 1
ATOM 5205 N N . ASP C 1 197 ? 155.917 190.814 146.458 1.00 57.22 197 ASP C N 1
ATOM 5206 C CA . ASP C 1 197 ? 156.477 189.548 146.019 1.00 63.70 197 ASP C CA 1
ATOM 5207 C C . ASP C 1 197 ? 156.242 188.506 147.113 1.00 52.80 197 ASP C C 1
ATOM 5208 O O . ASP C 1 197 ? 156.349 188.805 148.297 1.00 62.27 197 ASP C O 1
ATOM 5213 N N . ALA C 1 198 ? 155.910 187.282 146.727 1.00 44.31 198 ALA C N 1
ATOM 5214 C CA . ALA C 1 198 ? 155.627 186.272 147.723 1.00 47.63 198 ALA C CA 1
ATOM 5215 C C . ALA C 1 198 ? 156.918 185.803 148.364 1.00 44.61 198 ALA C C 1
ATOM 5216 O O . ALA C 1 198 ? 156.898 185.363 149.510 1.00 49.01 198 ALA C O 1
ATOM 5218 N N . ASN C 1 199 ? 158.003 185.834 147.590 1.00 42.76 199 ASN C N 1
ATOM 5219 C CA . ASN C 1 199 ? 159.313 185.480 148.105 1.00 47.81 199 ASN C CA 1
ATOM 5220 C C . ASN C 1 199 ? 159.669 186.440 149.223 1.00 42.06 199 ASN C C 1
ATOM 5221 O O . ASN C 1 199 ? 160.094 186.000 150.291 1.00 44.36 199 ASN C O 1
ATOM 5226 N N . SER C 1 200 ? 159.462 187.729 148.964 1.00 33.50 200 SER C N 1
ATOM 5227 C CA . SER C 1 200 ? 159.821 188.721 149.949 1.00 35.14 200 SER C CA 1
ATOM 5228 C C . SER C 1 200 ? 159.023 188.469 151.216 1.00 35.98 200 SER C C 1
ATOM 5229 O O . SER C 1 200 ? 159.573 188.512 152.313 1.00 41.53 200 SER C O 1
ATOM 5232 N N . LEU C 1 201 ? 157.721 188.227 151.047 1.00 33.67 201 LEU C N 1
ATOM 5233 C CA . LEU C 1 201 ? 156.814 188.113 152.171 1.00 30.76 201 LEU C CA 1
ATOM 5234 C C . LEU C 1 201 ? 157.048 186.794 152.902 1.00 25.31 201 LEU C C 1
ATOM 5235 O O . LEU C 1 201 ? 156.877 186.736 154.103 1.00 28.34 201 LEU C O 1
ATOM 5240 N N . ASN C 1 202 ? 157.514 185.759 152.225 1.00 20.88 202 ASN C N 1
ATOM 5241 C CA . ASN C 1 202 ? 157.816 184.550 152.949 1.00 23.37 202 ASN C CA 1
ATOM 5242 C C . ASN C 1 202 ? 159.027 184.787 153.842 1.00 26.40 202 ASN C C 1
ATOM 5243 O O . ASN C 1 202 ? 159.121 184.225 154.941 1.00 27.97 202 ASN C O 1
ATOM 5248 N N . ILE C 1 203 ? 159.993 185.545 153.326 1.00 25.02 203 ILE C N 1
ATOM 5249 C CA . ILE C 1 203 ? 161.197 185.852 154.071 1.00 23.89 203 ILE C CA 1
ATOM 5250 C C . ILE C 1 203 ? 160.799 186.628 155.317 1.00 20.98 203 ILE C C 1
ATOM 5251 O O . ILE C 1 203 ? 161.116 186.203 156.433 1.00 20.05 203 ILE C O 1
ATOM 5256 N N . ILE C 1 204 ? 159.990 187.666 155.122 1.00 19.93 204 ILE C N 1
ATOM 5257 C CA . ILE C 1 204 ? 159.531 188.491 156.227 1.00 22.53 204 ILE C CA 1
ATOM 5258 C C . ILE C 1 204 ? 158.763 187.696 157.283 1.00 21.05 204 ILE C C 1
ATOM 5259 O O . ILE C 1 204 ? 158.916 187.909 158.469 1.00 21.23 204 ILE C O 1
ATOM 5264 N N . TYR C 1 205 ? 157.878 186.815 156.864 1.00 22.15 205 TYR C N 1
ATOM 5265 C CA . TYR C 1 205 ? 157.094 186.060 157.813 1.00 20.68 205 TYR C CA 1
ATOM 5266 C C . TYR C 1 205 ? 157.941 185.027 158.515 1.00 19.19 205 TYR C C 1
ATOM 5267 O O . TYR C 1 205 ? 157.682 184.720 159.657 1.00 21.06 205 TYR C O 1
ATOM 5276 N N . ASN C 1 206 ? 158.952 184.494 157.839 1.00 23.65 206 ASN C N 1
ATOM 5277 C CA . ASN C 1 206 ? 159.882 183.551 158.445 1.00 21.36 206 ASN C CA 1
ATOM 5278 C C . ASN C 1 206 ? 160.741 184.237 159.494 1.00 21.38 206 ASN C C 1
ATOM 5279 O O . ASN C 1 206 ? 160.775 183.837 160.655 1.00 21.90 206 ASN C O 1
ATOM 5284 N N . LEU C 1 207 ? 161.364 185.332 159.103 1.00 22.57 207 LEU C N 1
ATOM 5285 C CA . LEU C 1 207 ? 162.191 186.057 160.044 1.00 26.33 207 LEU C CA 1
ATOM 5286 C C . LEU C 1 207 ? 161.405 186.691 161.181 1.00 28.90 207 LEU C C 1
ATOM 5287 O O . LEU C 1 207 ? 162.009 187.011 162.191 1.00 40.09 207 LEU C O 1
ATOM 5292 N N . THR C 1 208 ? 160.090 186.862 161.096 1.00 29.23 208 THR C N 1
ATOM 5293 C CA . THR C 1 208 ? 159.416 187.469 162.230 1.00 30.46 208 THR C CA 1
ATOM 5294 C C . THR C 1 208 ? 158.931 186.407 163.212 1.00 29.17 208 THR C C 1
ATOM 5295 O O . THR C 1 208 ? 158.720 186.753 164.363 1.00 36.49 208 THR C O 1
ATOM 5299 N N . ASP C 1 209 ? 158.802 185.146 162.791 1.00 28.83 209 ASP C N 1
ATOM 5300 C CA . ASP C 1 209 ? 158.566 184.029 163.699 1.00 31.38 209 ASP C CA 1
ATOM 5301 C C . ASP C 1 209 ? 159.741 183.784 164.653 1.00 32.70 209 ASP C C 1
ATOM 5302 O O . ASP C 1 209 ? 159.693 182.925 165.509 1.00 40.15 209 ASP C O 1
ATOM 5307 N N . PHE C 1 210 ? 160.835 184.514 164.514 1.00 38.89 210 PHE C N 1
ATOM 5308 C CA . PHE C 1 210 ? 161.855 184.525 165.539 1.00 37.05 210 PHE C CA 1
ATOM 5309 C C . PHE C 1 210 ? 161.349 185.322 166.734 1.00 32.58 210 PHE C C 1
ATOM 5310 O O . PHE C 1 210 ? 161.485 184.913 167.879 1.00 40.85 210 PHE C O 1
ATOM 5318 N N . LEU C 1 211 ? 160.835 186.503 166.459 1.00 29.26 211 LEU C N 1
ATOM 5319 C CA . LEU C 1 211 ? 160.227 187.278 167.508 1.00 30.62 211 LEU C CA 1
ATOM 5320 C C . LEU C 1 211 ? 158.934 186.646 167.992 1.00 26.53 211 LEU C C 1
ATOM 5321 O O . LEU C 1 211 ? 158.722 186.389 169.179 1.00 30.11 211 LEU C O 1
ATOM 5326 N N . ASN C 1 212 ? 158.032 186.519 167.050 1.00 23.84 212 ASN C N 1
ATOM 5327 C CA . ASN C 1 212 ? 156.655 186.318 167.392 1.00 24.88 212 ASN C CA 1
ATOM 5328 C C . ASN C 1 212 ? 156.520 184.932 168.017 1.00 28.81 212 ASN C C 1
ATOM 5329 O O . ASN C 1 212 ? 155.653 184.765 168.885 1.00 35.36 212 ASN C O 1
ATOM 5334 N N . LYS C 1 213 ? 157.371 183.961 167.655 1.00 25.03 213 LYS C N 1
ATOM 5335 C CA . LYS C 1 213 ? 157.258 182.672 168.319 1.00 27.07 213 LYS C CA 1
ATOM 5336 C C . LYS C 1 213 ? 158.371 182.414 169.330 1.00 27.18 213 LYS C C 1
ATOM 5337 O O . LYS C 1 213 ? 158.134 181.904 170.417 1.00 32.86 213 LYS C O 1
ATOM 5343 N N . ILE C 1 214 ? 159.594 182.746 169.010 1.00 28.02 214 ILE C N 1
ATOM 5344 C CA . ILE C 1 214 ? 160.664 182.237 169.832 1.00 32.28 214 ILE C CA 1
ATOM 5345 C C . ILE C 1 214 ? 160.910 183.166 171.023 1.00 25.90 214 ILE C C 1
ATOM 5346 O O . ILE C 1 214 ? 160.967 182.727 172.160 1.00 30.83 214 ILE C O 1
ATOM 5351 N N . ILE C 1 215 ? 161.057 184.445 170.786 1.00 21.93 215 ILE C N 1
ATOM 5352 C CA . ILE C 1 215 ? 161.211 185.360 171.890 1.00 23.44 215 ILE C CA 1
ATOM 5353 C C . ILE C 1 215 ? 159.952 185.321 172.763 1.00 20.36 215 ILE C C 1
ATOM 5354 O O . ILE C 1 215 ? 159.985 185.528 173.971 1.00 19.19 215 ILE C O 1
ATOM 5359 N N . PHE C 1 216 ? 158.815 185.073 172.149 1.00 20.25 216 PHE C N 1
ATOM 5360 C CA . PHE C 1 216 ? 157.600 184.919 172.924 1.00 20.38 216 PHE C CA 1
ATOM 5361 C C . PHE C 1 216 ? 157.733 183.758 173.896 1.00 16.33 216 PHE C C 1
ATOM 5362 O O . PHE C 1 216 ? 157.319 183.836 175.029 1.00 17.56 216 PHE C O 1
ATOM 5370 N N . GLY C 1 217 ? 158.336 182.687 173.424 1.00 16.29 217 GLY C N 1
ATOM 5371 C CA . GLY C 1 217 ? 158.545 181.501 174.214 1.00 16.22 217 GLY C CA 1
ATOM 5372 C C . GLY C 1 217 ? 159.485 181.756 175.363 1.00 17.75 217 GLY C C 1
ATOM 5373 O O . GLY C 1 217 ? 159.172 181.359 176.464 1.00 23.94 217 GLY C O 1
ATOM 5374 N N . PHE C 1 218 ? 160.621 182.387 175.074 1.00 18.91 218 PHE C N 1
ATOM 5375 C CA . PHE C 1 218 ? 161.665 182.607 176.049 1.00 19.33 218 PHE C CA 1
ATOM 5376 C C . PHE C 1 218 ? 161.155 183.507 177.146 1.00 18.68 218 PHE C C 1
ATOM 5377 O O . PHE C 1 218 ? 161.642 183.411 178.255 1.00 23.74 218 PHE C O 1
ATOM 5385 N N . VAL C 1 219 ? 160.228 184.395 176.823 1.00 17.90 219 VAL C N 1
ATOM 5386 C CA . VAL C 1 219 ? 159.671 185.273 177.816 1.00 18.41 219 VAL C CA 1
ATOM 5387 C C . VAL C 1 219 ? 158.849 184.451 178.804 1.00 16.94 219 VAL C C 1
ATOM 5388 O O . VAL C 1 219 ? 158.927 184.709 180.009 1.00 18.67 219 VAL C O 1
ATOM 5392 N N . VAL C 1 220 ? 158.141 183.445 178.302 1.00 15.84 220 VAL C N 1
ATOM 5393 C CA . VAL C 1 220 ? 157.260 182.626 179.112 1.00 17.17 220 VAL C CA 1
ATOM 5394 C C . VAL C 1 220 ? 158.173 181.767 179.964 1.00 17.52 220 VAL C C 1
ATOM 5395 O O . VAL C 1 220 ? 158.028 181.699 181.169 1.00 22.14 220 VAL C O 1
ATOM 5399 N N . TYR C 1 221 ? 159.200 181.223 179.347 1.00 17.46 221 TYR C N 1
ATOM 5400 C CA . TYR C 1 221 ? 160.139 180.361 180.019 1.00 18.24 221 TYR C CA 1
ATOM 5401 C C . TYR C 1 221 ? 160.839 181.103 181.159 1.00 19.21 221 TYR C C 1
ATOM 5402 O O . TYR C 1 221 ? 161.075 180.536 182.212 1.00 23.32 221 TYR C O 1
ATOM 5411 N N . ARG C 1 222 ? 161.229 182.339 180.959 1.00 19.19 222 ARG C N 1
ATOM 5412 C CA . ARG C 1 222 ? 161.898 183.032 182.030 1.00 23.09 222 ARG C CA 1
ATOM 5413 C C . ARG C 1 222 ? 160.939 183.310 183.180 1.00 23.02 222 ARG C C 1
ATOM 5414 O O . ARG C 1 222 ? 161.397 183.509 184.305 1.00 22.05 222 ARG C O 1
ATOM 5422 N N . ALA C 1 223 ? 159.639 183.427 182.900 1.00 20.22 223 ALA C N 1
ATOM 5423 C CA . ALA C 1 223 ? 158.711 183.714 183.974 1.00 20.93 223 ALA C CA 1
ATOM 5424 C C . ALA C 1 223 ? 158.578 182.474 184.844 1.00 20.97 223 ALA C C 1
ATOM 5425 O O . ALA C 1 223 ? 158.562 182.527 186.071 1.00 26.19 223 ALA C O 1
ATOM 5427 N N . ALA C 1 224 ? 158.428 181.348 184.183 1.00 17.41 224 ALA C N 1
ATOM 5428 C CA . ALA C 1 224 ? 158.247 180.116 184.896 1.00 16.07 224 ALA C CA 1
ATOM 5429 C C . ALA C 1 224 ? 159.496 179.845 185.719 1.00 16.42 224 ALA C C 1
ATOM 5430 O O . ALA C 1 224 ? 159.410 179.437 186.867 1.00 18.44 224 ALA C O 1
ATOM 5432 N N . MET C 1 225 ? 160.659 180.105 185.139 1.00 19.84 225 MET C N 1
ATOM 5433 C CA . MET C 1 225 ? 161.928 179.897 185.821 1.00 21.36 225 MET C CA 1
ATOM 5434 C C . MET C 1 225 ? 162.060 180.930 186.940 1.00 19.05 225 MET C C 1
ATOM 5435 O O . MET C 1 225 ? 162.254 180.623 188.105 1.00 19.79 225 MET C O 1
ATOM 5440 N N . ASN C 1 226 ? 161.856 182.168 186.616 1.00 17.99 226 ASN C N 1
ATOM 5441 C CA . ASN C 1 226 ? 161.986 183.131 187.660 1.00 22.65 226 ASN C CA 1
ATOM 5442 C C . ASN C 1 226 ? 161.167 182.785 188.882 1.00 25.27 226 ASN C C 1
ATOM 5443 O O . ASN C 1 226 ? 161.644 182.970 189.995 1.00 30.40 226 ASN C O 1
ATOM 5448 N N . ASP C 1 227 ? 159.909 182.437 188.658 1.00 29.23 227 ASP C N 1
ATOM 5449 C CA . ASP C 1 227 ? 158.957 182.227 189.726 1.00 28.24 227 ASP C CA 1
ATOM 5450 C C . ASP C 1 227 ? 159.355 180.995 190.506 1.00 24.67 227 ASP C C 1
ATOM 5451 O O . ASP C 1 227 ? 159.442 181.064 191.719 1.00 27.27 227 ASP C O 1
ATOM 5456 N N . THR C 1 228 ? 159.678 179.913 189.798 1.00 22.74 228 THR C N 1
ATOM 5457 C CA . THR C 1 228 ? 160.022 178.670 190.458 1.00 23.26 228 THR C CA 1
ATOM 5458 C C . THR C 1 228 ? 161.067 178.943 191.520 1.00 27.21 228 THR C C 1
ATOM 5459 O O . THR C 1 228 ? 160.926 178.441 192.627 1.00 31.49 228 THR C O 1
ATOM 5463 N N . GLN C 1 229 ? 162.023 179.800 191.164 1.00 31.37 229 GLN C N 1
ATOM 5464 C CA . GLN C 1 229 ? 163.166 180.149 191.973 1.00 38.39 229 GLN C CA 1
ATOM 5465 C C . GLN C 1 229 ? 162.808 181.091 193.105 1.00 34.68 229 GLN C C 1
ATOM 5466 O O . GLN C 1 229 ? 163.426 181.023 194.149 1.00 50.79 229 GLN C O 1
ATOM 5472 N N . ALA C 1 230 ? 161.866 181.989 192.884 1.00 35.29 230 ALA C N 1
ATOM 5473 C CA . ALA C 1 230 ? 161.484 182.955 193.891 1.00 41.75 230 ALA C CA 1
ATOM 5474 C C . ALA C 1 230 ? 160.791 182.242 195.036 1.00 49.49 230 ALA C C 1
ATOM 5475 O O . ALA C 1 230 ? 160.728 182.762 196.147 1.00 63.78 230 ALA C O 1
ATOM 5477 N N . ARG C 1 231 ? 160.223 181.088 194.707 1.00 50.32 231 ARG C N 1
ATOM 5478 C CA . ARG C 1 231 ? 159.459 180.308 195.648 1.00 56.05 231 ARG C CA 1
ATOM 5479 C C . ARG C 1 231 ? 160.436 179.464 196.447 1.00 57.68 231 ARG C C 1
ATOM 5480 O O . ARG C 1 231 ? 160.169 179.147 197.594 1.00 78.33 231 ARG C O 1
ATOM 5488 N N . LEU C 1 232 ? 161.559 179.108 195.831 1.00 56.40 232 LEU C N 1
ATOM 5489 C CA . LEU C 1 232 ? 162.599 178.348 196.495 1.00 59.90 232 LEU C CA 1
ATOM 5490 C C . LEU C 1 232 ? 163.365 179.275 197.425 1.00 66.56 232 LEU C C 1
ATOM 5491 O O . LEU C 1 232 ? 163.705 178.884 198.535 1.00 85.15 232 LEU C O 1
ATOM 5496 N N . ASP C 1 233 ? 163.632 180.489 196.953 1.00 68.17 233 ASP C N 1
ATOM 5497 C CA . ASP C 1 233 ? 164.347 181.481 197.731 1.00 77.79 233 ASP C CA 1
ATOM 5498 C C . ASP C 1 233 ? 163.529 181.914 198.948 1.00 89.21 233 ASP C C 1
ATOM 5499 O O . ASP C 1 233 ? 164.113 182.314 199.954 1.00 99.66 233 ASP C O 1
ATOM 5504 N N . GLU C 1 234 ? 162.195 181.839 198.876 1.00 81.37 234 GLU C N 1
ATOM 5505 C CA . GLU C 1 234 ? 161.381 182.239 200.014 1.00 96.61 234 GLU C CA 1
ATOM 5506 C C . GLU C 1 234 ? 161.190 181.057 200.967 1.00 108.64 234 GLU C C 1
ATOM 5507 O O . GLU C 1 234 ? 160.887 181.262 202.139 1.00 124.83 234 GLU C O 1
ATOM 5513 N N . ILE C 1 235 ? 161.320 179.824 200.460 1.00 110.97 235 ILE C N 1
ATOM 5514 C CA . ILE C 1 235 ? 161.257 178.638 201.305 1.00 111.18 235 ILE C CA 1
ATOM 5515 C C . ILE C 1 235 ? 162.482 178.616 202.213 1.00 124.10 235 ILE C C 1
ATOM 5516 O O . ILE C 1 235 ? 162.369 178.254 203.382 1.00 144.75 235 ILE C O 1
ATOM 5521 N N . LYS C 1 236 ? 163.641 179.015 201.675 1.00 129.43 236 LYS C N 1
ATOM 5522 C CA . LYS C 1 236 ? 164.863 179.097 202.462 1.00 149.16 236 LYS C CA 1
ATOM 5523 C C . LYS C 1 236 ? 164.680 180.026 203.667 1.00 155.54 236 LYS C C 1
ATOM 5524 O O . LYS C 1 236 ? 165.223 179.749 204.736 1.00 157.35 236 LYS C O 1
ATOM 5530 N N . LYS C 1 237 ? 163.934 181.130 203.501 1.00 159.32 237 LYS C N 1
ATOM 5531 C CA . LYS C 1 237 ? 163.610 181.999 204.628 1.00 171.73 237 LYS C CA 1
ATOM 5532 C C . LYS C 1 237 ? 162.382 181.432 205.366 1.00 168.03 237 LYS C C 1
ATOM 5533 O O . LYS C 1 237 ? 162.595 180.606 206.282 1.00 163.67 237 LYS C O 1
ATOM 5539 N N . ASN D 1 2 ? 193.348 149.608 146.145 1.00 86.34 2 ASN D N 1
ATOM 5540 C CA . ASN D 1 2 ? 191.969 149.780 145.588 1.00 84.49 2 ASN D CA 1
ATOM 5541 C C . ASN D 1 2 ? 191.938 151.037 144.708 1.00 93.22 2 ASN D C 1
ATOM 5542 O O . ASN D 1 2 ? 192.982 151.652 144.471 1.00 105.33 2 ASN D O 1
ATOM 5547 N N . SER D 1 3 ? 190.747 151.408 144.211 1.00 106.91 3 SER D N 1
ATOM 5548 C CA . SER D 1 3 ? 190.559 152.633 143.439 1.00 97.13 3 SER D CA 1
ATOM 5549 C C . SER D 1 3 ? 190.052 153.737 144.360 1.00 74.62 3 SER D C 1
ATOM 5550 O O . SER D 1 3 ? 189.061 153.542 145.063 1.00 83.77 3 SER D O 1
ATOM 5553 N N . THR D 1 4 ? 190.733 154.882 144.352 1.00 54.84 4 THR D N 1
ATOM 5554 C CA . THR D 1 4 ? 190.543 155.855 145.411 1.00 55.52 4 THR D CA 1
ATOM 5555 C C . THR D 1 4 ? 189.068 156.231 145.452 1.00 52.00 4 THR D C 1
ATOM 5556 O O . THR D 1 4 ? 188.376 156.180 144.437 1.00 58.43 4 THR D O 1
ATOM 5560 N N . LEU D 1 5 ? 188.572 156.510 146.653 1.00 46.85 5 LEU D N 1
ATOM 5561 C CA . LEU D 1 5 ? 187.268 157.117 146.767 1.00 51.16 5 LEU D CA 1
ATOM 5562 C C . LEU D 1 5 ? 187.382 158.539 146.214 1.00 61.89 5 LEU D C 1
ATOM 5563 O O . LEU D 1 5 ? 188.430 159.172 146.335 1.00 72.40 5 LEU D O 1
ATOM 5568 N N . LEU D 1 6 ? 186.310 159.035 145.592 1.00 60.59 6 LEU D N 1
ATOM 5569 C CA . LEU D 1 6 ? 186.278 160.401 145.097 1.00 62.29 6 LEU D CA 1
ATOM 5570 C C . LEU D 1 6 ? 185.807 161.336 146.203 1.00 59.20 6 LEU D C 1
ATOM 5571 O O . LEU D 1 6 ? 185.037 160.934 147.072 1.00 59.43 6 LEU D O 1
ATOM 5576 N N . PRO D 1 7 ? 186.190 162.631 146.180 1.00 57.13 7 PRO D N 1
ATOM 5577 C CA . PRO D 1 7 ? 185.819 163.540 147.260 1.00 51.33 7 PRO D CA 1
ATOM 5578 C C . PRO D 1 7 ? 184.310 163.692 147.338 1.00 46.34 7 PRO D C 1
ATOM 5579 O O . PRO D 1 7 ? 183.770 163.901 148.414 1.00 59.54 7 PRO D O 1
ATOM 5583 N N . THR D 1 8 ? 183.637 163.515 146.212 1.00 46.41 8 THR D N 1
ATOM 5584 C CA . THR D 1 8 ? 182.189 163.485 146.181 1.00 51.25 8 THR D CA 1
ATOM 5585 C C . THR D 1 8 ? 181.629 162.362 147.067 1.00 60.19 8 THR D C 1
ATOM 5586 O O . THR D 1 8 ? 180.576 162.531 147.697 1.00 62.09 8 THR D O 1
ATOM 5590 N N . ASP D 1 9 ? 182.329 161.213 147.103 1.00 55.12 9 ASP D N 1
ATOM 5591 C CA . ASP D 1 9 ? 181.930 160.064 147.907 1.00 44.41 9 ASP D CA 1
ATOM 5592 C C . ASP D 1 9 ? 182.188 160.364 149.375 1.00 37.38 9 ASP D C 1
ATOM 5593 O O . ASP D 1 9 ? 181.372 160.017 150.226 1.00 40.98 9 ASP D O 1
ATOM 5598 N N . ILE D 1 10 ? 183.290 161.066 149.647 1.00 30.34 10 ILE D N 1
ATOM 5599 C CA . ILE D 1 10 ? 183.617 161.459 151.000 1.00 30.70 10 ILE D CA 1
ATOM 5600 C C . ILE D 1 10 ? 182.661 162.539 151.496 1.00 29.81 10 ILE D C 1
ATOM 5601 O O . ILE D 1 10 ? 182.193 162.453 152.625 1.00 33.39 10 ILE D O 1
ATOM 5606 N N . VAL D 1 11 ? 182.313 163.502 150.648 1.00 26.17 11 VAL D N 1
ATOM 5607 C CA . VAL D 1 11 ? 181.400 164.554 151.048 1.00 26.13 11 VAL D CA 1
ATOM 5608 C C . VAL D 1 11 ? 180.075 163.988 151.559 1.00 26.55 11 VAL D C 1
ATOM 5609 O O . VAL D 1 11 ? 179.533 164.457 152.571 1.00 25.07 11 VAL D O 1
ATOM 5613 N N . GLY D 1 12 ? 179.570 162.967 150.874 1.00 24.63 12 GLY D N 1
ATOM 5614 C CA . GLY D 1 12 ? 178.247 162.476 151.166 1.00 24.50 12 GLY D CA 1
ATOM 5615 C C . GLY D 1 12 ? 178.240 161.623 152.414 1.00 27.57 12 GLY D C 1
ATOM 5616 O O . GLY D 1 12 ? 177.205 161.624 153.100 1.00 35.38 12 GLY D O 1
ATOM 5617 N N . GLY D 1 13 ? 179.357 160.883 152.633 1.00 23.64 13 GLY D N 1
ATOM 5618 C CA . GLY D 1 13 ? 179.495 159.947 153.740 1.00 22.06 13 GLY D CA 1
ATOM 5619 C C . GLY D 1 13 ? 179.719 160.678 155.059 1.00 22.86 13 GLY D C 1
ATOM 5620 O O . GLY D 1 13 ? 179.186 160.279 156.097 1.00 30.01 13 GLY D O 1
ATOM 5621 N N . THR D 1 14 ? 180.492 161.758 154.989 1.00 19.96 14 THR D N 1
ATOM 5622 C CA . THR D 1 14 ? 180.716 162.621 156.120 1.00 19.50 14 THR D CA 1
ATOM 5623 C C . THR D 1 14 ? 179.432 163.361 156.500 1.00 19.57 14 THR D C 1
ATOM 5624 O O . THR D 1 14 ? 179.262 163.687 157.662 1.00 23.42 14 THR D O 1
ATOM 5628 N N . PHE D 1 15 ? 178.506 163.591 155.584 1.00 18.36 15 PHE D N 1
ATOM 5629 C CA . PHE D 1 15 ? 177.238 164.138 156.013 1.00 20.88 15 PHE D CA 1
ATOM 5630 C C . PHE D 1 15 ? 176.502 163.078 156.832 1.00 21.29 15 PHE D C 1
ATOM 5631 O O . PHE D 1 15 ? 175.848 163.377 157.829 1.00 26.23 15 PHE D O 1
ATOM 5639 N N . TRP D 1 16 ? 176.556 161.834 156.407 1.00 21.84 16 TRP D N 1
ATOM 5640 C CA . TRP D 1 16 ? 175.902 160.793 157.180 1.00 25.30 16 TRP D CA 1
ATOM 5641 C C . TRP D 1 16 ? 176.591 160.594 158.530 1.00 19.55 16 TRP D C 1
ATOM 5642 O O . TRP D 1 16 ? 175.946 160.394 159.555 1.00 18.81 16 TRP D O 1
ATOM 5653 N N . LEU D 1 17 ? 177.920 160.601 158.505 1.00 17.23 17 LEU D N 1
ATOM 5654 C CA . LEU D 1 17 ? 178.687 160.418 159.713 1.00 17.57 17 LEU D CA 1
ATOM 5655 C C . LEU D 1 17 ? 178.290 161.473 160.724 1.00 19.34 17 LEU D C 1
ATOM 5656 O O . LEU D 1 17 ? 177.933 161.128 161.852 1.00 23.23 17 LEU D O 1
ATOM 5661 N N . LEU D 1 18 ? 178.252 162.729 160.263 1.00 17.01 18 LEU D N 1
ATOM 5662 C CA . LEU D 1 18 ? 177.944 163.835 161.139 1.00 16.01 18 LEU D CA 1
ATOM 5663 C C . LEU D 1 18 ? 176.545 163.697 161.695 1.00 13.78 18 LEU D C 1
ATOM 5664 O O . LEU D 1 18 ? 176.352 163.805 162.885 1.00 14.96 18 LEU D O 1
ATOM 5669 N N . SER D 1 19 ? 175.628 163.382 160.835 1.00 15.55 19 SER D N 1
ATOM 5670 C CA . SER D 1 19 ? 174.242 163.201 161.187 1.00 19.32 19 SER D CA 1
ATOM 5671 C C . SER D 1 19 ? 174.109 162.194 162.331 1.00 21.89 19 SER D C 1
ATOM 5672 O O . SER D 1 19 ? 173.413 162.463 163.324 1.00 22.85 19 SER D O 1
ATOM 5675 N N . MET D 1 20 ? 174.775 161.037 162.171 1.00 19.60 20 MET D N 1
ATOM 5676 C CA . MET D 1 20 ? 174.714 159.958 163.135 1.00 20.17 20 MET D CA 1
ATOM 5677 C C . MET D 1 20 ? 175.377 160.353 164.462 1.00 18.85 20 MET D C 1
ATOM 5678 O O . MET D 1 20 ? 174.834 160.164 165.550 1.00 17.42 20 MET D O 1
ATOM 5683 N N . ALA D 1 21 ? 176.591 160.874 164.377 1.00 17.47 21 ALA D N 1
ATOM 5684 C CA . ALA D 1 21 ? 177.314 161.241 165.571 1.00 16.99 21 ALA D CA 1
ATOM 5685 C C . ALA D 1 21 ? 176.515 162.280 166.357 1.00 19.20 21 ALA D C 1
ATOM 5686 O O . ALA D 1 21 ? 176.462 162.239 167.586 1.00 24.58 21 ALA D O 1
ATOM 5688 N N . LEU D 1 22 ? 175.840 163.180 165.662 1.00 16.93 22 LEU D N 1
ATOM 5689 C CA . LEU D 1 22 ? 175.220 164.289 166.346 1.00 17.98 22 LEU D CA 1
ATOM 5690 C C . LEU D 1 22 ? 173.910 163.856 166.984 1.00 16.76 22 LEU D C 1
ATOM 5691 O O . LEU D 1 22 ? 173.626 164.266 168.113 1.00 15.03 22 LEU D O 1
ATOM 5696 N N . ILE D 1 23 ? 173.115 163.054 166.290 1.00 17.70 23 ILE D N 1
ATOM 5697 C CA . ILE D 1 23 ? 171.919 162.525 166.940 1.00 21.08 23 ILE D CA 1
ATOM 5698 C C . ILE D 1 23 ? 172.300 161.660 168.145 1.00 18.16 23 ILE D C 1
ATOM 5699 O O . ILE D 1 23 ? 171.651 161.718 169.188 1.00 16.35 23 ILE D O 1
ATOM 5704 N N . GLY D 1 24 ? 173.445 160.970 168.045 1.00 17.33 24 GLY D N 1
ATOM 5705 C CA . GLY D 1 24 ? 173.980 160.197 169.148 1.00 16.99 24 GLY D CA 1
ATOM 5706 C C . GLY D 1 24 ? 174.304 161.057 170.346 1.00 15.40 24 GLY D C 1
ATOM 5707 O O . GLY D 1 24 ? 173.776 160.848 171.435 1.00 17.43 24 GLY D O 1
ATOM 5708 N N . ALA D 1 25 ? 175.126 162.064 170.102 1.00 15.45 25 ALA D N 1
ATOM 5709 C CA . ALA D 1 25 ? 175.533 163.010 171.138 1.00 15.68 25 ALA D CA 1
ATOM 5710 C C . ALA D 1 25 ? 174.328 163.679 171.794 1.00 14.28 25 ALA D C 1
ATOM 5711 O O . ALA D 1 25 ? 174.265 163.838 172.997 1.00 16.63 25 ALA D O 1
ATOM 5713 N N . SER D 1 26 ? 173.356 164.026 170.992 1.00 14.92 26 SER D N 1
ATOM 5714 C CA . SER D 1 26 ? 172.190 164.711 171.476 1.00 17.68 26 SER D CA 1
ATOM 5715 C C . SER D 1 26 ? 171.471 163.863 172.514 1.00 18.64 26 SER D C 1
ATOM 5716 O O . SER D 1 26 ? 171.301 164.327 173.649 1.00 17.22 26 SER D O 1
ATOM 5719 N N . ILE D 1 27 ? 171.104 162.633 172.093 1.00 18.32 27 ILE D N 1
ATOM 5720 C CA . ILE D 1 27 ? 170.338 161.702 172.900 1.00 20.57 27 ILE D CA 1
ATOM 5721 C C . ILE D 1 27 ? 171.114 161.361 174.167 1.00 19.25 27 ILE D C 1
ATOM 5722 O O . ILE D 1 27 ? 170.526 161.324 175.244 1.00 23.67 27 ILE D O 1
ATOM 5727 N N . PHE D 1 28 ? 172.418 161.167 174.060 1.00 14.66 28 PHE D N 1
ATOM 5728 C CA . PHE D 1 28 ? 173.211 160.938 175.237 1.00 15.12 28 PHE D CA 1
ATOM 5729 C C . PHE D 1 28 ? 173.194 162.094 176.229 1.00 15.80 28 PHE D C 1
ATOM 5730 O O . PHE D 1 28 ? 173.046 161.866 177.431 1.00 15.94 28 PHE D O 1
ATOM 5738 N N . PHE D 1 29 ? 173.395 163.311 175.728 1.00 15.52 29 PHE D N 1
ATOM 5739 C CA . PHE D 1 29 ? 173.364 164.481 176.569 1.00 17.46 29 PHE D CA 1
ATOM 5740 C C . PHE D 1 29 ? 171.974 164.661 177.171 1.00 18.31 29 PHE D C 1
ATOM 5741 O O . PHE D 1 29 ? 171.861 165.070 178.333 1.00 23.34 29 PHE D O 1
ATOM 5749 N N . LEU D 1 30 ? 170.930 164.285 176.453 1.00 16.38 30 LEU D N 1
ATOM 5750 C CA . LEU D 1 30 ? 169.606 164.527 176.974 1.00 19.35 30 LEU D CA 1
ATOM 5751 C C . LEU D 1 30 ? 169.178 163.448 177.946 1.00 20.73 30 LEU D C 1
ATOM 5752 O O . LEU D 1 30 ? 168.311 163.714 178.763 1.00 30.61 30 LEU D O 1
ATOM 5757 N N . LEU D 1 31 ? 169.758 162.259 177.888 1.00 22.24 31 LEU D N 1
ATOM 5758 C CA . LEU D 1 31 ? 169.408 161.223 178.843 1.00 21.91 31 LEU D CA 1
ATOM 5759 C C . LEU D 1 31 ? 170.278 161.313 180.083 1.00 24.94 31 LEU D C 1
ATOM 5760 O O . LEU D 1 31 ? 169.805 161.000 181.171 1.00 33.44 31 LEU D O 1
ATOM 5765 N N . GLU D 1 32 ? 171.438 161.937 179.962 1.00 24.08 32 GLU D N 1
ATOM 5766 C CA . GLU D 1 32 ? 172.335 162.097 181.084 1.00 26.07 32 GLU D CA 1
ATOM 5767 C C . GLU D 1 32 ? 172.009 163.400 181.821 1.00 26.99 32 GLU D C 1
ATOM 5768 O O . GLU D 1 32 ? 172.657 163.743 182.805 1.00 27.45 32 GLU D O 1
ATOM 5774 N N . ARG D 1 33 ? 170.966 164.100 181.363 1.00 30.71 33 ARG D N 1
ATOM 5775 C CA . ARG D 1 33 ? 170.482 165.338 181.956 1.00 32.52 33 ARG D CA 1
ATOM 5776 C C . ARG D 1 33 ? 169.895 165.095 183.337 1.00 33.32 33 ARG D C 1
ATOM 5777 O O . ARG D 1 33 ? 169.823 166.004 184.157 1.00 39.88 33 ARG D O 1
ATOM 5785 N N . ASN D 1 34 ? 169.537 163.845 183.620 1.00 38.23 34 ASN D N 1
ATOM 5786 C CA . ASN D 1 34 ? 168.780 163.539 184.814 1.00 45.56 34 ASN D CA 1
ATOM 5787 C C . ASN D 1 34 ? 169.721 163.027 185.894 1.00 42.48 34 ASN D C 1
ATOM 5788 O O . ASN D 1 34 ? 169.335 162.951 187.051 1.00 55.61 34 ASN D O 1
ATOM 5793 N N . ARG D 1 35 ? 170.970 162.777 185.535 1.00 37.64 35 ARG D N 1
ATOM 5794 C CA . ARG D 1 35 ? 171.928 162.220 186.462 1.00 38.00 35 ARG D CA 1
ATOM 5795 C C . ARG D 1 35 ? 172.868 163.286 187.004 1.00 32.74 35 ARG D C 1
ATOM 5796 O O . ARG D 1 35 ? 173.659 163.000 187.899 1.00 43.38 35 ARG D O 1
ATOM 5804 N N . VAL D 1 36 ? 172.827 164.487 186.442 1.00 27.15 36 VAL D N 1
ATOM 5805 C CA . VAL D 1 36 ? 173.619 165.592 186.958 1.00 26.13 36 VAL D CA 1
ATOM 5806 C C . VAL D 1 36 ? 172.749 166.321 187.983 1.00 27.80 36 VAL D C 1
ATOM 5807 O O . VAL D 1 36 ? 171.527 166.167 187.958 1.00 31.68 36 VAL D O 1
ATOM 5811 N N . ASP D 1 37 ? 173.371 167.115 188.860 1.00 27.45 37 ASP D N 1
ATOM 5812 C CA . ASP D 1 37 ? 172.635 168.006 189.730 1.00 32.22 37 ASP D CA 1
ATOM 5813 C C . ASP D 1 37 ? 171.628 168.828 188.936 1.00 30.06 37 ASP D C 1
ATOM 5814 O O . ASP D 1 37 ? 171.732 168.947 187.727 1.00 40.16 37 ASP D O 1
ATOM 5819 N N . GLY D 1 38 ? 170.669 169.436 189.624 1.00 27.07 38 GLY D N 1
ATOM 5820 C CA . GLY D 1 38 ? 169.667 170.222 188.944 1.00 23.74 38 GLY D CA 1
ATOM 5821 C C . GLY D 1 38 ? 170.263 171.530 188.487 1.00 24.11 38 GLY D C 1
ATOM 5822 O O . GLY D 1 38 ? 169.731 172.092 187.537 1.00 28.52 38 GLY D O 1
ATOM 5823 N N . ARG D 1 39 ? 171.383 171.951 189.113 1.00 21.48 39 ARG D N 1
ATOM 5824 C CA . ARG D 1 39 ? 172.047 173.189 188.737 1.00 19.95 39 ARG D CA 1
ATOM 5825 C C . ARG D 1 39 ? 172.600 173.046 187.330 1.00 17.25 39 ARG D C 1
ATOM 5826 O O . ARG D 1 39 ? 172.899 174.049 186.701 1.00 20.03 39 ARG D O 1
ATOM 5834 N N . TRP D 1 40 ? 172.618 171.824 186.802 1.00 16.01 40 TRP D N 1
ATOM 5835 C CA . TRP D 1 40 ? 173.277 171.559 185.540 1.00 15.64 40 TRP D CA 1
ATOM 5836 C C . TRP D 1 40 ? 172.283 171.242 184.448 1.00 13.70 40 TRP D C 1
ATOM 5837 O O . TRP D 1 40 ? 172.699 171.108 183.316 1.00 18.16 40 TRP D O 1
ATOM 5848 N N . HIS D 1 41 ? 171.003 171.219 184.767 1.00 13.98 41 HIS D N 1
ATOM 5849 C CA . HIS D 1 41 ? 169.956 170.744 183.879 1.00 16.96 41 HIS D CA 1
ATOM 5850 C C . HIS D 1 41 ? 169.767 171.599 182.621 1.00 17.51 41 HIS D C 1
ATOM 5851 O O . HIS D 1 41 ? 169.528 171.044 181.546 1.00 18.73 41 HIS D O 1
ATOM 5858 N N . THR D 1 42 ? 169.840 172.931 182.750 1.00 18.05 42 THR D N 1
ATOM 5859 C CA . THR D 1 42 ? 169.767 173.820 181.606 1.00 19.90 42 THR D CA 1
ATOM 5860 C C . THR D 1 42 ? 170.974 173.671 180.707 1.00 19.24 42 THR D C 1
ATOM 5861 O O . THR D 1 42 ? 170.805 173.640 179.488 1.00 24.71 42 THR D O 1
ATOM 5865 N N . THR D 1 43 ? 172.146 173.501 181.305 1.00 15.37 43 THR D N 1
ATOM 5866 C CA . THR D 1 43 ? 173.363 173.285 180.558 1.00 14.76 43 THR D CA 1
ATOM 5867 C C . THR D 1 43 ? 173.228 172.040 179.709 1.00 15.77 43 THR D C 1
ATOM 5868 O O . THR D 1 43 ? 173.596 172.066 178.534 1.00 21.65 43 THR D O 1
ATOM 5872 N N . MET D 1 44 ? 172.626 171.005 180.258 1.00 14.19 44 MET D N 1
ATOM 5873 C CA . MET D 1 44 ? 172.582 169.737 179.580 1.00 15.83 44 MET D CA 1
ATOM 5874 C C . MET D 1 44 ? 171.501 169.744 178.514 1.00 16.54 44 MET D C 1
ATOM 5875 O O . MET D 1 44 ? 171.626 169.059 177.513 1.00 21.92 44 MET D O 1
ATOM 5880 N N . THR D 1 45 ? 170.425 170.479 178.751 1.00 17.78 45 THR D N 1
ATOM 5881 C CA . THR D 1 45 ? 169.340 170.582 177.799 1.00 19.11 45 THR D CA 1
ATOM 5882 C C . THR D 1 45 ? 169.810 171.408 176.601 1.00 16.10 45 THR D C 1
ATOM 5883 O O . THR D 1 45 ? 169.552 171.050 175.456 1.00 16.37 45 THR D O 1
ATOM 5887 N N . LEU D 1 46 ? 170.515 172.486 176.893 1.00 13.84 46 LEU D N 1
ATOM 5888 C CA . LEU D 1 46 ? 171.043 173.336 175.861 1.00 16.43 46 LEU D CA 1
ATOM 5889 C C . LEU D 1 46 ? 172.094 172.576 175.047 1.00 16.16 46 LEU D C 1
ATOM 5890 O O . LEU D 1 46 ? 172.124 172.664 173.827 1.00 19.26 46 LEU D O 1
ATOM 5895 N N . LEU D 1 47 ? 172.949 171.838 175.718 1.00 15.18 47 LEU D N 1
ATOM 5896 C CA . LEU D 1 47 ? 173.908 171.015 175.030 1.00 16.59 47 LEU D CA 1
ATOM 5897 C C . LEU D 1 47 ? 173.228 170.079 174.037 1.00 15.04 47 LEU D C 1
ATOM 5898 O O . LEU D 1 47 ? 173.599 170.081 172.863 1.00 14.90 47 LEU D O 1
ATOM 5903 N N . GLY D 1 48 ? 172.270 169.285 174.533 1.00 14.21 48 GLY D N 1
ATOM 5904 C CA . GLY D 1 48 ? 171.652 168.236 173.765 1.00 15.04 48 GLY D CA 1
ATOM 5905 C C . GLY D 1 48 ? 170.795 168.796 172.642 1.00 16.47 48 GLY D C 1
ATOM 5906 O O . GLY D 1 48 ? 170.585 168.124 171.631 1.00 18.04 48 GLY D O 1
ATOM 5907 N N . VAL D 1 49 ? 170.292 170.008 172.839 1.00 15.93 49 VAL D N 1
ATOM 5908 C CA . VAL D 1 49 ? 169.447 170.612 171.835 1.00 18.21 49 VAL D CA 1
ATOM 5909 C C . VAL D 1 49 ? 170.348 171.184 170.759 1.00 15.73 49 VAL D C 1
ATOM 5910 O O . VAL D 1 49 ? 170.022 171.036 169.591 1.00 18.37 49 VAL D O 1
ATOM 5914 N N . THR D 1 50 ? 171.468 171.771 171.154 1.00 14.57 50 THR D N 1
ATOM 5915 C CA . THR D 1 50 ? 172.482 172.198 170.207 1.00 15.42 50 THR D CA 1
ATOM 5916 C C . THR D 1 50 ? 172.847 171.039 169.281 1.00 16.67 50 THR D C 1
ATOM 5917 O O . THR D 1 50 ? 172.879 171.236 168.065 1.00 18.49 50 THR D O 1
ATOM 5921 N N . MET D 1 51 ? 173.116 169.846 169.831 1.00 16.86 51 MET D N 1
ATOM 5922 C CA . MET D 1 51 ? 173.495 168.705 169.006 1.00 17.89 51 MET D CA 1
ATOM 5923 C C . MET D 1 51 ? 172.360 168.307 168.052 1.00 15.74 51 MET D C 1
ATOM 5924 O O . MET D 1 51 ? 172.611 167.896 166.915 1.00 13.79 51 MET D O 1
ATOM 5929 N N . LEU D 1 52 ? 171.118 168.446 168.511 1.00 15.61 52 LEU D N 1
ATOM 5930 C CA . LEU D 1 52 ? 169.968 168.043 167.738 1.00 16.41 52 LEU D CA 1
ATOM 5931 C C . LEU D 1 52 ? 169.755 168.995 166.565 1.00 16.13 52 LEU D C 1
ATOM 593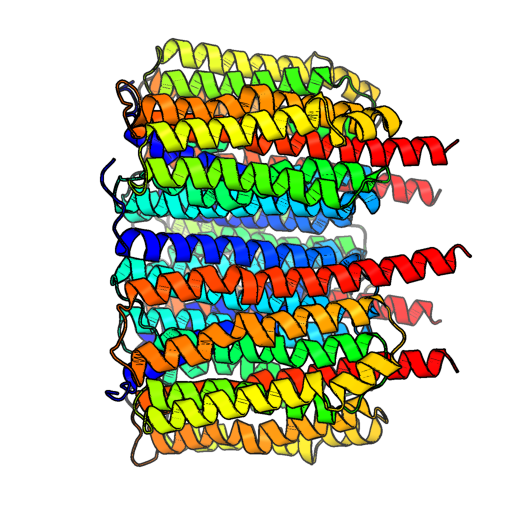2 O O . LEU D 1 52 ? 169.409 168.562 165.463 1.00 14.68 52 LEU D O 1
ATOM 5937 N N . ILE D 1 53 ? 169.939 170.295 166.795 1.00 17.16 53 ILE D N 1
ATOM 5938 C CA . ILE D 1 53 ? 169.722 171.255 165.729 1.00 20.01 53 ILE D CA 1
ATOM 5939 C C . ILE D 1 53 ? 170.717 170.918 164.640 1.00 18.52 53 ILE D C 1
ATOM 5940 O O . ILE D 1 53 ? 170.403 170.828 163.464 1.00 20.70 53 ILE D O 1
ATOM 5945 N N . SER D 1 54 ? 171.923 170.668 165.099 1.00 19.19 54 SER D N 1
ATOM 5946 C CA . SER D 1 54 ? 173.038 170.395 164.230 1.00 17.87 54 SER D CA 1
ATOM 5947 C C . SER D 1 54 ? 172.729 169.162 163.393 1.00 16.90 54 SER D C 1
ATOM 5948 O O . SER D 1 54 ? 172.970 169.123 162.198 1.00 18.39 54 SER D O 1
ATOM 5951 N N . ALA D 1 55 ? 172.128 168.178 164.029 1.00 17.19 55 ALA D N 1
ATOM 5952 C CA . ALA D 1 55 ? 171.858 166.919 163.381 1.00 18.46 55 ALA D CA 1
ATOM 5953 C C . ALA D 1 55 ? 170.809 167.106 162.307 1.00 17.48 55 ALA D C 1
ATOM 5954 O O . ALA D 1 55 ? 170.874 166.456 161.272 1.00 22.98 55 ALA D O 1
ATOM 5956 N N . ILE D 1 56 ? 169.828 167.946 162.592 1.00 18.28 56 ILE D N 1
ATOM 5957 C CA . ILE D 1 56 ? 168.743 168.212 161.666 1.00 19.75 56 ILE D CA 1
ATOM 5958 C C . ILE D 1 56 ? 169.265 168.987 160.458 1.00 18.29 56 ILE D C 1
ATOM 5959 O O . ILE D 1 56 ? 168.873 168.707 159.345 1.00 20.68 56 ILE D O 1
ATOM 5964 N N . PHE D 1 57 ? 170.175 169.910 160.673 1.00 15.21 57 PHE D N 1
ATOM 5965 C CA . PHE D 1 57 ? 170.885 170.474 159.567 1.00 17.53 57 PHE D CA 1
ATOM 5966 C C . PHE D 1 57 ? 171.470 169.375 158.686 1.00 19.38 57 PHE D C 1
ATOM 5967 O O . PHE D 1 57 ? 171.230 169.340 157.484 1.00 22.03 57 PHE D O 1
ATOM 5975 N N . TYR D 1 58 ? 172.287 168.505 159.262 1.00 21.75 58 TYR D N 1
ATOM 5976 C CA . TYR D 1 58 ? 173.018 167.539 158.464 1.00 22.93 58 TYR D CA 1
ATOM 5977 C C . TYR D 1 58 ? 172.045 166.624 157.732 1.00 22.49 58 TYR D C 1
ATOM 5978 O O . TYR D 1 58 ? 172.369 166.143 156.646 1.00 25.71 58 TYR D O 1
ATOM 5987 N N . TYR D 1 59 ? 170.870 166.400 158.308 1.00 20.64 59 TYR D N 1
ATOM 5988 C CA . TYR D 1 59 ? 169.853 165.640 157.619 1.00 22.55 59 TYR D CA 1
ATOM 5989 C C . TYR D 1 59 ? 169.328 166.402 156.401 1.00 20.33 59 TYR D C 1
ATOM 5990 O O . TYR D 1 59 ? 169.167 165.833 155.327 1.00 20.40 59 TYR D O 1
ATOM 5999 N N . TYR D 1 60 ? 169.030 167.684 156.580 1.00 21.35 60 TYR D N 1
ATOM 6000 C CA . TYR D 1 60 ? 168.615 168.537 155.491 1.00 24.42 60 TYR D CA 1
ATOM 6001 C C . TYR D 1 60 ? 169.694 168.565 154.419 1.00 23.58 60 TYR D C 1
ATOM 6002 O O . TYR D 1 60 ? 169.368 168.498 153.238 1.00 31.12 60 TYR D O 1
ATOM 6011 N N . VAL D 1 61 ? 170.958 168.628 154.811 1.00 22.43 61 VAL D N 1
ATOM 6012 C CA . VAL D 1 61 ? 171.991 168.801 153.815 1.00 23.80 61 VAL D CA 1
ATOM 6013 C C . VAL D 1 61 ? 172.197 167.495 153.061 1.00 24.41 61 VAL D C 1
ATOM 6014 O O . VAL D 1 61 ? 172.400 167.506 151.859 1.00 26.45 61 VAL D O 1
ATOM 6018 N N . GLN D 1 62 ? 172.109 166.360 153.741 1.00 27.70 62 GLN D N 1
ATOM 6019 C CA . GLN D 1 62 ? 172.448 165.121 153.071 1.00 31.10 62 GLN D CA 1
ATOM 6020 C C . GLN D 1 62 ? 171.385 164.869 152.005 1.00 32.90 62 GLN D C 1
ATOM 6021 O O . GLN D 1 62 ? 171.684 164.309 150.957 1.00 43.51 62 GLN D O 1
ATOM 6027 N N . GLY D 1 63 ? 170.159 165.307 152.241 1.00 30.30 63 GLY D N 1
ATOM 6028 C CA . GLY D 1 63 ? 169.123 165.070 151.259 1.00 32.63 63 GLY D CA 1
ATOM 6029 C C . GLY D 1 63 ? 169.331 165.948 150.031 1.00 32.97 63 GLY D C 1
ATOM 6030 O O . GLY D 1 63 ? 169.105 165.515 148.911 1.00 40.08 63 GLY D O 1
ATOM 6031 N N . MET D 1 64 ? 169.769 167.179 150.270 1.00 31.32 64 MET D N 1
ATOM 6032 C CA . MET D 1 64 ? 170.046 168.113 149.207 1.00 29.77 64 MET D CA 1
ATOM 6033 C C . MET D 1 64 ? 171.131 167.519 148.320 1.00 30.68 64 MET D C 1
ATOM 6034 O O . MET D 1 64 ? 171.085 167.661 147.110 1.00 37.05 64 MET D O 1
ATOM 6039 N N . TRP D 1 65 ? 172.095 166.848 148.951 1.00 33.28 65 TRP D N 1
ATOM 6040 C CA . TRP D 1 65 ? 173.286 166.338 148.303 1.00 32.96 65 TRP D CA 1
ATOM 6041 C C . TRP D 1 65 ? 172.920 165.120 147.491 1.00 38.69 65 TRP D C 1
ATOM 6042 O O . TRP D 1 65 ? 173.349 164.970 146.346 1.00 44.95 65 TRP D O 1
ATOM 6053 N N . VAL D 1 66 ? 172.174 164.231 148.144 1.00 40.98 66 VAL D N 1
ATOM 6054 C CA . VAL D 1 66 ? 171.732 163.022 147.488 1.00 49.13 66 VAL D CA 1
ATOM 6055 C C . VAL D 1 66 ? 170.913 163.387 146.252 1.00 53.63 66 VAL D C 1
ATOM 6056 O O . VAL D 1 66 ? 171.074 162.766 145.203 1.00 67.15 66 VAL D O 1
ATOM 6060 N N . ASP D 1 67 ? 170.069 164.409 146.361 1.00 52.21 67 ASP D N 1
ATOM 6061 C CA . ASP D 1 67 ? 169.210 164.789 145.257 1.00 59.16 67 ASP D CA 1
ATOM 6062 C C . ASP D 1 67 ? 170.000 165.498 144.164 1.00 54.61 67 ASP D C 1
ATOM 6063 O O . ASP D 1 67 ? 169.797 165.212 142.987 1.00 73.63 67 ASP D O 1
ATOM 6068 N N . THR D 1 68 ? 170.905 166.397 144.543 1.00 46.98 68 THR D N 1
ATOM 6069 C CA . THR D 1 68 ? 171.418 167.372 143.597 1.00 44.75 68 THR D CA 1
ATOM 6070 C C . THR D 1 68 ? 172.919 167.225 143.381 1.00 48.11 68 THR D C 1
ATOM 6071 O O . THR D 1 68 ? 173.435 167.627 142.339 1.00 63.27 68 THR D O 1
ATOM 6075 N N . GLY D 1 69 ? 173.635 166.697 144.369 1.00 44.22 69 GLY D N 1
ATOM 6076 C CA . GLY D 1 69 ? 175.077 166.610 144.273 1.00 41.99 69 GLY D CA 1
ATOM 6077 C C . GLY D 1 69 ? 175.728 167.958 144.535 1.00 41.98 69 GLY D C 1
ATOM 6078 O O . GLY D 1 69 ? 176.908 168.169 144.253 1.00 46.57 69 GLY D O 1
ATOM 6079 N N . LYS D 1 70 ? 174.937 168.877 145.075 1.00 48.11 70 LYS D N 1
ATOM 6080 C CA . LYS D 1 70 ? 175.439 170.184 145.436 1.00 51.92 70 LYS D CA 1
ATOM 6081 C C . LYS D 1 70 ? 175.109 170.392 146.908 1.00 45.94 70 LYS D C 1
ATOM 6082 O O . LYS D 1 70 ? 174.050 169.966 147.388 1.00 42.68 70 LYS D O 1
ATOM 6088 N N . ALA D 1 71 ? 176.081 170.975 147.614 1.00 38.22 71 ALA D N 1
ATOM 6089 C CA . ALA D 1 71 ? 175.935 171.360 149.000 1.00 33.95 71 ALA D CA 1
ATOM 6090 C C . ALA D 1 71 ? 176.677 172.664 149.153 1.00 31.08 71 ALA D C 1
ATOM 6091 O O . ALA D 1 71 ? 177.813 172.690 149.586 1.00 31.18 71 ALA D O 1
ATOM 6093 N N . PRO D 1 72 ? 176.060 173.790 148.787 1.00 33.42 72 PRO D N 1
ATOM 6094 C CA . PRO D 1 72 ? 176.762 175.070 148.882 1.00 37.21 72 PRO D CA 1
ATOM 6095 C C . PRO D 1 72 ? 177.335 175.259 150.289 1.00 34.85 72 PRO D C 1
ATOM 6096 O O . PRO D 1 72 ? 176.801 174.761 151.277 1.00 34.28 72 PRO D O 1
ATOM 6100 N N . ILE D 1 73 ? 178.387 176.057 150.372 1.00 32.96 73 ILE D N 1
ATOM 6101 C CA . ILE D 1 73 ? 178.972 176.411 151.646 1.00 32.44 73 ILE D CA 1
ATOM 6102 C C . ILE D 1 73 ? 178.108 177.416 152.406 1.00 30.02 73 ILE D C 1
ATOM 6103 O O . ILE D 1 73 ? 178.057 177.369 153.621 1.00 33.95 73 ILE D O 1
ATOM 6108 N N . VAL D 1 74 ? 177.429 178.322 151.696 1.00 36.48 74 VAL D N 1
ATOM 6109 C CA . VAL D 1 74 ? 176.580 179.349 152.282 1.00 31.20 74 VAL D CA 1
ATOM 6110 C C . VAL D 1 74 ? 175.484 178.709 153.137 1.00 29.52 74 VAL D C 1
ATOM 6111 O O . VAL D 1 74 ? 174.936 179.357 154.004 1.00 34.34 74 VAL D O 1
ATOM 6115 N N . LEU D 1 75 ? 175.138 177.452 152.878 1.00 28.01 75 LEU D N 1
ATOM 6116 C CA . LEU D 1 75 ? 174.158 176.758 153.684 1.00 26.09 75 LEU D CA 1
ATOM 6117 C C . LEU D 1 75 ? 174.632 176.601 155.117 1.00 23.71 75 LEU D C 1
ATOM 6118 O O . LEU D 1 75 ? 173.855 176.290 156.000 1.00 25.00 75 LEU D O 1
ATOM 6123 N N . ARG D 1 76 ? 175.931 176.762 155.362 1.00 25.69 76 ARG D N 1
ATOM 6124 C CA . ARG D 1 76 ? 176.486 176.488 156.682 1.00 25.48 76 ARG D CA 1
ATOM 6125 C C . ARG D 1 76 ? 176.034 177.544 157.673 1.00 23.05 76 ARG D C 1
ATOM 6126 O O . ARG D 1 76 ? 175.994 177.275 158.855 1.00 29.92 76 ARG D O 1
ATOM 6134 N N . TYR D 1 77 ? 175.644 178.706 157.181 1.00 25.28 77 TYR D N 1
ATOM 6135 C CA . TYR D 1 77 ? 175.239 179.809 158.041 1.00 25.88 77 TYR D CA 1
ATOM 6136 C C . TYR D 1 77 ? 173.888 179.572 158.697 1.00 22.07 77 TYR D C 1
ATOM 6137 O O . TYR D 1 77 ? 173.609 180.166 159.724 1.00 22.99 77 TYR D O 1
ATOM 6146 N N . LEU D 1 78 ? 173.097 178.677 158.146 1.00 24.25 78 LEU D N 1
ATOM 6147 C CA . LEU D 1 78 ? 171.861 178.284 158.786 1.00 30.29 78 LEU D CA 1
ATOM 6148 C C . LEU D 1 78 ? 172.132 177.591 160.108 1.00 32.84 78 LEU D C 1
ATOM 6149 O O . LEU D 1 78 ? 171.385 177.799 161.063 1.00 37.04 78 LEU D O 1
ATOM 6154 N N . ASP D 1 79 ? 173.086 176.647 160.087 1.00 30.96 79 ASP D N 1
ATOM 6155 C CA . ASP D 1 79 ? 173.524 175.919 161.262 1.00 27.70 79 ASP D CA 1
ATOM 6156 C C . ASP D 1 79 ? 174.177 176.918 162.216 1.00 21.92 79 ASP D C 1
ATOM 6157 O O . ASP D 1 79 ? 173.738 177.080 163.339 1.00 24.19 79 ASP D O 1
ATOM 6162 N N . TRP D 1 80 ? 175.207 177.610 161.759 1.00 18.96 80 TRP D N 1
ATOM 6163 C CA . TRP D 1 80 ? 175.981 178.480 162.618 1.00 21.34 80 TRP D CA 1
ATOM 6164 C C . TRP D 1 80 ? 175.191 179.633 163.225 1.00 21.31 80 TRP D C 1
ATOM 6165 O O . TRP D 1 80 ? 175.509 180.074 164.322 1.00 20.61 80 TRP D O 1
ATOM 6176 N N . ILE D 1 81 ? 174.169 180.149 162.541 1.00 21.59 81 ILE D N 1
ATOM 6177 C CA . ILE D 1 81 ? 173.407 181.212 163.162 1.00 21.79 81 ILE D CA 1
ATOM 6178 C C . ILE D 1 81 ? 172.775 180.682 164.455 1.00 20.73 81 ILE D C 1
ATOM 6179 O O . ILE D 1 81 ? 172.725 181.377 165.475 1.00 18.20 81 ILE D O 1
ATOM 6184 N N . LEU D 1 82 ? 172.330 179.428 164.425 1.00 20.20 82 LEU D N 1
ATOM 6185 C CA . LEU D 1 82 ? 171.754 178.850 165.616 1.00 23.00 82 LEU D CA 1
ATOM 6186 C C . LEU D 1 82 ? 172.813 178.288 166.549 1.00 23.37 82 LEU D C 1
ATOM 6187 O O . LEU D 1 82 ? 172.875 178.698 167.701 1.00 32.42 82 LEU D O 1
ATOM 6192 N N . THR D 1 83 ? 173.624 177.358 166.077 1.00 22.43 83 THR D N 1
ATOM 6193 C CA . THR D 1 83 ? 174.468 176.580 166.970 1.00 24.62 83 THR D CA 1
ATOM 6194 C C . THR D 1 83 ? 175.709 177.372 167.421 1.00 22.90 83 THR D C 1
ATOM 6195 O O . THR D 1 83 ? 176.238 177.094 168.486 1.00 24.14 83 THR D O 1
ATOM 6199 N N . HIS D 1 84 ? 176.209 178.352 166.681 1.00 21.03 84 HIS D N 1
ATOM 6200 C CA . HIS D 1 84 ? 177.355 179.061 167.228 1.00 22.70 84 HIS D CA 1
ATOM 6201 C C . HIS D 1 84 ? 176.947 179.999 168.350 1.00 22.54 84 HIS D C 1
ATOM 6202 O O . HIS D 1 84 ? 177.769 180.312 169.205 1.00 23.49 84 HIS D O 1
ATOM 6209 N N . SER D 1 85 ? 175.695 180.447 168.295 1.00 23.92 85 SER D N 1
ATOM 6210 C CA . SER D 1 85 ? 175.084 181.294 169.305 1.00 24.63 85 SER D CA 1
ATOM 6211 C C . SER D 1 85 ? 174.825 180.468 170.553 1.00 23.61 85 SER D C 1
ATOM 6212 O O . SER D 1 85 ? 175.042 180.937 171.668 1.00 25.87 85 SER D O 1
ATOM 6215 N N . MET D 1 86 ? 174.325 179.253 170.354 1.00 21.42 86 MET D N 1
ATOM 6216 C CA . MET D 1 86 ? 174.076 178.379 171.478 1.00 22.74 86 MET D CA 1
ATOM 6217 C C . MET D 1 86 ? 175.393 178.001 172.145 1.00 24.78 86 MET D C 1
ATOM 6218 O O . MET D 1 86 ? 175.489 178.026 173.373 1.00 27.73 86 MET D O 1
ATOM 6223 N N . GLN D 1 87 ? 176.458 177.816 171.372 1.00 23.98 87 GLN D N 1
ATOM 6224 C CA . GLN D 1 87 ? 177.702 177.437 172.009 1.00 23.91 87 GLN D CA 1
ATOM 6225 C C . GLN D 1 87 ? 178.336 178.598 172.743 1.00 22.02 87 GLN D C 1
ATOM 6226 O O . GLN D 1 87 ? 179.095 178.331 173.653 1.00 29.00 87 GLN D O 1
ATOM 6232 N N . VAL D 1 88 ? 178.096 179.848 172.356 1.00 22.34 88 VAL D N 1
ATOM 6233 C CA . VAL D 1 88 ? 178.848 180.939 172.952 1.00 24.40 88 VAL D CA 1
ATOM 6234 C C . VAL D 1 88 ? 178.178 181.255 174.276 1.00 20.80 88 VAL D C 1
ATOM 6235 O O . VAL D 1 88 ? 178.785 181.608 175.272 1.00 23.17 88 VAL D O 1
ATOM 6239 N N . VAL D 1 89 ? 176.893 181.055 174.288 1.00 24.38 89 VAL D N 1
ATOM 6240 C CA . VAL D 1 89 ? 176.074 181.445 175.415 1.00 27.39 89 VAL D CA 1
ATOM 6241 C C . VAL D 1 89 ? 176.185 180.364 176.480 1.00 25.57 89 VAL D C 1
ATOM 6242 O O . VAL D 1 89 ? 175.746 180.556 177.594 1.00 38.80 89 VAL D O 1
ATOM 6246 N N . MET D 1 90 ? 176.725 179.219 176.106 1.00 25.33 90 MET D N 1
ATOM 6247 C CA . MET D 1 90 ? 177.037 178.158 177.037 1.00 27.23 90 MET D CA 1
ATOM 6248 C C . MET D 1 90 ? 178.001 178.678 178.098 1.00 21.38 90 MET D C 1
ATOM 6249 O O . MET D 1 90 ? 177.862 178.339 179.264 1.00 20.78 90 MET D O 1
ATOM 6254 N N . PHE D 1 91 ? 178.928 179.539 177.724 1.00 20.78 91 PHE D N 1
ATOM 6255 C CA . PHE D 1 91 ? 179.818 180.073 178.727 1.00 25.13 91 PHE D CA 1
ATOM 6256 C C . PHE D 1 91 ? 178.983 180.684 179.842 1.00 23.71 91 PHE D C 1
ATOM 6257 O O . PHE D 1 91 ? 179.167 180.390 181.008 1.00 33.87 91 PHE D O 1
ATOM 6265 N N . TYR D 1 92 ? 178.003 181.485 179.493 1.00 25.62 92 TYR D N 1
ATOM 6266 C CA . TYR D 1 92 ? 177.148 182.108 180.493 1.00 21.96 92 TYR D CA 1
ATOM 6267 C C . TYR D 1 92 ? 176.367 181.048 181.258 1.00 18.74 92 TYR D C 1
ATOM 6268 O O . TYR D 1 92 ? 176.391 181.054 182.483 1.00 19.37 92 TYR D O 1
ATOM 6277 N N . VAL D 1 93 ? 175.710 180.124 180.553 1.00 16.53 93 VAL D N 1
ATOM 6278 C CA . VAL D 1 93 ? 174.887 179.124 181.212 1.00 16.88 93 VAL D CA 1
ATOM 6279 C C . VAL D 1 93 ? 175.666 178.348 182.283 1.00 19.54 93 VAL D C 1
ATOM 6280 O O . VAL D 1 93 ? 175.212 178.228 183.414 1.00 22.44 93 VAL D O 1
ATOM 6284 N N . ILE D 1 94 ? 176.879 177.906 181.965 1.00 20.63 94 ILE D N 1
ATOM 6285 C CA . ILE D 1 94 ? 177.720 177.162 182.879 1.00 19.43 94 ILE D CA 1
ATOM 6286 C C . ILE D 1 94 ? 178.129 178.034 184.056 1.00 21.54 94 ILE D C 1
ATOM 6287 O O . ILE D 1 94 ? 178.391 177.509 185.135 1.00 26.12 94 ILE D O 1
ATOM 6292 N N . LEU D 1 95 ? 178.261 179.347 183.862 1.00 23.43 95 LEU D N 1
ATOM 6293 C CA . LEU D 1 95 ? 178.649 180.223 184.961 1.00 25.41 95 LEU D CA 1
ATOM 6294 C C . LEU D 1 95 ? 177.444 180.461 185.865 1.00 25.07 95 LEU D C 1
ATOM 6295 O O . LEU D 1 95 ? 177.516 180.508 187.086 1.00 23.03 95 LEU D O 1
ATOM 6300 N N . THR D 1 96 ? 176.288 180.566 185.258 1.00 27.11 96 THR D N 1
ATOM 6301 C CA . THR D 1 96 ? 175.138 180.762 186.091 1.00 30.00 96 THR D CA 1
ATOM 6302 C C . THR D 1 96 ? 174.814 179.467 186.813 1.00 31.10 96 THR D C 1
ATOM 6303 O O . THR D 1 96 ? 173.998 179.505 187.726 1.00 49.54 96 THR D O 1
ATOM 6307 N N . ALA D 1 97 ? 175.443 178.348 186.464 1.00 27.78 97 ALA D N 1
ATOM 6308 C CA . ALA D 1 97 ? 175.176 177.141 187.225 1.00 27.98 97 ALA D CA 1
ATOM 6309 C C . ALA D 1 97 ? 175.878 177.199 188.574 1.00 31.88 97 ALA D C 1
ATOM 6310 O O . ALA D 1 97 ? 175.419 176.539 189.496 1.00 44.58 97 ALA D O 1
ATOM 6312 N N . VAL D 1 98 ? 176.943 177.989 188.725 1.00 34.41 98 VAL D N 1
ATOM 6313 C CA . VAL D 1 98 ? 177.835 177.782 189.857 1.00 35.85 98 VAL D CA 1
ATOM 6314 C C . VAL D 1 98 ? 178.222 179.066 190.565 1.00 39.76 98 VAL D C 1
ATOM 6315 O O . VAL D 1 98 ? 178.989 178.995 191.521 1.00 49.67 98 VAL D O 1
ATOM 6319 N N . THR D 1 99 ? 177.781 180.217 190.061 1.00 46.22 99 THR D N 1
ATOM 6320 C CA . THR D 1 99 ? 178.242 181.501 190.564 1.00 48.71 99 THR D CA 1
ATOM 6321 C C . THR D 1 99 ? 177.192 182.517 190.158 1.00 47.49 99 THR D C 1
ATOM 6322 O O . THR D 1 99 ? 176.168 182.121 189.610 1.00 55.74 99 THR D O 1
ATOM 6326 N N . LYS D 1 100 ? 177.395 183.785 190.530 1.00 55.30 100 LYS D N 1
ATOM 6327 C CA . LYS D 1 100 ? 176.481 184.848 190.136 1.00 59.35 100 LYS D CA 1
ATOM 6328 C C . LYS D 1 100 ? 177.163 185.667 189.042 1.00 61.25 100 LYS D C 1
ATOM 6329 O O . LYS D 1 100 ? 178.357 186.010 189.142 1.00 51.95 100 LYS D O 1
ATOM 6331 N N . VAL D 1 101 ? 176.396 185.962 187.990 1.00 51.34 101 VAL D N 1
ATOM 6332 C CA . VAL D 1 101 ? 176.970 186.658 186.850 1.00 56.86 101 VAL D CA 1
ATOM 6333 C C . VAL D 1 101 ? 175.921 187.620 186.286 1.00 62.52 101 VAL D C 1
ATOM 6334 O O . VAL D 1 101 ? 174.733 187.297 186.244 1.00 70.24 101 VAL D O 1
ATOM 6338 N N . SER D 1 102 ? 176.371 188.810 185.858 1.00 53.62 102 SER D N 1
ATOM 6339 C CA . SER D 1 102 ? 175.467 189.794 185.287 1.00 53.06 102 SER D CA 1
ATOM 6340 C C . SER D 1 102 ? 174.787 189.222 184.056 1.00 45.87 102 SER D C 1
ATOM 6341 O O . SER D 1 102 ? 175.444 188.560 183.267 1.00 52.35 102 SER D O 1
ATOM 6344 N N . SER D 1 103 ? 173.490 189.487 183.889 1.00 48.12 103 SER D N 1
ATOM 6345 C CA . SER D 1 103 ? 172.753 188.960 182.752 1.00 50.24 103 SER D CA 1
ATOM 6346 C C . SER D 1 103 ? 173.222 189.663 181.498 1.00 46.95 103 SER D C 1
ATOM 6347 O O . SER D 1 103 ? 172.962 189.188 180.400 1.00 49.97 103 SER D O 1
ATOM 6350 N N . ALA D 1 104 ? 173.875 190.821 181.686 1.00 42.91 104 ALA D N 1
ATOM 6351 C CA . ALA D 1 104 ? 174.479 191.550 180.586 1.00 34.47 104 ALA D CA 1
ATOM 6352 C C . ALA D 1 104 ? 175.410 190.639 179.818 1.00 31.81 104 ALA D C 1
ATOM 6353 O O . ALA D 1 104 ? 175.465 190.692 178.604 1.00 46.65 104 ALA D O 1
ATOM 6355 N N . LEU D 1 105 ? 176.143 189.812 180.538 1.00 28.89 105 LEU D N 1
ATOM 6356 C CA . LEU D 1 105 ? 177.095 188.948 179.895 1.00 29.20 105 LEU D CA 1
ATOM 6357 C C . LEU D 1 105 ? 176.379 188.091 178.852 1.00 26.37 105 LEU D C 1
ATOM 6358 O O . LEU D 1 105 ? 176.828 187.998 177.718 1.00 31.47 105 LEU D O 1
ATOM 6363 N N . PHE D 1 106 ? 175.226 187.543 179.172 1.00 22.75 106 PHE D N 1
ATOM 6364 C CA . PHE D 1 106 ? 174.534 186.744 178.182 1.00 22.93 106 PHE D CA 1
ATOM 6365 C C . PHE D 1 106 ? 174.430 187.446 176.838 1.00 24.10 106 PHE D C 1
ATOM 6366 O O . PHE D 1 106 ? 174.365 186.772 175.817 1.00 26.87 106 PHE D O 1
ATOM 6374 N N . TRP D 1 107 ? 174.348 188.778 176.847 1.00 27.36 107 TRP D N 1
ATOM 6375 C CA . TRP D 1 107 ? 173.953 189.540 175.673 1.00 27.56 107 TRP D CA 1
ATOM 6376 C C . TRP D 1 107 ? 175.203 189.938 174.930 1.00 27.17 107 TRP D C 1
ATOM 6377 O O . TRP D 1 107 ? 175.251 189.833 173.723 1.00 37.32 107 TRP D O 1
ATOM 6388 N N . ARG D 1 108 ? 176.190 190.442 175.658 1.00 25.46 108 ARG D N 1
ATOM 6389 C CA . ARG D 1 108 ? 177.512 190.580 175.102 1.00 27.72 108 ARG D CA 1
ATOM 6390 C C . ARG D 1 108 ? 177.838 189.329 174.273 1.00 29.24 108 ARG D C 1
ATOM 6391 O O . ARG D 1 108 ? 178.091 189.388 173.063 1.00 27.80 108 ARG D O 1
ATOM 6399 N N . LEU D 1 109 ? 177.804 188.185 174.938 1.00 24.00 109 LEU D N 1
ATOM 6400 C CA . LEU D 1 109 ? 178.189 186.969 174.286 1.00 23.97 109 LEU D CA 1
ATOM 6401 C C . LEU D 1 109 ? 177.351 186.724 173.047 1.00 24.90 109 LEU D C 1
ATOM 6402 O O . LEU D 1 109 ? 177.913 186.305 172.044 1.00 36.07 109 LEU D O 1
ATOM 6407 N N . LEU D 1 110 ? 176.040 186.879 173.118 1.00 24.51 110 LEU D N 1
ATOM 6408 C CA . LEU D 1 110 ? 175.174 186.457 172.026 1.00 26.12 110 LEU D CA 1
ATOM 6409 C C . LEU D 1 110 ? 175.319 187.413 170.846 1.00 27.19 110 LEU D C 1
ATOM 6410 O O . LEU D 1 110 ? 175.259 186.987 169.701 1.00 34.55 110 LEU D O 1
ATOM 6415 N N . ILE D 1 111 ? 175.577 188.685 171.123 1.00 26.70 111 ILE D N 1
ATOM 6416 C CA . ILE D 1 111 ? 175.743 189.662 170.071 1.00 29.17 111 ILE D CA 1
ATOM 6417 C C . ILE D 1 111 ? 177.017 189.326 169.318 1.00 26.60 111 ILE D C 1
ATOM 6418 O O . ILE D 1 111 ? 177.024 189.252 168.094 1.00 33.44 111 ILE D O 1
ATOM 6423 N N . GLY D 1 112 ? 178.104 189.108 170.031 1.00 27.72 112 GLY D N 1
ATOM 6424 C CA . GLY D 1 112 ? 179.334 188.725 169.353 1.00 28.31 112 GLY D CA 1
ATOM 6425 C C . GLY D 1 112 ? 179.081 187.538 168.425 1.00 27.98 112 GLY D C 1
ATOM 6426 O O . GLY D 1 112 ? 179.478 187.556 167.263 1.00 32.79 112 GLY D O 1
ATOM 6427 N N . ALA D 1 113 ? 178.416 186.507 168.926 1.00 23.29 113 ALA D N 1
ATOM 6428 C CA . ALA D 1 113 ? 178.170 185.371 168.076 1.00 23.74 113 ALA D CA 1
ATOM 6429 C C . ALA D 1 113 ? 177.388 185.814 166.847 1.00 29.19 113 ALA D C 1
ATOM 6430 O O . ALA D 1 113 ? 177.785 185.461 165.731 1.00 34.34 113 ALA D O 1
ATOM 6432 N N . LEU D 1 114 ? 176.294 186.581 167.020 1.00 27.56 114 LEU D N 1
ATOM 6433 C CA . LEU D 1 114 ? 175.474 186.970 165.872 1.00 25.14 114 LEU D CA 1
ATOM 6434 C C . LEU D 1 114 ? 176.254 187.865 164.911 1.00 28.10 114 LEU D C 1
ATOM 6435 O O . LEU D 1 114 ? 176.158 187.707 163.703 1.00 34.28 114 LEU D O 1
ATOM 6440 N N . VAL D 1 115 ? 177.063 188.779 165.420 1.00 27.50 115 VAL D N 1
ATOM 6441 C CA . VAL D 1 115 ? 177.862 189.595 164.538 1.00 31.23 115 VAL D CA 1
ATOM 6442 C C . VAL D 1 115 ? 178.798 188.717 163.723 1.00 35.75 115 VAL D C 1
ATOM 6443 O O . VAL D 1 115 ? 179.005 188.949 162.541 1.00 47.18 115 VAL D O 1
ATOM 6447 N N . MET D 1 116 ? 179.404 187.740 164.376 1.00 34.29 116 MET D N 1
ATOM 6448 C CA . MET D 1 116 ? 180.412 186.931 163.735 1.00 33.79 116 MET D CA 1
ATOM 6449 C C . MET D 1 116 ? 179.769 186.065 162.644 1.00 33.51 116 MET D C 1
ATOM 6450 O O . MET D 1 116 ? 180.355 185.881 161.579 1.00 38.65 116 MET D O 1
ATOM 6455 N N . VAL D 1 117 ? 178.575 185.522 162.875 1.00 28.19 117 VAL D N 1
ATOM 6456 C CA . VAL D 1 117 ? 177.934 184.724 161.842 1.00 25.98 117 VAL D CA 1
ATOM 6457 C C . VAL D 1 117 ? 177.284 185.597 160.783 1.00 27.60 117 VAL D C 1
ATOM 6458 O O . VAL D 1 117 ? 177.349 185.257 159.610 1.00 33.59 117 VAL D O 1
ATOM 6462 N N . ILE D 1 118 ? 176.595 186.661 161.180 1.00 32.08 118 ILE D N 1
ATOM 6463 C CA . ILE D 1 118 ? 175.787 187.419 160.233 1.00 36.92 118 ILE D CA 1
ATOM 6464 C C . ILE D 1 118 ? 176.688 188.235 159.324 1.00 31.31 118 ILE D C 1
ATOM 6465 O O . ILE D 1 118 ? 176.355 188.425 158.166 1.00 38.08 118 ILE D O 1
ATOM 6470 N N . GLY D 1 119 ? 177.824 188.678 159.830 1.00 30.51 119 GLY D N 1
ATOM 6471 C CA . GLY D 1 119 ? 178.744 189.456 159.024 1.00 34.69 119 GLY D CA 1
ATOM 6472 C C . GLY D 1 119 ? 179.355 188.591 157.928 1.00 34.01 119 GLY D C 1
ATOM 6473 O O . GLY D 1 119 ? 179.381 188.981 156.766 1.00 39.50 119 GLY D O 1
ATOM 6474 N N . GLU D 1 120 ? 179.787 187.395 158.299 1.00 36.79 120 GLU D N 1
ATOM 6475 C CA . GLU D 1 120 ? 180.398 186.507 157.331 1.00 41.03 120 GLU D CA 1
ATOM 6476 C C . GLU D 1 120 ? 179.339 185.983 156.352 1.00 34.39 120 GLU D C 1
ATOM 6477 O O . GLU D 1 120 ? 179.663 185.814 155.184 1.00 38.43 120 GLU D O 1
ATOM 6483 N N . PHE D 1 121 ? 178.068 185.889 156.762 1.00 31.50 121 PHE D N 1
ATOM 6484 C CA . PHE D 1 121 ? 176.975 185.529 155.866 1.00 27.22 121 PHE D CA 1
ATOM 6485 C C . PHE D 1 121 ? 176.668 186.635 154.865 1.00 27.31 121 PHE D C 1
ATOM 6486 O O . PHE D 1 121 ? 176.313 186.351 153.734 1.00 34.52 121 PHE D O 1
ATOM 6494 N N . LEU D 1 122 ? 176.813 187.890 155.235 1.00 28.24 122 LEU D N 1
ATOM 6495 C CA . LEU D 1 122 ? 176.579 188.935 154.259 1.00 32.49 122 LEU D CA 1
ATOM 6496 C C . LEU D 1 122 ? 177.661 188.919 153.171 1.00 33.60 122 LEU D C 1
ATOM 6497 O O . LEU D 1 122 ? 177.339 188.877 151.987 1.00 38.66 122 LEU D O 1
ATOM 6502 N N . GLY D 1 123 ? 178.941 188.888 153.540 1.00 31.51 123 GLY D N 1
ATOM 6503 C CA . GLY D 1 123 ? 179.992 188.742 152.547 1.00 31.03 123 GLY D CA 1
ATOM 6504 C C . GLY D 1 123 ? 179.867 187.463 151.697 1.00 30.50 123 GLY D C 1
ATOM 6505 O O . GLY D 1 123 ? 180.270 187.434 150.537 1.00 33.20 123 GLY D O 1
ATOM 6506 N N . ALA D 1 124 ? 179.374 186.381 152.278 1.00 25.64 124 ALA D N 1
ATOM 6507 C CA . ALA D 1 124 ? 179.314 185.135 151.553 1.00 30.81 124 ALA D CA 1
ATOM 6508 C C . ALA D 1 124 ? 178.207 185.145 150.505 1.00 37.11 124 ALA D C 1
ATOM 6509 O O . ALA D 1 124 ? 178.369 184.575 149.425 1.00 50.25 124 ALA D O 1
ATOM 6511 N N . ALA D 1 125 ? 177.072 185.748 150.855 1.00 35.04 125 ALA D N 1
ATOM 6512 C CA . ALA D 1 125 ? 175.890 185.772 150.016 1.00 33.67 125 ALA D CA 1
ATOM 6513 C C . ALA D 1 125 ? 175.858 187.015 149.120 1.00 32.44 125 ALA D C 1
ATOM 6514 O O . ALA D 1 125 ? 174.823 187.324 148.561 1.00 36.41 125 ALA D O 1
ATOM 6516 N N . GLY D 1 126 ? 176.940 187.784 149.025 1.00 31.29 126 GLY D N 1
ATOM 6517 C CA . GLY D 1 126 ? 176.989 188.848 148.047 1.00 32.92 126 GLY D CA 1
ATOM 6518 C C . GLY D 1 126 ? 176.346 190.166 148.493 1.00 38.63 126 GLY D C 1
ATOM 6519 O O . GLY D 1 126 ? 176.371 191.125 147.731 1.00 57.46 126 GLY D O 1
ATOM 6520 N N . TYR D 1 127 ? 175.827 190.270 149.715 1.00 37.04 127 TYR D N 1
ATOM 6521 C CA . TYR D 1 127 ? 175.169 191.500 150.130 1.00 35.38 127 TYR D CA 1
ATOM 6522 C C . TYR D 1 127 ? 176.178 192.581 150.487 1.00 40.78 127 TYR D C 1
ATOM 6523 O O . TYR D 1 127 ? 175.845 193.749 150.380 1.00 57.41 127 TYR D O 1
ATOM 6532 N N . MET D 1 128 ? 177.391 192.235 150.921 1.00 45.44 128 MET D N 1
ATOM 6533 C CA . MET D 1 128 ? 178.413 193.253 151.125 1.00 46.13 128 MET D CA 1
ATOM 6534 C C . MET D 1 128 ? 179.752 192.672 150.713 1.00 39.36 128 MET D C 1
ATOM 6535 O O . MET D 1 128 ? 179.812 191.500 150.361 1.00 45.61 128 MET D O 1
ATOM 6540 N N . SER D 1 129 ? 180.798 193.495 150.690 1.00 35.53 129 SER D N 1
ATOM 6541 C CA . SER D 1 129 ? 182.062 193.032 150.160 1.00 36.88 129 SER D CA 1
ATOM 6542 C C . SER D 1 129 ? 182.491 191.838 150.988 1.00 43.31 129 SER D C 1
ATOM 6543 O O . SER D 1 129 ? 182.300 191.869 152.203 1.00 51.26 129 SER D O 1
ATOM 6546 N N . ALA D 1 130 ? 183.057 190.817 150.326 1.00 36.74 130 ALA D N 1
ATOM 6547 C CA . ALA D 1 130 ? 183.636 189.688 151.018 1.00 33.18 130 ALA D CA 1
ATOM 6548 C C . ALA D 1 130 ? 184.728 190.164 151.968 1.00 35.70 130 ALA D C 1
ATOM 6549 O O . ALA D 1 130 ? 184.860 189.652 153.082 1.00 38.21 130 ALA D O 1
ATOM 6551 N N . THR D 1 131 ? 185.479 191.190 151.576 1.00 30.02 131 THR D N 1
ATOM 6552 C CA . THR D 1 131 ? 186.446 191.697 152.519 1.00 31.03 131 THR D CA 1
ATOM 6553 C C . THR D 1 131 ? 185.773 192.103 153.802 1.00 35.85 131 THR D C 1
ATOM 6554 O O . THR D 1 131 ? 186.348 191.910 154.861 1.00 51.09 131 THR D O 1
ATOM 6558 N N . LEU D 1 132 ? 184.619 192.750 153.703 1.00 38.69 132 LEU D N 1
ATOM 6559 C CA . LEU D 1 132 ? 184.090 193.431 154.866 1.00 41.50 132 LEU D CA 1
ATOM 6560 C C . LEU D 1 132 ? 183.444 192.386 155.761 1.00 37.46 132 LEU D C 1
ATOM 6561 O O . LEU D 1 132 ? 183.581 192.427 156.981 1.00 46.59 132 LEU D O 1
ATOM 6566 N N . GLY D 1 133 ? 182.837 191.390 155.148 1.00 31.87 133 GLY D N 1
ATOM 6567 C CA . GLY D 1 133 ? 182.237 190.334 155.930 1.00 33.46 133 GLY D CA 1
ATOM 6568 C C . GLY D 1 133 ? 183.276 189.512 156.682 1.00 32.51 133 GLY D C 1
ATOM 6569 O O . GLY D 1 133 ? 182.922 188.857 157.652 1.00 40.62 133 GLY D O 1
ATOM 6570 N N . PHE D 1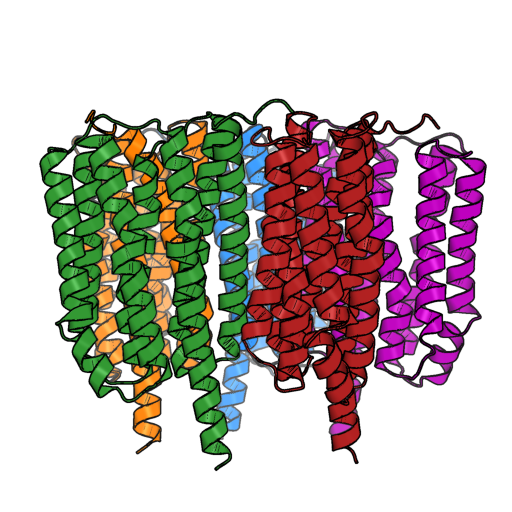 134 ? 184.509 189.461 156.175 1.00 31.82 134 PHE D N 1
ATOM 6571 C CA . PHE D 1 134 ? 185.609 188.802 156.863 1.00 32.19 134 PHE D CA 1
ATOM 6572 C C . PHE D 1 134 ? 185.973 189.599 158.115 1.00 32.03 134 PHE D C 1
ATOM 6573 O O . PHE D 1 134 ? 185.859 189.121 159.231 1.00 34.24 134 PHE D O 1
ATOM 6581 N N . ILE D 1 135 ? 186.363 190.848 157.903 1.00 30.28 135 ILE D N 1
ATOM 6582 C CA . ILE D 1 135 ? 186.651 191.756 158.979 1.00 29.98 135 ILE D CA 1
ATOM 6583 C C . ILE D 1 135 ? 185.580 191.721 160.062 1.00 32.74 135 ILE D C 1
ATOM 6584 O O . ILE D 1 135 ? 185.918 191.814 161.240 1.00 36.39 135 ILE D O 1
ATOM 6589 N N . ILE D 1 136 ? 184.306 191.751 159.685 1.00 30.35 136 ILE D N 1
ATOM 6590 C CA . ILE D 1 136 ? 183.265 191.795 160.694 1.00 30.40 136 ILE D CA 1
ATOM 6591 C C . ILE D 1 136 ? 183.223 190.441 161.391 1.00 26.86 136 ILE D C 1
ATOM 6592 O O . ILE D 1 136 ? 183.162 190.380 162.607 1.00 38.75 136 ILE D O 1
ATOM 6597 N N . GLY D 1 137 ? 183.281 189.359 160.648 1.00 24.10 137 GLY D N 1
ATOM 6598 C CA . GLY D 1 137 ? 183.268 188.044 161.264 1.00 27.29 137 GLY D CA 1
ATOM 6599 C C . GLY D 1 137 ? 184.437 187.834 162.231 1.00 27.69 137 GLY D C 1
ATOM 6600 O O . GLY D 1 137 ? 184.280 187.189 163.259 1.00 31.12 137 GLY D O 1
ATOM 6601 N N . VAL D 1 138 ? 185.614 188.329 161.852 1.00 27.83 138 VAL D N 1
ATOM 6602 C CA . VAL D 1 138 ? 186.814 188.232 162.650 1.00 27.77 138 VAL D CA 1
ATOM 6603 C C . VAL D 1 138 ? 186.699 189.166 163.846 1.00 33.32 138 VAL D C 1
ATOM 6604 O O . VAL D 1 138 ? 187.385 188.996 164.840 1.00 43.76 138 VAL D O 1
ATOM 6608 N N . VAL D 1 139 ? 185.891 190.211 163.747 1.00 37.27 139 VAL D N 1
ATOM 6609 C CA . VAL D 1 139 ? 185.801 191.133 164.858 1.00 37.14 139 VAL D CA 1
ATOM 6610 C C . VAL D 1 139 ? 184.852 190.531 165.871 1.00 33.98 139 VAL D C 1
ATOM 6611 O O . VAL D 1 139 ? 185.098 190.553 167.068 1.00 39.13 139 VAL D O 1
ATOM 6615 N N . GLY D 1 140 ? 183.761 190.004 165.365 1.00 30.98 140 GLY D N 1
ATOM 6616 C CA . GLY D 1 140 ? 182.802 189.358 166.229 1.00 31.45 140 GLY D CA 1
ATOM 6617 C C . GLY D 1 140 ? 183.403 188.187 166.987 1.00 28.46 140 GLY D C 1
ATOM 6618 O O . GLY D 1 140 ? 182.818 187.796 167.976 1.00 31.14 140 GLY D O 1
ATOM 6619 N N . TRP D 1 141 ? 184.530 187.635 166.514 1.00 29.61 141 TRP D N 1
ATOM 6620 C CA . TRP D 1 141 ? 185.167 186.461 167.110 1.00 30.87 141 TRP D CA 1
ATOM 6621 C C . TRP D 1 141 ? 186.215 186.885 168.144 1.00 29.25 141 TRP D C 1
ATOM 6622 O O . TRP D 1 141 ? 186.173 186.442 169.275 1.00 28.60 141 TRP D O 1
ATOM 6633 N N . LEU D 1 142 ? 187.086 187.820 167.774 1.00 28.83 142 LEU D N 1
ATOM 6634 C CA . LEU D 1 142 ? 188.010 188.422 168.709 1.00 30.70 142 LEU D CA 1
ATOM 6635 C C . LEU D 1 142 ? 187.281 189.075 169.871 1.00 32.32 142 LEU D C 1
ATOM 6636 O O . LEU D 1 142 ? 187.856 189.200 170.950 1.00 42.83 142 LEU D O 1
ATOM 6641 N N . TYR D 1 143 ? 186.050 189.524 169.676 1.00 28.95 143 TYR D N 1
ATOM 6642 C CA . TYR D 1 143 ? 185.303 190.048 170.796 1.00 26.66 143 TYR D CA 1
ATOM 6643 C C . TYR D 1 143 ? 185.004 188.901 171.749 1.00 25.30 143 TYR D C 1
ATOM 6644 O O . TYR D 1 143 ? 185.446 188.910 172.905 1.00 24.69 143 TYR D O 1
ATOM 6653 N N . ILE D 1 144 ? 184.339 187.866 171.240 1.00 22.85 144 ILE D N 1
ATOM 6654 C CA . ILE D 1 144 ? 184.053 186.714 172.078 1.00 25.45 144 ILE D CA 1
ATOM 6655 C C . ILE D 1 144 ? 185.291 186.221 172.835 1.00 22.97 144 ILE D C 1
ATOM 6656 O O . ILE D 1 144 ? 185.159 185.785 173.972 1.00 22.95 144 ILE D O 1
ATOM 6661 N N . LEU D 1 145 ? 186.464 186.251 172.203 1.00 21.12 145 LEU D N 1
ATOM 6662 C CA . LEU D 1 145 ? 187.694 185.825 172.835 1.00 19.42 145 LEU D CA 1
ATOM 6663 C C . LEU D 1 145 ? 188.048 186.805 173.921 1.00 20.88 145 LEU D C 1
ATOM 6664 O O . LEU D 1 145 ? 188.465 186.401 174.985 1.00 26.69 145 LEU D O 1
ATOM 6669 N N . GLY D 1 146 ? 187.939 188.088 173.671 1.00 25.05 146 GLY D N 1
ATOM 6670 C CA . GLY D 1 146 ? 188.227 189.019 174.745 1.00 28.30 146 GLY D CA 1
ATOM 6671 C C . GLY D 1 146 ? 187.270 188.823 175.918 1.00 27.79 146 GLY D C 1
ATOM 6672 O O . GLY D 1 146 ? 187.671 188.920 177.076 1.00 27.95 146 GLY D O 1
ATOM 6673 N N . GLU D 1 147 ? 186.013 188.492 175.632 1.00 28.68 147 GLU D N 1
ATOM 6674 C CA . GLU D 1 147 ? 185.112 188.232 176.739 1.00 32.71 147 GLU D CA 1
ATOM 6675 C C . GLU D 1 147 ? 185.690 187.152 177.626 1.00 28.22 147 GLU D C 1
ATOM 6676 O O . GLU D 1 147 ? 185.768 187.362 178.829 1.00 30.69 147 GLU D O 1
ATOM 6682 N N . ILE D 1 148 ? 186.097 186.033 177.016 1.00 27.46 148 ILE D N 1
ATOM 6683 C CA . ILE D 1 148 ? 186.369 184.806 177.745 1.00 27.37 148 ILE D CA 1
ATOM 6684 C C . ILE D 1 148 ? 187.814 184.729 178.201 1.00 26.46 148 ILE D C 1
ATOM 6685 O O . ILE D 1 148 ? 188.103 183.961 179.105 1.00 35.53 148 ILE D O 1
ATOM 6690 N N . TYR D 1 149 ? 188.691 185.550 177.661 1.00 29.97 149 TYR D N 1
ATOM 6691 C CA . TYR D 1 149 ? 190.063 185.544 178.125 1.00 33.90 149 TYR D CA 1
ATOM 6692 C C . TYR D 1 149 ? 190.280 186.687 179.095 1.00 36.09 149 TYR D C 1
ATOM 6693 O O . TYR D 1 149 ? 191.035 186.519 180.041 1.00 45.44 149 TYR D O 1
ATOM 6702 N N . MET D 1 150 ? 189.685 187.854 178.841 1.00 44.31 150 MET D N 1
ATOM 6703 C CA . MET D 1 150 ? 190.073 189.036 179.600 1.00 50.51 150 MET D CA 1
ATOM 6704 C C . MET D 1 150 ? 188.886 189.759 180.223 1.00 45.45 150 MET D C 1
ATOM 6705 O O . MET D 1 150 ? 189.106 190.749 180.905 1.00 57.31 150 MET D O 1
ATOM 6710 N N . GLY D 1 151 ? 187.661 189.255 180.048 1.00 48.02 151 GLY D N 1
ATOM 6711 C CA . GLY D 1 151 ? 186.457 190.011 180.377 1.00 45.20 151 GLY D CA 1
ATOM 6712 C C . GLY D 1 151 ? 185.722 189.398 181.557 1.00 45.95 151 GLY D C 1
ATOM 6713 O O . GLY D 1 151 ? 186.318 188.663 182.325 1.00 56.46 151 GLY D O 1
ATOM 6714 N N . GLU D 1 152 ? 184.431 189.682 181.697 1.00 47.70 152 GLU D N 1
ATOM 6715 C CA . GLU D 1 152 ? 183.704 189.286 182.896 1.00 47.18 152 GLU D CA 1
ATOM 6716 C C . GLU D 1 152 ? 183.683 187.769 183.003 1.00 44.51 152 GLU D C 1
ATOM 6717 O O . GLU D 1 152 ? 184.180 187.232 183.981 1.00 49.55 152 GLU D O 1
ATOM 6723 N N . ALA D 1 153 ? 183.152 187.079 181.987 1.00 40.19 153 ALA D N 1
ATOM 6724 C CA . ALA D 1 153 ? 183.212 185.621 181.960 1.00 39.02 153 ALA D CA 1
ATOM 6725 C C . ALA D 1 153 ? 184.551 185.085 182.492 1.00 32.49 153 ALA D C 1
ATOM 6726 O O . ALA D 1 153 ? 184.576 184.117 183.229 1.00 32.45 153 ALA D O 1
ATOM 6728 N N . SER D 1 154 ? 185.678 185.669 182.094 1.00 30.16 154 SER D N 1
ATOM 6729 C CA . SER D 1 154 ? 186.952 185.203 182.611 1.00 31.84 154 SER D CA 1
ATOM 6730 C C . SER D 1 154 ? 187.012 185.374 184.122 1.00 32.07 154 SER D C 1
ATOM 6731 O O . SER D 1 154 ? 187.422 184.458 184.805 1.00 38.73 154 SER D O 1
ATOM 6734 N N . ARG D 1 155 ? 186.680 186.565 184.624 1.00 36.99 155 ARG D N 1
ATOM 6735 C CA . ARG D 1 155 ? 186.792 186.875 186.034 1.00 41.69 155 ARG D CA 1
ATOM 6736 C C . ARG D 1 155 ? 185.859 185.965 186.830 1.00 41.77 155 ARG D C 1
ATOM 6737 O O . ARG D 1 155 ? 186.312 185.240 187.702 1.00 44.85 155 ARG D O 1
ATOM 6745 N N . CYS D 1 156 ? 184.559 185.982 186.494 1.00 49.27 156 CYS D N 1
ATOM 6746 C CA . CYS D 1 156 ? 183.559 185.095 187.070 1.00 49.84 156 CYS D CA 1
ATOM 6747 C C . CYS D 1 156 ? 184.082 183.669 187.196 1.00 48.55 156 CYS D C 1
ATOM 6748 O O . CYS D 1 156 ? 183.776 182.969 188.148 1.00 59.78 156 CYS D O 1
ATOM 6751 N N . ASN D 1 157 ? 184.879 183.255 186.225 1.00 47.59 157 ASN D N 1
ATOM 6752 C CA . ASN D 1 157 ? 185.372 181.905 186.179 1.00 46.72 157 ASN D CA 1
ATOM 6753 C C . ASN D 1 157 ? 186.417 181.769 187.275 1.00 50.77 157 ASN D C 1
ATOM 6754 O O . ASN D 1 157 ? 186.378 180.824 188.044 1.00 64.01 157 ASN D O 1
ATOM 6759 N N . ILE D 1 158 ? 187.344 182.718 187.348 1.00 55.96 158 ILE D N 1
ATOM 6760 C CA . ILE D 1 158 ? 188.415 182.666 188.330 1.00 57.76 158 ILE D CA 1
ATOM 6761 C C . ILE D 1 158 ? 187.843 182.752 189.743 1.00 65.25 158 ILE D C 1
ATOM 6762 O O . ILE D 1 158 ? 188.337 182.097 190.656 1.00 77.24 158 ILE D O 1
ATOM 6767 N N . GLU D 1 159 ? 186.792 183.552 189.909 1.00 69.31 159 GLU D N 1
ATOM 6768 C CA . GLU D 1 159 ? 186.202 183.805 191.209 1.00 71.58 159 GLU D CA 1
ATOM 6769 C C . GLU D 1 159 ? 185.097 182.808 191.545 1.00 71.80 159 GLU D C 1
ATOM 6770 O O . GLU D 1 159 ? 184.483 182.937 192.602 1.00 83.27 159 GLU D O 1
ATOM 6776 N N . SER D 1 160 ? 184.822 181.828 190.670 1.00 72.07 160 SER D N 1
ATOM 6777 C CA . SER D 1 160 ? 183.777 180.853 190.954 1.00 66.86 160 SER D CA 1
ATOM 6778 C C . SER D 1 160 ? 184.242 179.952 192.090 1.00 84.42 160 SER D C 1
ATOM 6779 O O . SER D 1 160 ? 183.495 179.721 193.044 1.00 95.13 160 SER D O 1
ATOM 6782 N N . GLY D 1 161 ? 185.477 179.444 191.957 1.00 78.96 161 GLY D N 1
ATOM 6783 C CA . GLY D 1 161 ? 186.022 178.485 192.900 1.00 73.91 161 GLY D CA 1
ATOM 6784 C C . GLY D 1 161 ? 185.714 177.047 192.490 1.00 75.37 161 GLY D C 1
ATOM 6785 O O . GLY D 1 161 ? 186.288 176.116 193.058 1.00 98.08 161 GLY D O 1
ATOM 6786 N N . ASN D 1 162 ? 184.824 176.864 191.504 1.00 53.21 162 ASN D N 1
ATOM 6787 C CA . ASN D 1 162 ? 184.425 175.537 191.063 1.00 44.67 162 ASN D CA 1
ATOM 6788 C C . ASN D 1 162 ? 185.543 174.988 190.189 1.00 45.52 162 ASN D C 1
ATOM 6789 O O . ASN D 1 162 ? 185.992 175.660 189.269 1.00 62.34 162 ASN D O 1
ATOM 6794 N N . GLU D 1 163 ? 186.033 173.796 190.503 1.00 41.95 163 GLU D N 1
ATOM 6795 C CA . GLU D 1 163 ? 187.137 173.236 189.752 1.00 44.28 163 GLU D CA 1
ATOM 6796 C C . GLU D 1 163 ? 186.638 172.536 188.483 1.00 44.98 163 GLU D C 1
ATOM 6797 O O . GLU D 1 163 ? 187.434 172.213 187.605 1.00 62.86 163 GLU D O 1
ATOM 6799 N N . ALA D 1 164 ? 185.345 172.260 188.391 1.00 38.62 164 ALA D N 1
ATOM 6800 C CA . ALA D 1 164 ? 184.775 171.669 187.199 1.00 37.41 164 ALA D CA 1
ATOM 6801 C C . ALA D 1 164 ? 184.656 172.731 186.136 1.00 39.89 164 ALA D C 1
ATOM 6802 O O . ALA D 1 164 ? 184.790 172.462 184.950 1.00 58.81 164 ALA D O 1
ATOM 6804 N N . THR D 1 165 ? 184.325 173.921 186.590 1.00 39.84 165 THR D N 1
ATOM 6805 C CA . THR D 1 165 ? 184.124 175.027 185.697 1.00 41.52 165 THR D CA 1
ATOM 6806 C C . THR D 1 165 ? 185.494 175.548 185.292 1.00 42.00 165 THR D C 1
ATOM 6807 O O . THR D 1 165 ? 185.665 175.969 184.154 1.00 49.73 165 THR D O 1
ATOM 6811 N N . HIS D 1 166 ? 186.479 175.494 186.193 1.00 42.43 166 HIS D N 1
ATOM 6812 C CA . HIS D 1 166 ? 187.807 175.906 185.786 1.00 45.21 166 HIS D CA 1
ATOM 6813 C C . HIS D 1 166 ? 188.179 175.101 184.550 1.00 43.64 166 HIS D C 1
ATOM 6814 O O . HIS D 1 166 ? 188.612 175.675 183.557 1.00 52.47 166 HIS D O 1
ATOM 6821 N N . MET D 1 167 ? 187.917 173.798 184.583 1.00 40.53 167 MET D N 1
ATOM 6822 C CA . MET D 1 167 ? 188.320 172.937 183.497 1.00 41.86 167 MET D CA 1
ATOM 6823 C C . MET D 1 167 ? 187.465 173.145 182.254 1.00 35.96 167 MET D C 1
ATOM 6824 O O . MET D 1 167 ? 188.017 173.192 181.164 1.00 43.68 167 MET D O 1
ATOM 6829 N N . ALA D 1 168 ? 186.150 173.286 182.392 1.00 30.01 168 ALA D N 1
ATOM 6830 C CA . ALA D 1 168 ? 185.316 173.532 181.221 1.00 31.74 168 ALA D CA 1
ATOM 6831 C C . ALA D 1 168 ? 185.731 174.820 180.517 1.00 30.30 168 ALA D C 1
ATOM 6832 O O . ALA D 1 168 ? 185.913 174.841 179.304 1.00 33.17 168 ALA D O 1
ATOM 6834 N N . PHE D 1 169 ? 185.877 175.884 181.285 1.00 28.78 169 PHE D N 1
ATOM 6835 C CA . PHE D 1 169 ? 186.163 177.174 180.707 1.00 29.79 169 PHE D CA 1
ATOM 6836 C C . PHE D 1 169 ? 187.420 177.096 179.876 1.00 27.56 169 PHE D C 1
ATOM 6837 O O . PHE D 1 169 ? 187.404 177.583 178.755 1.00 34.42 169 PHE D O 1
ATOM 6845 N N . ASN D 1 170 ? 188.451 176.456 180.414 1.00 29.46 170 ASN D N 1
ATOM 6846 C CA . ASN D 1 170 ? 189.729 176.361 179.738 1.00 37.40 170 ASN D CA 1
ATOM 6847 C C . ASN D 1 170 ? 189.599 175.561 178.458 1.00 32.57 170 ASN D C 1
ATOM 6848 O O . ASN D 1 170 ? 190.211 175.904 177.460 1.00 47.87 170 ASN D O 1
ATOM 6853 N N . GLY D 1 171 ? 188.814 174.498 178.497 1.00 27.98 171 GLY D N 1
ATOM 6854 C CA . GLY D 1 171 ? 188.747 173.587 177.381 1.00 24.73 171 GLY D CA 1
ATOM 6855 C C . GLY D 1 171 ? 187.873 174.143 176.285 1.00 23.52 171 GLY D C 1
ATOM 6856 O O . GLY D 1 171 ? 188.148 173.942 175.113 1.00 28.00 171 GLY D O 1
ATOM 6857 N N . LEU D 1 172 ? 186.799 174.809 176.686 1.00 23.68 172 LEU D N 1
ATOM 6858 C CA . LEU D 1 172 ? 185.863 175.406 175.752 1.00 21.71 172 LEU D CA 1
ATOM 6859 C C . LEU D 1 172 ? 186.528 176.611 175.117 1.00 21.59 172 LEU D C 1
ATOM 6860 O O . LEU D 1 172 ? 186.312 176.913 173.958 1.00 26.04 172 LEU D O 1
ATOM 6865 N N . ARG D 1 173 ? 187.403 177.241 175.865 1.00 21.65 173 ARG D N 1
ATOM 6866 C CA . ARG D 1 173 ? 188.063 178.421 175.397 1.00 23.63 173 ARG D CA 1
ATOM 6867 C C . ARG D 1 173 ? 189.105 178.055 174.374 1.00 24.10 173 ARG D C 1
ATOM 6868 O O . ARG D 1 173 ? 189.332 178.804 173.432 1.00 31.84 173 ARG D O 1
ATOM 6876 N N . LEU D 1 174 ? 189.745 176.924 174.585 1.00 26.40 174 LEU D N 1
ATOM 6877 C CA . LEU D 1 174 ? 190.784 176.470 173.678 1.00 29.77 174 LEU D CA 1
ATOM 6878 C C . LEU D 1 174 ? 190.181 175.993 172.361 1.00 25.24 174 LEU D C 1
ATOM 6879 O O . LEU D 1 174 ? 190.795 176.138 171.322 1.00 25.69 174 LEU D O 1
ATOM 6884 N N . ILE D 1 175 ? 188.958 175.480 172.405 1.00 23.98 175 ILE D N 1
ATOM 6885 C CA . ILE D 1 175 ? 188.280 175.042 171.211 1.00 23.64 175 ILE D CA 1
ATOM 6886 C C . ILE D 1 175 ? 187.860 176.268 170.434 1.00 27.88 175 ILE D C 1
ATOM 6887 O O . ILE D 1 175 ? 187.955 176.261 169.216 1.00 38.41 175 ILE D O 1
ATOM 6892 N N . LEU D 1 176 ? 187.355 177.292 171.117 1.00 28.02 176 LEU D N 1
ATOM 6893 C CA . LEU D 1 176 ? 186.974 178.512 170.426 1.00 27.28 176 LEU D CA 1
ATOM 6894 C C . LEU D 1 176 ? 188.211 179.226 169.880 1.00 25.45 176 LEU D C 1
ATOM 6895 O O . LEU D 1 176 ? 188.246 179.606 168.734 1.00 30.91 176 LEU D O 1
ATOM 6900 N N . THR D 1 177 ? 189.280 179.303 170.644 1.00 28.38 177 THR D N 1
ATOM 6901 C CA . THR D 1 177 ? 190.518 179.881 170.150 1.00 29.63 177 THR D CA 1
ATOM 6902 C C . THR D 1 177 ? 191.098 179.129 168.956 1.00 31.36 177 THR D C 1
ATOM 6903 O O . THR D 1 177 ? 191.667 179.770 168.077 1.00 36.92 177 THR D O 1
ATOM 6907 N N . ILE D 1 178 ? 191.063 177.791 168.964 1.00 32.09 178 ILE D N 1
ATOM 6908 C CA . ILE D 1 178 ? 191.786 177.023 167.956 1.00 34.27 178 ILE D CA 1
ATOM 6909 C C . ILE D 1 178 ? 190.799 176.375 167.008 1.00 29.48 178 ILE D C 1
ATOM 6910 O O . ILE D 1 178 ? 190.783 176.683 165.831 1.00 37.96 178 ILE D O 1
ATOM 6915 N N . GLY D 1 179 ? 189.968 175.490 167.520 1.00 26.67 179 GLY D N 1
ATOM 6916 C CA . GLY D 1 179 ? 188.893 174.897 166.742 1.00 23.33 179 GLY D CA 1
ATOM 6917 C C . GLY D 1 179 ? 188.169 175.904 165.864 1.00 22.98 179 GLY D C 1
ATOM 6918 O O . GLY D 1 179 ? 187.928 175.651 164.704 1.00 26.38 179 GLY D O 1
ATOM 6919 N N . TRP D 1 180 ? 187.783 177.049 166.403 1.00 27.63 180 TRP D N 1
ATOM 6920 C CA . TRP D 1 180 ? 186.893 177.925 165.660 1.00 27.12 180 TRP D CA 1
ATOM 6921 C C . TRP D 1 180 ? 187.682 178.818 164.725 1.00 27.86 180 TRP D C 1
ATOM 6922 O O . TRP D 1 180 ? 187.071 179.640 164.062 1.00 35.61 180 TRP D O 1
ATOM 6933 N N . ALA D 1 181 ? 189.011 178.693 164.716 1.00 26.93 181 ALA D N 1
ATOM 6934 C CA . ALA D 1 181 ? 189.817 179.424 163.760 1.00 26.89 181 ALA D CA 1
ATOM 6935 C C . ALA D 1 181 ? 189.506 178.922 162.364 1.00 27.92 181 ALA D C 1
ATOM 6936 O O . ALA D 1 181 ? 189.563 179.670 161.403 1.00 32.27 181 ALA D O 1
ATOM 6938 N N . ILE D 1 182 ? 189.062 177.681 162.282 1.00 31.53 182 ILE D N 1
ATOM 6939 C CA . ILE D 1 182 ? 188.723 177.105 161.005 1.00 33.89 182 ILE D CA 1
ATOM 6940 C C . ILE D 1 182 ? 187.746 178.015 160.269 1.00 35.53 182 ILE D C 1
ATOM 6941 O O . ILE D 1 182 ? 187.801 178.031 159.047 1.00 55.26 182 ILE D O 1
ATOM 6946 N N . TYR D 1 183 ? 186.846 178.734 160.961 1.00 29.17 183 TYR D N 1
ATOM 6947 C CA . TYR D 1 183 ? 185.737 179.381 160.280 1.00 26.58 183 TYR D CA 1
ATOM 6948 C C . TYR D 1 183 ? 186.229 180.633 159.550 1.00 28.46 183 TYR D C 1
ATOM 6949 O O . TYR D 1 183 ? 185.996 180.783 158.353 1.00 26.83 183 TYR D O 1
ATOM 6958 N N . PRO D 1 184 ? 186.928 181.575 160.214 1.00 28.89 184 PRO D N 1
ATOM 6959 C CA . PRO D 1 184 ? 187.622 182.655 159.510 1.00 31.85 184 PRO D CA 1
ATOM 6960 C C . PRO D 1 184 ? 188.525 182.188 158.371 1.00 29.57 184 PRO D C 1
ATOM 6961 O O . PRO D 1 184 ? 188.693 182.860 157.368 1.00 31.22 184 PRO D O 1
ATOM 6965 N N . LEU D 1 185 ? 189.109 181.026 158.501 1.00 30.05 185 LEU D N 1
ATOM 6966 C CA . LEU D 1 185 ? 190.076 180.635 157.505 1.00 34.73 185 LEU D CA 1
ATOM 6967 C C . LEU D 1 185 ? 189.381 179.980 156.325 1.00 26.97 185 LEU D C 1
ATOM 6968 O O . LEU D 1 185 ? 189.748 180.197 155.185 1.00 27.73 185 LEU D O 1
ATOM 6973 N N . GLY D 1 186 ? 188.361 179.186 156.600 1.00 26.88 186 GLY D N 1
ATOM 6974 C CA . GLY D 1 186 ? 187.469 178.725 155.552 1.00 26.81 186 GLY D CA 1
ATOM 6975 C C . GLY D 1 186 ? 187.020 179.891 154.691 1.00 26.41 186 GLY D C 1
ATOM 6976 O O . GLY D 1 186 ? 187.256 179.887 153.492 1.00 36.20 186 GLY D O 1
ATOM 6977 N N . TYR D 1 187 ? 186.453 180.901 155.356 1.00 23.64 187 TYR D N 1
ATOM 6978 C CA . TYR D 1 187 ? 185.954 182.105 154.735 1.00 21.62 187 TYR D CA 1
ATOM 6979 C C . TYR D 1 187 ? 187.072 182.791 153.963 1.00 19.60 187 TYR D C 1
ATOM 6980 O O . TYR D 1 187 ? 186.929 183.105 152.809 1.00 21.39 187 TYR D O 1
ATOM 6989 N N . PHE D 1 188 ? 188.180 183.064 154.607 1.00 21.19 188 PHE D N 1
ATOM 6990 C CA . PHE D 1 188 ? 189.234 183.762 153.929 1.00 27.12 188 PHE D CA 1
ATOM 6991 C C . PHE D 1 188 ? 189.578 183.076 152.614 1.00 34.47 188 PHE D C 1
ATOM 6992 O O . PHE D 1 188 ? 189.702 183.734 151.587 1.00 42.18 188 PHE D O 1
ATOM 7000 N N . ILE D 1 189 ? 189.711 181.754 152.621 1.00 40.01 189 ILE D N 1
ATOM 7001 C CA . ILE D 1 189 ? 190.193 181.067 151.437 1.00 44.88 189 ILE D CA 1
ATOM 7002 C C . ILE D 1 189 ? 189.068 181.000 150.423 1.00 41.75 189 ILE D C 1
ATOM 7003 O O . ILE D 1 189 ? 189.247 181.384 149.271 1.00 46.22 189 ILE D O 1
ATOM 7008 N N . ASN D 1 190 ? 187.916 180.507 150.859 1.00 34.68 190 ASN D N 1
ATOM 7009 C CA . ASN D 1 190 ? 186.815 180.342 149.944 1.00 33.47 190 ASN D CA 1
ATOM 7010 C C . ASN D 1 190 ? 186.510 181.662 149.229 1.00 41.24 190 ASN D C 1
ATOM 7011 O O . ASN D 1 190 ? 186.230 181.637 148.031 1.00 56.35 190 ASN D O 1
ATOM 7016 N N . ASN D 1 191 ? 186.595 182.808 149.918 1.00 36.85 191 ASN D N 1
ATOM 7017 C CA . ASN D 1 191 ? 186.071 184.057 149.375 1.00 37.90 191 ASN D CA 1
ATOM 7018 C C . ASN D 1 191 ? 187.205 185.020 149.036 1.00 41.80 191 ASN D C 1
ATOM 7019 O O . ASN D 1 191 ? 187.335 185.487 147.912 1.00 55.85 191 ASN D O 1
ATOM 7024 N N . LEU D 1 192 ? 188.021 185.345 150.012 1.00 43.11 192 LEU D N 1
ATOM 7025 C CA . LEU D 1 192 ? 188.934 186.455 149.842 1.00 52.17 192 LEU D CA 1
ATOM 7026 C C . LEU D 1 192 ? 190.239 185.992 149.200 1.00 49.46 192 LEU D C 1
ATOM 7027 O O . LEU D 1 192 ? 191.102 186.789 148.832 1.00 54.33 192 LEU D O 1
ATOM 7032 N N . GLY D 1 193 ? 190.399 184.690 149.109 1.00 54.00 193 GLY D N 1
ATOM 7033 C CA . GLY D 1 193 ? 191.693 184.145 148.756 1.00 69.84 193 GLY D CA 1
ATOM 7034 C C . GLY D 1 193 ? 191.614 183.449 147.411 1.00 83.36 193 GLY D C 1
ATOM 7035 O O . GLY D 1 193 ? 190.710 183.709 146.614 1.00 90.09 193 GLY D O 1
ATOM 7036 N N . GLY D 1 194 ? 192.564 182.549 147.182 1.00 97.84 194 GLY D N 1
ATOM 7037 C CA . GLY D 1 194 ? 192.599 181.815 145.931 1.00 119.08 194 GLY D CA 1
ATOM 7038 C C . GLY D 1 194 ? 191.225 181.253 145.575 1.00 115.20 194 GLY D C 1
ATOM 7039 O O . GLY D 1 194 ? 190.800 181.321 144.422 1.00 127.43 194 GLY D O 1
ATOM 7040 N N . GLY D 1 195 ? 190.534 180.722 146.588 1.00 101.88 195 GLY D N 1
ATOM 7041 C CA . GLY D 1 195 ? 189.368 179.885 146.374 1.00 96.91 195 GLY D CA 1
ATOM 7042 C C . GLY D 1 195 ? 189.695 178.451 146.782 1.00 81.12 195 GLY D C 1
ATOM 7043 O O . GLY D 1 195 ? 190.866 178.111 146.962 1.00 81.72 195 GLY D O 1
ATOM 7044 N N . VAL D 1 196 ? 188.646 177.645 146.973 1.00 66.57 196 VAL D N 1
ATOM 7045 C CA . VAL D 1 196 ? 188.796 176.283 147.459 1.00 62.07 196 VAL D CA 1
ATOM 7046 C C . VAL D 1 196 ? 187.637 175.486 146.895 1.00 57.11 196 VAL D C 1
ATOM 7047 O O . VAL D 1 196 ? 186.512 175.972 146.866 1.00 70.05 196 VAL D O 1
ATOM 7051 N N . ASP D 1 197 ? 187.931 174.256 146.475 1.00 57.26 197 ASP D N 1
ATOM 7052 C CA . ASP D 1 197 ? 186.902 173.334 146.028 1.00 63.32 197 ASP D CA 1
ATOM 7053 C C . ASP D 1 197 ? 185.833 173.234 147.117 1.00 52.61 197 ASP D C 1
ATOM 7054 O O . ASP D 1 197 ? 186.147 173.223 148.303 1.00 62.09 197 ASP D O 1
ATOM 7059 N N . ALA D 1 198 ? 184.568 173.172 146.726 1.00 43.91 198 ALA D N 1
ATOM 7060 C CA . ALA D 1 198 ? 183.516 173.127 147.718 1.00 47.14 198 ALA D CA 1
ATOM 7061 C C . ALA D 1 198 ? 183.467 171.753 148.358 1.00 44.59 198 ALA D C 1
ATOM 7062 O O . ALA D 1 198 ? 183.040 171.635 149.501 1.00 48.71 198 ALA D O 1
ATOM 7064 N N . ASN D 1 199 ? 183.832 170.731 147.583 1.00 42.63 199 ASN D N 1
ATOM 7065 C CA . ASN D 1 199 ? 183.899 169.376 148.100 1.00 47.84 199 ASN D CA 1
ATOM 7066 C C . ASN D 1 199 ? 184.920 169.332 149.220 1.00 42.05 199 ASN D C 1
ATOM 7067 O O . ASN D 1 199 ? 184.631 168.789 150.286 1.00 44.16 199 ASN D O 1
ATOM 7072 N N . SER D 1 200 ? 186.083 169.927 148.964 1.00 33.53 200 SER D N 1
ATOM 7073 C CA . SER D 1 200 ? 187.133 169.891 149.952 1.00 35.11 200 SER D CA 1
ATOM 7074 C C . SER D 1 200 ? 186.643 170.570 151.219 1.00 35.77 200 SER D C 1
ATOM 7075 O O . SER D 1 200 ? 186.849 170.058 152.314 1.00 41.13 200 SER D O 1
ATOM 7078 N N . LEU D 1 201 ? 186.012 171.735 151.050 1.00 33.44 201 LEU D N 1
ATOM 7079 C CA . LEU D 1 201 ? 185.619 172.560 152.173 1.00 30.36 201 LEU D CA 1
ATOM 7080 C C . LEU D 1 201 ? 184.435 171.928 152.901 1.00 24.80 201 LEU D C 1
ATOM 7081 O O . LEU D 1 201 ? 184.325 172.071 154.104 1.00 27.97 201 LEU D O 1
ATOM 7086 N N . ASN D 1 202 ? 183.597 171.166 152.218 1.00 20.37 202 ASN D N 1
ATOM 7087 C CA . ASN D 1 202 ? 182.540 170.502 152.933 1.00 22.50 202 ASN D CA 1
ATOM 7088 C C . ASN D 1 202 ? 183.132 169.430 153.840 1.00 25.64 202 ASN D C 1
ATOM 7089 O O . ASN D 1 202 ? 182.624 169.171 154.940 1.00 28.12 202 ASN D O 1
ATOM 7094 N N . ILE D 1 203 ? 184.152 168.743 153.325 1.00 24.75 203 ILE D N 1
ATOM 7095 C CA . ILE D 1 203 ? 184.816 167.691 154.069 1.00 23.80 203 ILE D CA 1
ATOM 7096 C C . ILE D 1 203 ? 185.432 168.309 155.315 1.00 21.05 203 ILE D C 1
ATOM 7097 O O . ILE D 1 203 ? 185.128 167.875 156.430 1.00 20.21 203 ILE D O 1
ATOM 7102 N N . ILE D 1 204 ? 186.171 169.399 155.121 1.00 19.99 204 ILE D N 1
ATOM 7103 C CA . ILE D 1 204 ? 186.817 170.088 156.225 1.00 22.58 204 ILE D CA 1
ATOM 7104 C C . ILE D 1 204 ? 185.827 170.574 157.283 1.00 20.81 204 ILE D C 1
ATOM 7105 O O . ILE D 1 204 ? 186.079 170.491 158.469 1.00 20.94 204 ILE D O 1
ATOM 7110 N N . TYR D 1 205 ? 184.715 171.144 156.864 1.00 21.66 205 TYR D N 1
ATOM 7111 C CA . TYR D 1 205 ? 183.758 171.654 157.817 1.00 20.30 205 TYR D CA 1
ATOM 7112 C C . TYR D 1 205 ? 183.044 170.527 158.520 1.00 18.77 205 TYR D C 1
ATOM 7113 O O . TYR D 1 205 ? 182.662 170.679 159.658 1.00 20.71 205 TYR D O 1
ATOM 7122 N N . ASN D 1 206 ? 182.848 169.400 157.842 1.00 23.05 206 ASN D N 1
ATOM 7123 C CA . ASN D 1 206 ? 182.229 168.230 158.448 1.00 21.05 206 ASN D CA 1
ATOM 7124 C C . ASN D 1 206 ? 183.144 167.619 159.496 1.00 21.28 206 ASN D C 1
ATOM 7125 O O . ASN D 1 206 ? 182.774 167.464 160.658 1.00 21.91 206 ASN D O 1
ATOM 7130 N N . LEU D 1 207 ? 184.380 167.366 159.103 1.00 22.46 207 LEU D N 1
ATOM 7131 C CA . LEU D 1 207 ? 185.325 166.805 160.043 1.00 26.38 207 LEU D CA 1
ATOM 7132 C C . LEU D 1 207 ? 185.684 167.748 161.182 1.00 29.03 207 LEU D C 1
ATOM 7133 O O . LEU D 1 207 ? 186.174 167.272 162.192 1.00 40.72 207 LEU D O 1
ATOM 7138 N N . THR D 1 208 ? 185.444 169.052 161.097 1.00 29.18 208 THR D N 1
ATOM 7139 C CA . THR D 1 208 ? 185.813 169.881 162.231 1.00 30.41 208 THR D CA 1
ATOM 7140 C C . THR D 1 208 ? 184.652 170.015 163.212 1.00 29.31 208 THR D C 1
ATOM 7141 O O . THR D 1 208 ? 184.916 170.324 164.362 1.00 36.54 208 THR D O 1
ATOM 7145 N N . ASP D 1 209 ? 183.412 169.748 162.791 1.00 28.80 209 ASP D N 1
ATOM 7146 C CA . ASP D 1 209 ? 182.277 169.628 163.699 1.00 31.41 209 ASP D CA 1
ATOM 7147 C C . ASP D 1 209 ? 182.407 168.436 164.655 1.00 32.82 209 ASP D C 1
ATOM 7148 O O . ASP D 1 209 ? 181.575 168.214 165.510 1.00 40.54 209 ASP D O 1
ATOM 7153 N N . PHE D 1 210 ? 183.439 167.622 164.517 1.00 38.63 210 PHE D N 1
ATOM 7154 C CA . PHE D 1 210 ? 183.765 166.655 165.541 1.00 36.77 210 PHE D CA 1
ATOM 7155 C C . PHE D 1 210 ? 184.369 167.383 166.734 1.00 32.51 210 PHE D C 1
ATOM 7156 O O . PHE D 1 210 ? 184.020 167.127 167.880 1.00 40.14 210 PHE D O 1
ATOM 7164 N N . LEU D 1 211 ? 185.334 168.237 166.459 1.00 29.15 211 LEU D N 1
ATOM 7165 C CA . LEU D 1 211 ? 185.884 169.055 167.508 1.00 30.46 211 LEU D CA 1
ATOM 7166 C C . LEU D 1 211 ? 184.883 170.089 167.991 1.00 26.32 211 LEU D C 1
ATOM 7167 O O . LEU D 1 211 ? 184.574 170.211 169.179 1.00 29.53 211 LEU D O 1
ATOM 7172 N N . ASN D 1 212 ? 184.483 170.907 167.048 1.00 23.64 212 ASN D N 1
ATOM 7173 C CA . ASN D 1 212 ? 183.867 172.155 167.390 1.00 24.71 212 ASN D CA 1
ATOM 7174 C C . ASN D 1 212 ? 182.508 171.855 168.015 1.00 28.73 212 ASN D C 1
ATOM 7175 O O . ASN D 1 212 ? 182.083 172.628 168.883 1.00 35.25 212 ASN D O 1
ATOM 7180 N N . LYS D 1 213 ? 181.846 170.746 167.654 1.00 25.02 213 LYS D N 1
ATOM 7181 C CA . LYS D 1 213 ? 180.585 170.458 168.318 1.00 27.03 213 LYS D CA 1
ATOM 7182 C C . LYS D 1 213 ? 180.683 169.319 169.330 1.00 27.17 213 LYS D C 1
ATOM 7183 O O . LYS D 1 213 ? 180.123 169.386 170.416 1.00 32.96 213 LYS D O 1
ATOM 7189 N N . ILE D 1 214 ? 181.376 168.258 169.010 1.00 27.94 214 ILE D N 1
ATOM 7190 C CA . ILE D 1 214 ? 181.222 167.083 169.832 1.00 32.13 214 ILE D CA 1
ATOM 7191 C C . ILE D 1 214 ? 182.182 167.135 171.022 1.00 25.84 214 ILE D C 1
ATOM 7192 O O . ILE D 1 214 ? 181.781 166.946 172.159 1.00 30.87 214 ILE D O 1
ATOM 7197 N N . ILE D 1 215 ? 183.443 167.390 170.786 1.00 21.85 215 ILE D N 1
ATOM 7198 C CA . ILE D 1 215 ? 184.361 167.527 171.890 1.00 23.46 215 ILE D CA 1
ATOM 7199 C C . ILE D 1 215 ? 183.935 168.714 172.763 1.00 20.34 215 ILE D C 1
ATOM 7200 O O . ILE D 1 215 ? 184.141 168.747 173.970 1.00 19.10 215 ILE D O 1
ATOM 7205 N N . PHE D 1 216 ? 183.348 169.717 172.149 1.00 20.24 216 PHE D N 1
ATOM 7206 C CA . PHE D 1 216 ? 182.825 170.826 172.923 1.00 20.53 216 PHE D CA 1
ATOM 7207 C C . PHE D 1 216 ? 181.762 170.340 173.894 1.00 16.37 216 PHE D C 1
ATOM 7208 O O . PHE D 1 216 ? 181.708 170.759 175.028 1.00 17.63 216 PHE D O 1
ATOM 7216 N N . GLY D 1 217 ? 180.931 169.436 173.423 1.00 16.26 217 GLY D N 1
ATOM 7217 C CA . GLY D 1 217 ? 179.866 168.871 174.212 1.00 16.21 217 GLY D CA 1
ATOM 7218 C C . GLY D 1 217 ? 180.397 168.058 175.362 1.00 17.69 217 GLY D C 1
ATOM 7219 O O . GLY D 1 217 ? 179.923 168.234 176.463 1.00 24.11 217 GLY D O 1
ATOM 7220 N N . PHE D 1 218 ? 181.348 167.172 175.073 1.00 18.72 218 PHE D N 1
ATOM 7221 C CA . PHE D 1 218 ? 181.879 166.247 176.049 1.00 18.94 218 PHE D CA 1
ATOM 7222 C C . PHE D 1 218 ? 182.578 167.010 177.146 1.00 18.43 218 PHE D C 1
ATOM 7223 O O . PHE D 1 218 ? 182.637 166.517 178.253 1.00 23.12 218 PHE D O 1
ATOM 7231 N N . VAL D 1 219 ? 183.138 168.164 176.823 1.00 17.76 219 VAL D N 1
ATOM 7232 C CA . VAL D 1 219 ? 183.802 168.965 177.816 1.00 18.23 219 VAL D CA 1
ATOM 7233 C C . VAL D 1 219 ? 182.765 169.494 178.803 1.00 16.80 219 VAL D C 1
ATOM 7234 O O . VAL D 1 219 ? 183.033 169.501 180.008 1.00 18.84 219 VAL D O 1
ATOM 7238 N N . VAL D 1 220 ? 181.589 169.858 178.301 1.00 15.78 220 VAL D N 1
ATOM 7239 C CA . VAL D 1 220 ? 180.539 170.444 179.110 1.00 17.07 220 VAL D CA 1
ATOM 7240 C C . VAL D 1 220 ? 180.004 169.312 179.964 1.00 17.44 220 VAL D C 1
ATOM 7241 O O . VAL D 1 220 ? 179.895 169.428 181.170 1.00 22.03 220 VAL D O 1
ATOM 7245 N N . TYR D 1 221 ? 179.803 168.167 179.347 1.00 17.39 221 TYR D N 1
ATOM 7246 C CA . TYR D 1 221 ? 179.273 167.008 180.020 1.00 18.15 221 TYR D CA 1
ATOM 7247 C C . TYR D 1 221 ? 180.195 166.569 181.158 1.00 19.12 221 TYR D C 1
ATOM 7248 O O . TYR D 1 221 ? 179.731 166.169 182.210 1.00 23.22 221 TYR D O 1
ATOM 7257 N N . ARG D 1 222 ? 181.491 166.580 180.957 1.00 19.20 222 ARG D N 1
ATOM 7258 C CA . ARG D 1 222 ? 182.358 166.159 182.027 1.00 23.09 222 ARG D CA 1
ATOM 7259 C C . ARG D 1 222 ? 182.327 167.154 183.178 1.00 22.77 222 ARG D C 1
ATOM 7260 O O . ARG D 1 222 ? 182.657 166.777 184.303 1.00 21.71 222 ARG D O 1
ATOM 7268 N N . ALA D 1 223 ? 182.037 168.427 182.900 1.00 19.87 223 ALA D N 1
ATOM 7269 C CA . ALA D 1 223 ? 182.022 169.397 183.974 1.00 20.59 223 ALA D CA 1
ATOM 7270 C C . ALA D 1 223 ? 180.803 169.138 184.844 1.00 20.85 223 ALA D C 1
ATOM 7271 O O . ALA D 1 223 ? 180.851 169.167 186.070 1.00 26.02 223 ALA D O 1
ATOM 7273 N N . ALA D 1 224 ? 179.685 168.934 184.183 1.00 17.46 224 ALA D N 1
ATOM 7274 C CA . ALA D 1 224 ? 178.457 168.723 184.897 1.00 16.10 224 ALA D CA 1
ATOM 7275 C C . ALA D 1 224 ? 178.587 167.451 185.718 1.00 16.42 224 ALA D C 1
ATOM 7276 O O . ALA D 1 224 ? 178.171 167.406 186.866 1.00 18.43 224 ALA D O 1
ATOM 7278 N N . MET D 1 225 ? 179.193 166.427 185.136 1.00 19.73 225 MET D N 1
ATOM 7279 C CA . MET D 1 225 ? 179.386 165.154 185.818 1.00 21.27 225 MET D CA 1
ATOM 7280 C C . MET D 1 225 ? 180.410 165.346 186.936 1.00 18.85 225 MET D C 1
ATOM 7281 O O . MET D 1 225 ? 180.176 165.067 188.100 1.00 19.57 225 MET D O 1
ATOM 7286 N N . ASN D 1 226 ? 181.524 165.923 186.613 1.00 17.83 226 ASN D N 1
ATOM 7287 C CA . ASN D 1 226 ? 182.480 166.094 187.656 1.00 22.42 226 ASN D CA 1
ATOM 7288 C C . ASN D 1 226 ? 181.899 166.765 188.879 1.00 24.94 226 ASN D C 1
ATOM 7289 O O . ASN D 1 226 ? 182.221 166.367 189.993 1.00 29.90 226 ASN D O 1
ATOM 7294 N N . ASP D 1 227 ? 181.183 167.857 188.655 1.00 29.08 227 ASP D N 1
ATOM 7295 C CA . ASP D 1 227 ? 180.688 168.697 189.722 1.00 28.40 227 ASP D CA 1
ATOM 7296 C C . ASP D 1 227 ? 179.638 167.937 190.504 1.00 24.67 227 ASP D C 1
ATOM 7297 O O . ASP D 1 227 ? 179.727 167.878 191.716 1.00 27.45 227 ASP D O 1
ATOM 7302 N N . THR D 1 228 ? 178.710 167.296 189.797 1.00 22.81 228 THR D N 1
ATOM 7303 C CA . THR D 1 228 ? 177.633 166.587 190.456 1.00 23.44 228 THR D CA 1
ATOM 7304 C C . THR D 1 228 ? 178.213 165.672 191.513 1.00 27.37 228 THR D C 1
ATOM 7305 O O . THR D 1 228 ? 177.689 165.649 192.620 1.00 31.32 228 THR D O 1
ATOM 7309 N N . GLN D 1 229 ? 179.321 165.023 191.153 1.00 31.49 229 GLN D N 1
ATOM 7310 C CA . GLN D 1 229 ? 180.006 164.040 191.959 1.00 38.75 229 GLN D CA 1
ATOM 7311 C C . GLN D 1 229 ? 180.779 164.673 193.099 1.00 34.83 229 GLN D C 1
ATOM 7312 O O . GLN D 1 229 ? 180.899 164.065 194.146 1.00 51.23 229 GLN D O 1
ATOM 7318 N N . ALA D 1 230 ? 181.345 165.843 192.881 1.00 35.05 230 ALA D N 1
ATOM 7319 C CA . ALA D 1 230 ? 182.142 166.502 193.892 1.00 41.41 230 ALA D CA 1
ATOM 7320 C C . ALA D 1 230 ? 181.248 166.952 195.030 1.00 49.21 230 ALA D C 1
ATOM 7321 O O . ALA D 1 230 ? 181.723 167.179 196.137 1.00 63.34 230 ALA D O 1
ATOM 7323 N N . ARG D 1 231 ? 179.978 167.141 194.700 1.00 50.63 231 ARG D N 1
ATOM 7324 C CA . ARG D 1 231 ? 178.998 167.630 195.639 1.00 55.91 231 ARG D CA 1
ATOM 7325 C C . ARG D 1 231 ? 178.498 166.440 196.444 1.00 57.61 231 ARG D C 1
ATOM 7326 O O . ARG D 1 231 ? 178.112 166.596 197.593 1.00 78.52 231 ARG D O 1
ATOM 7334 N N . LEU D 1 232 ? 178.509 165.262 195.829 1.00 56.53 232 LEU D N 1
ATOM 7335 C CA . LEU D 1 232 ? 178.108 164.039 196.496 1.00 60.04 232 LEU D CA 1
ATOM 7336 C C . LEU D 1 232 ? 179.228 163.597 197.425 1.00 66.57 232 LEU D C 1
ATOM 7337 O O . LEU D 1 232 ? 178.968 163.152 198.539 1.00 85.99 232 LEU D O 1
ATOM 7342 N N . ASP D 1 233 ? 180.463 163.718 196.949 1.00 67.88 233 ASP D N 1
ATOM 7343 C CA . ASP D 1 233 ? 181.630 163.346 197.725 1.00 77.39 233 ASP D CA 1
ATOM 7344 C C . ASP D 1 233 ? 181.793 164.264 198.937 1.00 88.79 233 ASP D C 1
ATOM 7345 O O . ASP D 1 233 ? 182.364 163.837 199.933 1.00 99.05 233 ASP D O 1
ATOM 7350 N N . GLU D 1 234 ? 181.305 165.507 198.868 1.00 81.61 234 GLU D N 1
ATOM 7351 C CA . GLU D 1 234 ? 181.438 166.407 200.002 1.00 96.54 234 GLU D CA 1
ATOM 7352 C C . GLU D 1 234 ? 180.259 166.225 200.958 1.00 108.96 234 GLU D C 1
ATOM 7353 O O . GLU D 1 234 ? 180.368 166.584 202.129 1.00 124.71 234 GLU D O 1
ATOM 7359 N N . ILE D 1 235 ? 179.126 165.710 200.461 1.00 111.46 235 ILE D N 1
ATOM 7360 C CA . ILE D 1 235 ? 177.988 165.398 201.316 1.00 111.79 235 ILE D CA 1
ATOM 7361 C C . ILE D 1 235 ? 178.365 164.233 202.228 1.00 125.26 235 ILE D C 1
ATOM 7362 O O . ILE D 1 235 ? 178.002 164.233 203.403 1.00 146.27 235 ILE D O 1
ATOM 7367 N N . LYS D 1 236 ? 179.104 163.258 201.687 1.00 130.21 236 LYS D N 1
ATOM 7368 C CA . LYS D 1 236 ? 179.575 162.128 202.475 1.00 149.98 236 LYS D CA 1
ATOM 7369 C C . LYS D 1 236 ? 180.420 162.600 203.664 1.00 155.82 236 LYS D C 1
ATOM 7370 O O . LYS D 1 236 ? 180.341 162.006 204.738 1.00 155.82 236 LYS D O 1
ATOM 7376 N N . LYS D 1 237 ? 181.232 163.651 203.480 1.00 160.23 237 LYS D N 1
ATOM 7377 C CA . LYS D 1 237 ? 181.975 164.235 204.590 1.00 172.18 237 LYS D CA 1
ATOM 7378 C C . LYS D 1 237 ? 181.068 165.231 205.337 1.00 168.08 237 LYS D C 1
ATOM 7379 O O . LYS D 1 237 ? 180.353 164.780 206.262 1.00 162.72 237 LYS D O 1
ATOM 7385 N N . ASN E 1 2 ? 160.306 125.922 146.063 1.00 85.67 2 ASN E N 1
ATOM 7386 C CA . ASN E 1 2 ? 160.052 127.296 145.527 1.00 84.21 2 ASN E CA 1
ATOM 7387 C C . ASN E 1 2 ? 161.233 127.709 144.641 1.00 93.91 2 ASN E C 1
ATOM 7388 O O . ASN E 1 2 ? 162.135 126.905 144.391 1.00 104.39 2 ASN E O 1
ATOM 7393 N N . SER E 1 3 ? 161.227 128.963 144.159 1.00 106.27 3 SER E N 1
ATOM 7394 C CA . SER E 1 3 ? 162.341 129.529 143.404 1.00 95.61 3 SER E CA 1
ATOM 7395 C C . SER E 1 3 ? 163.232 130.325 144.350 1.00 73.10 3 SER E C 1
ATOM 7396 O O . SER E 1 3 ? 162.737 131.198 145.065 1.00 82.52 3 SER E O 1
ATOM 7399 N N . THR E 1 4 ? 164.530 130.019 144.351 1.00 54.53 4 THR E N 1
ATOM 7400 C CA . THR E 1 4 ? 165.392 130.504 145.411 1.00 55.64 4 THR E CA 1
ATOM 7401 C C . THR E 1 4 ? 165.286 132.020 145.461 1.00 52.03 4 THR E C 1
ATOM 7402 O O . THR E 1 4 ? 165.019 132.663 144.445 1.00 57.92 4 THR E O 1
ATOM 7406 N N . LEU E 1 5 ? 165.395 132.574 146.666 1.00 47.19 5 LEU E N 1
ATOM 7407 C CA . LEU E 1 5 ? 165.549 134.005 146.774 1.00 51.38 5 LEU E CA 1
ATOM 7408 C C . LEU E 1 5 ? 166.934 134.350 146.223 1.00 61.76 5 LEU E C 1
ATOM 7409 O O . LEU E 1 5 ? 167.866 133.556 146.351 1.00 72.43 5 LEU E O 1
ATOM 7414 N N . LEU E 1 6 ? 167.061 135.522 145.593 1.00 60.85 6 LEU E N 1
ATOM 7415 C CA . LEU E 1 6 ? 168.345 135.979 145.093 1.00 61.93 6 LEU E CA 1
ATOM 7416 C C . LEU E 1 6 ? 169.091 136.718 146.195 1.00 58.85 6 LEU E C 1
ATOM 7417 O O . LEU E 1 6 ? 168.477 137.322 147.069 1.00 58.42 6 LEU E O 1
ATOM 7422 N N . PRO E 1 7 ? 170.441 136.752 146.166 1.00 57.95 7 PRO E N 1
ATOM 7423 C CA . PRO E 1 7 ? 171.196 137.379 147.247 1.00 51.76 7 PRO E CA 1
ATOM 7424 C C . PRO E 1 7 ? 170.881 138.863 147.328 1.00 46.76 7 PRO E C 1
ATOM 7425 O O . PRO E 1 7 ? 170.919 139.438 148.404 1.00 59.11 7 PRO E O 1
ATOM 7429 N N . THR E 1 8 ? 170.500 139.451 146.204 1.00 46.98 8 THR E N 1
ATOM 7430 C CA . THR E 1 8 ? 170.025 140.819 146.177 1.00 51.44 8 THR E CA 1
ATOM 7431 C C . THR E 1 8 ? 168.789 141.003 147.069 1.00 60.16 8 THR E C 1
ATOM 7432 O O . THR E 1 8 ? 168.626 142.054 147.701 1.00 63.02 8 THR E O 1
ATOM 7436 N N . ASP E 1 9 ? 167.911 139.984 147.106 1.00 54.38 9 ASP E N 1
ATOM 7437 C CA . ASP E 1 9 ? 166.698 140.005 147.914 1.00 44.18 9 ASP E CA 1
ATOM 7438 C C . ASP E 1 9 ? 167.068 139.845 149.380 1.00 37.06 9 ASP E C 1
ATOM 7439 O O . ASP E 1 9 ? 166.490 140.512 150.233 1.00 39.73 9 ASP E O 1
ATOM 7444 N N . ILE E 1 10 ? 168.077 139.012 149.646 1.00 29.89 10 ILE E N 1
ATOM 7445 C CA . ILE E 1 10 ? 168.555 138.819 150.997 1.00 30.20 10 ILE E CA 1
ATOM 7446 C C . ILE E 1 10 ? 169.288 140.063 151.493 1.00 29.48 10 ILE E C 1
ATOM 7447 O O . ILE E 1 10 ? 169.060 140.485 152.622 1.00 32.78 10 ILE E O 1
ATOM 7452 N N . VAL E 1 11 ? 170.096 140.691 150.643 1.00 26.24 11 VAL E N 1
ATOM 7453 C CA . VAL E 1 11 ? 170.820 141.882 151.042 1.00 26.27 11 VAL E CA 1
ATOM 7454 C C . VAL E 1 11 ? 169.877 142.970 151.555 1.00 26.86 11 VAL E C 1
ATOM 7455 O O . VAL E 1 11 ? 170.152 143.634 152.564 1.00 25.34 11 VAL E O 1
ATOM 7459 N N . GLY E 1 12 ? 168.751 143.132 150.872 1.00 25.56 12 GLY E N 1
ATOM 7460 C CA . GLY E 1 12 ? 167.876 144.241 151.158 1.00 24.98 12 GLY E CA 1
ATOM 7461 C C . GLY E 1 12 ? 167.057 143.992 152.403 1.00 27.80 12 GLY E C 1
ATOM 7462 O O . GLY E 1 12 ? 166.741 144.979 153.089 1.00 35.07 12 GLY E O 1
ATOM 7463 N N . GLY E 1 13 ? 166.694 142.704 152.623 1.00 23.85 13 GLY E N 1
ATOM 7464 C CA . GLY E 1 13 ? 165.841 142.295 153.730 1.00 22.54 13 GLY E CA 1
ATOM 7465 C C . GLY E 1 13 ? 166.604 142.297 155.050 1.00 22.81 13 GLY E C 1
ATOM 7466 O O . GLY E 1 13 ? 166.061 142.671 156.090 1.00 28.77 13 GLY E O 1
ATOM 7467 N N . THR E 1 14 ? 167.871 141.900 154.982 1.00 20.02 14 THR E N 1
ATOM 7468 C CA . THR E 1 14 ? 168.756 141.954 156.115 1.00 19.51 14 THR E CA 1
ATOM 7469 C C . THR E 1 14 ? 169.069 143.401 156.495 1.00 19.64 14 THR E C 1
ATOM 7470 O O . THR E 1 14 ? 169.330 143.660 157.657 1.00 23.37 14 THR E O 1
ATOM 7474 N N . PHE E 1 15 ? 169.000 144.354 155.579 1.00 18.47 15 PHE E N 1
ATOM 7475 C CA . PHE E 1 15 ? 169.131 145.728 156.010 1.00 20.90 15 PHE E CA 1
ATOM 7476 C C . PHE E 1 15 ? 167.895 146.096 156.832 1.00 21.52 15 PHE E C 1
ATOM 7477 O O . PHE E 1 15 ? 167.975 146.806 157.829 1.00 26.37 15 PHE E O 1
ATOM 7485 N N . TRP E 1 16 ? 166.730 145.656 156.412 1.00 21.87 16 TRP E N 1
ATOM 7486 C CA . TRP E 1 16 ? 165.540 145.953 157.188 1.00 25.38 16 TRP E CA 1
ATOM 7487 C C . TRP E 1 16 ? 165.563 145.228 158.534 1.00 20.47 16 TRP E C 1
ATOM 7488 O O . TRP E 1 16 ? 165.161 145.772 159.559 1.00 19.91 16 TRP E O 1
ATOM 7499 N N . LEU E 1 17 ? 165.978 143.965 158.505 1.00 18.04 17 LEU E N 1
ATOM 7500 C CA . LEU E 1 17 ? 166.035 143.176 159.710 1.00 18.26 17 LEU E CA 1
ATOM 7501 C C . LEU E 1 17 ? 166.917 143.883 160.721 1.00 20.00 17 LEU E C 1
ATOM 7502 O O . LEU E 1 17 ? 166.485 144.116 161.852 1.00 23.69 17 LEU E O 1
ATOM 7507 N N . LEU E 1 18 ? 168.100 144.306 160.257 1.00 17.51 18 LEU E N 1
ATOM 7508 C CA . LEU E 1 18 ? 169.061 144.938 161.131 1.00 16.23 18 LEU E CA 1
ATOM 7509 C C . LEU E 1 18 ? 168.499 146.226 161.687 1.00 13.69 18 LEU E C 1
ATOM 7510 O O . LEU E 1 18 ? 168.543 146.449 162.877 1.00 14.31 18 LEU E O 1
ATOM 7515 N N . SER E 1 19 ? 167.920 146.999 160.823 1.00 15.79 19 SER E N 1
ATOM 7516 C CA . SER E 1 19 ? 167.319 148.263 161.174 1.00 19.13 19 SER E CA 1
ATOM 7517 C C . SER E 1 19 ? 166.326 148.083 162.322 1.00 21.88 19 SER E C 1
ATOM 7518 O O . SER E 1 19 ? 166.366 148.826 163.315 1.00 22.78 19 SER E O 1
ATOM 7521 N N . MET E 1 20 ? 165.428 147.096 162.163 1.00 20.49 20 MET E N 1
ATOM 7522 C CA . MET E 1 20 ? 164.384 146.818 163.129 1.00 20.41 20 MET E CA 1
ATOM 7523 C C . MET E 1 20 ? 164.967 146.316 164.457 1.00 19.11 20 MET E C 1
ATOM 7524 O O . MET E 1 20 ? 164.620 146.778 165.544 1.00 17.21 20 MET E O 1
ATOM 7529 N N . ALA E 1 21 ? 165.837 145.317 164.373 1.00 18.06 21 ALA E N 1
ATOM 7530 C CA . ALA E 1 21 ? 166.400 144.746 165.572 1.00 17.10 21 ALA E CA 1
ATOM 7531 C C . ALA E 1 21 ? 167.133 145.836 166.359 1.00 19.43 21 ALA E C 1
ATOM 7532 O O . ALA E 1 21 ? 167.066 145.886 167.588 1.00 25.57 21 ALA E O 1
ATOM 7534 N N . LEU E 1 22 ? 167.788 146.751 165.661 1.00 16.76 22 LEU E N 1
ATOM 7535 C CA . LEU E 1 22 ? 168.650 147.685 166.344 1.00 17.92 22 LEU E CA 1
ATOM 7536 C C . LEU E 1 22 ? 167.832 148.798 166.980 1.00 16.70 22 LEU E C 1
ATOM 7537 O O . LEU E 1 22 ? 168.136 149.200 168.109 1.00 15.14 22 LEU E O 1
ATOM 7542 N N . ILE E 1 23 ? 166.826 149.308 166.282 1.00 17.58 23 ILE E N 1
ATOM 7543 C CA . ILE E 1 23 ? 165.953 150.282 166.931 1.00 21.03 23 ILE E CA 1
ATOM 7544 C C . ILE E 1 23 ? 165.252 149.654 168.139 1.00 18.08 23 ILE E C 1
ATOM 7545 O O . ILE E 1 23 ? 165.105 150.290 169.182 1.00 16.46 23 ILE E O 1
ATOM 7550 N N . GLY E 1 24 ? 164.947 148.353 168.040 1.00 17.07 24 GLY E N 1
ATOM 7551 C CA . GLY E 1 24 ? 164.384 147.605 169.146 1.00 17.03 24 GLY E CA 1
ATOM 7552 C C . GLY E 1 24 ? 165.304 147.566 170.343 1.00 15.85 24 GLY E C 1
ATOM 7553 O O . GLY E 1 24 ? 164.939 148.001 171.429 1.00 17.42 24 GLY E O 1
ATOM 7554 N N . ALA E 1 25 ? 166.518 147.095 170.103 1.00 16.22 25 ALA E N 1
ATOM 7555 C CA . ALA E 1 25 ? 167.542 147.007 171.140 1.00 15.98 25 ALA E CA 1
ATOM 7556 C C . ALA E 1 25 ? 167.799 148.363 171.791 1.00 14.51 25 ALA E C 1
ATOM 7557 O O . ALA E 1 25 ? 167.928 148.470 172.995 1.00 16.81 25 ALA E O 1
ATOM 7559 N N . SER E 1 26 ? 167.828 149.395 170.987 1.00 15.00 26 SER E N 1
ATOM 7560 C CA . SER E 1 26 ? 168.112 150.718 171.472 1.00 17.69 26 SER E CA 1
ATOM 7561 C C . SER E 1 26 ? 167.080 151.130 172.514 1.00 18.59 26 SER E C 1
ATOM 7562 O O . SER E 1 26 ? 167.468 151.430 173.652 1.00 17.30 26 SER E O 1
ATOM 7565 N N . ILE E 1 27 ? 165.798 151.098 172.091 1.00 17.87 27 ILE E N 1
ATOM 7566 C CA . ILE E 1 27 ? 164.673 151.530 172.899 1.00 19.93 27 ILE E CA 1
ATOM 7567 C C . ILE E 1 27 ? 164.591 150.683 174.164 1.00 18.67 27 ILE E C 1
ATOM 7568 O O . ILE E 1 27 ? 164.374 151.228 175.243 1.00 23.23 27 ILE E O 1
ATOM 7573 N N . PHE E 1 28 ? 164.807 149.383 174.050 1.00 14.60 28 PHE E N 1
ATOM 7574 C CA . PHE E 1 28 ? 164.831 148.549 175.221 1.00 15.19 28 PHE E CA 1
ATOM 7575 C C . PHE E 1 28 ? 165.917 148.932 176.217 1.00 15.62 28 PHE E C 1
ATOM 7576 O O . PHE E 1 28 ? 165.654 149.003 177.420 1.00 15.61 28 PHE E O 1
ATOM 7584 N N . PHE E 1 29 ? 167.140 149.118 175.722 1.00 15.68 29 PHE E N 1
ATOM 7585 C CA . PHE E 1 29 ? 168.240 149.508 176.565 1.00 17.51 29 PHE E CA 1
ATOM 7586 C C . PHE E 1 29 ? 167.989 150.886 177.168 1.00 18.39 29 PHE E C 1
ATOM 7587 O O . PHE E 1 29 ? 168.347 151.116 178.327 1.00 23.60 29 PHE E O 1
ATOM 7595 N N . LEU E 1 30 ? 167.305 151.766 176.458 1.00 16.82 30 LEU E N 1
ATOM 7596 C CA . LEU E 1 30 ? 167.129 153.099 176.989 1.00 19.37 30 LEU E CA 1
ATOM 7597 C C . LEU E 1 30 ? 165.970 153.170 177.960 1.00 20.44 30 LEU E C 1
ATOM 7598 O O . LEU E 1 30 ? 165.960 154.072 178.785 1.00 28.69 30 LEU E O 1
ATOM 7603 N N . LEU E 1 31 ? 165.011 152.254 177.888 1.00 22.20 31 LEU E N 1
ATOM 7604 C CA . LEU E 1 31 ? 163.918 152.264 178.841 1.00 21.76 31 LEU E CA 1
ATOM 7605 C C . LEU E 1 31 ? 164.276 151.458 180.076 1.00 24.96 31 LEU E C 1
ATOM 7606 O O . LEU E 1 31 ? 163.829 151.794 181.164 1.00 33.63 31 LEU E O 1
ATOM 7611 N N . GLU E 1 32 ? 165.225 150.546 179.948 1.00 24.24 32 GLU E N 1
ATOM 7612 C CA . GLU E 1 32 ? 165.660 149.737 181.065 1.00 26.30 32 GLU E CA 1
ATOM 7613 C C . GLU E 1 32 ? 166.789 150.448 181.816 1.00 27.04 32 GLU E C 1
ATOM 7614 O O . GLU E 1 32 ? 167.309 149.941 182.806 1.00 27.90 32 GLU E O 1
ATOM 7620 N N . ARG E 1 33 ? 167.134 151.654 181.363 1.00 30.53 33 ARG E N 1
ATOM 7621 C CA . ARG E 1 33 ? 168.166 152.490 181.963 1.00 31.15 33 ARG E CA 1
ATOM 7622 C C . ARG E 1 33 ? 167.739 152.986 183.338 1.00 31.63 33 ARG E C 1
ATOM 7623 O O . ARG E 1 33 ? 168.581 153.346 184.159 1.00 35.58 33 ARG E O 1
ATOM 7631 N N . ASN E 1 34 ? 166.439 152.945 183.612 1.00 37.49 34 ASN E N 1
ATOM 7632 C CA . ASN E 1 34 ? 165.913 153.575 184.805 1.00 44.37 34 ASN E CA 1
ATOM 7633 C C . ASN E 1 34 ? 165.739 152.531 185.898 1.00 42.06 34 ASN E C 1
ATOM 7634 O O . ASN E 1 34 ? 165.565 152.883 187.055 1.00 55.60 34 ASN E O 1
ATOM 7639 N N . ARG E 1 35 ? 165.881 151.262 185.541 1.00 37.18 35 ARG E N 1
ATOM 7640 C CA . ARG E 1 35 ? 165.651 150.184 186.473 1.00 38.04 35 ARG E CA 1
ATOM 7641 C C . ARG E 1 35 ? 166.962 149.616 187.000 1.00 32.60 35 ARG E C 1
ATOM 7642 O O . ARG E 1 35 ? 166.939 148.769 187.890 1.00 43.34 35 ARG E O 1
ATOM 7650 N N . VAL E 1 36 ? 168.090 150.025 186.436 1.00 27.08 36 VAL E N 1
ATOM 7651 C CA . VAL E 1 36 ? 169.387 149.615 186.951 1.00 25.82 36 VAL E CA 1
ATOM 7652 C C . VAL E 1 36 ? 169.811 150.664 187.978 1.00 27.40 36 VAL E C 1
ATOM 7653 O O . VAL E 1 36 ? 169.290 151.779 187.956 1.00 30.94 36 VAL E O 1
ATOM 7657 N N . ASP E 1 37 ? 170.757 150.317 188.857 1.00 27.51 37 ASP E N 1
ATOM 7658 C CA . ASP E 1 37 ? 171.372 151.291 189.731 1.00 32.03 37 ASP E CA 1
ATOM 7659 C C . ASP E 1 37 ? 171.850 152.500 188.938 1.00 29.87 37 ASP E C 1
ATOM 7660 O O . ASP E 1 37 ? 172.004 152.435 187.731 1.00 39.34 37 ASP E O 1
ATOM 7665 N N . GLY E 1 38 ? 172.120 153.603 189.628 1.00 27.24 38 GLY E N 1
ATOM 7666 C CA . GLY E 1 38 ? 172.553 154.800 188.948 1.00 23.75 38 GLY E CA 1
ATOM 7667 C C . GLY E 1 38 ? 173.982 154.645 188.491 1.00 23.97 38 GLY E C 1
ATOM 7668 O O . GLY E 1 38 ? 174.352 155.330 187.544 1.00 27.77 38 GLY E O 1
ATOM 7669 N N . ARG E 1 39 ? 174.731 153.715 189.117 1.00 21.59 39 ARG E N 1
ATOM 7670 C CA . ARG E 1 39 ? 176.117 153.476 188.740 1.00 20.18 39 ARG E CA 1
ATOM 7671 C C . ARG E 1 39 ? 176.158 152.904 187.333 1.00 17.37 39 ARG E C 1
ATOM 7672 O O . ARG E 1 39 ? 177.206 152.929 186.707 1.00 19.96 39 ARG E O 1
ATOM 7680 N N . TRP E 1 40 ? 175.004 152.506 186.803 1.00 16.00 40 TRP E N 1
ATOM 7681 C CA . TRP E 1 40 ? 174.962 151.796 185.541 1.00 15.57 40 TRP E CA 1
ATOM 7682 C C . TRP E 1 40 ? 174.351 152.638 184.447 1.00 13.61 40 TRP E C 1
ATOM 7683 O O . TRP E 1 40 ? 174.355 152.199 183.316 1.00 17.74 40 TRP E O 1
ATOM 7694 N N . HIS E 1 41 ? 173.935 153.849 184.766 1.00 13.76 41 HIS E N 1
ATOM 7695 C CA . HIS E 1 41 ? 173.165 154.694 183.873 1.00 16.81 41 HIS E CA 1
ATOM 7696 C C . HIS E 1 41 ? 173.921 155.139 182.618 1.00 17.62 41 HIS E C 1
ATOM 7697 O O . HIS E 1 41 ? 173.315 155.199 181.545 1.00 19.14 41 HIS E O 1
ATOM 7704 N N . THR E 1 42 ? 175.213 155.476 182.748 1.00 17.99 42 THR E N 1
ATOM 7705 C CA . THR E 1 42 ? 176.034 155.819 181.604 1.00 19.66 42 THR E CA 1
ATOM 7706 C C . THR E 1 42 ? 176.266 154.623 180.710 1.00 19.03 42 THR E C 1
ATOM 7707 O O . THR E 1 42 ? 176.186 154.773 179.492 1.00 24.26 42 THR E O 1
ATOM 7711 N N . THR E 1 43 ? 176.468 153.456 181.309 1.00 15.30 43 THR E N 1
ATOM 7712 C CA . THR E 1 43 ? 176.641 152.231 180.564 1.00 14.83 43 THR E CA 1
ATOM 7713 C C . THR E 1 43 ? 175.416 151.979 179.712 1.00 15.86 43 THR E C 1
ATOM 7714 O O . THR E 1 43 ? 175.555 151.641 178.537 1.00 21.67 43 THR E O 1
ATOM 7718 N N . MET E 1 44 ? 174.245 152.233 180.260 1.00 14.28 44 MET E N 1
ATOM 7719 C CA . MET E 1 44 ? 173.025 151.884 179.580 1.00 15.67 44 MET E CA 1
ATOM 7720 C C . MET E 1 44 ? 172.699 152.916 178.517 1.00 16.38 44 MET E C 1
ATOM 7721 O O . MET E 1 44 ? 172.086 152.584 177.517 1.00 20.90 44 MET E O 1
ATOM 7726 N N . THR E 1 45 ? 173.066 154.168 178.753 1.00 17.89 45 THR E N 1
ATOM 7727 C CA . THR E 1 45 ? 172.830 155.231 177.799 1.00 19.13 45 THR E CA 1
ATOM 7728 C C . THR E 1 45 ? 173.761 155.035 176.604 1.00 16.27 45 THR E C 1
ATOM 7729 O O . THR E 1 45 ? 173.341 155.174 175.460 1.00 16.21 45 THR E O 1
ATOM 7733 N N . LEU E 1 46 ? 175.006 154.701 176.897 1.00 14.19 46 LEU E N 1
ATOM 7734 C CA . LEU E 1 46 ? 175.982 154.468 175.867 1.00 16.80 46 LEU E CA 1
ATOM 7735 C C . LEU E 1 46 ? 175.581 153.237 175.049 1.00 16.17 46 LEU E C 1
ATOM 7736 O O . LEU E 1 46 ? 175.667 153.232 173.827 1.00 18.83 46 LEU E O 1
ATOM 7741 N N . LEU E 1 47 ? 175.150 152.195 175.723 1.00 15.13 47 LEU E N 1
ATOM 7742 C CA . LEU E 1 47 ? 174.668 151.023 175.038 1.00 16.42 47 LEU E CA 1
ATOM 7743 C C . LEU E 1 47 ? 173.565 151.376 174.047 1.00 14.85 47 LEU E C 1
ATOM 7744 O O . LEU E 1 47 ? 173.669 151.025 172.871 1.00 14.63 47 LEU E O 1
ATOM 7749 N N . GLY E 1 48 ? 172.516 152.036 174.548 1.00 14.39 48 GLY E N 1
ATOM 7750 C CA . GLY E 1 48 ? 171.318 152.304 173.795 1.00 14.42 48 GLY E CA 1
ATOM 7751 C C . GLY E 1 48 ? 171.584 153.285 172.661 1.00 15.86 48 GLY E C 1
ATOM 7752 O O . GLY E 1 48 ? 170.883 153.269 171.643 1.00 16.92 48 GLY E O 1
ATOM 7753 N N . VAL E 1 49 ? 172.579 154.143 172.850 1.00 15.93 49 VAL E N 1
ATOM 7754 C CA . VAL E 1 49 ? 172.883 155.130 171.839 1.00 17.92 49 VAL E CA 1
ATOM 7755 C C . VAL E 1 49 ? 173.699 154.449 170.757 1.00 15.53 49 VAL E C 1
ATOM 7756 O O . VAL E 1 49 ? 173.448 154.710 169.585 1.00 18.59 49 VAL E O 1
ATOM 7760 N N . THR E 1 50 ? 174.610 153.570 171.152 1.00 14.26 50 THR E N 1
ATOM 7761 C CA . THR E 1 50 ? 175.326 152.738 170.204 1.00 15.15 50 THR E CA 1
ATOM 7762 C C . THR E 1 50 ? 174.336 152.030 169.279 1.00 16.27 50 THR E C 1
ATOM 7763 O O . THR E 1 50 ? 174.532 152.063 168.060 1.00 18.37 50 THR E O 1
ATOM 7767 N N . MET E 1 51 ? 173.284 151.408 169.831 1.00 16.50 51 MET E N 1
ATOM 7768 C CA . MET E 1 51 ? 172.315 150.697 169.006 1.00 17.65 51 MET E CA 1
ATOM 7769 C C . MET E 1 51 ? 171.585 151.649 168.048 1.00 15.55 51 MET E C 1
ATOM 7770 O O . MET E 1 51 ? 171.274 151.282 166.908 1.00 13.94 51 MET E O 1
ATOM 7775 N N . LEU E 1 52 ? 171.337 152.875 168.501 1.00 15.49 52 LEU E N 1
ATOM 7776 C CA . LEU E 1 52 ? 170.602 153.846 167.724 1.00 17.05 52 LEU E CA 1
ATOM 7777 C C . LEU E 1 52 ? 171.441 154.341 166.548 1.00 17.11 52 LEU E C 1
ATOM 7778 O O . LEU E 1 52 ? 170.914 154.538 165.451 1.00 16.91 52 LEU E O 1
ATOM 7783 N N . ILE E 1 53 ? 172.737 154.558 166.769 1.00 17.59 53 ILE E N 1
ATOM 7784 C CA . ILE E 1 53 ? 173.578 155.058 165.698 1.00 21.05 53 ILE E CA 1
ATOM 7785 C C . ILE E 1 53 ? 173.566 154.006 164.611 1.00 19.38 53 ILE E C 1
ATOM 7786 O O . ILE E 1 53 ? 173.390 154.282 163.435 1.00 23.38 53 ILE E O 1
ATOM 7791 N N . SER E 1 54 ? 173.693 152.781 165.071 1.00 19.58 54 SER E N 1
ATOM 7792 C CA . SER E 1 54 ? 173.777 151.632 164.208 1.00 17.96 54 SER E CA 1
ATOM 7793 C C . SER E 1 54 ? 172.508 151.553 163.370 1.00 17.14 54 SER E C 1
ATOM 7794 O O . SER E 1 54 ? 172.550 151.313 162.174 1.00 19.32 54 SER E O 1
ATOM 7797 N N . ALA E 1 55 ? 171.386 151.824 164.005 1.00 17.00 55 ALA E N 1
ATOM 7798 C CA . ALA E 1 55 ? 170.104 151.697 163.360 1.00 18.44 55 ALA E CA 1
ATOM 7799 C C . ALA E 1 55 ? 169.954 152.754 162.287 1.00 17.53 55 ALA E C 1
ATOM 7800 O O . ALA E 1 55 ? 169.348 152.493 161.256 1.00 24.04 55 ALA E O 1
ATOM 7802 N N . ILE E 1 56 ? 170.458 153.944 162.571 1.00 17.73 56 ILE E N 1
ATOM 7803 C CA . ILE E 1 56 ? 170.374 155.064 161.650 1.00 19.14 56 ILE E CA 1
ATOM 7804 C C . ILE E 1 56 ? 171.266 154.806 160.437 1.00 18.09 56 ILE E C 1
ATOM 7805 O O . ILE E 1 56 ? 170.875 155.101 159.329 1.00 20.92 56 ILE E O 1
ATOM 7810 N N . PHE E 1 57 ? 172.420 154.214 160.645 1.00 15.86 57 PHE E N 1
ATOM 7811 C CA . PHE E 1 57 ? 173.181 153.712 159.540 1.00 18.61 57 PHE E CA 1
ATOM 7812 C C . PHE E 1 57 ? 172.318 152.820 158.658 1.00 19.60 57 PHE E C 1
ATOM 7813 O O . PHE E 1 57 ? 172.214 153.046 157.461 1.00 22.76 57 PHE E O 1
ATOM 7821 N N . TYR E 1 58 ? 171.738 151.777 159.231 1.00 21.57 58 TYR E N 1
ATOM 7822 C CA . TYR E 1 58 ? 171.044 150.781 158.439 1.00 23.34 58 TYR E CA 1
ATOM 7823 C C . TYR E 1 58 ? 169.871 151.422 157.710 1.00 23.15 58 TYR E C 1
ATOM 7824 O O . TYR E 1 58 ? 169.517 150.958 156.628 1.00 26.69 58 TYR E O 1
ATOM 7833 N N . TYR E 1 59 ? 169.296 152.473 158.283 1.00 20.70 59 TYR E N 1
ATOM 7834 C CA . TYR E 1 59 ? 168.257 153.206 157.598 1.00 22.98 59 TYR E CA 1
ATOM 7835 C C . TYR E 1 59 ? 168.816 153.943 156.382 1.00 20.64 59 TYR E C 1
ATOM 7836 O O . TYR E 1 59 ? 168.221 153.921 155.312 1.00 21.83 59 TYR E O 1
ATOM 7845 N N . TYR E 1 60 ? 169.942 154.623 156.561 1.00 21.45 60 TYR E N 1
ATOM 7846 C CA . TYR E 1 60 ? 170.623 155.291 155.475 1.00 25.07 60 TYR E CA 1
ATOM 7847 C C . TYR E 1 60 ? 170.994 154.282 154.401 1.00 24.19 60 TYR E C 1
ATOM 7848 O O . TYR E 1 60 ? 170.832 154.572 153.222 1.00 33.71 60 TYR E O 1
ATOM 7857 N N . VAL E 1 61 ? 171.444 153.101 154.791 1.00 23.20 61 VAL E N 1
ATOM 7858 C CA . VAL E 1 61 ? 171.940 152.165 153.804 1.00 24.82 61 VAL E CA 1
ATOM 7859 C C . VAL E 1 61 ? 170.772 151.548 153.049 1.00 25.31 61 VAL E C 1
ATOM 7860 O O . VAL E 1 61 ? 170.863 151.340 151.855 1.00 29.54 61 VAL E O 1
ATOM 7864 N N . GLN E 1 62 ? 169.658 151.295 153.718 1.00 28.26 62 GLN E N 1
ATOM 7865 C CA . GLN E 1 62 ? 168.585 150.582 153.052 1.00 31.71 62 GLN E CA 1
ATOM 7866 C C . GLN E 1 62 ? 168.006 151.513 151.991 1.00 33.75 62 GLN E C 1
ATOM 7867 O O . GLN E 1 62 ? 167.560 151.049 150.951 1.00 46.10 62 GLN E O 1
ATOM 7873 N N . GLY E 1 63 ? 168.040 152.815 152.225 1.00 30.87 63 GLY E N 1
ATOM 7874 C CA . GLY E 1 63 ? 167.482 153.727 151.250 1.00 33.27 63 GLY E CA 1
ATOM 7875 C C . GLY E 1 63 ? 168.376 153.810 150.021 1.00 33.46 63 GLY E C 1
ATOM 7876 O O . GLY E 1 63 ? 167.886 153.889 148.905 1.00 41.61 63 GLY E O 1
ATOM 7877 N N . MET E 1 64 ? 169.684 153.777 150.253 1.00 31.62 64 MET E N 1
ATOM 7878 C CA . MET E 1 64 ? 170.656 153.809 149.188 1.00 30.54 64 MET E CA 1
ATOM 7879 C C . MET E 1 64 ? 170.437 152.590 148.307 1.00 31.05 64 MET E C 1
ATOM 7880 O O . MET E 1 64 ? 170.553 152.677 147.100 1.00 38.17 64 MET E O 1
ATOM 7885 N N . TRP E 1 65 ? 170.107 151.465 148.937 1.00 33.67 65 TRP E N 1
ATOM 7886 C CA . TRP E 1 65 ? 169.997 150.174 148.286 1.00 33.41 65 TRP E CA 1
ATOM 7887 C C . TRP E 1 65 ? 168.719 150.133 147.486 1.00 39.10 65 TRP E C 1
ATOM 7888 O O . TRP E 1 65 ? 168.705 149.676 146.342 1.00 45.05 65 TRP E O 1
ATOM 7899 N N . VAL E 1 66 ? 167.642 150.559 148.143 1.00 41.35 66 VAL E N 1
ATOM 7900 C CA . VAL E 1 66 ? 166.350 150.593 147.493 1.00 49.88 66 VAL E CA 1
ATOM 7901 C C . VAL E 1 66 ? 166.433 151.486 146.258 1.00 54.18 66 VAL E C 1
ATOM 7902 O O . VAL E 1 66 ? 165.891 151.140 145.210 1.00 68.33 66 VAL E O 1
ATOM 7906 N N . ASP E 1 67 ? 167.137 152.608 146.365 1.00 52.09 67 ASP E N 1
ATOM 7907 C CA . ASP E 1 67 ? 167.226 153.544 145.260 1.00 60.18 67 ASP E CA 1
ATOM 7908 C C . ASP E 1 67 ? 168.151 153.023 144.169 1.00 55.15 67 ASP E C 1
ATOM 7909 O O . ASP E 1 67 ? 167.817 153.130 142.992 1.00 74.35 67 ASP E O 1
ATOM 7914 N N . THR E 1 68 ? 169.289 152.449 144.545 1.00 47.21 68 THR E N 1
ATOM 7915 C CA . THR E 1 68 ? 170.375 152.262 143.598 1.00 44.25 68 THR E CA 1
ATOM 7916 C C . THR E 1 68 ? 170.699 150.789 143.381 1.00 47.21 68 THR E C 1
ATOM 7917 O O . THR E 1 68 ? 171.213 150.424 142.329 1.00 62.55 68 THR E O 1
ATOM 7921 N N . GLY E 1 69 ? 170.440 149.942 144.372 1.00 43.82 69 GLY E N 1
ATOM 7922 C CA . GLY E 1 69 ? 170.813 148.546 144.268 1.00 41.63 69 GLY E CA 1
ATOM 7923 C C . GLY E 1 69 ? 172.303 148.357 144.513 1.00 41.43 69 GLY E C 1
ATOM 7924 O O . GLY E 1 69 ? 172.877 147.307 144.229 1.00 45.91 69 GLY E O 1
ATOM 7925 N N . LYS E 1 70 ? 172.918 149.390 145.066 1.00 48.03 70 LYS E N 1
ATOM 7926 C CA . LYS E 1 70 ? 174.317 149.318 145.433 1.00 51.97 70 LYS E CA 1
ATOM 7927 C C . LYS E 1 70 ? 174.407 149.691 146.907 1.00 46.42 70 LYS E C 1
ATOM 7928 O O . LYS E 1 70 ? 173.673 150.563 147.382 1.00 42.55 70 LYS E O 1
ATOM 7934 N N . ALA E 1 71 ? 175.258 148.945 147.617 1.00 39.61 71 ALA E N 1
ATOM 7935 C CA . ALA E 1 71 ? 175.582 149.207 149.002 1.00 35.41 71 ALA E CA 1
ATOM 7936 C C . ALA E 1 71 ? 177.050 148.899 149.152 1.00 31.93 71 ALA E C 1
ATOM 7937 O O . ALA E 1 71 ? 177.425 147.823 149.577 1.00 32.71 71 ALA E O 1
ATOM 7939 N N . PRO E 1 72 ? 177.934 149.829 148.786 1.00 34.23 72 PRO E N 1
ATOM 7940 C CA . PRO E 1 72 ? 179.368 149.561 148.882 1.00 37.67 72 PRO E CA 1
ATOM 7941 C C . PRO E 1 72 ? 179.726 149.067 150.285 1.00 35.28 72 PRO E C 1
ATOM 7942 O O . PRO E 1 72 ? 179.087 149.416 151.274 1.00 35.05 72 PRO E O 1
ATOM 7946 N N . ILE E 1 73 ? 180.811 148.313 150.364 1.00 33.33 73 ILE E N 1
ATOM 7947 C CA . ILE E 1 73 ? 181.330 147.864 151.636 1.00 32.60 73 ILE E CA 1
ATOM 7948 C C . ILE E 1 73 ? 182.020 148.994 152.399 1.00 29.93 73 ILE E C 1
ATOM 7949 O O . ILE E 1 73 ? 181.960 149.024 153.614 1.00 33.44 73 ILE E O 1
ATOM 7954 N N . VAL E 1 74 ? 182.673 149.918 151.691 1.00 36.42 74 VAL E N 1
ATOM 7955 C CA . VAL E 1 74 ? 183.394 151.037 152.280 1.00 31.25 74 VAL E CA 1
ATOM 7956 C C . VAL E 1 74 ? 182.449 151.884 153.134 1.00 29.64 74 VAL E C 1
ATOM 7957 O O . VAL E 1 74 ? 182.899 152.603 154.003 1.00 34.39 74 VAL E O 1
ATOM 7961 N N . LEU E 1 75 ? 181.145 151.829 152.873 1.00 28.20 75 LEU E N 1
ATOM 7962 C CA . LEU E 1 75 ? 180.183 152.548 153.680 1.00 26.08 75 LEU E CA 1
ATOM 7963 C C . LEU E 1 75 ? 180.181 152.047 155.113 1.00 23.74 75 LEU E C 1
ATOM 7964 O O . LEU E 1 75 ? 179.645 152.689 155.995 1.00 25.24 75 LEU E O 1
ATOM 7969 N N . ARG E 1 76 ? 180.733 150.861 155.359 1.00 25.42 76 ARG E N 1
ATOM 7970 C CA . ARG E 1 76 ? 180.643 150.249 156.678 1.00 25.09 76 ARG E CA 1
ATOM 7971 C C . ARG E 1 76 ? 181.507 151.005 157.670 1.00 22.83 76 ARG E C 1
ATOM 7972 O O . ARG E 1 76 ? 181.235 150.962 158.852 1.00 29.30 76 ARG E O 1
ATOM 7980 N N . TYR E 1 77 ? 182.498 151.730 157.178 1.00 25.09 77 TYR E N 1
ATOM 7981 C CA . TYR E 1 77 ? 183.423 152.454 158.039 1.00 25.55 77 TYR E CA 1
ATOM 7982 C C . TYR E 1 77 ? 182.780 153.667 158.694 1.00 21.69 77 TYR E C 1
ATOM 7983 O O . TYR E 1 77 ? 183.255 154.118 159.721 1.00 22.47 77 TYR E O 1
ATOM 7992 N N . LEU E 1 78 ? 181.686 154.146 158.141 1.00 23.86 78 LEU E N 1
ATOM 7993 C CA . LEU E 1 78 ? 180.935 155.200 158.780 1.00 29.35 78 LEU E CA 1
ATOM 7994 C C . LEU E 1 78 ? 180.351 154.730 160.100 1.00 33.84 78 LEU E C 1
ATOM 7995 O O . LEU E 1 78 ? 180.316 155.506 161.055 1.00 39.71 78 LEU E O 1
ATOM 8000 N N . ASP E 1 79 ? 179.743 153.533 160.080 1.00 31.39 79 ASP E N 1
ATOM 8001 C CA . ASP E 1 79 ? 179.182 152.898 161.258 1.00 28.18 79 ASP E CA 1
ATOM 8002 C C . ASP E 1 79 ? 180.336 152.585 162.213 1.00 22.72 79 ASP E C 1
ATOM 8003 O O . ASP E 1 79 ? 180.356 153.053 163.337 1.00 24.93 79 ASP E O 1
ATOM 8008 N N . TRP E 1 80 ? 181.312 151.816 161.757 1.00 19.10 80 TRP E N 1
ATOM 8009 C CA . TRP E 1 80 ? 182.378 151.350 162.616 1.00 21.42 80 TRP E CA 1
ATOM 8010 C C . TRP E 1 80 ? 183.230 152.457 163.224 1.00 21.07 80 TRP E C 1
ATOM 8011 O O . TRP E 1 80 ? 183.749 152.291 164.320 1.00 20.26 80 TRP E O 1
ATOM 8022 N N . ILE E 1 81 ? 183.407 153.586 162.539 1.00 21.27 81 ILE E N 1
ATOM 8023 C CA . ILE E 1 81 ? 184.183 154.640 163.160 1.00 21.55 81 ILE E CA 1
ATOM 8024 C C . ILE E 1 81 ? 183.484 155.081 164.452 1.00 20.05 81 ILE E C 1
ATOM 8025 O O . ILE E 1 81 ? 184.131 155.339 165.471 1.00 17.40 81 ILE E O 1
ATOM 8030 N N . LEU E 1 82 ? 182.155 155.117 164.424 1.00 19.61 82 LEU E N 1
ATOM 8031 C CA . LEU E 1 82 ? 181.428 155.488 165.615 1.00 21.99 82 LEU E CA 1
ATOM 8032 C C . LEU E 1 82 ? 181.218 154.305 166.547 1.00 22.66 82 LEU E C 1
ATOM 8033 O O . LEU E 1 82 ? 181.628 154.372 167.699 1.00 32.08 82 LEU E O 1
ATOM 8038 N N . THR E 1 83 ? 180.583 153.247 166.074 1.00 21.79 83 THR E N 1
ATOM 8039 C CA . THR E 1 83 ? 180.105 152.204 166.968 1.00 24.21 83 THR E CA 1
ATOM 8040 C C . THR E 1 83 ? 181.243 151.267 167.420 1.00 22.79 83 THR E C 1
ATOM 8041 O O . THR E 1 83 ? 181.141 150.678 168.485 1.00 23.78 83 THR E O 1
ATOM 8045 N N . HIS E 1 84 ? 182.329 151.093 166.680 1.00 20.93 84 HIS E N 1
ATOM 8046 C CA . HIS E 1 84 ? 183.358 150.223 167.226 1.00 22.47 84 HIS E CA 1
ATOM 8047 C C . HIS E 1 84 ? 184.123 150.901 168.348 1.00 22.50 84 HIS E C 1
ATOM 8048 O O . HIS E 1 84 ? 184.676 150.216 169.203 1.00 23.46 84 HIS E O 1
ATOM 8055 N N . SER E 1 85 ? 184.161 152.230 168.293 1.00 24.07 85 SER E N 1
ATOM 8056 C CA . SER E 1 85 ? 184.780 153.072 169.303 1.00 24.67 85 SER E CA 1
ATOM 8057 C C . SER E 1 85 ? 183.916 153.064 170.552 1.00 23.82 85 SER E C 1
ATOM 8058 O O . SER E 1 85 ? 184.429 153.001 171.667 1.00 26.13 85 SER E O 1
ATOM 8061 N N . MET E 1 86 ? 182.605 153.164 170.353 1.00 21.74 86 MET E N 1
ATOM 8062 C CA . MET E 1 86 ? 181.698 153.130 171.477 1.00 23.12 86 MET E CA 1
ATOM 8063 C C . MET E 1 86 ? 181.744 151.762 172.145 1.00 24.93 86 MET E C 1
ATOM 8064 O O . MET E 1 86 ? 181.798 151.679 173.372 1.00 27.62 86 MET E O 1
ATOM 8069 N N . GLN E 1 87 ? 181.897 150.692 171.371 1.00 24.15 87 GLN E N 1
ATOM 8070 C CA . GLN E 1 87 ? 181.921 149.391 172.008 1.00 23.99 87 GLN E CA 1
ATOM 8071 C C . GLN E 1 87 ? 183.221 149.146 172.741 1.00 22.01 87 GLN E C 1
ATOM 8072 O O . GLN E 1 87 ? 183.201 148.342 173.651 1.00 28.82 87 GLN E O 1
ATOM 8078 N N . VAL E 1 88 ? 184.336 149.761 172.355 1.00 22.28 88 VAL E N 1
ATOM 8079 C CA . VAL E 1 88 ? 185.606 149.382 172.950 1.00 24.35 88 VAL E CA 1
ATOM 8080 C C . VAL E 1 88 ? 185.699 150.117 174.275 1.00 20.83 88 VAL E C 1
ATOM 8081 O O . VAL E 1 88 ? 186.223 149.649 175.270 1.00 23.00 88 VAL E O 1
ATOM 8085 N N . VAL E 1 89 ? 185.112 151.277 174.287 1.00 24.28 89 VAL E N 1
ATOM 8086 C CA . VAL E 1 89 ? 185.231 152.176 175.415 1.00 27.26 89 VAL E CA 1
ATOM 8087 C C . VAL E 1 89 ? 184.237 151.738 176.481 1.00 25.69 89 VAL E C 1
ATOM 8088 O O . VAL E 1 89 ? 184.285 152.214 177.595 1.00 39.25 89 VAL E O 1
ATOM 8092 N N . MET E 1 90 ? 183.316 150.869 176.106 1.00 25.28 90 MET E N 1
ATOM 8093 C CA . MET E 1 90 ? 182.403 150.246 177.038 1.00 27.00 90 MET E CA 1
ATOM 8094 C C . MET E 1 90 ? 183.197 149.490 178.099 1.00 21.47 90 MET E C 1
ATOM 8095 O O . MET E 1 90 ? 182.831 149.517 179.265 1.00 20.93 90 MET E O 1
ATOM 8100 N N . PHE E 1 91 ? 184.302 148.875 177.725 1.00 20.86 91 PHE E N 1
ATOM 8101 C CA . PHE E 1 91 ? 185.085 148.193 178.729 1.00 25.25 91 PHE E CA 1
ATOM 8102 C C . PHE E 1 91 ? 185.406 149.176 179.844 1.00 23.90 91 PHE E C 1
ATOM 8103 O O . PHE E 1 91 ? 185.183 148.911 181.010 1.00 34.17 91 PHE E O 1
ATOM 8111 N N . TYR E 1 92 ? 185.867 150.356 179.495 1.00 25.66 92 TYR E N 1
ATOM 8112 C CA . TYR E 1 92 ? 186.194 151.362 180.495 1.00 22.07 92 TYR E CA 1
ATOM 8113 C C . TYR E 1 92 ? 184.944 151.776 181.260 1.00 18.95 92 TYR E C 1
ATOM 8114 O O . TYR E 1 92 ? 184.956 151.756 182.486 1.00 19.38 92 TYR E O 1
ATOM 8123 N N . VAL E 1 93 ? 183.862 152.114 180.554 1.00 16.83 93 VAL E N 1
ATOM 8124 C CA . VAL E 1 93 ? 182.657 152.589 181.212 1.00 17.29 93 VAL E CA 1
ATOM 8125 C C . VAL E 1 93 ? 182.159 151.608 182.282 1.00 19.85 93 VAL E C 1
ATOM 8126 O O . VAL E 1 93 ? 181.902 152.002 183.412 1.00 22.77 93 VAL E O 1
ATOM 8130 N N . ILE E 1 94 ? 182.113 150.318 181.965 1.00 20.84 94 ILE E N 1
ATOM 8131 C CA . ILE E 1 94 ? 181.664 149.290 182.879 1.00 19.63 94 ILE E CA 1
ATOM 8132 C C . ILE E 1 94 ? 182.616 149.170 184.058 1.00 21.84 94 ILE E C 1
ATOM 8133 O O . ILE E 1 94 ? 182.196 148.759 185.137 1.00 26.43 94 ILE E O 1
ATOM 8138 N N . LEU E 1 95 ? 183.908 149.449 183.864 1.00 23.77 95 LEU E N 1
ATOM 8139 C CA . LEU E 1 95 ? 184.859 149.349 184.964 1.00 25.69 95 LEU E CA 1
ATOM 8140 C C . LEU E 1 95 ? 184.710 150.570 185.868 1.00 25.98 95 LEU E C 1
ATOM 8141 O O . LEU E 1 95 ? 184.774 150.515 187.090 1.00 23.82 95 LEU E O 1
ATOM 8146 N N . THR E 1 96 ? 184.455 151.704 185.259 1.00 27.89 96 THR E N 1
ATOM 8147 C CA . THR E 1 96 ? 184.282 152.858 186.091 1.00 30.87 96 THR E CA 1
ATOM 8148 C C . THR E 1 96 ? 182.951 152.766 186.812 1.00 31.21 96 THR E C 1
ATOM 8149 O O . THR E 1 96 ? 182.734 153.555 187.725 1.00 49.42 96 THR E O 1
ATOM 8153 N N . ALA E 1 97 ? 182.083 151.821 186.463 1.00 27.95 97 ALA E N 1
ATOM 8154 C CA . ALA E 1 97 ? 180.851 151.705 187.222 1.00 28.28 97 ALA E CA 1
ATOM 8155 C C . ALA E 1 97 ? 181.118 151.058 188.572 1.00 31.46 97 ALA E C 1
ATOM 8156 O O . ALA E 1 97 ? 180.344 151.292 189.488 1.00 42.35 97 ALA E O 1
ATOM 8158 N N . VAL E 1 98 ? 182.200 150.291 188.729 1.00 34.28 98 VAL E N 1
ATOM 8159 C CA . VAL E 1 98 ? 182.276 149.383 189.864 1.00 35.51 98 VAL E CA 1
ATOM 8160 C C . VAL E 1 98 ? 183.616 149.412 190.572 1.00 39.65 98 VAL E C 1
ATOM 8161 O O . VAL E 1 98 ? 183.785 148.664 191.530 1.00 49.36 98 VAL E O 1
ATOM 8165 N N . THR E 1 99 ? 184.577 150.182 190.062 1.00 46.10 99 THR E N 1
ATOM 8166 C CA . THR E 1 99 ? 185.940 150.143 190.569 1.00 47.65 99 THR E CA 1
ATOM 8167 C C . THR E 1 99 ? 186.582 151.454 190.165 1.00 46.20 99 THR E C 1
ATOM 8168 O O . THR E 1 99 ? 185.889 152.305 189.615 1.00 54.61 99 THR E O 1
ATOM 8172 N N . LYS E 1 100 ? 187.848 151.656 190.546 1.00 54.06 100 LYS E N 1
ATOM 8173 C CA . LYS E 1 100 ? 188.575 152.856 190.153 1.00 59.54 100 LYS E CA 1
ATOM 8174 C C . LYS E 1 100 ? 189.575 152.459 189.070 1.00 62.76 100 LYS E C 1
ATOM 8175 O O . LYS E 1 100 ? 190.276 151.433 189.188 1.00 54.10 100 LYS E O 1
ATOM 8177 N N . VAL E 1 101 ? 189.613 153.263 187.999 1.00 50.79 101 VAL E N 1
ATOM 8178 C CA . VAL E 1 101 ? 190.476 152.925 186.882 1.00 54.07 101 VAL E CA 1
ATOM 8179 C C . VAL E 1 101 ? 191.053 154.208 186.285 1.00 59.81 101 VAL E C 1
ATOM 8180 O O . VAL E 1 101 ? 190.386 155.245 186.250 1.00 67.84 101 VAL E O 1
ATOM 8184 N N . SER E 1 102 ? 192.322 154.147 185.850 1.00 53.91 102 SER E N 1
ATOM 8185 C CA . SER E 1 102 ? 192.981 155.316 185.287 1.00 54.45 102 SER E CA 1
ATOM 8186 C C . SER E 1 102 ? 192.229 155.792 184.058 1.00 47.50 102 SER E C 1
ATOM 8187 O O . SER E 1 102 ? 191.799 154.965 183.268 1.00 57.65 102 SER E O 1
ATOM 8190 N N . SER E 1 103 ? 192.082 157.108 183.895 1.00 48.21 103 SER E N 1
ATOM 8191 C CA . SER E 1 103 ? 191.353 157.650 182.760 1.00 50.40 103 SER E CA 1
ATOM 8192 C C . SER E 1 103 ? 192.163 157.422 181.503 1.00 47.20 103 SER E C 1
ATOM 8193 O O . SER E 1 103 ? 191.630 157.526 180.405 1.00 50.82 103 SER E O 1
ATOM 8196 N N . ALA E 1 104 ? 193.466 157.160 181.690 1.00 43.32 104 ALA E N 1
ATOM 8197 C CA . ALA E 1 104 ? 194.345 156.814 180.588 1.00 34.63 104 ALA E CA 1
ATOM 8198 C C . ALA E 1 104 ? 193.766 155.648 179.819 1.00 31.87 104 ALA E C 1
ATOM 8199 O O . ALA E 1 104 ? 193.836 155.613 178.605 1.00 46.32 104 ALA E O 1
ATOM 8201 N N . LEU E 1 105 ? 193.207 154.693 180.538 1.00 28.52 105 LEU E N 1
ATOM 8202 C CA . LEU E 1 105 ? 192.681 153.521 179.894 1.00 28.78 105 LEU E CA 1
ATOM 8203 C C . LEU E 1 105 ? 191.644 153.938 178.853 1.00 26.19 105 LEU E C 1
ATOM 8204 O O . LEU E 1 105 ? 191.696 153.485 177.717 1.00 32.10 105 LEU E O 1
ATOM 8209 N N . PHE E 1 106 ? 190.765 154.864 179.175 1.00 22.51 106 PHE E N 1
ATOM 8210 C CA . PHE E 1 106 ? 189.794 155.278 178.182 1.00 23.02 106 PHE E CA 1
ATOM 8211 C C . PHE E 1 106 ? 190.430 155.594 176.838 1.00 24.04 106 PHE E C 1
ATOM 8212 O O . PHE E 1 106 ? 189.772 155.450 175.816 1.00 27.02 106 PHE E O 1
ATOM 8220 N N . TRP E 1 107 ? 191.672 156.085 176.847 1.00 27.35 107 TRP E N 1
ATOM 8221 C CA . TRP E 1 107 ? 192.274 156.697 175.673 1.00 27.60 107 TRP E CA 1
ATOM 8222 C C . TRP E 1 107 ? 193.041 155.631 174.928 1.00 27.43 107 TRP E C 1
ATOM 8223 O O . TRP E 1 107 ? 192.957 155.554 173.720 1.00 38.30 107 TRP E O 1
ATOM 8234 N N . ARG E 1 108 ? 193.824 154.849 175.658 1.00 25.66 108 ARG E N 1
ATOM 8235 C CA . ARG E 1 108 ? 194.363 153.633 175.103 1.00 28.12 108 ARG E CA 1
ATOM 8236 C C . ARG E 1 108 ? 193.275 152.936 174.273 1.00 29.43 108 ARG E C 1
ATOM 8237 O O . ARG E 1 108 ? 193.411 152.713 173.062 1.00 27.73 108 ARG E O 1
ATOM 8245 N N . LEU E 1 109 ? 192.176 152.616 174.938 1.00 24.02 109 LEU E N 1
ATOM 8246 C CA . LEU E 1 109 ? 191.138 151.875 174.286 1.00 23.99 109 LEU E CA 1
ATOM 8247 C C . LEU E 1 109 ? 190.648 152.594 173.046 1.00 24.89 109 LEU E C 1
ATOM 8248 O O . LEU E 1 109 ? 190.422 151.930 172.042 1.00 35.90 109 LEU E O 1
ATOM 8253 N N . LEU E 1 110 ? 190.392 153.890 173.116 1.00 24.59 110 LEU E N 1
ATOM 8254 C CA . LEU E 1 110 ? 189.724 154.582 172.023 1.00 26.13 110 LEU E CA 1
ATOM 8255 C C . LEU E 1 110 ? 190.678 154.739 170.844 1.00 27.31 110 LEU E C 1
ATOM 8256 O O . LEU E 1 110 ? 190.254 154.665 169.699 1.00 34.57 110 LEU E O 1
ATOM 8261 N N . ILE E 1 111 ? 191.968 154.885 171.119 1.00 26.92 111 ILE E N 1
ATOM 8262 C CA . ILE E 1 111 ? 192.949 155.025 170.067 1.00 29.29 111 ILE E CA 1
ATOM 8263 C C . ILE E 1 111 ? 193.021 153.710 169.314 1.00 26.68 111 ILE E C 1
ATOM 8264 O O . ILE E 1 111 ? 192.950 153.685 168.090 1.00 33.51 111 ILE E O 1
ATOM 8269 N N . GLY E 1 112 ? 193.146 152.608 170.029 1.00 27.65 112 GLY E N 1
ATOM 8270 C CA . GLY E 1 112 ? 193.160 151.323 169.349 1.00 28.29 112 GLY E CA 1
ATOM 8271 C C . GLY E 1 112 ? 191.953 151.200 168.420 1.00 27.87 112 GLY E C 1
ATOM 8272 O O . GLY E 1 112 ? 192.093 150.829 167.257 1.00 33.11 112 GLY E O 1
ATOM 8273 N N . ALA E 1 113 ? 190.767 151.515 168.923 1.00 23.01 113 ALA E N 1
ATOM 8274 C CA . ALA E 1 113 ? 189.610 151.400 168.073 1.00 23.58 113 ALA E CA 1
ATOM 8275 C C . ALA E 1 113 ? 189.790 152.280 166.843 1.00 29.11 113 ALA E C 1
ATOM 8276 O O . ALA E 1 113 ? 189.577 151.792 165.726 1.00 34.56 113 ALA E O 1
ATOM 8278 N N . LEU E 1 114 ? 190.184 153.556 167.017 1.00 27.40 114 LEU E N 1
ATOM 8279 C CA . LEU E 1 114 ? 190.300 154.458 165.870 1.00 25.14 114 LEU E CA 1
ATOM 8280 C C . LEU E 1 114 ? 191.387 153.991 164.905 1.00 28.02 114 LEU E C 1
ATOM 8281 O O . LEU E 1 114 ? 191.203 154.034 163.696 1.00 33.87 114 LEU E O 1
ATOM 8286 N N . VAL E 1 115 ? 192.508 153.505 165.415 1.00 27.53 115 VAL E N 1
ATOM 8287 C CA . VAL E 1 115 ? 193.530 153.000 164.531 1.00 31.25 115 VAL E CA 1
ATOM 8288 C C . VAL E 1 115 ? 192.986 151.838 163.718 1.00 35.91 115 VAL E C 1
ATOM 8289 O O . VAL E 1 115 ? 193.271 151.713 162.536 1.00 48.46 115 VAL E O 1
ATOM 8293 N N . MET E 1 116 ? 192.244 150.958 164.371 1.00 34.50 116 MET E N 1
ATOM 8294 C CA . MET E 1 116 ? 191.788 149.749 163.731 1.00 34.13 116 MET E CA 1
ATOM 8295 C C . MET E 1 116 ? 190.766 150.092 162.640 1.00 33.67 116 MET E C 1
ATOM 8296 O O . MET E 1 116 ? 190.775 149.479 161.578 1.00 38.00 116 MET E O 1
ATOM 8301 N N . VAL E 1 117 ? 189.878 151.059 162.870 1.00 28.25 117 VAL E N 1
ATOM 8302 C CA . VAL E 1 117 ? 188.924 151.419 161.834 1.00 26.13 117 VAL E CA 1
ATOM 8303 C C . VAL E 1 117 ? 189.554 152.305 160.774 1.00 27.99 117 VAL E C 1
ATOM 8304 O O . VAL E 1 117 ? 189.250 152.145 159.603 1.00 33.26 117 VAL E O 1
ATOM 8308 N N . ILE E 1 118 ? 190.350 153.292 161.170 1.00 33.21 118 ILE E N 1
ATOM 8309 C CA . ILE E 1 118 ? 190.821 154.295 160.222 1.00 37.78 118 ILE E CA 1
ATOM 8310 C C . ILE E 1 118 ? 191.878 153.689 159.315 1.00 32.72 118 ILE E C 1
ATOM 8311 O O . ILE E 1 118 ? 191.958 154.067 158.159 1.00 40.02 118 ILE E O 1
ATOM 8316 N N . GLY E 1 119 ? 192.650 152.743 159.821 1.00 31.43 119 GLY E N 1
ATOM 8317 C CA . GLY E 1 119 ? 193.675 152.110 159.015 1.00 35.51 119 GLY E CA 1
ATOM 8318 C C . GLY E 1 119 ? 193.042 151.267 157.915 1.00 34.52 119 GLY E C 1
ATOM 8319 O O . GLY E 1 119 ? 193.414 151.353 156.757 1.00 40.37 119 GLY E O 1
ATOM 8320 N N . GLU E 1 120 ? 192.045 150.483 158.286 1.00 37.70 120 GLU E N 1
ATOM 8321 C CA . GLU E 1 120 ? 191.351 149.626 157.345 1.00 41.40 120 GLU E CA 1
ATOM 8322 C C . GLU E 1 120 ? 190.564 150.475 156.340 1.00 34.79 120 GLU E C 1
ATOM 8323 O O . GLU E 1 120 ? 190.503 150.114 155.172 1.00 38.91 120 GLU E O 1
ATOM 8329 N N . PHE E 1 121 ? 190.076 151.656 156.750 1.00 31.07 121 PHE E N 1
ATOM 8330 C CA . PHE E 1 121 ? 189.396 152.582 155.857 1.00 27.18 121 PHE E CA 1
ATOM 8331 C C . PHE E 1 121 ? 190.351 153.218 154.857 1.00 27.29 121 PHE E C 1
ATOM 8332 O O . PHE E 1 121 ? 189.972 153.470 153.726 1.00 34.25 121 PHE E O 1
ATOM 8340 N N . LEU E 1 122 ? 191.589 153.468 155.226 1.00 28.10 122 LEU E N 1
ATOM 8341 C CA . LEU E 1 122 ? 192.513 154.011 154.251 1.00 32.28 122 LEU E CA 1
ATOM 8342 C C . LEU E 1 122 ? 192.831 152.976 153.163 1.00 33.58 122 LEU E C 1
ATOM 8343 O O . LEU E 1 122 ? 192.690 153.271 151.980 1.00 38.77 122 LEU E O 1
ATOM 8348 N N . GLY E 1 123 ? 193.198 151.749 153.530 1.00 31.22 123 GLY E N 1
ATOM 8349 C CA . GLY E 1 123 ? 193.380 150.706 152.534 1.00 31.01 123 GLY E CA 1
ATOM 8350 C C . GLY E 1 123 ? 192.124 150.430 151.687 1.00 30.53 123 GLY E C 1
ATOM 8351 O O . GLY E 1 123 ? 192.220 150.039 150.527 1.00 33.45 123 GLY E O 1
ATOM 8352 N N . ALA E 1 124 ? 190.943 150.567 152.268 1.00 25.45 124 ALA E N 1
ATOM 8353 C CA . ALA E 1 124 ? 189.737 150.241 151.545 1.00 30.91 124 ALA E CA 1
ATOM 8354 C C . ALA E 1 124 ? 189.407 151.298 150.497 1.00 37.24 124 ALA E C 1
ATOM 8355 O O . ALA E 1 124 ? 188.915 150.968 149.417 1.00 50.86 124 ALA E O 1
ATOM 8357 N N . ALA E 1 125 ? 189.632 152.563 150.848 1.00 34.87 125 ALA E N 1
ATOM 8358 C CA . ALA E 1 125 ? 189.291 153.695 150.010 1.00 33.43 125 ALA E CA 1
ATOM 8359 C C . ALA E 1 125 ? 190.463 154.109 149.114 1.00 32.34 125 ALA E C 1
ATOM 8360 O O . ALA E 1 125 ? 190.436 155.188 148.555 1.00 36.67 125 ALA E O 1
ATOM 8362 N N . GLY E 1 126 ? 191.529 153.317 149.018 1.00 31.26 126 GLY E N 1
ATOM 8363 C CA . GLY E 1 126 ? 192.557 153.602 148.042 1.00 33.02 126 GLY E CA 1
ATOM 8364 C C . GLY E 1 126 ? 193.609 154.622 148.491 1.00 38.60 126 GLY E C 1
ATOM 8365 O O . GLY E 1 126 ? 194.531 154.896 147.731 1.00 57.10 126 GLY E O 1
ATOM 8366 N N . TYR E 1 127 ? 193.546 155.146 149.714 1.00 37.03 127 TYR E N 1
ATOM 8367 C CA . TYR E 1 127 ? 194.510 156.152 150.132 1.00 35.58 127 TYR E CA 1
ATOM 8368 C C . TYR E 1 127 ? 195.851 155.528 150.489 1.00 41.13 127 TYR E C 1
ATOM 8369 O O . TYR E 1 127 ? 196.858 156.207 150.384 1.00 57.99 127 TYR E O 1
ATOM 8378 N N . MET E 1 128 ? 195.899 154.267 150.920 1.00 45.82 128 MET E N 1
ATOM 8379 C CA . MET E 1 128 ? 197.183 153.610 151.125 1.00 46.59 128 MET E CA 1
ATOM 8380 C C . MET E 1 128 ? 197.045 152.156 150.714 1.00 39.43 128 MET E C 1
ATOM 8381 O O . MET E 1 128 ? 195.951 151.737 150.360 1.00 45.45 128 MET E O 1
ATOM 8386 N N . SER E 1 129 ? 198.152 151.417 150.691 1.00 35.82 129 SER E N 1
ATOM 8387 C CA . SER E 1 129 ? 198.103 150.071 150.162 1.00 36.97 129 SER E CA 1
ATOM 8388 C C . SER E 1 129 ? 197.100 149.293 150.988 1.00 43.21 129 SER E C 1
ATOM 8389 O O . SER E 1 129 ? 197.070 149.482 152.203 1.00 51.20 129 SER E O 1
ATOM 8392 N N . ALA E 1 130 ? 196.306 148.439 150.324 1.00 36.76 130 ALA E N 1
ATOM 8393 C CA . ALA E 1 130 ? 195.410 147.539 151.014 1.00 33.05 130 ALA E CA 1
ATOM 8394 C C . ALA E 1 130 ? 196.200 146.645 151.963 1.00 35.44 130 ALA E C 1
ATOM 8395 O O . ALA E 1 130 ? 195.754 146.361 153.077 1.00 37.76 130 ALA E O 1
ATOM 8397 N N . THR E 1 131 ? 197.407 146.248 151.571 1.00 29.93 131 THR E N 1
ATOM 8398 C CA . THR E 1 131 ? 198.187 145.485 152.514 1.00 30.89 131 THR E CA 1
ATOM 8399 C C . THR E 1 131 ? 198.364 146.249 153.799 1.00 35.66 131 THR E C 1
ATOM 8400 O O . THR E 1 131 ? 198.358 145.641 154.858 1.00 50.98 131 THR E O 1
ATOM 8404 N N . LEU E 1 132 ? 198.623 147.546 153.701 1.00 38.50 132 LEU E N 1
ATOM 8405 C CA . LEU E 1 132 ? 199.107 148.257 154.866 1.00 41.53 132 LEU E CA 1
ATOM 8406 C C . LEU E 1 132 ? 197.913 148.548 155.761 1.00 37.64 132 LEU E C 1
ATOM 8407 O O . LEU E 1 132 ? 197.994 148.430 156.980 1.00 47.26 132 LEU E O 1
ATOM 8412 N N . GLY E 1 133 ? 196.779 148.819 155.148 1.00 32.21 133 GLY E N 1
ATOM 8413 C CA . GLY E 1 133 ? 195.590 149.062 155.929 1.00 33.51 133 GLY E CA 1
ATOM 8414 C C . GLY E 1 133 ? 195.129 147.820 156.681 1.00 32.60 133 GLY E C 1
ATOM 8415 O O . GLY E 1 133 ? 194.392 147.954 157.650 1.00 42.67 133 GLY E O 1
ATOM 8416 N N . PHE E 1 134 ? 195.462 146.633 156.173 1.00 31.59 134 PHE E N 1
ATOM 8417 C CA . PHE E 1 134 ? 195.174 145.383 156.861 1.00 31.97 134 PHE E CA 1
ATOM 8418 C C . PHE E 1 134 ? 196.042 145.283 158.113 1.00 31.85 134 PHE E C 1
ATOM 8419 O O . PHE E 1 134 ? 195.553 145.243 159.229 1.00 33.98 134 PHE E O 1
ATOM 8427 N N . ILE E 1 135 ? 197.350 145.298 157.901 1.00 30.42 135 ILE E N 1
ATOM 8428 C CA . ILE E 1 135 ? 198.304 145.304 158.977 1.00 29.87 135 ILE E CA 1
ATOM 8429 C C . ILE E 1 135 ? 197.942 146.309 160.061 1.00 32.84 135 ILE E C 1
ATOM 8430 O O . ILE E 1 135 ? 198.134 146.015 161.238 1.00 36.57 135 ILE E O 1
ATOM 8435 N N . ILE E 1 136 ? 197.577 147.532 159.684 1.00 30.57 136 ILE E N 1
ATOM 8436 C CA . ILE E 1 136 ? 197.298 148.535 160.694 1.00 30.33 136 ILE E CA 1
ATOM 8437 C C . ILE E 1 136 ? 195.997 148.157 161.389 1.00 26.51 136 ILE E C 1
ATOM 8438 O O . ILE E 1 136 ? 195.920 148.196 162.605 1.00 37.98 136 ILE E O 1
ATOM 8443 N N . GLY E 1 137 ? 194.986 147.768 160.647 1.00 23.66 137 GLY E N 1
ATOM 8444 C CA . GLY E 1 137 ? 193.731 147.377 161.265 1.00 26.92 137 GLY E CA 1
ATOM 8445 C C . GLY E 1 137 ? 193.892 146.199 162.230 1.00 27.17 137 GLY E C 1
ATOM 8446 O O . GLY E 1 137 ? 193.230 146.149 163.258 1.00 30.64 137 GLY E O 1
ATOM 8447 N N . VAL E 1 138 ? 194.724 145.232 161.851 1.00 27.57 138 VAL E N 1
ATOM 8448 C CA . VAL E 1 138 ? 195.002 144.060 162.648 1.00 27.95 138 VAL E CA 1
ATOM 8449 C C . VAL E 1 138 ? 195.855 144.458 163.845 1.00 33.30 138 VAL E C 1
ATOM 8450 O O . VAL E 1 138 ? 195.905 143.754 164.840 1.00 43.91 138 VAL E O 1
ATOM 8454 N N . VAL E 1 139 ? 196.600 145.548 163.745 1.00 37.07 139 VAL E N 1
ATOM 8455 C CA . VAL E 1 139 ? 197.449 145.920 164.856 1.00 37.08 139 VAL E CA 1
ATOM 8456 C C . VAL E 1 139 ? 196.585 146.637 165.869 1.00 34.00 139 VAL E C 1
ATOM 8457 O O . VAL E 1 139 ? 196.681 146.410 167.066 1.00 39.40 139 VAL E O 1
ATOM 8461 N N . GLY E 1 140 ? 195.747 147.512 165.363 1.00 31.05 140 GLY E N 1
ATOM 8462 C CA . GLY E 1 140 ? 194.836 148.225 166.228 1.00 31.34 140 GLY E CA 1
ATOM 8463 C C . GLY E 1 140 ? 193.907 147.292 166.986 1.00 28.40 140 GLY E C 1
ATOM 8464 O O . GLY E 1 140 ? 193.354 147.727 167.973 1.00 30.95 140 GLY E O 1
ATOM 8465 N N . TRP E 1 141 ? 193.730 146.050 166.512 1.00 29.81 141 TRP E N 1
ATOM 8466 C CA . TRP E 1 141 ? 192.810 145.081 167.108 1.00 31.01 141 TRP E CA 1
ATOM 8467 C C . TRP E 1 141 ? 193.538 144.216 168.143 1.00 29.25 141 TRP E C 1
ATOM 8468 O O . TRP E 1 141 ? 193.104 144.119 169.274 1.00 28.55 141 TRP E O 1
ATOM 8479 N N . LEU E 1 142 ? 194.696 143.676 167.774 1.00 28.80 142 LEU E N 1
ATOM 8480 C CA . LEU E 1 142 ? 195.554 142.983 168.708 1.00 30.69 142 LEU E CA 1
ATOM 8481 C C . LEU E 1 142 ? 195.950 143.877 169.869 1.00 32.25 142 LEU E C 1
ATOM 8482 O O . LEU E 1 142 ? 196.246 143.369 170.947 1.00 42.05 142 LEU E O 1
ATOM 8487 N N . TYR E 1 143 ? 195.996 145.187 169.674 1.00 28.97 143 TYR E N 1
ATOM 8488 C CA . TYR E 1 143 ? 196.266 146.060 170.794 1.00 26.58 143 TYR E CA 1
ATOM 8489 C C . TYR E 1 143 ? 195.083 145.990 171.748 1.00 25.27 143 TYR E C 1
ATOM 8490 O O . TYR E 1 143 ? 195.228 145.571 172.903 1.00 24.83 143 TYR E O 1
ATOM 8499 N N . ILE E 1 144 ? 193.893 146.303 171.239 1.00 22.90 144 ILE E N 1
ATOM 8500 C CA . ILE E 1 144 ? 192.710 146.219 172.077 1.00 25.44 144 ILE E CA 1
ATOM 8501 C C . ILE E 1 144 ? 192.623 144.890 172.834 1.00 23.09 144 ILE E C 1
ATOM 8502 O O . ILE E 1 144 ? 192.167 144.879 173.971 1.00 22.98 144 ILE E O 1
ATOM 8507 N N . LEU E 1 145 ? 193.013 143.783 172.201 1.00 21.30 145 LEU E N 1
ATOM 8508 C CA . LEU E 1 145 ? 192.986 142.481 172.832 1.00 19.45 145 LEU E CA 1
ATOM 8509 C C . LEU E 1 145 ? 194.026 142.447 173.918 1.00 20.86 145 LEU E C 1
ATOM 8510 O O . LEU E 1 145 ? 193.771 141.925 174.982 1.00 26.46 145 LEU E O 1
ATOM 8515 N N . GLY E 1 146 ? 195.214 142.946 173.667 1.00 25.02 146 GLY E N 1
ATOM 8516 C CA . GLY E 1 146 ? 196.189 142.957 174.741 1.00 28.27 146 GLY E CA 1
ATOM 8517 C C . GLY E 1 146 ? 195.708 143.806 175.914 1.00 27.80 146 GLY E C 1
ATOM 8518 O O . GLY E 1 146 ? 195.925 143.453 177.072 1.00 27.80 146 GLY E O 1
ATOM 8519 N N . GLU E 1 147 ? 195.007 144.901 175.630 1.00 28.68 147 GLU E N 1
ATOM 8520 C CA . GLU E 1 147 ? 194.483 145.677 176.738 1.00 32.68 147 GLU E CA 1
ATOM 8521 C C . GLU E 1 147 ? 193.633 144.795 177.624 1.00 28.23 147 GLU E C 1
ATOM 8522 O O . GLU E 1 147 ? 193.858 144.783 178.826 1.00 30.87 147 GLU E O 1
ATOM 8528 N N . ILE E 1 148 ? 192.693 144.063 177.015 1.00 27.50 148 ILE E N 1
ATOM 8529 C CA . ILE E 1 148 ? 191.610 143.425 177.745 1.00 27.39 148 ILE E CA 1
ATOM 8530 C C . ILE E 1 148 ? 191.983 142.027 178.199 1.00 26.33 148 ILE E C 1
ATOM 8531 O O . ILE E 1 148 ? 191.345 141.512 179.102 1.00 34.64 148 ILE E O 1
ATOM 8536 N N . TYR E 1 149 ? 193.034 141.445 177.658 1.00 29.72 149 TYR E N 1
ATOM 8537 C CA . TYR E 1 149 ? 193.451 140.137 178.120 1.00 33.61 149 TYR E CA 1
ATOM 8538 C C . TYR E 1 149 ? 194.605 140.280 179.090 1.00 35.75 149 TYR E C 1
ATOM 8539 O O . TYR E 1 149 ? 194.679 139.510 180.036 1.00 45.04 149 TYR E O 1
ATOM 8548 N N . MET E 1 150 ? 195.532 141.206 178.835 1.00 44.09 150 MET E N 1
ATOM 8549 C CA . MET E 1 150 ? 196.777 141.199 179.592 1.00 50.40 150 MET E CA 1
ATOM 8550 C C . MET E 1 150 ? 197.099 142.550 180.216 1.00 45.18 150 MET E C 1
ATOM 8551 O O . MET E 1 150 ? 198.111 142.643 180.891 1.00 56.86 150 MET E O 1
ATOM 8556 N N . GLY E 1 151 ? 196.242 143.561 180.043 1.00 47.88 151 GLY E N 1
ATOM 8557 C CA . GLY E 1 151 ? 196.593 144.939 180.372 1.00 45.17 151 GLY E CA 1
ATOM 8558 C C . GLY E 1 151 ? 195.785 145.449 181.552 1.00 45.82 151 GLY E C 1
ATOM 8559 O O . GLY E 1 151 ? 195.268 144.656 182.321 1.00 57.58 151 GLY E O 1
ATOM 8560 N N . GLU E 1 152 ? 195.656 146.766 181.689 1.00 47.52 152 GLU E N 1
ATOM 8561 C CA . GLU E 1 152 ? 195.060 147.335 182.890 1.00 47.37 152 GLU E CA 1
ATOM 8562 C C . GLU E 1 152 ? 193.610 146.890 182.999 1.00 44.95 152 GLU E C 1
ATOM 8563 O O . GLU E 1 152 ? 193.250 146.253 183.975 1.00 49.51 152 GLU E O 1
ATOM 8569 N N . ALA E 1 153 ? 192.787 147.184 181.985 1.00 40.74 153 ALA E N 1
ATOM 8570 C CA . ALA E 1 153 ? 191.418 146.680 181.961 1.00 39.14 153 ALA E CA 1
ATOM 8571 C C . ALA E 1 153 ? 191.322 145.240 182.491 1.00 32.60 153 ALA E C 1
ATOM 8572 O O . ALA E 1 153 ? 190.409 144.918 183.228 1.00 32.25 153 ALA E O 1
ATOM 8574 N N . SER E 1 154 ? 192.224 144.346 182.093 1.00 30.49 154 SER E N 1
ATOM 8575 C CA . SER E 1 154 ? 192.170 142.990 182.607 1.00 32.20 154 SER E CA 1
ATOM 8576 C C . SER E 1 154 ? 192.350 142.985 184.118 1.00 32.18 154 SER E C 1
ATOM 8577 O O . SER E 1 154 ? 191.605 142.315 184.802 1.00 39.52 154 SER E O 1
ATOM 8580 N N . ARG E 1 155 ? 193.388 143.659 184.621 1.00 37.39 155 ARG E N 1
ATOM 8581 C CA . ARG E 1 155 ? 193.707 143.660 186.032 1.00 42.05 155 ARG E CA 1
ATOM 8582 C C . ARG E 1 155 ? 192.559 144.268 186.825 1.00 41.85 155 ARG E C 1
ATOM 8583 O O . ARG E 1 155 ? 192.019 143.616 187.701 1.00 45.58 155 ARG E O 1
ATOM 8591 N N . CYS E 1 156 ? 192.179 145.508 186.489 1.00 48.37 156 CYS E N 1
ATOM 8592 C CA . CYS E 1 156 ? 191.028 146.190 187.065 1.00 49.50 156 CYS E CA 1
ATOM 8593 C C . CYS E 1 156 ? 189.834 145.256 187.195 1.00 48.22 156 CYS E C 1
ATOM 8594 O O . CYS E 1 156 ? 189.081 145.335 188.149 1.00 59.23 156 CYS E O 1
ATOM 8597 N N . ASN E 1 157 ? 189.682 144.370 186.225 1.00 47.63 157 ASN E N 1
ATOM 8598 C CA . ASN E 1 157 ? 188.549 143.486 186.182 1.00 46.58 157 ASN E CA 1
ATOM 8599 C C . ASN E 1 157 ? 188.744 142.452 187.278 1.00 50.56 157 ASN E C 1
ATOM 8600 O O . ASN E 1 157 ? 187.836 142.202 188.051 1.00 63.54 157 ASN E O 1
ATOM 8605 N N . ILE E 1 158 ? 189.931 141.858 187.347 1.00 55.92 158 ILE E N 1
ATOM 8606 C CA . ILE E 1 158 ? 190.211 140.822 188.327 1.00 57.83 158 ILE E CA 1
ATOM 8607 C C . ILE E 1 158 ? 190.124 141.391 189.741 1.00 65.45 158 ILE E C 1
ATOM 8608 O O . ILE E 1 158 ? 189.654 140.722 190.657 1.00 77.56 158 ILE E O 1
ATOM 8613 N N . GLU E 1 159 ? 190.571 142.635 189.906 1.00 69.68 159 GLU E N 1
ATOM 8614 C CA . GLU E 1 159 ? 190.644 143.272 191.206 1.00 72.01 159 GLU E CA 1
ATOM 8615 C C . GLU E 1 159 ? 189.362 144.025 191.546 1.00 70.86 159 GLU E C 1
ATOM 8616 O O . GLU E 1 159 ? 189.303 144.651 192.601 1.00 82.90 159 GLU E O 1
ATOM 8622 N N . SER E 1 160 ? 188.340 143.988 190.676 1.00 71.31 160 SER E N 1
ATOM 8623 C CA . SER E 1 160 ? 187.097 144.692 190.962 1.00 66.41 160 SER E CA 1
ATOM 8624 C C . SER E 1 160 ? 186.378 143.983 192.098 1.00 83.78 160 SER E C 1
ATOM 8625 O O . SER E 1 160 ? 185.938 144.628 193.051 1.00 95.90 160 SER E O 1
ATOM 8628 N N . GLY E 1 161 ? 186.259 142.654 191.964 1.00 78.76 161 GLY E N 1
ATOM 8629 C CA . GLY E 1 161 ? 185.505 141.850 192.909 1.00 73.58 161 GLY E CA 1
ATOM 8630 C C . GLY E 1 161 ? 184.043 141.710 192.497 1.00 74.47 161 GLY E C 1
ATOM 8631 O O . GLY E 1 161 ? 183.334 140.878 193.065 1.00 96.94 161 GLY E O 1
ATOM 8632 N N . ASN E 1 162 ? 183.591 142.510 191.517 1.00 54.05 162 ASN E N 1
ATOM 8633 C CA . ASN E 1 162 ? 182.207 142.467 191.069 1.00 44.69 162 ASN E CA 1
ATOM 8634 C C . ASN E 1 162 ? 182.037 141.230 190.197 1.00 45.34 162 ASN E C 1
ATOM 8635 O O . ASN E 1 162 ? 182.815 141.009 189.280 1.00 62.63 162 ASN E O 1
ATOM 8640 N N . GLU E 1 163 ? 181.057 140.394 190.510 1.00 42.06 163 GLU E N 1
ATOM 8641 C CA . GLU E 1 163 ? 180.866 139.169 189.765 1.00 43.67 163 GLU E CA 1
ATOM 8642 C C . GLU E 1 163 ? 180.036 139.412 188.502 1.00 44.47 163 GLU E C 1
ATOM 8643 O O . GLU E 1 163 ? 179.976 138.549 187.629 1.00 61.39 163 GLU E O 1
ATOM 8645 N N . ALA E 1 164 ? 179.370 140.553 188.405 1.00 38.62 164 ALA E N 1
ATOM 8646 C CA . ALA E 1 164 ? 178.628 140.901 187.210 1.00 36.97 164 ALA E CA 1
ATOM 8647 C C . ALA E 1 164 ? 179.599 141.337 186.143 1.00 39.39 164 ALA E C 1
ATOM 8648 O O . ALA E 1 164 ? 179.385 141.118 184.958 1.00 57.63 164 ALA E O 1
ATOM 8650 N N . THR E 1 165 ? 180.627 142.025 186.594 1.00 40.03 165 THR E N 1
ATOM 8651 C CA . THR E 1 165 ? 181.615 142.559 185.700 1.00 41.97 165 THR E CA 1
ATOM 8652 C C . THR E 1 165 ? 182.536 141.418 185.300 1.00 42.48 165 THR E C 1
ATOM 8653 O O . THR E 1 165 ? 182.987 141.383 184.160 1.00 49.64 165 THR E O 1
ATOM 8657 N N . HIS E 1 166 ? 182.796 140.470 186.207 1.00 43.19 166 HIS E N 1
ATOM 8658 C CA . HIS E 1 166 ? 183.603 139.335 185.803 1.00 45.93 166 HIS E CA 1
ATOM 8659 C C . HIS E 1 166 ? 182.960 138.730 184.564 1.00 43.69 166 HIS E C 1
ATOM 8660 O O . HIS E 1 166 ? 183.639 138.499 183.568 1.00 52.14 166 HIS E O 1
ATOM 8667 N N . MET E 1 167 ? 181.642 138.573 184.597 1.00 40.36 167 MET E N 1
ATOM 8668 C CA . MET E 1 167 ? 180.951 137.914 183.512 1.00 41.96 167 MET E CA 1
ATOM 8669 C C . MET E 1 167 ? 180.868 138.789 182.269 1.00 36.19 167 MET E C 1
ATOM 8670 O O . MET E 1 167 ? 181.078 138.279 181.179 1.00 43.93 167 MET E O 1
ATOM 8675 N N . ALA E 1 168 ? 180.592 140.081 182.404 1.00 30.15 168 ALA E N 1
ATOM 8676 C CA . ALA E 1 168 ? 180.560 140.947 181.230 1.00 31.72 168 ALA E CA 1
ATOM 8677 C C . ALA E 1 168 ? 181.913 140.960 180.526 1.00 30.09 168 ALA E C 1
ATOM 8678 O O . ALA E 1 168 ? 181.988 140.796 179.311 1.00 32.60 168 ALA E O 1
ATOM 8680 N N . PHE E 1 169 ? 182.971 141.159 181.294 1.00 28.96 169 PHE E N 1
ATOM 8681 C CA . PHE E 1 169 ? 184.285 141.293 180.714 1.00 30.25 169 PHE E CA 1
ATOM 8682 C C . PHE E 1 169 ? 184.596 140.076 179.877 1.00 27.42 169 PHE E C 1
ATOM 8683 O O . PHE E 1 169 ? 185.055 140.235 178.757 1.00 34.19 169 PHE E O 1
ATOM 8691 N N . ASN E 1 170 ? 184.315 138.898 180.417 1.00 29.23 170 ASN E N 1
ATOM 8692 C CA . ASN E 1 170 ? 184.620 137.655 179.739 1.00 37.38 170 ASN E CA 1
ATOM 8693 C C . ASN E 1 170 ? 183.812 137.519 178.465 1.00 32.76 170 ASN E C 1
ATOM 8694 O O . ASN E 1 170 ? 184.323 137.040 177.468 1.00 47.22 170 ASN E O 1
ATOM 8699 N N . GLY E 1 171 ? 182.558 137.936 178.504 1.00 28.38 171 GLY E N 1
ATOM 8700 C CA . GLY E 1 171 ? 181.666 137.724 177.389 1.00 24.41 171 GLY E CA 1
ATOM 8701 C C . GLY E 1 171 ? 181.933 138.720 176.288 1.00 23.47 171 GLY E C 1
ATOM 8702 O O . GLY E 1 171 ? 181.827 138.391 175.116 1.00 28.29 171 GLY E O 1
ATOM 8703 N N . LEU E 1 172 ? 182.235 139.949 176.686 1.00 23.66 172 LEU E N 1
ATOM 8704 C CA . LEU E 1 172 ? 182.515 141.019 175.749 1.00 21.62 172 LEU E CA 1
ATOM 8705 C C . LEU E 1 172 ? 183.867 140.753 175.115 1.00 21.56 172 LEU E C 1
ATOM 8706 O O . LEU E 1 172 ? 184.088 141.050 173.955 1.00 26.31 172 LEU E O 1
ATOM 8711 N N . ARG E 1 173 ? 184.737 140.117 175.867 1.00 21.39 173 ARG E N 1
ATOM 8712 C CA . ARG E 1 173 ? 186.064 139.850 175.404 1.00 23.61 173 ARG E CA 1
ATOM 8713 C C . ARG E 1 173 ? 186.037 138.749 174.378 1.00 24.01 173 ARG E C 1
ATOM 8714 O O . ARG E 1 173 ? 186.820 138.765 173.433 1.00 31.65 173 ARG E O 1
ATOM 8722 N N . LEU E 1 174 ? 185.160 137.791 174.591 1.00 25.93 174 LEU E N 1
ATOM 8723 C CA . LEU E 1 174 ? 185.051 136.662 173.685 1.00 29.26 174 LEU E CA 1
ATOM 8724 C C . LEU E 1 174 ? 184.410 137.085 172.366 1.00 24.83 174 LEU E C 1
ATOM 8725 O O . LEU E 1 174 ? 184.739 136.543 171.329 1.00 25.23 174 LEU E O 1
ATOM 8730 N N . ILE E 1 175 ? 183.543 138.089 172.408 1.00 23.77 175 ILE E N 1
ATOM 8731 C CA . ILE E 1 175 ? 182.914 138.595 171.215 1.00 23.26 175 ILE E CA 1
ATOM 8732 C C . ILE E 1 175 ? 183.948 139.374 170.435 1.00 27.27 175 ILE E C 1
ATOM 8733 O O . ILE E 1 175 ? 183.967 139.283 169.216 1.00 37.42 175 ILE E O 1
ATOM 8738 N N . LEU E 1 176 ? 184.767 140.171 171.117 1.00 27.93 176 LEU E N 1
ATOM 8739 C CA . LEU E 1 176 ? 185.807 140.911 170.426 1.00 27.34 176 LEU E CA 1
ATOM 8740 C C . LEU E 1 176 ? 186.869 139.957 169.878 1.00 25.56 176 LEU E C 1
ATOM 8741 O O . LEU E 1 176 ? 187.244 140.042 168.733 1.00 31.24 176 LEU E O 1
ATOM 8746 N N . THR E 1 177 ? 187.272 138.964 170.641 1.00 28.35 177 THR E N 1
ATOM 8747 C CA . THR E 1 177 ? 188.207 137.969 170.147 1.00 29.40 177 THR E CA 1
ATOM 8748 C C . THR E 1 177 ? 187.673 137.181 168.955 1.00 31.18 177 THR E C 1
ATOM 8749 O O . THR E 1 177 ? 188.456 136.837 168.075 1.00 36.81 177 THR E O 1
ATOM 8753 N N . ILE E 1 178 ? 186.390 136.799 168.964 1.00 32.23 178 ILE E N 1
ATOM 8754 C CA . ILE E 1 178 ? 185.882 135.870 167.960 1.00 34.38 178 ILE E CA 1
ATOM 8755 C C . ILE E 1 178 ? 184.959 136.606 167.009 1.00 29.38 178 ILE E C 1
ATOM 8756 O O . ILE E 1 178 ? 185.245 136.709 165.831 1.00 38.33 178 ILE E O 1
ATOM 8761 N N . GLY E 1 179 ? 183.866 137.133 167.522 1.00 26.72 179 GLY E N 1
ATOM 8762 C CA . GLY E 1 179 ? 182.967 137.964 166.740 1.00 23.21 179 GLY E CA 1
ATOM 8763 C C . GLY E 1 179 ? 183.699 138.964 165.863 1.00 23.11 179 GLY E C 1
ATOM 8764 O O . GLY E 1 179 ? 183.383 139.115 164.702 1.00 26.81 179 GLY E O 1
ATOM 8765 N N . TRP E 1 180 ? 184.668 139.686 166.402 1.00 27.74 180 TRP E N 1
ATOM 8766 C CA . TRP E 1 180 ? 185.226 140.802 165.658 1.00 27.09 180 TRP E CA 1
ATOM 8767 C C . TRP E 1 180 ? 186.319 140.326 164.723 1.00 27.77 180 TRP E C 1
ATOM 8768 O O . TRP E 1 180 ? 186.911 141.161 164.060 1.00 35.38 180 TRP E O 1
ATOM 8779 N N . ALA E 1 181 ? 186.611 139.023 164.714 1.00 27.05 181 ALA E N 1
ATOM 8780 C CA . ALA E 1 181 ? 187.555 138.483 163.758 1.00 27.18 181 ALA E CA 1
ATOM 8781 C C . ALA E 1 181 ? 186.982 138.624 162.362 1.00 28.02 181 ALA E C 1
ATOM 8782 O O . ALA E 1 181 ? 187.711 138.800 161.399 1.00 32.16 181 ALA E O 1
ATOM 8784 N N . ILE E 1 182 ? 185.663 138.662 162.280 1.00 31.48 182 ILE E N 1
ATOM 8785 C CA . ILE E 1 182 ? 185.011 138.808 161.003 1.00 34.08 182 ILE E CA 1
ATOM 8786 C C . ILE E 1 182 ? 185.574 140.018 160.267 1.00 35.81 182 ILE E C 1
ATOM 8787 O O . ILE E 1 182 ? 185.608 139.969 159.045 1.00 56.06 182 ILE E O 1
ATOM 8792 N N . TYR E 1 183 ? 185.981 141.095 160.959 1.00 29.26 183 TYR E N 1
ATOM 8793 C CA . TYR E 1 183 ? 186.254 142.351 160.279 1.00 26.50 183 TYR E CA 1
ATOM 8794 C C . TYR E 1 183 ? 187.596 142.268 159.549 1.00 28.47 183 TYR E C 1
ATOM 8795 O O . TYR E 1 183 ? 187.666 142.536 158.351 1.00 27.39 183 TYR E O 1
ATOM 8804 N N . PRO E 1 184 ? 188.709 141.895 160.212 1.00 28.67 184 PRO E N 1
ATOM 8805 C CA . PRO E 1 184 ? 189.949 141.569 159.508 1.00 31.38 184 PRO E CA 1
ATOM 8806 C C . PRO E 1 184 ? 189.785 140.569 158.366 1.00 29.14 184 PRO E C 1
ATOM 8807 O O . PRO E 1 184 ? 190.475 140.618 157.362 1.00 30.66 184 PRO E O 1
ATOM 8811 N N . LEU E 1 185 ? 188.860 139.653 158.496 1.00 30.00 185 LEU E N 1
ATOM 8812 C CA . LEU E 1 185 ? 188.788 138.613 157.499 1.00 34.73 185 LEU E CA 1
ATOM 8813 C C . LEU E 1 185 ? 187.948 139.073 156.319 1.00 27.28 185 LEU E C 1
ATOM 8814 O O . LEU E 1 185 ? 188.266 138.792 155.179 1.00 28.17 185 LEU E O 1
ATOM 8819 N N . GLY E 1 186 ? 186.878 139.798 156.596 1.00 27.16 186 GLY E N 1
ATOM 8820 C CA . GLY E 1 186 ? 186.164 140.505 155.549 1.00 27.11 186 GLY E CA 1
ATOM 8821 C C . GLY E 1 186 ? 187.134 141.293 154.688 1.00 26.43 186 GLY E C 1
ATOM 8822 O O . GLY E 1 186 ? 187.201 141.070 153.488 1.00 36.61 186 GLY E O 1
ATOM 8823 N N . TYR E 1 187 ? 187.919 142.142 155.352 1.00 23.39 187 TYR E N 1
ATOM 8824 C CA . TYR E 1 187 ? 188.910 142.990 154.730 1.00 21.41 187 TYR E CA 1
ATOM 8825 C C . TYR E 1 187 ? 189.907 142.138 153.958 1.00 19.39 187 TYR E C 1
ATOM 8826 O O . TYR E 1 187 ? 190.162 142.373 152.804 1.00 21.31 187 TYR E O 1
ATOM 8835 N N . PHE E 1 188 ? 190.510 141.169 154.602 1.00 20.86 188 PHE E N 1
ATOM 8836 C CA . PHE E 1 188 ? 191.497 140.382 153.922 1.00 26.93 188 PHE E CA 1
ATOM 8837 C C . PHE E 1 188 ? 190.951 139.842 152.607 1.00 34.31 188 PHE E C 1
ATOM 8838 O O . PHE E 1 188 ? 191.614 139.928 151.580 1.00 42.02 188 PHE E O 1
ATOM 8846 N N . ILE E 1 189 ? 189.733 139.309 152.614 1.00 39.78 189 ILE E N 1
ATOM 8847 C CA . ILE E 1 189 ? 189.226 138.640 151.430 1.00 44.81 189 ILE E CA 1
ATOM 8848 C C . ILE E 1 189 ? 188.816 139.692 150.417 1.00 41.76 189 ILE E C 1
ATOM 8849 O O . ILE E 1 189 ? 189.235 139.640 149.265 1.00 46.38 189 ILE E O 1
ATOM 8854 N N . ASN E 1 190 ? 187.994 140.636 150.854 1.00 34.48 190 ASN E N 1
ATOM 8855 C CA . ASN E 1 190 ? 187.498 141.633 149.939 1.00 33.47 190 ASN E CA 1
ATOM 8856 C C . ASN E 1 190 ? 188.660 142.329 149.223 1.00 41.42 190 ASN E C 1
ATOM 8857 O O . ASN E 1 190 ? 188.551 142.590 148.026 1.00 56.39 190 ASN E O 1
ATOM 8862 N N . ASN E 1 191 ? 189.777 142.600 149.913 1.00 36.85 191 ASN E N 1
ATOM 8863 C CA . ASN E 1 191 ? 190.804 143.484 149.372 1.00 38.18 191 ASN E CA 1
ATOM 8864 C C . ASN E 1 191 ? 192.069 142.702 149.032 1.00 41.64 191 ASN E C 1
ATOM 8865 O O . ASN E 1 191 ? 192.554 142.726 147.909 1.00 56.12 191 ASN E O 1
ATOM 8870 N N . LEU E 1 192 ? 192.630 142.025 150.007 1.00 43.18 192 LEU E N 1
ATOM 8871 C CA . LEU E 1 192 ? 193.968 141.500 149.837 1.00 52.07 192 LEU E CA 1
ATOM 8872 C C . LEU E 1 192 ? 193.928 140.116 149.195 1.00 49.52 192 LEU E C 1
ATOM 8873 O O . LEU E 1 192 ? 194.950 139.539 148.827 1.00 55.08 192 LEU E O 1
ATOM 8878 N N . GLY E 1 193 ? 192.737 139.563 149.102 1.00 54.28 193 GLY E N 1
ATOM 8879 C CA . GLY E 1 193 ? 192.616 138.165 148.744 1.00 69.65 193 GLY E CA 1
ATOM 8880 C C . GLY E 1 193 ? 191.928 138.034 147.397 1.00 83.58 193 GLY E C 1
ATOM 8881 O O . GLY E 1 193 ? 191.895 138.977 146.605 1.00 90.65 193 GLY E O 1
ATOM 8882 N N . GLY E 1 194 ? 191.363 136.855 147.162 1.00 98.10 194 GLY E N 1
ATOM 8883 C CA . GLY E 1 194 ? 190.676 136.602 145.911 1.00 118.84 194 GLY E CA 1
ATOM 8884 C C . GLY E 1 194 ? 189.715 137.736 145.562 1.00 115.01 194 GLY E C 1
ATOM 8885 O O . GLY E 1 194 ? 189.647 138.166 144.411 1.00 127.66 194 GLY E O 1
ATOM 8886 N N . GLY E 1 195 ? 188.998 138.224 146.578 1.00 101.41 195 GLY E N 1
ATOM 8887 C CA . GLY E 1 195 ? 187.841 139.075 146.367 1.00 96.44 195 GLY E CA 1
ATOM 8888 C C . GLY E 1 195 ? 186.577 138.324 146.772 1.00 80.34 195 GLY E C 1
ATOM 8889 O O . GLY E 1 195 ? 186.615 137.106 146.951 1.00 80.68 195 GLY E O 1
ATOM 8890 N N . VAL E 1 196 ? 185.485 139.072 146.962 1.00 66.38 196 VAL E N 1
ATOM 8891 C CA . VAL E 1 196 ? 184.236 138.509 147.447 1.00 61.80 196 VAL E CA 1
ATOM 8892 C C . VAL E 1 196 ? 183.118 139.365 146.885 1.00 57.41 196 VAL E C 1
ATOM 8893 O O . VAL E 1 196 ? 183.233 140.585 146.855 1.00 71.31 196 VAL E O 1
ATOM 8897 N N . ASP E 1 197 ? 182.039 138.707 146.464 1.00 57.28 197 ASP E N 1
ATOM 8898 C CA . ASP E 1 197 ? 180.844 139.402 146.018 1.00 63.68 197 ASP E CA 1
ATOM 8899 C C . ASP E 1 197 ? 180.417 140.385 147.108 1.00 52.39 197 ASP E C 1
ATOM 8900 O O . ASP E 1 197 ? 180.505 140.083 148.291 1.00 61.04 197 ASP E O 1
ATOM 8905 N N . ALA E 1 198 ? 179.966 141.569 146.720 1.00 44.31 198 ALA E N 1
ATOM 8906 C CA . ALA E 1 198 ? 179.592 142.553 147.713 1.00 48.38 198 ALA E CA 1
ATOM 8907 C C . ALA E 1 198 ? 178.271 142.171 148.351 1.00 44.60 198 ALA E C 1
ATOM 8908 O O . ALA E 1 198 ? 178.034 142.535 149.498 1.00 48.16 198 ALA E O 1
ATOM 8910 N N . ASN E 1 199 ? 177.411 141.508 147.576 1.00 42.03 199 ASN E N 1
ATOM 8911 C CA . ASN E 1 199 ? 176.148 141.022 148.096 1.00 46.64 199 ASN E CA 1
ATOM 8912 C C . ASN E 1 199 ? 176.430 140.035 149.214 1.00 42.56 199 ASN E C 1
ATOM 8913 O O . ASN E 1 199 ? 175.829 140.138 150.284 1.00 44.57 199 ASN E O 1
ATOM 8918 N N . SER E 1 200 ? 177.357 139.115 148.956 1.00 33.49 200 SER E N 1
ATOM 8919 C CA . SER E 1 200 ? 177.650 138.103 149.940 1.00 35.37 200 SER E CA 1
ATOM 8920 C C . SER E 1 200 ? 178.146 138.776 151.209 1.00 35.95 200 SER E C 1
ATOM 8921 O O . SER E 1 200 ? 177.725 138.417 152.306 1.00 41.37 200 SER E O 1
ATOM 8924 N N . LEU E 1 201 ? 179.057 139.737 151.040 1.00 33.49 201 LEU E N 1
ATOM 8925 C CA . LEU E 1 201 ? 179.723 140.362 152.164 1.00 30.40 201 LEU E CA 1
ATOM 8926 C C . LEU E 1 201 ? 178.757 141.290 152.896 1.00 24.81 201 LEU E C 1
ATOM 8927 O O . LEU E 1 201 ? 178.862 141.435 154.100 1.00 28.02 201 LEU E O 1
ATOM 8932 N N . ASN E 1 202 ? 177.773 141.852 152.216 1.00 20.39 202 ASN E N 1
ATOM 8933 C CA . ASN E 1 202 ? 176.817 142.652 152.935 1.00 22.54 202 ASN E CA 1
ATOM 8934 C C . ASN E 1 202 ? 175.981 141.755 153.839 1.00 25.64 202 ASN E C 1
ATOM 8935 O O . ASN E 1 202 ? 175.579 142.157 154.939 1.00 28.09 202 ASN E O 1
ATOM 8940 N N . ILE E 1 203 ? 175.642 140.573 153.322 1.00 24.60 203 ILE E N 1
ATOM 8941 C CA . ILE E 1 203 ? 174.848 139.616 154.066 1.00 23.96 203 ILE E CA 1
ATOM 8942 C C . ILE E 1 203 ? 175.626 139.220 155.311 1.00 21.04 203 ILE E C 1
ATOM 8943 O O . ILE E 1 203 ? 175.119 139.373 156.426 1.00 19.96 203 ILE E O 1
ATOM 8948 N N . ILE E 1 204 ? 176.890 138.854 155.115 1.00 20.10 204 ILE E N 1
ATOM 8949 C CA . ILE E 1 204 ? 177.745 138.451 156.219 1.00 22.63 204 ILE E CA 1
ATOM 8950 C C . ILE E 1 204 ? 177.903 139.541 157.279 1.00 20.84 204 ILE E C 1
ATOM 8951 O O . ILE E 1 204 ? 177.903 139.276 158.465 1.00 20.95 204 ILE E O 1
ATOM 8956 N N . TYR E 1 205 ? 178.101 140.775 156.861 1.00 21.67 205 TYR E N 1
ATOM 8957 C CA . TYR E 1 205 ? 178.291 141.842 157.815 1.00 20.30 205 TYR E CA 1
ATOM 8958 C C . TYR E 1 205 ? 176.998 142.174 158.518 1.00 18.90 205 TYR E C 1
ATOM 8959 O O . TYR E 1 205 ? 177.025 142.583 159.657 1.00 20.79 205 TYR E O 1
ATOM 8968 N N . ASN E 1 206 ? 175.865 142.012 157.840 1.00 23.26 206 ASN E N 1
ATOM 8969 C CA . ASN E 1 206 ? 174.561 142.239 158.446 1.00 21.17 206 ASN E CA 1
ATOM 8970 C C . ASN E 1 206 ? 174.265 141.177 159.493 1.00 21.54 206 ASN E C 1
ATOM 8971 O O . ASN E 1 206 ? 174.002 141.479 160.655 1.00 22.09 206 ASN E O 1
ATOM 8976 N N . LEU E 1 207 ? 174.406 139.924 159.100 1.00 22.57 207 LEU E N 1
ATOM 8977 C CA . LEU E 1 207 ? 174.165 138.851 160.039 1.00 26.47 207 LEU E CA 1
ATOM 8978 C C . LEU E 1 207 ? 175.173 138.801 161.178 1.00 28.89 207 LEU E C 1
ATOM 8979 O O . LEU E 1 207 ? 174.870 138.188 162.188 1.00 40.66 207 LEU E O 1
ATOM 8984 N N . THR E 1 208 ? 176.337 139.433 161.094 1.00 29.10 208 THR E N 1
ATOM 8985 C CA . THR E 1 208 ? 177.239 139.340 162.228 1.00 30.36 208 THR E CA 1
ATOM 8986 C C . THR E 1 208 ? 177.008 140.484 163.210 1.00 29.23 208 THR E C 1
ATOM 8987 O O . THR E 1 208 ? 177.385 140.329 164.360 1.00 36.20 208 THR E O 1
ATOM 8991 N N . ASP E 1 209 ? 176.371 141.580 162.789 1.00 28.99 209 ASP E N 1
ATOM 8992 C CA . ASP E 1 209 ? 175.905 142.623 163.697 1.00 31.42 209 ASP E CA 1
ATOM 8993 C C . ASP E 1 209 ? 174.812 142.130 164.653 1.00 32.83 209 ASP E C 1
ATOM 8994 O O . ASP E 1 209 ? 174.346 142.852 165.510 1.00 39.74 209 ASP E O 1
ATOM 8999 N N . PHE E 1 210 ? 174.356 140.896 164.514 1.00 39.18 210 PHE E N 1
ATOM 9000 C CA . PHE E 1 210 ? 173.538 140.287 165.539 1.00 37.61 210 PHE E CA 1
ATOM 9001 C C . PHE E 1 210 ? 174.418 139.939 166.733 1.00 32.85 210 PHE E C 1
ATOM 9002 O O . PHE E 1 210 ? 174.068 140.191 167.879 1.00 40.22 210 PHE E O 1
ATOM 9010 N N . LEU E 1 211 ? 175.528 139.286 166.457 1.00 29.22 211 LEU E N 1
ATOM 9011 C CA . LEU E 1 211 ? 176.477 139.017 167.504 1.00 30.65 211 LEU E CA 1
ATOM 9012 C C . LEU E 1 211 ? 177.149 140.290 167.988 1.00 26.43 211 LEU E C 1
ATOM 9013 O O . LEU E 1 211 ? 177.171 140.622 169.177 1.00 29.64 211 LEU E O 1
ATOM 9018 N N . ASN E 1 212 ? 177.805 140.923 167.046 1.00 23.80 212 ASN E N 1
ATOM 9019 C CA . ASN E 1 212 ? 178.801 141.895 167.389 1.00 24.68 212 ASN E CA 1
ATOM 9020 C C . ASN E 1 212 ? 178.094 143.095 168.014 1.00 28.54 212 ASN E C 1
ATOM 9021 O O . ASN E 1 212 ? 178.698 143.739 168.881 1.00 34.95 212 ASN E O 1
ATOM 9026 N N . LYS E 1 213 ? 176.836 143.382 167.652 1.00 24.87 213 LYS E N 1
ATOM 9027 C CA . LYS E 1 213 ? 176.171 144.491 168.318 1.00 26.83 213 LYS E CA 1
ATOM 9028 C C . LYS E 1 213 ? 175.116 144.046 169.329 1.00 27.02 213 LYS E C 1
ATOM 9029 O O . LYS E 1 213 ? 175.008 144.598 170.415 1.00 32.74 213 LYS E O 1
ATOM 9035 N N . ILE E 1 214 ? 174.323 143.057 169.009 1.00 27.86 214 ILE E N 1
ATOM 9036 C CA . ILE E 1 214 ? 173.159 142.839 169.832 1.00 32.03 214 ILE E CA 1
ATOM 9037 C C . ILE E 1 214 ? 173.508 141.943 171.022 1.00 25.70 214 ILE E C 1
ATOM 9038 O O . ILE E 1 214 ? 173.203 142.265 172.159 1.00 30.15 214 ILE E O 1
ATOM 9043 N N . ILE E 1 215 ? 174.140 140.822 170.786 1.00 21.85 215 ILE E N 1
ATOM 9044 C CA . ILE E 1 215 ? 174.554 139.992 171.890 1.00 23.43 215 ILE E CA 1
ATOM 9045 C C . ILE E 1 215 ? 175.550 140.765 172.763 1.00 20.40 215 ILE E C 1
ATOM 9046 O O . ILE E 1 215 ? 175.644 140.580 173.971 1.00 19.28 215 ILE E O 1
ATOM 9051 N N . PHE E 1 216 ? 176.322 141.634 172.148 1.00 20.27 216 PHE E N 1
ATOM 9052 C CA . PHE E 1 216 ? 177.216 142.473 172.923 1.00 20.54 216 PHE E CA 1
ATOM 9053 C C . PHE E 1 216 ? 176.425 143.335 173.894 1.00 16.45 216 PHE E C 1
ATOM 9054 O O . PHE E 1 216 ? 176.806 143.517 175.027 1.00 17.59 216 PHE E O 1
ATOM 9062 N N . GLY E 1 217 ? 175.308 143.847 173.423 1.00 16.31 217 GLY E N 1
ATOM 9063 C CA . GLY E 1 217 ? 174.442 144.686 174.211 1.00 16.14 217 GLY E CA 1
ATOM 9064 C C . GLY E 1 217 ? 173.833 143.929 175.360 1.00 17.54 217 GLY E C 1
ATOM 9065 O O . GLY E 1 217 ? 173.853 144.436 176.462 1.00 23.60 217 GLY E O 1
ATOM 9066 N N . PHE E 1 218 ? 173.283 142.750 175.072 1.00 18.65 218 PHE E N 1
ATOM 9067 C CA . PHE E 1 218 ? 172.568 141.959 176.049 1.00 19.08 218 PHE E CA 1
ATOM 9068 C C . PHE E 1 218 ? 173.511 141.532 177.146 1.00 18.41 218 PHE E C 1
ATOM 9069 O O . PHE E 1 218 ? 173.063 141.324 178.252 1.00 22.83 218 PHE E O 1
ATOM 9077 N N . VAL E 1 219 ? 174.782 141.356 176.822 1.00 18.04 219 VAL E N 1
ATOM 9078 C CA . VAL E 1 219 ? 175.749 140.973 177.816 1.00 18.71 219 VAL E CA 1
ATOM 9079 C C . VAL E 1 219 ? 175.931 142.121 178.804 1.00 17.14 219 VAL E C 1
ATOM 9080 O O . VAL E 1 219 ? 176.018 141.867 180.010 1.00 18.75 219 VAL E O 1
ATOM 9084 N N . VAL E 1 220 ? 175.915 143.352 178.301 1.00 15.98 220 VAL E N 1
ATOM 9085 C CA . VAL E 1 220 ? 176.146 144.533 179.109 1.00 17.16 220 VAL E CA 1
ATOM 9086 C C . VAL E 1 220 ? 174.903 144.692 179.962 1.00 17.55 220 VAL E C 1
ATOM 9087 O O . VAL E 1 220 ? 174.980 144.833 181.168 1.00 22.11 220 VAL E O 1
ATOM 9091 N N . TYR E 1 221 ? 173.751 144.527 179.345 1.00 17.38 221 TYR E N 1
ATOM 9092 C CA . TYR E 1 221 ? 172.485 144.675 180.016 1.00 18.03 221 TYR E CA 1
ATOM 9093 C C . TYR E 1 221 ? 172.353 143.668 181.157 1.00 19.09 221 TYR E C 1
ATOM 9094 O O . TYR E 1 221 ? 171.829 143.989 182.210 1.00 23.04 221 TYR E O 1
ATOM 9103 N N . ARG E 1 222 ? 172.765 142.439 180.959 1.00 19.62 222 ARG E N 1
ATOM 9104 C CA . ARG E 1 222 ? 172.623 141.483 182.028 1.00 23.62 222 ARG E CA 1
ATOM 9105 C C . ARG E 1 222 ? 173.565 141.821 183.178 1.00 23.12 222 ARG E C 1
ATOM 9106 O O . ARG E 1 222 ? 173.309 141.390 184.303 1.00 21.38 222 ARG E O 1
ATOM 9114 N N . ALA E 1 223 ? 174.687 142.489 182.900 1.00 20.13 223 ALA E N 1
ATOM 9115 C CA . ALA E 1 223 ? 175.607 142.799 183.974 1.00 20.78 223 ALA E CA 1
ATOM 9116 C C . ALA E 1 223 ? 174.986 143.882 184.843 1.00 21.08 223 ALA E C 1
ATOM 9117 O O . ALA E 1 223 ? 175.028 143.846 186.070 1.00 25.93 223 ALA E O 1
ATOM 9119 N N . ALA E 1 224 ? 174.448 144.883 184.182 1.00 17.65 224 ALA E N 1
ATOM 9120 C CA . ALA E 1 224 ? 173.869 145.986 184.895 1.00 16.28 224 ALA E CA 1
ATOM 9121 C C . ALA E 1 224 ? 172.700 145.472 185.717 1.00 16.52 224 ALA E C 1
ATOM 9122 O O . ALA E 1 224 ? 172.525 145.853 186.863 1.00 18.57 224 ALA E O 1
ATOM 9124 N N . MET E 1 225 ? 171.911 144.580 185.136 1.00 19.86 225 MET E N 1
ATOM 9125 C CA . MET E 1 225 ? 170.760 144.006 185.818 1.00 21.47 225 MET E CA 1
ATOM 9126 C C . MET E 1 225 ? 171.257 143.091 186.936 1.00 18.96 225 MET E C 1
ATOM 9127 O O . MET E 1 225 ? 170.917 143.223 188.101 1.00 19.45 225 MET E O 1
ATOM 9132 N N . ASN E 1 226 ? 172.148 142.208 186.611 1.00 17.94 226 ASN E N 1
ATOM 9133 C CA . ASN E 1 226 ? 172.603 141.347 187.653 1.00 22.56 226 ASN E CA 1
ATOM 9134 C C . ASN E 1 226 ? 173.064 142.105 188.875 1.00 25.01 226 ASN E C 1
ATOM 9135 O O . ASN E 1 226 ? 172.782 141.674 189.988 1.00 30.31 226 ASN E O 1
ATOM 9140 N N . ASP E 1 227 ? 173.882 143.124 188.651 1.00 29.03 227 ASP E N 1
ATOM 9141 C CA . ASP E 1 227 ? 174.529 143.855 189.719 1.00 27.78 227 ASP E CA 1
ATOM 9142 C C . ASP E 1 227 ? 173.481 144.617 190.497 1.00 23.83 227 ASP E C 1
ATOM 9143 O O . ASP E 1 227 ? 173.453 144.503 191.705 1.00 26.80 227 ASP E O 1
ATOM 9148 N N . THR E 1 228 ? 172.585 145.307 189.794 1.00 22.29 228 THR E N 1
ATOM 9149 C CA . THR E 1 228 ? 171.582 146.115 190.454 1.00 23.09 228 THR E CA 1
ATOM 9150 C C . THR E 1 228 ? 170.896 145.282 191.516 1.00 26.66 228 THR E C 1
ATOM 9151 O O . THR E 1 228 ? 170.715 145.772 192.623 1.00 30.37 228 THR E O 1
ATOM 9155 N N . GLN E 1 229 ? 170.622 144.027 191.158 1.00 31.04 229 GLN E N 1
ATOM 9156 C CA . GLN E 1 229 ? 169.895 143.077 191.965 1.00 38.69 229 GLN E CA 1
ATOM 9157 C C . GLN E 1 229 ? 170.735 142.526 193.100 1.00 35.12 229 GLN E C 1
ATOM 9158 O O . GLN E 1 229 ? 170.195 142.222 194.145 1.00 52.13 229 GLN E O 1
ATOM 9164 N N . ALA E 1 230 ? 172.022 142.348 192.880 1.00 35.07 230 ALA E N 1
ATOM 9165 C CA . ALA E 1 230 ? 172.894 141.784 193.887 1.00 41.32 230 ALA E CA 1
ATOM 9166 C C . ALA E 1 230 ? 173.055 142.764 195.028 1.00 49.30 230 ALA E C 1
ATOM 9167 O O . ALA E 1 230 ? 173.413 142.377 196.137 1.00 62.99 230 ALA E O 1
ATOM 9169 N N . ARG E 1 231 ? 172.861 144.039 194.694 1.00 53.58 231 ARG E N 1
ATOM 9170 C CA . ARG E 1 231 ? 173.050 145.134 195.623 1.00 58.89 231 ARG E CA 1
ATOM 9171 C C . ARG E 1 231 ? 171.765 145.243 196.437 1.00 58.59 231 ARG E C 1
ATOM 9172 O O . ARG E 1 231 ? 171.796 145.665 197.581 1.00 79.80 231 ARG E O 1
ATOM 9180 N N . LEU E 1 232 ? 170.646 144.862 195.835 1.00 57.01 232 LEU E N 1
ATOM 9181 C CA . LEU E 1 232 ? 169.362 144.873 196.509 1.00 60.10 232 LEU E CA 1
ATOM 9182 C C . LEU E 1 232 ? 169.268 143.669 197.428 1.00 66.55 232 LEU E C 1
ATOM 9183 O O . LEU E 1 232 ? 168.753 143.775 198.533 1.00 85.69 232 LEU E O 1
ATOM 9188 N N . ASP E 1 233 ? 169.749 142.528 196.951 1.00 68.45 233 ASP E N 1
ATOM 9189 C CA . ASP E 1 233 ? 169.743 141.301 197.725 1.00 77.49 233 ASP E CA 1
ATOM 9190 C C . ASP E 1 233 ? 170.666 141.421 198.939 1.00 88.70 233 ASP E C 1
ATOM 9191 O O . ASP E 1 233 ? 170.432 140.750 199.942 1.00 98.65 233 ASP E O 1
ATOM 9196 N N . GLU E 1 234 ? 171.703 142.264 198.870 1.00 81.54 234 GLU E N 1
ATOM 9197 C CA . GLU E 1 234 ? 172.598 142.415 200.005 1.00 96.83 234 GLU E CA 1
ATOM 9198 C C . GLU E 1 234 ? 172.065 143.486 200.958 1.00 109.44 234 GLU E C 1
ATOM 9199 O O . GLU E 1 234 ? 172.435 143.494 202.130 1.00 125.93 234 GLU E O 1
ATOM 9205 N N . ILE E 1 235 ? 171.237 144.411 200.454 1.00 111.57 235 ILE E N 1
ATOM 9206 C CA . ILE E 1 235 ? 170.590 145.403 201.303 1.00 111.77 235 ILE E CA 1
ATOM 9207 C C . ILE E 1 235 ? 169.592 144.694 202.216 1.00 124.70 235 ILE E C 1
ATOM 9208 O O . ILE E 1 235 ? 169.474 145.050 203.386 1.00 144.65 235 ILE E O 1
ATOM 9213 N N . LYS E 1 236 ? 168.888 143.690 201.679 1.00 129.97 236 LYS E N 1
ATOM 9214 C CA . LYS E 1 236 ? 167.951 142.904 202.467 1.00 149.46 236 LYS E CA 1
ATOM 9215 C C . LYS E 1 236 ? 168.651 142.254 203.666 1.00 155.66 236 LYS E C 1
ATOM 9216 O O . LYS E 1 236 ? 168.052 142.156 204.737 1.00 156.39 236 LYS E O 1
ATOM 9222 N N . LYS E 1 237 ? 169.901 141.800 203.495 1.00 159.76 237 LYS E N 1
ATOM 9223 C CA . LYS E 1 237 ? 170.677 141.287 204.618 1.00 171.79 237 LYS E CA 1
ATOM 9224 C C . LYS E 1 237 ? 171.339 142.464 205.358 1.00 168.64 237 LYS E C 1
ATOM 9225 O O . LYS E 1 237 ? 170.682 143.011 206.276 1.00 164.17 237 LYS E O 1
#

Sequence (1180 aa):
NSTLLPTDIVGGTFWLLSMALIGASIFFLLERNRVDGRWHTTMTLLGVTMLISAIFYYYVQGMWVDTGKAPIVLRYLDWILTHSMQVVMFYVILTAVTKVSSALFWRLLIGALVMVIGEFLGAAGYMSATLGFIIGVVGWLYILGEIYMGEASRCNIESGNEATHMAFNGLRLILTIGWAIYPLGYFINNLGGGVDANSLNIIYNLTDFLNKIIFGFVVYRAAMNDTQARLDEIKKNSTLLPTDIVGGTFWLLSMALIGASIFFLLERNRVDGRWHTTMTLLGVTMLISAIFYYYVQGMWVDTGKAPIVLRYLDWILTHSMQVVMFYVILTAVTKVSSALFWRLLIGALVMVIGEFLGAAGYMSATLGFIIGVVGWLYILGEIYMGEASRCNIESGNEATHMAFNGLRLILTIGWAIYPLGYFINNLGGGVDANSLNIIYNLTDFLNKIIFGFVVYRAAMNDTQARLDEIKKNSTLLPTDIVGGTFWLLSMALIGASIFFLLERNRVDGRWHTTMTLLGVTMLISAIFYYYVQGMWVDTGKAPIVLRYLDWILTHSMQVVMFYVILTAVTKVSSALFWRLLIGALVMVIGEFLGAAGYMSATLGFIIGVVGWLYILGEIYMGEASRCNIESGNEATHMAFNGLRLILTIGWAIYPLGYFINNLGGGVDANSLNIIYNLTDFLNKIIFGFVVYRAAMNDTQARLDEIKKNSTLLPTDIVGGTFWLLSMALIGASIFFLLERNRVDGRWHTTMTLLGVTMLISAIFYYYVQGMWVDTGKAPIVLRYLDWILTHSMQVVMFYVILTAVTKVSSALFWRLLIGALVMVIGEFLGAAGYMSATLGFIIGVVGWLYILGEIYMGEASRCNIESGNEATHMAFNGLRLILTIGWAIYPLGYFINNLGGGVDANSLNIIYNLTDFLNKIIFGFVVYRAAMNDTQARLDEIKKNSTLLPTDIVGGTFWLLSMALIGASIFFLLERNRVDGRWHTTMTLLGVTMLISAIFYYYVQGMWVDTGKAPIVLRYLDWILTHSMQVVMFYVILTAVTKVSSALFWRLLIGALVMVIGEFLGAAGYMSATLGFIIGVVGWLYILGEIYMGEASRCNIESGNEATHMAFNGLRLILTIGWAIYPLGYFINNLGGGVDANSLNIIYNLTDFLNKIIFGFVVYRAAMNDTQARLDEIKK

Foldseek 3Di:
DDDDDLLNLLLVLLVVLLVVLLVLLVVLQVCLVVFPVLCNVLSNLLSVLSVLSNVLSVVQSVVCVVPVDRDPLSVLVSQLPNVLSLQLSLVSLLSSQFDDDVVLSVLRNVLSNQLSVLCSCCVVVVDPLVRSLVRNVVSLVSSLCCLCPHRSVVSQVPRPQPLSVQLSVLLSVCSVPLVVLVSVLSCPCHVHPHDDRSVSSSVVSVSCCRNRVVNSVSSVVSSVVRRVVVVVVVVD/DDDDDLLNLLLVLLVVLLVVLLVLLVVLQVCLVVFPVLCNVLSNLLSVLSVLSNVLSVVQSVVCVVPVDRDPLSVLVSQLPNVLSLLLSLVSLLSSQFDADCVLSVLRNVLSNQLSVLCSCCVVVVDPLVRSLVRNVVSLVSSLCCLCPHRSVVSQVPRPQPLSVQLSVLLSVCSVPLVVLVSVLSCPCHVHPHDDRSVSSSVVSVSCCRNRVVNSVSSVVSSVVRRVVVVVVVVD/DDDDDLLNLLLVLLVVLLVVLLVLLVVLQVCLVVFPVLCNVLSNLLSVLSVLSNVLSVVQSVVCVVPVDRDPLSVLVSQLPNVLSLLLSLVSLLSSQFDADVVLSVLRNVLSNQLSVLCSCCVVVVDPLVRSLVRNVVSLVSSLCCLCPHRSVVSQVPRPQPLSVQLSVLLSVCSVPLVVLVSVLSCPCHVHPHDDRSVSSSVVSVSCCRNRVVNSVSSVVSSVVRRVVVVVVVVD/DDDDDLLNLLLVLLVVLLVVLLVLLVVLQVCLVVFPVLCNVLSNLLSVLSVLSNVLSVVQSVVCVVPVDRDPLSVLVSQLPNVLSLLLSLVSLLSSQFDDDVVLSVLRNVLSNQLSVLCSCCVVVVDPLVRSLVRNVVSLVSSLCCLCPHRSVVSQVPRPQPLSVQLSVLLSVCSVPLVVLVSVLSCPCHVHPHDDRSVSSSVVSVSCCRNRVVNSVSSVVSSVVRRVVVVVVVVD/DDDDDLLNLLLVLLVVLLVVLLVLLVVLQVCLVVFPVLCNVLSNLLSVLSVLSNVLSVVQSVVCVVPVDRDPLSVLVSQLPNVLSLLLSLVSLLSSQFDADVVLSVLRNVLSNQLSVLCSCCVVVVDPLVRSLVRNVVSLVSSLCCLCPHRSVVSQVPRPQPLSVQLSVLLSVCSVPLVVLVSVLSCPCHVHPHDDRSVSSSVVSVSCCRNRVVNSVSSVVSSVVRRVVVVVVVVD

Nearest PDB structures (foldseek):
  8cnk-assembly1_A  TM=9.305E-01  e=7.748E-15  uncultured Gammaproteobacteria bacterium
  8cqd-assembly1_B  TM=9.650E-01  e=1.242E-13  uncultured Gammaproteobacteria bacterium
  8cqd-assembly1_D  TM=9.307E-01  e=1.757E-13  uncultured Gammaproteobacteria bacterium
  4knf-assembly1_A  TM=8.869E-01  e=1.682E-13  gamma proteobacterium 'Hot 75m4'
  4knf-assembly1_E  TM=8.920E-01  e=6.176E-13  gamma proteobacterium 'Hot 75m4'

B-factor: mean 44.65, std 29.02, range [12.85, 179.53]

Solvent-accessible surface area: 43710 Å² total; per-residue (Å²): 104,100,76,40,112,69,63,64,30,0,14,10,10,0,15,16,0,8,0,8,0,35,2,8,0,45,16,0,14,33,0,19,91,103,12,42,31,109,0,9,36,1,0,0,16,2,0,2,3,0,25,5,0,6,40,1,0,108,20,4,18,22,63,26,91,117,80,43,138,6,61,20,31,19,4,13,22,0,6,30,20,0,2,9,33,4,0,11,2,1,35,17,1,0,58,11,23,45,96,24,50,72,48,0,51,139,68,0,34,95,2,0,58,58,4,5,78,3,8,50,56,0,19,1,20,99,45,65,15,68,77,0,47,85,49,1,34,84,1,31,99,89,0,20,18,17,0,81,147,10,36,0,12,136,16,8,120,134,26,61,28,69,6,0,60,107,2,2,83,20,1,45,98,13,0,42,111,8,0,36,36,2,13,95,4,3,86,67,47,32,58,30,92,38,51,84,46,34,39,6,2,31,67,5,0,84,31,1,56,64,1,0,18,81,2,0,79,38,0,8,116,2,0,26,51,4,12,86,52,55,84,45,106,133,154,204,104,101,74,38,115,68,68,66,30,0,14,10,9,0,15,15,0,7,0,8,0,36,2,9,0,45,16,0,15,33,0,19,89,107,11,41,30,111,0,9,40,1,0,0,16,2,0,3,2,0,26,5,0,6,39,2,0,106,22,4,19,23,60,26,91,111,79,44,148,6,62,20,31,20,4,13,23,0,5,32,20,0,1,10,31,3,0,11,2,0,37,18,1,0,57,10,23,45,96,24,49,73,46,0,50,140,70,0,35,97,2,0,58,56,3,4,78,2,7,50,55,0,18,0,20,98,42,65,16,69,78,0,46,86,51,2,33,84,2,29,95,89,0,20,23,18,0,80,146,13,36,0,12,129,14,7,121,132,26,61,28,69,6,0,61,106,2,2,85,21,1,44,99,13,0,41,113,7,0,37,36,2,14,95,4,4,86,66,47,32,58,28,92,38,51,84,47,33,41,6,3,31,68,5,0,84,30,2,56,65,1,1,18,84,2,0,80,38,0,8,112,2,0,40,52,3,12,85,53,56,86,45,108,130,155,200,102,100,77,41,113,68,64,65,31,0,14,11,10,0,23,15,0,7,0,8,0,36,2,8,0,46,17,0,14,34,0,20,86,106,12,42,32,112,0,9,36,1,0,0,16,2,0,3,3,0,26,5,0,6,39,1,0,107,21,4,18,23,62,28,90,112,78,44,145,6,62,22,30,18,4,12,22,0,6,32,20,0,2,10,32,4,0,12,3,0,35,18,2,0,58,9,24,46,95,23,50,72,52,0,53,141,69,0,35,97,2,0,57,57,3,4,79,2,7,50,54,0,18,1,21,97,44,64,16,68,77,0,45,86,50,2,34,86,2,30,97,90,0,20,24,17,0,81,152,14,37,0,13,123,12,7,125,123,25,61,27,71,8,0,60,121,2,2,86,22,1,44,99,14,0,40,111,8,0,35,39,2,12,96,4,4,79,62,47,32,61,28,92,39,53,85,47,34,40,6,2,32,68,5,0,85,30,1,55,64,0,0,18,83,2,0,79,38,0,8,109,3,0,42,49,3,11,86,52,54,86,43,106,132,154,200,102,100,74,41,112,66,64,65,28,0,14,10,10,0,22,15,0,8,0,9,0,35,2,8,0,46,16,0,14,34,0,19,91,105,12,41,33,111,0,9,37,1,0,0,16,1,0,3,3,0,26,5,0,6,39,2,0,106,20,4,18,23,55,27,92,112,74,43,140,6,55,21,30,21,6,12,22,1,6,31,20,0,2,8,32,4,0,12,2,1,34,18,1,0,59,11,24,45,95,24,50,72,51,0,54,139,69,0,34,97,1,0,57,57,4,4,78,3,7,50,54,0,17,0,20,98,44,63,16,70,75,0,44,87,49,2,35,83,2,30,97,91,0,20,24,17,0,83,154,10,36,0,11,136,11,7,126,132,26,61,28,69,7,0,61,107,2,1,84,21,1,46,99,12,0,41,112,8,0,36,37,3,12,96,4,3,84,65,47,30,58,29,92,37,50,84,48,35,41,7,2,32,70,5,0,85,29,2,54,65,0,0,18,84,2,0,77,37,0,8,113,2,0,40,51,3,13,87,52,56,86,45,108,131,154,201,104,100,74,41,112,67,64,65,29,0,13,10,10,0,15,15,0,7,0,8,0,35,1,8,0,46,15,0,15,34,1,20,89,106,11,38,31,108,0,9,36,1,0,0,16,2,0,3,3,0,26,5,0,6,39,2,0,106,21,4,19,23,54,26,92,113,78,40,138,6,55,21,30,21,5,13,23,1,6,32,20,0,2,9,32,4,0,12,2,0,34,17,1,0,59,12,24,46,96,24,51,72,49,0,53,140,71,0,33,97,2,0,56,58,3,5,79,3,7,49,55,0,18,1,20,97,45,65,15,68,77,0,46,85,50,2,34,84,2,31,96,87,0,20,25,17,0,82,154,12,37,0,10,127,12,7,125,128,26,61,28,70,9,0,61,121,2,2,82,21,1,46,99,12,0,42,110,8,0,36,38,2,13,95,3,4,85,66,47,31,58,29,92,38,49,84,47,35,39,6,2,32,69,4,0,86,29,2,56,63,1,0,20,84,2,0,77,36,0,8,108,3,0,40,52,4,12,86,54,62,85,46,105,127,155,202

Secondary structure (DSSP, 8-state):
-PPPPHHHHHHHHHHHHHHHHHHHHHHHHHGGGSS-GGGHHHHHHHHHHHHHHHHHHHHHHHHHHHHS---STTHHHHHHHHHHHHHHHHHHHHHTTS---HHHHHHHHHHHHHHHHHHHHHHTTSS-HHHHHHHHHHHHHHHHHHHHHSHHHHHHHTT--HHHHHHHHHHHHHHHTGGGHHHHHHIIIIISS---HHHHHHHHHHHTIIIIIIHHHHHHHHHHHHHHHHHHHHH-/-PPPPHHHHHHHHHHHHHHHHHHHHHHHHHGGGSS-GGGHHHHHHHHHHHHHHHHHHHHHHHHHHHHS---STTHHHHHHHHHHHHHHHHHHHHHTTS---HHHHHHHHHHHHHHHHHHHHHHTTSS-HHHHHHHHHHHHHHHHHHHHHSHHHHHHHTT--HHHHHHHHHHHHHHHTGGGHHHHHHIIIIISS---HHHHHHHHHHHTIIIIIIHHHHHHHHHHHHHHHHHHHHH-/-PPPPHHHHHHHHHHHHHHHHHHHHHHHHHGGGSS-GGGHHHHHHHHHHHHHHHHHHHHHHHHHHHHS---GGGHHHHHHHHHHHHHHHHHHHHHTTS---HHHHHHHHHHHHHHHHHHHHHHTTSS-HHHHHHHHHHHHHHHHHHHHHSHHHHHHHTT--HHHHHHHHHHHHHHHTGGGHHHHHHIIIIISS---HHHHHHHHHHHTIIIIIIHHHHHHHHHHHHHHHHHHHHH-/-PPPPHHHHHHHHHHHHHHHHHHHHHHHHHGGGSS-GGGHHHHHHHHHHHHHHHHHHHHHHHHHHHHS---GGGHHHHHHHHHHHHHHHHHHHHHTTS---HHHHHHHHHHHHHHHHHHHHHHTTSS-HHHHHHHHHHHHHHHHHHHHHSHHHHHHHTT--HHHHHHHHHHHHHHHTGGGHHHHHHIIIIISS---HHHHHHHHHHHTIIIIIIHHHHHHHHHHHHHHHHHHHHH-/-PPPPHHHHHHHHHHHHHHHHHHHHHHHHHGGGSS-GGGHHHHHHHHHHHHHHHHHHHHHHHHHHHHS---STTHHHHHHHHHHHHHHHHHHHHHTTS---HHHHHHHHHHHHHHHHHHHHHHTTSS-HHHHHHHHHHHHHHHHHHHHHSHHHHHHHTT--HHHHHHHHHHHHHHHTGGGHHHHHHIIIIISS---HHHHHHHHHHHTIIIIIIHHHHHHHHHHHHHHHHHHHHH-